Protein AF-A0ABD3PDN1-F1 (afdb_monomer)

Secondary structure (DSSP, 8-state):
----------------------------------------------------TTSHHHHHHHHTT--TTT-TT--------------------------HHHHHHHHHHHHHHHHHHHHHHHHHHHHHHHHHHHTTS-PPPP-HHHHHHHHHHHHHHHHHHHS-------TTTHHHHHHHHHHHHHHHHHH--EEEETTTT----SHHHHHHHHHTTTSEEEPPHHHH-TTSSS-TT--S-TTS--EEEETTSTTEEEE-SSSSTT-BHHHHTTTPPPTHHHH--S-TTTS-EEEEEESSPPPTT-----S--SSS--PPPPPPPP----------------------PPPPTHHHHHHHHHHHHHH--EEEETTTT----SHHHHHHHHHHHSTTEEEPPHHHH-TT-TT--TT----SSS--EEE-SSSTT-EEE-STTSTT-BHHHHHSS--GGGGT--S-TTT--EEEEEEPS----------PPP--------------PPPPP-----PPPPHHHHHHHHHH--EEE-TTTT-----HHHHHHHHTTSB-TTSSBEEEPPHHHH-TT-S-SS--BTTTBPPBSSS-EEEETTSTTEEEE-B-S-SS---TT-BHHHHHSS--GGGTS---GGG---EEEEE-------------------------------------------------------PPPHHHHHHHHHH--EEEEGGGT-----HHHHHHHHHTT-TTEEEPPHHHH-TT-TTSSS-BTTTBPPBSSS-EEEETTSTTEEEE-B-SSSSS--TT-BHHHHHSS--GGGTS---GGG--EEEEEE--S----------------------------------PPPSTHHHHHHHHHHHH--EEEETTTB------HHHHHHHHTTSB-TTSSBPEEPPHHHH-TT-TTSPPPS--SS-HHHH-S-EEE-TTSTT-EEE-S-BTTBGGGTT-BHHHHHSS--GGGGSSTTGGG--EEEEE---

Mean predicted aligned error: 24.69 Å

Organism: NCBI:txid2934178

Solvent-ac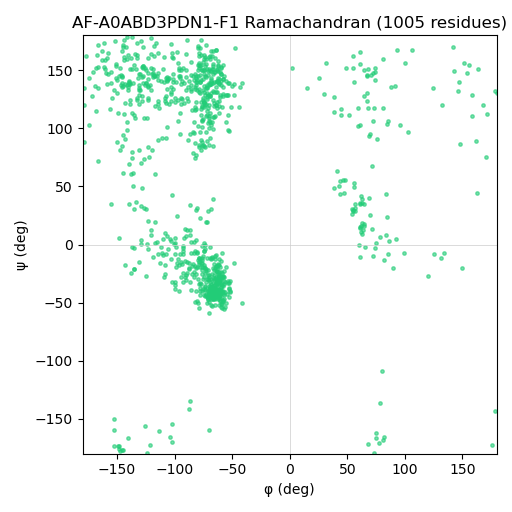cessible surface area (backbone atoms only — not comparable to full-atom values): 62068 Å² total; per-residue (Å²): 134,82,80,90,81,87,89,88,88,87,86,82,91,89,83,84,90,83,91,85,85,88,83,87,84,92,87,89,81,90,85,87,85,89,85,89,84,79,89,83,90,89,82,88,79,86,92,90,88,89,81,79,88,60,60,73,62,54,56,60,40,56,80,70,64,71,47,82,85,80,58,88,77,86,83,92,88,87,87,89,78,88,90,83,84,89,85,84,90,84,90,84,88,85,91,89,88,86,60,76,66,61,57,52,53,52,49,52,54,51,48,52,51,49,49,53,52,49,51,52,50,49,52,51,50,49,55,53,47,53,54,59,58,56,76,75,73,75,81,86,79,83,69,68,63,63,56,56,55,49,54,51,54,52,50,53,52,53,52,64,76,66,70,78,76,96,76,82,86,72,85,70,58,75,64,52,58,55,53,54,52,54,51,51,52,53,49,45,55,27,30,53,67,46,82,36,24,71,88,69,66,47,79,48,42,26,43,70,46,40,44,56,54,21,39,74,65,76,62,17,27,37,27,44,58,64,62,48,19,70,75,66,61,47,47,70,84,51,75,76,34,93,89,38,58,25,40,24,54,27,60,83,41,92,53,34,31,34,30,42,12,51,71,66,49,48,39,42,45,27,78,79,45,89,69,42,61,56,68,39,31,77,67,43,61,92,39,63,82,26,35,41,43,38,42,28,13,42,77,65,62,52,68,96,79,71,73,94,73,95,70,94,75,95,85,74,92,83,77,84,76,80,83,72,72,77,81,79,77,85,71,93,79,85,88,84,83,90,82,83,89,84,91,81,85,84,76,79,82,76,80,63,73,71,68,53,54,59,55,41,52,52,42,47,71,72,30,55,69,42,81,39,24,70,88,79,64,48,79,46,42,28,46,64,44,44,45,54,44,22,43,68,75,40,88,61,22,30,37,24,42,58,59,63,49,18,67,72,40,68,66,31,45,64,81,73,69,59,77,46,102,40,71,30,38,25,55,29,57,82,42,94,52,34,32,34,25,51,10,70,87,47,33,36,37,45,42,38,77,71,73,72,47,60,57,69,40,32,79,68,43,61,92,38,64,84,27,34,42,44,39,42,29,12,44,47,76,85,71,76,92,76,78,85,84,81,79,79,83,92,78,87,86,86,83,86,81,89,81,87,86,77,97,74,89,75,88,76,88,80,90,75,79,86,74,82,76,49,75,49,46,50,50,34,47,79,69,28,57,68,43,83,40,30,61,88,75,67,46,74,19,51,24,43,69,53,50,38,51,49,24,61,69,39,72,40,95,88,68,43,54,16,30,49,25,44,63,58,59,47,17,44,86,38,72,44,100,66,41,34,30,56,88,66,28,67,60,42,94,41,67,29,34,24,58,31,54,85,37,91,56,31,37,31,26,50,8,24,79,45,98,90,52,60,58,28,61,41,32,42,41,78,78,67,75,44,63,58,66,44,34,72,74,28,47,67,32,89,33,21,51,47,40,47,28,14,46,53,87,74,84,77,90,88,76,88,92,83,79,95,81,87,87,88,82,89,79,90,87,89,90,83,87,89,82,90,79,92,87,88,86,83,90,83,89,82,92,87,81,90,83,90,79,94,74,92,76,83,87,76,81,83,78,78,51,74,62,50,52,50,39,50,76,69,24,57,65,43,84,44,27,53,93,78,68,40,72,19,48,27,42,68,54,50,39,52,50,27,37,71,77,35,93,47,23,30,47,23,39,61,60,64,50,20,61,75,33,65,77,46,93,37,28,31,57,89,62,31,70,63,41,90,45,62,29,35,25,57,30,53,83,41,92,54,34,37,32,26,50,8,24,73,46,97,90,56,62,60,25,57,39,34,42,41,80,76,67,78,43,65,57,67,43,34,73,72,27,48,68,31,88,33,22,48,44,39,44,28,16,43,50,79,91,80,74,87,77,84,80,82,83,82,84,83,91,83,86,84,88,82,91,82,82,89,84,90,83,89,84,89,84,87,81,90,83,91,78,86,84,78,79,74,70,56,62,62,52,52,51,46,45,71,61,30,53,71,43,75,31,20,57,89,52,83,59,40,76,15,54,20,39,69,53,44,43,66,49,21,52,75,40,69,27,98,82,75,42,55,13,32,43,24,44,61,60,63,50,17,69,77,38,63,48,31,70,51,58,85,86,63,98,69,62,40,83,82,69,26,54,31,36,27,53,32,42,98,47,86,56,36,40,33,24,63,14,18,62,82,89,40,66,62,44,10,36,32,36,45,40,80,78,68,75,46,73,54,75,50,31,75,31,70,48,71,22,91,31,22,49,44,43,41,28,13,28,71,124

Foldseek 3Di:
DDDDDDDDDDDDDDDDDDDDDDDDDDDDDDDDDDDDDDDDDDDDDDDDDDDPPPVVVVVVCVVVPPDCVPDVDDDDDDDDDDDDDDDDDDDDDDDDPDDPVVVVVVVVVVVVVVVVVVVVVVVVCVVVVVVVVVVPDDDDDDDPVVVVVVVVVVVVVVCVVPVDDDDDDDPPPVVVVVVLVVLLVQLCQWWVKDKDFPVQPQQDFAQVSQQVVLVVQPQKGFAALCSQQVPLQAGSVGAPEAPDWAWEDHPPDHLKTATRHPDRHNDIPCNVPVNDRDPRNHVVPPCSVRPGMTMITRPGTDDPDDDDDPDDDDDDDDDDDGDGRPPDPDDDDDDDDDDDDDDDDDDDDDPDPVVLVVLLVVLCVPWVKDKDFVVNPQQDFALVSQQVVQCVVDPQKHFAALCSQAVVAWPRGNVPDQPDQDWAWEDHPPDRQKTATSHDPTHSDIPCNPVVDHDPRNHPSPPCSVHPGMTMITRHPPDQPQDDPDDDDDDDDDDDDDDDDDDDDDDDDDDDDDDDDDPLLVCLCVPWVKDKDFVVNVDQQFALVVLQVVQQVDADSNRFGWGAAALCSQAVPADDPFQRGRVSHAADAEQAWEAHPPDDLKIFTRHAPDPVDRSGSDIPCRVPVDRDPCNHHGPDSVRHRMYMITGDPPDDDDDDDDDDDDDDDDDDDDDDDDDDDDDDDDDDDDDDDDDDDDDDDDPDDQDADPLLVVCCVPWVKDKDFVVNPDQQFALVVLQVVLCVVPVQKGAAALCQQAVPAQPDCQRGRSSHHADAEQAWEHHPPDDLKIFTRHADDPVGRRGSDIPCRVPVDRDPCNHGGPDSVRYGMGMITGHPPQDDDDDDDDDDDDDDDDDDDDDDDDDDDDDDDDDDDDPPPVPLLVVLCVQWVKDKAFCVRQNDQQWALVVQQVSQQVDQDSVRHGWGFAALCQQCVPAAQDAGRPDDPDDQQVLEQAWEHHPDDHQKIFTNHHHPNRSRRHSDIPCRVPVDHDPRNHGRPPSSRHRMTMITHDD

Sequence (1007 aa):
MEDEGRGGVMAIRDEGRVDLEYGAAASASVSASVSVSDEMRILDRDDDDDLDDLDELRDTCYELGVTPVTHPGIRHFYHHHHPDLSSRLMRYRYPMFRDGKVRRSAAYCAGLLLLALVCVAVTSAVTNGFEAARRRRAPPLPDWKEEMDWYNEQKEKWEQNHGQANVAVDDGAAHHDRNKTQLYQKVSAAFRPFWYDRSTGWTGRTYDEALAFCDSHHYYVPCPYEVYCPDEKTLISGLMDEDGESWAPVENANNEWVQVGTGEECALYSLSHDGGHPAWGHDGTSNEAITRHILCCRAHPLSEGSTWDDDRKKDGEYVIRPDGPPAVKVEEGTERPSESTEDDEEALELPSESGLEELFVYVAQKYNPMWFDRETGWTGRTYQESLDFCANVWTGYIPCPYDAYCPGGRGKLLDGRIHEEGESWSAVIDDANDWVQVGVNGVCNLYSETEKEKPSWGKTGDNNEEITRHIMCCQGAPYIDGMTLTLPGASEPDVSPSFNETETSGPSLEILPNEPMTEMEVEVLDSHHPVWFGTDAGWTGTTYDDAKAFCESNDSVGGGTLHLCPLSAFCPDGPTNIKPLYLQMDAFEGVQWSPISNSFNGWVMVGTLDDEDPLTCVTHKQMFNYNPAWGLDGSKPELKEHLLCCEGYTAYEDVPPEAVISDSVADEDGNDSNGSSSTEAPYDGIVSTSDAGESNEESVSISMTALEAQILVTQHPVWLNSDLGWQGTTYDDAKAFCESISDTLHLCPLGAYCPNGPRDIKPLYLHLDSFEGVQWAPISDSFNAWVMVGKFEEEDPLTCVTHMQMFNHNPGWGLDGSKPELKKHILCCDGNSSSESVDEGGMPDAGSFVDSDSPNSNSEGGHDGSAMVDGGKYTLLASIMNTFNPAWFTADQGGWDGGSHDDAIHFCEKFTGSRGKSMELCPYRAYCPQGPSKPVIEGHGADFDKEGEQWAPVYGQANHWVLIGNRGTNVSTTCQSHVQLTGEEPLWGLDYSNKEMKKYVMCCSPT

Structure (mmCIF, N/CA/C/O backbone):
data_AF-A0ABD3PDN1-F1
#
_entry.id   AF-A0ABD3PDN1-F1
#
loop_
_atom_site.group_PDB
_atom_site.id
_atom_site.type_symbol
_atom_site.label_atom_id
_atom_site.label_alt_id
_atom_site.label_comp_id
_atom_site.label_asym_id
_atom_site.label_entity_id
_atom_site.label_seq_id
_atom_site.pdbx_PDB_ins_code
_atom_site.Cartn_x
_atom_site.Cartn_y
_atom_site.Cartn_z
_atom_site.occupancy
_atom_site.B_iso_or_equiv
_atom_site.auth_seq_id
_atom_site.auth_comp_id
_atom_site.auth_asym_id
_atom_site.auth_atom_id
_atom_site.pdbx_PDB_model_num
ATOM 1 N N . MET A 1 1 ? 51.440 -26.583 73.561 1.00 32.25 1 MET A N 1
ATOM 2 C CA . MET A 1 1 ? 50.871 -26.364 72.224 1.00 32.25 1 MET A CA 1
ATOM 3 C C . MET A 1 1 ? 49.931 -25.181 72.394 1.00 32.25 1 MET A C 1
ATOM 5 O O . MET A 1 1 ? 48.759 -25.394 72.664 1.00 32.25 1 MET A O 1
ATOM 9 N N . GLU A 1 2 ? 50.429 -23.953 72.592 1.00 33.97 2 GLU A N 1
ATOM 10 C CA . GLU A 1 2 ? 51.521 -23.226 71.882 1.00 33.97 2 GLU A CA 1
ATOM 11 C C . GLU A 1 2 ? 51.090 -22.912 70.427 1.00 33.97 2 GLU A C 1
ATOM 13 O O . GLU A 1 2 ? 50.596 -23.823 69.766 1.00 33.97 2 GLU A O 1
ATOM 18 N N . ASP A 1 3 ? 51.214 -21.685 69.896 1.00 39.25 3 ASP A N 1
ATOM 19 C CA . ASP A 1 3 ? 51.974 -20.525 70.419 1.00 39.25 3 ASP A CA 1
ATOM 20 C C . ASP A 1 3 ? 51.436 -19.118 70.009 1.00 39.25 3 ASP A C 1
ATOM 22 O O . ASP A 1 3 ? 50.356 -18.997 69.434 1.00 39.25 3 ASP A O 1
ATOM 26 N N . GLU A 1 4 ? 52.194 -18.068 70.368 1.00 44.09 4 GLU A N 1
ATOM 27 C CA . GLU A 1 4 ? 52.101 -16.628 70.013 1.00 44.09 4 GLU A CA 1
ATOM 28 C C . GLU A 1 4 ? 51.903 -16.312 68.498 1.00 44.09 4 GLU A C 1
ATOM 30 O O . GLU A 1 4 ? 52.096 -17.172 67.647 1.00 44.09 4 GLU A O 1
ATOM 35 N N . GLY A 1 5 ? 51.587 -15.088 68.031 1.00 36.72 5 GLY A N 1
ATOM 36 C CA . GLY A 1 5 ? 51.356 -13.779 68.677 1.00 36.72 5 GLY A CA 1
ATOM 37 C C . GLY A 1 5 ? 51.915 -12.584 67.853 1.00 36.72 5 GLY A C 1
ATOM 38 O O . GLY A 1 5 ? 52.698 -12.783 66.929 1.00 36.72 5 GLY A O 1
ATOM 39 N N . ARG A 1 6 ? 51.574 -11.335 68.246 1.00 38.09 6 ARG A N 1
ATOM 40 C CA . ARG A 1 6 ? 51.881 -10.019 67.590 1.00 38.09 6 ARG A CA 1
ATOM 41 C C . ARG A 1 6 ? 51.074 -9.697 66.309 1.00 38.09 6 ARG A C 1
ATOM 43 O O . ARG A 1 6 ? 50.697 -10.598 65.582 1.00 38.09 6 ARG A O 1
ATOM 50 N N . GLY A 1 7 ? 50.805 -8.433 65.946 1.00 33.22 7 GLY A N 1
ATOM 51 C CA . GLY A 1 7 ? 50.932 -7.165 66.694 1.00 33.22 7 GLY A CA 1
ATOM 52 C C . GLY A 1 7 ? 51.636 -6.025 65.935 1.00 33.22 7 GLY A C 1
ATOM 53 O O . GLY A 1 7 ? 52.820 -6.139 65.632 1.00 33.22 7 GLY A O 1
ATOM 54 N N . GLY A 1 8 ? 50.949 -4.894 65.719 1.00 29.09 8 GLY A N 1
ATOM 55 C CA . GLY A 1 8 ? 51.529 -3.667 65.150 1.00 29.09 8 GLY A CA 1
ATOM 56 C C . GLY A 1 8 ? 50.570 -2.467 65.199 1.00 29.09 8 GLY A C 1
ATOM 57 O O . GLY A 1 8 ? 49.434 -2.570 64.754 1.00 29.09 8 GLY A O 1
ATOM 58 N N . VAL A 1 9 ? 51.026 -1.336 65.748 1.00 39.28 9 VAL A N 1
ATOM 59 C CA . VAL A 1 9 ? 50.292 -0.055 65.834 1.00 39.28 9 VAL A CA 1
ATOM 60 C C . VAL A 1 9 ? 51.250 1.070 65.453 1.00 39.28 9 VAL A C 1
ATOM 62 O O . VAL A 1 9 ? 52.388 1.072 65.925 1.00 39.28 9 VAL A O 1
ATOM 65 N N . MET A 1 10 ? 50.798 2.060 64.678 1.00 31.20 10 MET A N 1
ATOM 66 C CA . MET A 1 10 ? 51.493 3.348 64.579 1.00 31.20 10 MET A CA 1
ATOM 67 C C . MET A 1 10 ? 50.532 4.489 64.222 1.00 31.20 10 MET A C 1
ATOM 69 O O . MET A 1 10 ? 49.735 4.358 63.300 1.00 31.20 10 MET A O 1
ATOM 73 N N . ALA A 1 11 ? 50.621 5.605 64.951 1.00 39.81 11 ALA A N 1
ATOM 74 C CA . ALA A 1 11 ? 49.909 6.853 64.671 1.00 39.81 11 ALA A CA 1
ATOM 75 C C . ALA A 1 11 ? 50.682 8.027 65.299 1.00 39.81 11 ALA A C 1
ATOM 77 O O . ALA A 1 11 ? 50.850 8.051 66.519 1.00 39.81 11 ALA A O 1
ATOM 78 N N . ILE A 1 12 ? 51.182 8.969 64.486 1.00 32.84 12 ILE A N 1
ATOM 79 C CA . ILE A 1 12 ? 51.979 10.129 64.928 1.00 32.84 12 ILE A CA 1
ATOM 80 C C . ILE A 1 12 ? 51.744 11.348 63.996 1.00 32.84 12 ILE A C 1
ATOM 82 O O . ILE A 1 12 ? 52.149 11.276 62.845 1.00 32.84 12 ILE A O 1
ATOM 86 N N . ARG A 1 13 ? 51.118 12.418 64.542 1.00 31.89 13 ARG A N 1
ATOM 87 C CA . ARG A 1 13 ? 51.564 13.850 64.649 1.00 31.89 13 ARG A CA 1
ATOM 88 C C . ARG A 1 13 ? 51.985 14.651 63.400 1.00 31.89 13 ARG A C 1
ATOM 90 O O . ARG A 1 13 ? 52.433 14.062 62.431 1.00 31.89 13 ARG A O 1
ATOM 97 N N . ASP A 1 14 ? 52.048 15.994 63.376 1.00 31.97 14 ASP A N 1
ATOM 98 C CA . ASP A 1 14 ? 51.415 17.181 64.047 1.00 31.97 14 ASP A CA 1
ATOM 99 C C . ASP A 1 14 ? 51.533 18.314 62.944 1.00 31.97 14 ASP A C 1
ATOM 101 O O . ASP A 1 14 ? 51.548 17.946 61.773 1.00 31.97 14 ASP A O 1
ATOM 105 N N . GLU A 1 15 ? 51.647 19.655 63.058 1.00 33.59 15 GLU A N 1
ATOM 106 C CA . GLU A 1 15 ? 51.633 20.708 64.100 1.00 33.59 15 GLU A CA 1
ATOM 107 C C . GLU A 1 15 ? 51.317 22.086 63.430 1.00 33.59 15 GLU A C 1
ATOM 109 O O . GLU A 1 15 ? 51.775 22.328 62.316 1.00 33.59 15 GLU A O 1
ATOM 114 N N . GLY A 1 16 ? 50.621 23.019 64.109 1.00 29.77 16 GLY A N 1
ATOM 115 C CA . GLY A 1 16 ? 50.498 24.451 63.712 1.00 29.77 16 GLY A CA 1
ATOM 116 C C . GLY A 1 16 ? 49.339 24.807 62.748 1.00 29.77 16 GLY A C 1
ATOM 117 O O . GLY A 1 16 ? 49.091 24.079 61.799 1.00 29.77 16 GLY A O 1
ATOM 118 N N . ARG A 1 17 ? 48.519 25.869 62.890 1.00 29.72 17 ARG A N 1
ATOM 119 C CA . ARG A 1 17 ? 48.399 27.042 63.803 1.00 29.72 17 ARG A CA 1
ATOM 120 C C . ARG A 1 17 ? 49.426 28.190 63.660 1.00 29.72 17 ARG A C 1
ATOM 122 O O . ARG A 1 17 ? 50.583 27.982 64.001 1.00 29.72 17 ARG A O 1
ATOM 129 N N . VAL A 1 18 ? 48.953 29.408 63.317 1.00 31.97 18 VAL A N 1
ATOM 130 C CA . VAL A 1 18 ? 49.027 30.686 64.102 1.00 31.97 18 VAL A CA 1
ATOM 131 C C . VAL A 1 18 ? 48.569 31.922 63.277 1.00 31.97 18 VAL A C 1
ATOM 133 O O . VAL A 1 18 ? 49.209 32.311 62.309 1.00 31.97 18 VAL A O 1
ATOM 136 N N . ASP A 1 19 ? 47.435 32.501 63.688 1.00 33.62 19 ASP A N 1
ATOM 137 C CA . ASP A 1 19 ? 47.078 33.922 63.936 1.00 33.62 19 ASP A CA 1
ATOM 138 C C . ASP A 1 19 ? 47.970 35.096 63.407 1.00 33.62 19 ASP A C 1
ATOM 140 O O . ASP A 1 19 ? 49.165 35.115 63.696 1.00 33.62 19 ASP A O 1
ATOM 144 N N . LEU A 1 20 ? 47.373 36.161 62.803 1.00 31.22 20 LEU A N 1
ATOM 145 C CA . LEU A 1 20 ? 47.304 37.557 63.356 1.00 31.22 20 LEU A CA 1
ATOM 146 C C . LEU A 1 20 ? 46.838 38.705 62.393 1.00 31.22 20 LEU A C 1
ATOM 148 O O . LEU A 1 20 ? 47.503 39.024 61.417 1.00 31.22 20 LEU A O 1
ATOM 152 N N . GLU A 1 21 ? 45.727 39.355 62.784 1.00 32.34 21 GLU A N 1
ATOM 153 C CA . GLU A 1 21 ? 45.326 40.798 62.820 1.00 32.34 21 GLU A CA 1
ATOM 154 C C . GLU A 1 21 ? 45.773 41.941 61.840 1.00 32.34 21 GLU A C 1
ATOM 156 O O . GLU A 1 21 ? 46.885 42.000 61.335 1.00 32.34 21 GLU A O 1
ATOM 161 N N . TYR A 1 22 ? 44.899 42.978 61.798 1.00 30.41 22 TYR A N 1
ATOM 162 C CA . TYR A 1 22 ? 45.013 44.369 61.269 1.00 30.41 22 TYR A CA 1
ATOM 163 C C . TYR A 1 22 ? 45.157 44.579 59.736 1.00 30.41 22 TYR A C 1
ATOM 165 O O . TYR A 1 22 ? 45.821 43.823 59.047 1.00 30.41 22 TYR A O 1
ATOM 173 N N . GLY A 1 23 ? 44.599 45.640 59.122 1.00 27.89 23 GLY A N 1
ATOM 174 C CA . GLY A 1 23 ? 43.639 46.642 59.622 1.00 27.89 23 GLY A CA 1
ATOM 175 C C . GLY A 1 23 ? 43.658 48.003 58.881 1.00 27.89 23 GLY A C 1
ATOM 176 O O . GLY A 1 23 ? 44.698 48.427 58.397 1.00 27.89 23 GLY A O 1
ATOM 177 N N . ALA A 1 24 ? 42.519 48.716 58.923 1.00 29.95 24 ALA A N 1
ATOM 178 C CA . ALA A 1 24 ? 42.316 50.162 58.672 1.00 29.95 24 ALA A CA 1
ATOM 179 C C . ALA A 1 24 ? 42.200 50.754 57.229 1.00 29.95 24 ALA A C 1
ATOM 181 O O . ALA A 1 24 ? 43.166 50.892 56.492 1.00 29.95 24 ALA A O 1
ATOM 182 N N . ALA A 1 25 ? 41.009 51.336 56.993 1.00 29.28 25 ALA A N 1
ATOM 183 C CA . ALA A 1 25 ? 40.762 52.733 56.569 1.00 29.28 25 ALA A CA 1
ATOM 184 C C . ALA A 1 25 ? 40.794 53.195 55.081 1.00 29.28 25 ALA A C 1
ATOM 186 O O . ALA A 1 25 ? 41.827 53.547 54.528 1.00 29.28 25 ALA A O 1
ATOM 187 N N . ALA A 1 26 ? 39.575 53.448 54.578 1.00 29.64 26 ALA A N 1
ATOM 188 C CA . ALA A 1 26 ? 39.072 54.732 54.044 1.00 29.64 26 ALA A CA 1
ATOM 189 C C . ALA A 1 26 ? 39.661 55.407 52.778 1.00 29.64 26 ALA A C 1
ATOM 191 O O . ALA A 1 26 ? 40.801 55.863 52.744 1.00 29.64 26 ALA A O 1
ATOM 192 N N . SER A 1 27 ? 38.756 55.740 51.846 1.00 28.17 27 SER A N 1
ATOM 193 C CA . SER A 1 27 ? 38.627 57.081 51.233 1.00 28.17 27 SER A CA 1
ATOM 194 C C . SER A 1 27 ? 37.239 57.251 50.594 1.00 28.17 27 SER A C 1
ATOM 196 O O . SER A 1 27 ? 36.567 56.258 50.329 1.00 28.17 27 SER A O 1
ATOM 198 N N . ALA A 1 28 ? 36.786 58.494 50.381 1.00 32.50 28 ALA A N 1
ATOM 199 C CA . ALA A 1 28 ? 35.458 58.798 49.833 1.00 32.50 28 ALA A CA 1
ATOM 200 C C . ALA A 1 28 ? 35.450 60.053 48.938 1.00 32.50 28 ALA A C 1
ATOM 202 O O . ALA A 1 28 ? 36.141 61.034 49.212 1.00 32.50 28 ALA A O 1
ATOM 203 N N . SER A 1 29 ? 34.633 60.026 47.884 1.00 26.89 29 SER A N 1
ATOM 204 C CA . SER A 1 29 ? 34.064 61.168 47.135 1.00 26.89 29 SER A CA 1
ATOM 205 C C . SER A 1 29 ? 32.986 60.576 46.206 1.00 26.89 29 SER A C 1
ATOM 207 O O . SER A 1 29 ? 33.184 59.480 45.701 1.00 26.89 29 SER A O 1
ATOM 209 N N . VAL A 1 30 ? 31.778 61.113 46.010 1.00 30.20 30 VAL A N 1
ATOM 210 C CA . VAL A 1 30 ? 31.266 62.498 45.988 1.00 30.20 30 VAL A CA 1
ATOM 211 C C . VAL A 1 30 ? 31.745 63.304 44.780 1.00 30.20 30 VAL A C 1
ATOM 213 O O . VAL A 1 30 ? 32.775 63.970 44.824 1.00 30.20 30 VAL A O 1
ATOM 216 N N . SER A 1 31 ? 30.911 63.322 43.741 1.00 27.55 31 SER A N 1
ATOM 217 C CA . SER A 1 31 ? 30.611 64.504 42.923 1.00 27.55 31 SER A CA 1
ATOM 218 C C . SER A 1 31 ? 29.275 64.284 42.214 1.00 27.55 31 SER A C 1
ATOM 220 O O . SER A 1 31 ? 29.001 63.184 41.748 1.00 27.55 31 SER A O 1
ATOM 222 N N . ALA A 1 32 ? 28.440 65.319 42.158 1.00 30.44 32 ALA A N 1
ATOM 223 C CA . ALA A 1 32 ? 27.162 65.308 41.454 1.00 30.44 32 ALA A CA 1
ATOM 224 C C . ALA A 1 32 ? 27.090 66.521 40.521 1.00 30.44 32 ALA A C 1
ATOM 226 O O . ALA A 1 32 ? 27.673 67.564 40.824 1.00 30.44 32 ALA A O 1
ATOM 227 N N . SER A 1 33 ? 26.322 66.419 39.438 1.00 27.27 33 SER A N 1
ATOM 228 C CA . SER A 1 33 ? 25.903 67.583 38.654 1.00 27.27 33 SER A CA 1
ATOM 229 C C . SER A 1 33 ? 24.596 67.300 37.923 1.00 27.27 33 SER A C 1
ATOM 231 O O . SER A 1 33 ? 24.494 66.329 37.180 1.00 27.27 33 SER A O 1
ATOM 233 N N . VAL A 1 34 ? 23.615 68.177 38.129 1.00 29.33 34 VAL A N 1
ATOM 234 C CA . VAL A 1 34 ? 22.364 68.242 37.365 1.00 29.33 34 VAL A CA 1
ATOM 235 C C . VAL A 1 34 ? 22.544 69.251 36.234 1.00 29.33 34 VAL A C 1
ATOM 237 O O . VAL A 1 34 ? 23.100 70.325 36.462 1.00 29.33 34 VAL A O 1
ATOM 240 N N . SER A 1 35 ? 22.007 68.956 35.051 1.00 27.72 35 SER A N 1
ATOM 241 C CA . SER A 1 35 ? 21.823 69.940 33.980 1.00 27.72 35 SER A CA 1
ATOM 242 C C . SER A 1 35 ? 20.492 69.706 33.262 1.00 27.72 35 SER A C 1
ATOM 244 O O . SER A 1 35 ? 20.358 68.768 32.483 1.00 27.72 35 SER A O 1
ATOM 246 N N . VAL A 1 36 ? 19.517 70.574 33.539 1.00 31.94 36 VAL A N 1
ATOM 247 C CA . VAL A 1 36 ? 18.240 70.691 32.815 1.00 31.94 36 VAL A CA 1
ATOM 248 C C . VAL A 1 36 ? 18.349 71.863 31.841 1.00 31.94 36 VAL A C 1
ATOM 250 O O . VAL A 1 36 ? 18.709 72.953 32.286 1.00 31.94 36 VAL A O 1
ATOM 253 N N . SER A 1 37 ? 18.080 71.645 30.548 1.00 27.50 37 SER A N 1
ATOM 254 C CA . SER A 1 37 ? 17.746 72.633 29.486 1.00 27.50 37 SER A CA 1
ATOM 255 C C . SER A 1 37 ? 17.913 71.985 28.098 1.00 27.50 37 SER A C 1
ATOM 257 O O . SER A 1 37 ? 18.778 71.127 27.949 1.00 27.50 37 SER A O 1
ATOM 259 N N . ASP A 1 38 ? 17.199 72.367 27.035 1.00 28.72 38 ASP A N 1
ATOM 260 C CA . ASP A 1 38 ? 15.862 72.987 26.890 1.00 28.72 38 ASP A CA 1
ATOM 261 C C . ASP A 1 38 ? 15.442 72.876 25.398 1.00 28.72 38 ASP A C 1
ATOM 263 O O . ASP A 1 38 ? 16.285 72.565 24.558 1.00 28.72 38 ASP A O 1
ATOM 267 N N . GLU A 1 39 ? 14.191 73.224 25.078 1.00 28.44 39 GLU A N 1
ATOM 268 C CA . GLU A 1 39 ? 13.635 73.476 23.729 1.00 28.44 39 GLU A CA 1
ATOM 269 C C . GLU A 1 39 ? 13.641 72.342 22.663 1.00 28.44 39 GLU A C 1
ATOM 271 O O . GLU A 1 39 ? 14.367 71.361 22.749 1.00 28.44 39 GLU A O 1
ATOM 276 N N . MET A 1 40 ? 12.903 72.445 21.542 1.00 27.86 40 MET A N 1
ATOM 277 C CA . MET A 1 40 ? 11.482 72.810 21.329 1.00 27.86 40 MET A CA 1
ATOM 278 C C . MET A 1 40 ? 11.102 72.536 19.848 1.00 27.86 40 MET A C 1
ATOM 280 O O . MET A 1 40 ? 11.890 72.840 18.957 1.00 27.86 40 MET A O 1
ATOM 284 N N . ARG A 1 41 ? 9.830 72.176 19.598 1.00 28.83 41 ARG A N 1
ATOM 285 C CA . ARG A 1 41 ? 9.064 72.268 18.323 1.00 28.83 41 ARG A CA 1
ATOM 286 C C . ARG A 1 41 ? 9.239 71.190 17.252 1.00 28.83 41 ARG A C 1
ATOM 288 O O . ARG A 1 41 ? 10.306 70.608 17.153 1.00 28.83 41 ARG A O 1
ATOM 295 N N . ILE A 1 42 ? 8.297 71.011 16.308 1.00 31.33 42 ILE A N 1
ATOM 296 C CA . ILE A 1 42 ? 6.797 71.070 16.205 1.00 31.33 42 ILE A CA 1
ATOM 297 C C . ILE A 1 42 ? 6.527 70.384 14.833 1.00 31.33 42 ILE A C 1
ATOM 299 O O . ILE A 1 42 ? 7.201 70.771 13.879 1.00 31.33 42 ILE A O 1
ATOM 303 N N . LEU A 1 43 ? 5.547 69.472 14.714 1.00 33.28 43 LEU A N 1
ATOM 304 C CA . LEU A 1 43 ? 4.465 69.431 13.687 1.00 33.28 43 LEU A CA 1
ATOM 305 C C . LEU A 1 43 ? 3.881 68.008 13.536 1.00 33.28 43 LEU A C 1
ATOM 307 O O . LEU A 1 43 ? 4.640 67.084 13.284 1.00 33.28 43 LEU A O 1
ATOM 311 N N . ASP A 1 44 ? 2.545 67.935 13.626 1.00 32.88 44 ASP A N 1
ATOM 312 C CA . ASP A 1 44 ? 1.587 67.163 12.803 1.00 32.88 44 ASP A CA 1
ATOM 313 C C . ASP A 1 44 ? 1.732 65.619 12.652 1.00 32.88 44 ASP A C 1
ATOM 315 O O . ASP A 1 44 ? 2.822 65.109 12.424 1.00 32.88 44 ASP A O 1
ATOM 319 N N . ARG A 1 45 ? 0.655 64.807 12.663 1.00 30.81 45 ARG A N 1
ATOM 320 C CA . ARG A 1 45 ? -0.798 65.060 12.855 1.00 30.81 45 ARG A CA 1
ATOM 321 C C . ARG A 1 45 ? -1.572 63.735 13.074 1.00 30.81 45 ARG A C 1
ATOM 323 O O . ARG A 1 45 ? -1.067 62.711 12.637 1.00 30.81 45 ARG A O 1
ATOM 330 N N . ASP A 1 46 ? -2.800 63.855 13.598 1.00 39.69 46 ASP A N 1
ATOM 331 C CA . ASP A 1 46 ? -3.942 62.903 13.622 1.00 39.69 46 ASP A CA 1
ATOM 332 C C . ASP A 1 46 ? -3.679 61.532 14.309 1.00 39.69 46 ASP A C 1
ATOM 334 O O . ASP A 1 46 ? -2.753 60.825 13.928 1.00 39.69 46 ASP A O 1
ATOM 338 N N . ASP A 1 47 ? -4.331 61.117 15.406 1.00 40.09 47 ASP A N 1
ATOM 339 C CA . ASP A 1 47 ? -5.762 61.072 15.822 1.00 40.09 47 ASP A CA 1
ATOM 340 C C . ASP A 1 47 ? -6.512 59.815 15.315 1.00 40.09 47 ASP A C 1
ATOM 342 O O . ASP A 1 47 ? -6.872 59.768 14.142 1.00 40.09 47 ASP A O 1
ATOM 346 N N . ASP A 1 48 ? -6.739 58.835 16.213 1.00 38.75 48 ASP A N 1
ATOM 347 C CA . ASP A 1 48 ? -7.960 57.998 16.392 1.00 38.75 48 ASP A CA 1
ATOM 348 C C . ASP A 1 48 ? -7.644 56.712 17.213 1.00 38.75 48 ASP A C 1
ATOM 350 O O . ASP A 1 48 ? -7.307 55.689 16.630 1.00 38.75 48 ASP A O 1
ATOM 354 N N . ASP A 1 49 ? -7.741 56.766 18.555 1.00 41.56 49 ASP A N 1
ATOM 355 C CA . ASP A 1 49 ? -7.875 55.605 19.480 1.00 41.56 49 ASP A CA 1
ATOM 356 C C . ASP A 1 49 ? -8.098 56.110 20.933 1.00 41.56 49 ASP A C 1
ATOM 358 O O . ASP A 1 49 ? -7.156 56.587 21.559 1.00 41.56 49 ASP A O 1
ATOM 362 N N . ASP A 1 50 ? -9.340 56.071 21.451 1.00 42.41 50 ASP A N 1
ATOM 363 C CA . ASP A 1 50 ? -9.715 56.343 22.868 1.00 42.41 50 ASP A CA 1
ATOM 364 C C . ASP A 1 50 ? -11.253 56.170 23.056 1.00 42.41 50 ASP A C 1
ATOM 366 O O . ASP A 1 50 ? -12.009 57.133 22.880 1.00 42.41 50 ASP A O 1
ATOM 370 N N . LEU A 1 51 ? -11.776 54.963 23.361 1.00 48.81 51 LEU A N 1
ATOM 371 C CA . LEU A 1 51 ? -13.241 54.771 23.526 1.00 48.81 51 LEU A CA 1
ATOM 372 C C . LEU A 1 51 ? -13.769 53.709 24.527 1.00 48.81 51 LEU A C 1
ATOM 374 O O . LEU A 1 51 ? -14.989 53.555 24.613 1.00 48.81 51 LEU A O 1
ATOM 378 N N . ASP A 1 52 ? -12.934 53.043 25.333 1.00 50.44 52 ASP A N 1
ATOM 379 C CA . ASP A 1 52 ? -13.400 51.992 26.273 1.00 50.44 52 ASP A CA 1
ATOM 380 C C . ASP A 1 52 ? -13.893 52.505 27.653 1.00 50.44 52 ASP A C 1
ATOM 382 O O . ASP A 1 52 ? -14.510 51.767 28.422 1.00 50.44 52 ASP A O 1
ATOM 386 N N . ASP A 1 53 ? -13.727 53.798 27.950 1.00 53.97 53 ASP A N 1
ATOM 387 C CA . ASP A 1 53 ? -14.014 54.448 29.250 1.00 53.97 53 ASP A CA 1
ATOM 388 C C . ASP A 1 53 ? -15.524 54.638 29.593 1.00 53.97 53 ASP A C 1
ATOM 390 O O . ASP A 1 53 ? -15.894 55.487 30.413 1.00 53.97 53 ASP A O 1
ATOM 394 N N . LEU A 1 54 ? -16.446 53.900 28.954 1.00 54.28 54 LEU A N 1
ATOM 395 C CA . LEU A 1 54 ? -17.900 54.158 29.039 1.00 54.28 54 LEU A CA 1
ATOM 396 C C . LEU A 1 54 ? -18.758 53.100 29.749 1.00 54.28 54 LEU A C 1
ATOM 398 O O . LEU A 1 54 ? -19.878 53.435 30.154 1.00 54.28 54 LEU A O 1
ATOM 402 N N . ASP A 1 55 ? -18.260 51.883 29.975 1.00 53.16 55 ASP A N 1
ATOM 403 C CA . ASP A 1 55 ? -19.053 50.830 30.631 1.00 53.16 55 ASP A CA 1
ATOM 404 C C . ASP A 1 55 ? -18.912 50.815 32.169 1.00 53.16 55 ASP A C 1
ATOM 406 O O . ASP A 1 55 ? -19.911 50.595 32.856 1.00 53.16 55 ASP A O 1
ATOM 410 N N . GLU A 1 56 ? -17.766 51.211 32.741 1.00 54.66 56 GLU A N 1
ATOM 411 C CA . GLU A 1 56 ? -17.590 51.349 34.208 1.00 54.66 56 GLU A CA 1
ATOM 412 C C . GLU A 1 56 ? -18.556 52.398 34.822 1.00 54.66 56 GLU A C 1
ATOM 414 O O . GLU A 1 56 ? -19.046 52.273 35.953 1.00 54.66 56 GLU A O 1
ATOM 419 N N . LEU A 1 57 ? -18.927 53.416 34.034 1.00 58.16 57 LEU A N 1
ATOM 420 C CA . LEU A 1 57 ? -19.907 54.433 34.428 1.00 58.16 57 LEU A CA 1
ATOM 421 C C . LEU A 1 57 ? -21.347 53.881 34.489 1.00 58.16 57 LEU A C 1
ATOM 423 O O . LEU A 1 57 ? -22.185 54.419 35.222 1.00 58.16 57 LEU A O 1
ATOM 427 N N . ARG A 1 58 ? -21.660 52.822 33.728 1.00 59.75 58 ARG A N 1
ATOM 428 C CA . ARG A 1 58 ? -23.014 52.254 33.625 1.00 59.75 58 ARG A CA 1
ATOM 429 C C . ARG A 1 58 ? -23.402 51.488 34.885 1.00 59.75 58 ARG A C 1
ATOM 431 O O . ARG A 1 58 ? -24.502 51.696 35.405 1.00 59.75 58 ARG A O 1
ATOM 438 N N . ASP A 1 59 ? -22.491 50.681 35.409 1.00 62.09 59 ASP A N 1
ATOM 439 C CA . ASP A 1 59 ? -22.778 49.801 36.545 1.00 62.09 59 ASP A CA 1
ATOM 440 C C . ASP A 1 59 ? -22.747 50.582 37.871 1.00 62.09 59 ASP A C 1
ATOM 442 O O . ASP A 1 59 ? -23.638 50.424 38.712 1.00 62.09 59 ASP A O 1
ATOM 446 N N . THR A 1 60 ? -21.866 51.588 37.968 1.00 69.81 60 THR A N 1
ATOM 447 C CA . THR A 1 60 ? -21.884 52.613 39.030 1.00 69.81 60 THR A CA 1
ATOM 448 C C . THR A 1 60 ? -23.259 53.302 39.165 1.00 69.81 60 THR A C 1
ATOM 450 O O . THR A 1 60 ? -23.687 53.658 40.267 1.00 69.81 60 THR A O 1
ATOM 453 N N . CYS A 1 61 ? -24.006 53.478 38.066 1.00 70.94 61 CYS A N 1
ATOM 454 C CA . CYS A 1 61 ? -25.352 54.067 38.104 1.00 70.94 61 CYS A CA 1
ATOM 455 C C . CYS A 1 61 ? -26.439 53.101 38.618 1.00 70.94 61 CYS A C 1
ATOM 457 O O . CYS A 1 61 ? -27.455 53.564 39.156 1.00 70.94 61 CYS A O 1
ATOM 459 N N . TYR A 1 62 ? -26.240 51.785 38.482 1.00 64.44 62 TYR A N 1
ATOM 460 C CA . TYR A 1 62 ? -27.162 50.769 38.996 1.00 64.44 62 TYR A CA 1
ATOM 461 C C . TYR A 1 62 ? -27.018 50.567 40.508 1.00 64.44 62 TYR A C 1
ATOM 463 O O . TYR A 1 62 ? -28.040 50.571 41.200 1.00 64.44 62 TYR A O 1
ATOM 471 N N . GLU A 1 63 ? -25.793 50.502 41.046 1.00 71.88 63 GLU A N 1
ATOM 472 C CA . GLU A 1 63 ? -25.574 50.422 42.504 1.00 71.88 63 GLU A CA 1
ATOM 473 C C . GLU A 1 63 ? -26.155 51.633 43.258 1.00 71.88 63 GLU A C 1
ATOM 475 O O . GLU A 1 63 ? -26.688 51.503 44.361 1.00 71.88 63 GLU A O 1
ATOM 480 N N . LEU A 1 64 ? -26.129 52.820 42.638 1.00 72.44 64 LEU A N 1
ATOM 481 C CA . LEU A 1 64 ? -26.697 54.051 43.200 1.00 72.44 64 LEU A CA 1
ATOM 482 C C . LEU A 1 64 ? -28.226 54.188 43.014 1.00 72.44 64 LEU A C 1
ATOM 484 O O . LEU A 1 64 ? -28.808 55.203 43.408 1.00 72.44 64 LEU A O 1
ATOM 488 N N . GLY A 1 65 ? -28.905 53.183 42.445 1.00 55.31 65 GLY A N 1
ATOM 489 C CA . GLY A 1 65 ? -30.371 53.112 42.374 1.00 55.31 65 GLY A CA 1
ATOM 490 C C . GLY A 1 65 ? -31.034 54.130 41.431 1.00 55.31 65 GLY A C 1
ATOM 491 O O . GLY A 1 65 ? -32.198 54.507 41.628 1.00 55.31 65 GLY A O 1
ATOM 492 N N . VAL A 1 66 ? -30.316 54.607 40.409 1.00 74.19 66 VAL A N 1
ATOM 493 C CA . VAL A 1 66 ? -30.766 55.696 39.523 1.00 74.19 66 VAL A CA 1
ATOM 494 C C . VAL A 1 66 ? -31.722 55.183 38.436 1.00 74.19 66 VAL A C 1
ATOM 496 O O . VAL A 1 66 ? -31.372 55.028 37.271 1.00 74.19 66 VAL A O 1
ATOM 499 N N . THR A 1 67 ? -32.982 54.937 38.804 1.00 70.62 67 THR A N 1
ATOM 500 C CA . THR A 1 67 ? -34.025 54.555 37.830 1.00 70.62 67 THR A CA 1
ATOM 501 C C . THR A 1 67 ? -34.588 55.761 37.051 1.00 70.62 67 THR A C 1
ATOM 503 O O . THR A 1 67 ? -34.637 56.874 37.585 1.00 70.62 67 THR A O 1
ATOM 506 N N . PRO A 1 68 ? -35.155 55.569 35.838 1.00 48.41 68 PRO A N 1
ATOM 507 C CA . PRO A 1 68 ? -35.817 56.637 35.067 1.00 48.41 68 PRO A CA 1
ATOM 508 C C . PRO A 1 68 ? -37.005 57.333 35.762 1.00 48.41 68 PRO A C 1
ATOM 510 O O . PRO A 1 68 ? -37.530 58.320 35.248 1.00 48.41 68 PRO A O 1
ATOM 513 N N . VAL A 1 69 ? -37.447 56.830 36.920 1.00 58.69 69 VAL A N 1
ATOM 514 C CA . VAL A 1 69 ? -38.511 57.423 37.745 1.00 58.69 69 VAL A CA 1
ATOM 515 C C . VAL A 1 69 ? -37.967 58.517 38.677 1.00 58.69 69 VAL A C 1
ATOM 517 O O . VAL A 1 69 ? -38.714 59.422 39.045 1.00 58.69 69 VAL A O 1
ATOM 520 N N . THR A 1 70 ? -36.680 58.478 39.052 1.00 63.94 70 THR A N 1
ATOM 521 C CA . THR A 1 70 ? -36.099 59.422 40.028 1.00 63.94 70 THR A CA 1
ATOM 522 C C . THR A 1 70 ? -35.542 60.701 39.396 1.00 63.94 70 THR A C 1
ATOM 524 O O . THR A 1 70 ? -35.520 61.731 40.067 1.00 63.94 70 THR A O 1
ATOM 527 N N . HIS A 1 71 ? -35.161 60.681 38.109 1.00 62.91 71 HIS A N 1
ATOM 528 C CA . HIS A 1 71 ? -34.509 61.817 37.433 1.00 62.91 71 HIS A CA 1
ATOM 529 C C . HIS A 1 71 ? -35.149 62.182 36.071 1.00 62.91 71 HIS A C 1
ATOM 531 O O . HIS A 1 71 ? -34.605 61.851 35.018 1.00 62.91 71 HIS A O 1
ATOM 537 N N . PRO A 1 72 ? -36.267 62.940 36.041 1.00 46.62 72 PRO A N 1
ATOM 538 C CA . PRO A 1 72 ? -37.004 63.276 34.807 1.00 46.62 72 PRO A CA 1
ATOM 539 C C . PRO A 1 72 ? -36.330 64.295 33.855 1.00 46.62 72 PRO A C 1
ATOM 541 O O . PRO A 1 72 ? -37.018 64.946 33.071 1.00 46.62 72 PRO A O 1
ATOM 544 N N . GLY A 1 73 ? -35.015 64.515 33.961 1.00 46.91 73 GLY A N 1
ATOM 545 C CA . GLY A 1 73 ? -34.336 65.703 33.420 1.00 46.91 73 GLY A CA 1
ATOM 546 C C . GLY A 1 73 ? -33.782 65.609 31.992 1.00 46.91 73 GLY A C 1
ATOM 547 O O . GLY A 1 73 ? -33.437 66.641 31.423 1.00 46.91 73 GLY A O 1
ATOM 548 N N . ILE A 1 74 ? -33.672 64.411 31.408 1.00 43.88 74 ILE A N 1
ATOM 549 C CA . ILE A 1 74 ? -32.864 64.177 30.195 1.00 43.88 74 ILE A CA 1
ATOM 550 C C . ILE A 1 74 ? -33.755 63.775 29.010 1.00 43.88 74 ILE A C 1
ATOM 552 O O . ILE A 1 74 ? -34.012 62.594 28.789 1.00 43.88 74 ILE A O 1
ATOM 556 N N . ARG A 1 75 ? -34.237 64.761 28.234 1.00 34.69 75 ARG A N 1
ATOM 557 C CA . ARG A 1 75 ? -34.833 64.566 26.891 1.00 34.69 75 ARG A CA 1
ATOM 558 C C . ARG A 1 75 ? -35.034 65.894 26.146 1.00 34.69 75 ARG A C 1
ATOM 560 O O . ARG A 1 75 ? -35.907 66.660 26.541 1.00 34.69 75 ARG A O 1
ATOM 567 N N . HIS A 1 76 ? -34.328 66.112 25.027 1.00 36.47 76 HIS A N 1
ATOM 568 C CA . HIS A 1 76 ? -34.926 66.564 23.751 1.00 36.47 76 HIS A CA 1
ATOM 569 C C . HIS A 1 76 ? -33.907 66.746 22.610 1.00 36.47 76 HIS A C 1
ATOM 571 O O . HIS A 1 76 ? -32.935 67.465 22.789 1.00 36.47 76 HIS A O 1
ATOM 577 N N . PHE A 1 77 ? -34.228 66.161 21.444 1.00 32.72 77 PHE A N 1
ATOM 578 C CA . PHE A 1 77 ? -33.905 66.499 20.034 1.00 32.72 77 PHE A CA 1
ATOM 579 C C . PHE A 1 77 ? -33.770 65.173 19.249 1.00 32.72 77 PHE A C 1
ATOM 581 O O . PHE A 1 77 ? -33.129 64.257 19.740 1.00 32.72 77 PHE A O 1
ATOM 588 N N . TYR A 1 78 ? -34.364 64.947 18.071 1.00 30.47 78 TYR A N 1
ATOM 589 C CA . TYR A 1 78 ? -35.278 65.752 17.243 1.00 30.47 78 TYR A CA 1
ATOM 590 C C . TYR A 1 78 ? -36.643 65.062 17.056 1.00 30.47 78 TYR A C 1
ATOM 592 O O . TYR A 1 78 ? -36.789 63.860 17.254 1.00 30.47 78 TYR A O 1
ATOM 600 N N . HIS A 1 79 ? -37.659 65.825 16.646 1.00 32.97 79 HIS A N 1
ATOM 601 C CA . HIS A 1 79 ? -39.002 65.314 16.357 1.00 32.97 79 HIS A CA 1
ATOM 602 C C . HIS A 1 79 ? -39.695 66.255 15.358 1.00 32.97 79 HIS A C 1
ATOM 604 O O . HIS A 1 79 ? -39.554 67.459 15.543 1.00 32.97 79 HIS A O 1
ATOM 610 N N . HIS A 1 80 ? -40.425 65.720 14.358 1.00 34.03 80 HIS A N 1
ATOM 611 C CA . HIS A 1 80 ? -41.587 66.292 13.621 1.00 34.03 80 HIS A CA 1
ATOM 612 C C . HIS A 1 80 ? -41.717 65.695 12.195 1.00 34.03 80 HIS A C 1
ATOM 614 O O . HIS A 1 80 ? -40.709 65.363 11.588 1.00 34.03 80 HIS A O 1
ATOM 620 N N . HIS A 1 81 ? -42.908 65.516 11.598 1.00 32.50 81 HIS A N 1
ATOM 621 C CA . HIS A 1 81 ? -44.280 65.828 12.046 1.00 32.50 81 HIS A CA 1
ATOM 622 C C . HIS A 1 81 ? -45.305 64.780 11.541 1.00 32.50 81 HIS A C 1
ATOM 624 O O . HIS A 1 81 ? -45.305 64.431 10.367 1.00 32.50 81 HIS A O 1
ATOM 630 N N . HIS A 1 82 ? -46.209 64.345 12.432 1.00 36.31 82 HIS A N 1
ATOM 631 C CA . HIS A 1 82 ? -47.672 64.589 12.401 1.00 36.31 82 HIS A CA 1
ATOM 632 C C . HIS A 1 82 ? -48.381 64.884 11.053 1.00 36.31 82 HIS A C 1
ATOM 634 O O . HIS A 1 82 ? -47.886 65.677 10.254 1.00 36.31 82 HIS A O 1
ATOM 640 N N . PRO A 1 83 ? -49.629 64.388 10.859 1.00 42.25 83 PRO A N 1
ATOM 641 C CA . PRO A 1 83 ? -50.782 65.028 11.527 1.00 42.25 83 PRO A CA 1
ATOM 642 C C . PRO A 1 83 ? -51.922 64.101 11.998 1.00 42.25 83 PRO A C 1
ATOM 644 O O . PRO A 1 83 ? -52.003 62.939 11.619 1.00 42.25 83 PRO A O 1
ATOM 647 N N . ASP A 1 84 ? -52.845 64.670 12.782 1.00 33.03 84 ASP A N 1
ATOM 648 C CA . ASP A 1 84 ? -54.146 64.080 13.135 1.00 33.03 84 ASP A CA 1
ATOM 649 C C . ASP A 1 84 ? -55.241 65.177 13.264 1.00 33.03 84 ASP A C 1
ATOM 651 O O . ASP A 1 84 ? -54.936 66.367 13.345 1.00 33.03 84 ASP A O 1
ATOM 655 N N . LEU A 1 85 ? -56.509 64.752 13.302 1.00 36.09 85 LEU A N 1
ATOM 656 C CA . LEU A 1 85 ? -57.726 65.453 13.744 1.00 36.09 85 LEU A CA 1
ATOM 657 C C . LEU A 1 85 ? -58.290 66.642 12.921 1.00 36.09 85 LEU A C 1
ATOM 659 O O . LEU A 1 85 ? -58.137 67.816 13.236 1.00 36.09 85 LEU A O 1
ATOM 663 N N . SER A 1 86 ? -59.229 66.269 12.040 1.00 34.53 86 SER A N 1
ATOM 664 C CA . SER A 1 86 ? -60.628 66.756 12.063 1.00 34.53 86 SER A CA 1
ATOM 665 C C . SER A 1 86 ? -60.978 68.209 11.653 1.00 34.53 86 SER A C 1
ATOM 667 O O . SER A 1 86 ? -60.966 69.141 12.455 1.00 34.53 86 SER A O 1
ATOM 669 N N . SER A 1 87 ? -61.584 68.355 10.460 1.00 31.22 87 SER A N 1
ATOM 670 C CA . SER A 1 87 ? -63.030 68.677 10.296 1.00 31.22 87 SER A CA 1
ATOM 671 C C . SER A 1 87 ? -63.408 69.628 9.130 1.00 31.22 87 SER A C 1
ATOM 673 O O . SER A 1 87 ? -62.704 70.570 8.797 1.00 31.22 87 SER A O 1
ATOM 675 N N . ARG A 1 88 ? -64.625 69.403 8.596 1.00 33.97 88 ARG A N 1
ATOM 676 C CA . ARG A 1 88 ? -65.510 70.315 7.822 1.00 33.97 88 ARG A CA 1
ATOM 677 C C . ARG A 1 88 ? -65.123 70.797 6.402 1.00 33.97 88 ARG A C 1
ATOM 679 O O . ARG A 1 88 ? -64.274 71.645 6.202 1.00 33.97 88 ARG A O 1
ATOM 686 N N . LEU A 1 89 ? -65.993 70.396 5.462 1.00 33.09 89 LEU A N 1
ATOM 687 C CA . LEU A 1 89 ? -66.511 71.136 4.290 1.00 33.09 89 LEU A CA 1
ATOM 688 C C . LEU A 1 89 ? -65.548 71.950 3.395 1.00 33.09 89 LEU A C 1
ATOM 690 O O . LEU A 1 89 ? -65.217 73.088 3.703 1.00 33.09 89 LEU A O 1
ATOM 694 N N . MET A 1 90 ? -65.442 71.524 2.129 1.00 34.62 90 MET A N 1
ATOM 695 C CA . MET A 1 90 ? -66.181 72.142 1.003 1.00 34.62 90 MET A CA 1
ATOM 696 C C . MET A 1 90 ? -66.125 71.237 -0.242 1.00 34.62 90 MET A C 1
ATOM 698 O O . MET A 1 90 ? -65.184 70.472 -0.426 1.00 34.62 90 MET A O 1
ATOM 702 N N . ARG A 1 91 ? -67.130 71.324 -1.126 1.00 40.09 91 ARG A N 1
ATOM 703 C CA . ARG A 1 91 ? -67.081 70.704 -2.464 1.00 40.09 91 ARG A CA 1
ATOM 704 C C . ARG A 1 91 ? -66.596 71.737 -3.479 1.00 40.09 91 ARG A C 1
ATOM 706 O O . ARG A 1 91 ? -67.268 72.748 -3.649 1.00 40.09 91 ARG A O 1
ATOM 713 N N . TYR A 1 92 ? -65.549 71.426 -4.239 1.00 33.28 92 TYR A N 1
ATOM 714 C CA . TYR A 1 92 ? -65.294 72.055 -5.539 1.00 33.28 92 TYR A CA 1
ATOM 715 C C . TYR A 1 92 ? -65.156 70.978 -6.618 1.00 33.28 92 TYR A C 1
ATOM 717 O O . TYR A 1 92 ? -64.602 69.908 -6.377 1.00 33.28 92 TYR A O 1
ATOM 725 N N . ARG A 1 93 ? -65.744 71.227 -7.794 1.00 40.19 93 ARG A N 1
ATOM 726 C CA . ARG A 1 93 ? -65.920 70.231 -8.862 1.00 40.19 93 ARG A CA 1
ATOM 727 C C . ARG A 1 93 ? -65.696 70.897 -10.218 1.00 40.19 93 ARG A C 1
ATOM 729 O O . ARG A 1 93 ? -66.617 71.519 -10.737 1.00 40.19 93 ARG A O 1
ATOM 736 N N . TYR A 1 94 ? -64.501 70.745 -10.787 1.00 38.81 94 TYR A N 1
ATOM 737 C CA . TYR A 1 94 ? -64.167 71.231 -12.133 1.00 38.81 94 TYR A CA 1
ATOM 738 C C . TYR A 1 94 ? -63.567 70.116 -13.017 1.00 38.81 94 TYR A C 1
ATOM 740 O O . TYR A 1 94 ? -63.052 69.138 -12.471 1.00 38.81 94 TYR A O 1
ATOM 748 N N . PRO A 1 95 ? -63.698 70.181 -14.362 1.00 51.00 95 PRO A N 1
ATOM 749 C CA . PRO A 1 95 ? -63.693 68.977 -15.197 1.00 51.00 95 PRO A CA 1
ATOM 750 C C . PRO A 1 95 ? -62.625 68.996 -16.310 1.00 51.00 95 PRO A C 1
ATOM 752 O O . PRO A 1 95 ? -62.786 69.691 -17.310 1.00 51.00 95 PRO A O 1
ATOM 755 N N . MET A 1 96 ? -61.573 68.178 -16.186 1.00 47.91 96 MET A N 1
ATOM 756 C CA . MET A 1 96 ? -60.415 68.179 -17.109 1.00 47.91 96 MET A CA 1
ATOM 757 C C . MET A 1 96 ? -60.117 66.827 -17.800 1.00 47.91 96 MET A C 1
ATOM 759 O O . MET A 1 96 ? -59.028 66.627 -18.321 1.00 47.91 96 MET A O 1
ATOM 763 N N . PHE A 1 97 ? -61.083 65.901 -17.878 1.00 51.09 97 PHE A N 1
ATOM 764 C CA . PHE A 1 97 ? -60.911 64.611 -18.579 1.00 51.09 97 PHE A CA 1
ATOM 765 C C . PHE A 1 97 ? -61.944 64.383 -19.692 1.00 51.09 97 PHE A C 1
ATOM 767 O O . PHE A 1 97 ? -62.874 63.582 -19.555 1.00 51.09 97 PHE A O 1
ATOM 774 N N . ARG A 1 98 ? -61.761 65.083 -20.822 1.00 54.16 98 ARG A N 1
ATOM 775 C CA . ARG A 1 98 ? -62.572 64.909 -22.045 1.00 54.16 98 ARG A CA 1
ATOM 776 C C . ARG A 1 98 ? -61.757 64.847 -23.352 1.00 54.16 98 ARG A C 1
ATOM 778 O O . ARG A 1 98 ? -62.275 65.203 -24.403 1.00 54.16 98 ARG A O 1
ATOM 785 N N . ASP A 1 99 ? -60.526 64.335 -23.300 1.00 59.84 99 ASP A N 1
ATOM 786 C CA . ASP A 1 99 ? -59.800 63.859 -24.490 1.00 59.84 99 ASP A CA 1
ATOM 787 C C . ASP A 1 99 ? -59.746 62.317 -24.487 1.00 59.84 99 ASP A C 1
ATOM 789 O O . ASP A 1 99 ? -59.469 61.680 -23.466 1.00 59.84 99 ASP A O 1
ATOM 793 N N . GLY A 1 100 ? -60.050 61.707 -25.636 1.00 61.66 100 GLY A N 1
ATOM 794 C CA . GLY A 1 100 ? -60.055 60.258 -25.823 1.00 61.66 100 GLY A CA 1
ATOM 795 C C . GLY A 1 100 ? -58.662 59.621 -25.873 1.00 61.66 100 GLY A C 1
ATOM 796 O O . GLY A 1 100 ? -58.547 58.427 -25.593 1.00 61.66 100 GLY A O 1
ATOM 797 N N . LYS A 1 101 ? -57.602 60.383 -26.182 1.00 69.75 101 LYS A N 1
ATOM 798 C CA . LYS A 1 101 ? -56.223 59.859 -26.226 1.00 69.75 101 LYS A CA 1
ATOM 799 C C . LYS A 1 101 ? -55.693 59.535 -24.829 1.00 69.75 101 LYS A C 1
ATOM 801 O O . LYS A 1 101 ? -55.159 58.448 -24.617 1.00 69.75 101 LYS A O 1
ATOM 806 N N . VAL A 1 102 ? -55.939 60.420 -23.858 1.00 64.81 102 VAL A N 1
ATOM 807 C CA . VAL A 1 102 ? -55.523 60.237 -22.453 1.00 64.81 102 VAL A CA 1
ATOM 808 C C . VAL A 1 102 ? -56.132 58.965 -21.855 1.00 64.81 102 VAL A C 1
ATOM 810 O O . VAL A 1 102 ? -55.437 58.217 -21.174 1.00 64.81 102 VAL A O 1
ATOM 813 N N . ARG A 1 103 ? -57.397 58.651 -22.179 1.00 65.69 103 ARG A N 1
ATOM 814 C CA . ARG A 1 103 ? -58.052 57.409 -21.725 1.00 65.69 103 ARG A CA 1
ATOM 815 C C . ARG A 1 103 ? -57.387 56.134 -22.249 1.00 65.69 103 ARG A C 1
ATOM 817 O O . ARG A 1 103 ? -57.391 55.142 -21.533 1.00 65.69 103 ARG A O 1
ATOM 824 N N . ARG A 1 104 ? -56.820 56.146 -23.462 1.00 77.12 104 ARG A N 1
ATOM 825 C CA . ARG A 1 104 ? -56.083 54.985 -23.996 1.00 77.12 104 ARG A CA 1
ATOM 826 C C . ARG A 1 104 ? -54.737 54.818 -23.298 1.00 77.12 104 ARG A C 1
ATOM 828 O O . ARG A 1 104 ? -54.416 53.706 -22.907 1.00 77.12 104 ARG A O 1
ATOM 835 N N . SER A 1 105 ? -54.005 55.913 -23.077 1.00 75.75 105 SER A N 1
ATOM 836 C CA . SER A 1 105 ? -52.746 55.877 -22.317 1.00 75.75 105 SER A CA 1
ATOM 837 C C . SER A 1 105 ? -52.968 55.349 -20.893 1.00 75.75 105 SER A C 1
ATOM 839 O O . SER A 1 105 ? -52.345 54.375 -20.488 1.00 75.75 105 SER A O 1
ATOM 841 N N . ALA A 1 106 ? -53.961 55.896 -20.179 1.00 77.31 106 ALA A N 1
ATOM 842 C CA . ALA A 1 106 ? -54.324 55.439 -18.838 1.00 77.31 106 ALA A CA 1
ATOM 843 C C . ALA A 1 106 ? -54.744 53.956 -18.795 1.00 77.31 106 ALA A C 1
ATOM 845 O O . ALA A 1 106 ? -54.408 53.263 -17.839 1.00 77.31 106 ALA A O 1
ATOM 846 N N . ALA A 1 107 ? -55.434 53.453 -19.827 1.00 80.88 107 ALA A N 1
ATOM 847 C CA . ALA A 1 107 ? -55.786 52.036 -19.926 1.00 80.88 107 ALA A CA 1
ATOM 848 C C . ALA A 1 107 ? -54.557 51.131 -20.137 1.00 80.88 107 ALA A C 1
ATOM 850 O O . ALA A 1 107 ? -54.486 50.074 -19.518 1.00 80.88 107 ALA A O 1
ATOM 851 N N . TYR A 1 108 ? -53.573 51.547 -20.943 1.00 86.75 108 TYR A N 1
ATOM 852 C CA . TYR A 1 108 ? -52.320 50.797 -21.102 1.00 86.75 108 TYR A CA 1
ATOM 853 C C . TYR A 1 108 ? -51.462 50.819 -19.831 1.00 86.75 108 TYR A C 1
ATOM 855 O O . TYR A 1 108 ? -50.973 49.769 -19.425 1.00 86.75 108 TYR A O 1
ATOM 863 N N . CYS A 1 109 ? -51.340 51.963 -19.149 1.00 83.12 109 CYS A N 1
ATOM 864 C CA . CYS A 1 109 ? -50.644 52.033 -17.860 1.00 83.12 109 CYS A CA 1
ATOM 865 C C . CYS A 1 109 ? -51.329 51.166 -16.790 1.00 83.12 109 CYS A C 1
ATOM 867 O O . CYS A 1 109 ? -50.648 50.452 -16.061 1.00 83.12 109 CYS A O 1
ATOM 869 N N . ALA A 1 110 ? -52.666 51.169 -16.725 1.00 86.56 110 ALA A N 1
ATOM 870 C CA . ALA A 1 110 ? -53.415 50.294 -15.822 1.00 86.56 110 ALA A CA 1
ATOM 871 C C . ALA A 1 110 ? -53.260 48.804 -16.183 1.00 86.56 110 ALA A C 1
ATOM 873 O O . ALA A 1 110 ? -53.148 47.974 -15.286 1.00 86.56 110 ALA A O 1
ATOM 874 N N . GLY A 1 111 ? -53.210 48.465 -17.476 1.00 92.25 111 GLY A N 1
ATOM 875 C CA . GLY A 1 111 ? -52.960 47.100 -17.948 1.00 92.25 111 GLY A CA 1
ATOM 876 C C . GLY A 1 111 ? -51.559 46.592 -17.600 1.00 92.25 111 GLY A C 1
ATOM 877 O O . GLY A 1 111 ? -51.427 45.473 -17.118 1.00 92.25 111 GLY A O 1
ATOM 878 N N . LEU A 1 112 ? -50.526 47.424 -17.769 1.00 89.88 112 LEU A N 1
ATOM 879 C CA . LEU A 1 112 ? -49.150 47.088 -17.384 1.00 89.88 112 LEU A CA 1
ATOM 880 C C . LEU A 1 112 ? -48.981 46.978 -15.863 1.00 89.88 112 LEU A C 1
ATOM 882 O O . LEU A 1 112 ? -48.305 46.065 -15.400 1.00 89.88 112 LEU A O 1
ATOM 886 N N . LEU A 1 113 ? -49.634 47.844 -15.079 1.00 90.81 113 LEU A N 1
ATOM 887 C CA . LEU A 1 113 ? -49.653 47.725 -13.616 1.00 90.81 113 LEU A CA 1
ATOM 888 C C . LEU A 1 113 ? -50.377 46.454 -13.152 1.00 90.81 113 LEU A C 1
ATOM 890 O O . LEU A 1 113 ? -49.893 45.786 -12.246 1.00 90.81 113 LEU A O 1
ATOM 894 N N . LEU A 1 114 ? -51.492 46.079 -13.788 1.00 91.69 114 LEU A N 1
ATOM 895 C CA . LEU A 1 114 ? -52.161 44.804 -13.513 1.00 91.69 114 LEU A CA 1
ATOM 896 C C . LEU A 1 114 ? -51.286 43.604 -13.891 1.00 91.69 114 LEU A C 1
ATOM 898 O O . LEU A 1 114 ? -51.226 42.654 -13.120 1.00 91.69 114 LEU A O 1
ATOM 902 N N . LEU A 1 115 ? -50.574 43.655 -15.022 1.00 91.75 115 LEU A N 1
ATOM 903 C CA . LEU A 1 115 ? -49.643 42.595 -15.416 1.00 91.75 115 LEU A CA 1
ATOM 904 C C . LEU A 1 115 ? -48.500 42.454 -14.398 1.00 91.75 115 LEU A C 1
ATOM 906 O O . LEU A 1 115 ? -48.232 41.350 -13.943 1.00 91.75 115 LEU A O 1
ATOM 910 N N . ALA A 1 116 ? -47.887 43.566 -13.979 1.00 90.00 116 ALA A N 1
ATOM 911 C CA . ALA A 1 116 ? -46.833 43.566 -12.966 1.00 90.00 116 ALA A CA 1
ATOM 912 C C . ALA A 1 116 ? -47.326 43.026 -11.610 1.00 90.00 116 ALA A C 1
ATOM 914 O O . ALA A 1 116 ? -46.644 42.213 -10.992 1.00 90.00 116 ALA A O 1
ATOM 915 N N . LEU A 1 117 ? -48.531 43.413 -11.174 1.00 92.00 117 LEU A N 1
ATOM 916 C CA . LEU A 1 117 ? -49.149 42.887 -9.952 1.00 92.00 117 LEU A CA 1
ATOM 917 C C . LEU A 1 117 ? -49.480 41.391 -10.058 1.00 92.00 117 LEU A C 1
ATOM 919 O O . LEU A 1 117 ? -49.331 40.679 -9.070 1.00 92.00 117 LEU A O 1
ATOM 923 N N . VAL A 1 118 ? -49.880 40.896 -11.235 1.00 93.00 118 VAL A N 1
ATOM 924 C CA . VAL A 1 118 ? -50.057 39.454 -11.477 1.00 93.00 118 VAL A CA 1
ATOM 925 C C . VAL A 1 118 ? -48.713 38.727 -11.433 1.00 93.00 118 VAL A C 1
ATOM 927 O O . VAL A 1 118 ? -48.632 37.695 -10.779 1.00 93.00 118 VAL A O 1
ATOM 930 N N . CYS A 1 119 ? -47.648 39.267 -12.034 1.00 88.38 119 CYS A N 1
ATOM 931 C CA . CYS A 1 119 ? -46.313 38.672 -11.936 1.00 88.38 119 CYS A CA 1
ATOM 932 C C . CYS A 1 119 ? -45.827 38.594 -10.480 1.00 88.38 119 CYS A C 1
ATOM 934 O O . CYS A 1 119 ? -45.384 37.531 -10.062 1.00 88.38 119 CYS A O 1
ATOM 936 N N . VAL A 1 120 ? -45.978 39.667 -9.692 1.00 90.62 120 VAL A N 1
ATOM 937 C CA . VAL A 1 120 ? -45.617 39.685 -8.258 1.00 90.62 120 VAL A CA 1
ATOM 938 C C . VAL A 1 120 ? -46.487 38.728 -7.433 1.00 90.62 120 VAL A C 1
ATOM 940 O O . VAL A 1 120 ? -45.987 38.071 -6.523 1.00 90.62 120 VAL A O 1
ATOM 943 N N . ALA A 1 121 ? -47.778 38.598 -7.754 1.00 86.56 121 ALA A N 1
ATOM 944 C CA . ALA A 1 121 ? -48.652 37.625 -7.101 1.00 86.56 121 ALA A CA 1
ATOM 945 C C . ALA A 1 121 ? -48.276 36.175 -7.454 1.00 86.56 121 ALA A C 1
ATOM 947 O O . ALA A 1 121 ? -48.348 35.308 -6.589 1.00 86.56 121 ALA A O 1
ATOM 948 N N . VAL A 1 122 ? -47.848 35.909 -8.694 1.00 87.75 122 VAL A N 1
ATOM 949 C CA . VAL A 1 122 ? -47.384 34.582 -9.127 1.00 87.75 122 VAL A CA 1
ATOM 950 C C . VAL A 1 122 ? -46.030 34.243 -8.508 1.00 87.75 122 VAL A C 1
ATOM 952 O O . VAL A 1 122 ? -45.898 33.150 -7.969 1.00 87.75 122 VAL A O 1
ATOM 955 N N . THR A 1 123 ? -45.048 35.153 -8.499 1.00 77.19 123 THR A N 1
ATOM 956 C CA . THR A 1 123 ? -43.759 34.881 -7.839 1.00 77.19 123 THR A CA 1
ATOM 957 C C . THR A 1 123 ? -43.938 34.681 -6.338 1.00 77.19 123 THR A C 1
ATOM 959 O O . THR A 1 123 ? -43.420 33.703 -5.812 1.00 77.19 123 THR A O 1
ATOM 962 N N . SER A 1 124 ? -44.752 35.505 -5.665 1.00 77.25 124 SER A N 1
ATOM 963 C CA . SER A 1 124 ? -45.071 35.306 -4.244 1.00 77.25 124 SER A CA 1
ATOM 964 C C . SER A 1 124 ? -45.849 34.009 -3.980 1.00 77.25 124 SER A C 1
ATOM 966 O O . SER A 1 124 ? -45.623 33.363 -2.962 1.00 77.25 124 SER A O 1
ATOM 968 N N . ALA A 1 125 ? -46.740 33.582 -4.882 1.00 77.00 125 ALA A N 1
ATOM 969 C CA . ALA A 1 125 ? -47.415 32.290 -4.756 1.00 77.00 125 ALA A CA 1
ATOM 970 C C . ALA A 1 125 ? -46.452 31.106 -4.957 1.00 77.00 125 ALA A C 1
ATOM 972 O O . ALA A 1 125 ? -46.606 30.087 -4.287 1.00 77.00 125 ALA A O 1
ATOM 973 N N . VAL A 1 126 ? -45.450 31.244 -5.833 1.00 76.56 126 VAL A N 1
ATOM 974 C CA . VAL A 1 126 ? -44.402 30.233 -6.034 1.00 76.56 126 VAL A CA 1
ATOM 975 C C . VAL A 1 126 ? -43.468 30.165 -4.823 1.00 76.56 126 VAL A C 1
ATOM 977 O O . VAL A 1 126 ? -43.297 29.073 -4.292 1.00 76.56 126 VAL A O 1
ATOM 980 N N . THR A 1 127 ? -42.935 31.287 -4.320 1.00 69.69 127 THR A N 1
ATOM 981 C CA . THR A 1 127 ? -42.054 31.283 -3.131 1.00 69.69 127 THR A CA 1
ATOM 982 C C . THR A 1 127 ? -42.776 30.736 -1.903 1.00 69.69 127 THR A C 1
ATOM 984 O O . THR A 1 127 ? -42.288 29.813 -1.254 1.00 69.69 127 THR A O 1
ATOM 987 N N . ASN A 1 128 ? -43.987 31.229 -1.631 1.00 68.00 128 ASN A N 1
ATOM 988 C CA . ASN A 1 128 ? -44.757 30.809 -0.461 1.00 68.00 128 ASN A CA 1
ATOM 989 C C . ASN A 1 128 ? -45.265 29.362 -0.612 1.00 68.00 128 ASN A C 1
ATOM 991 O O . ASN A 1 128 ? -45.432 28.665 0.385 1.00 68.00 128 ASN A O 1
ATOM 995 N N . GLY A 1 129 ? -45.490 28.893 -1.846 1.00 63.09 129 GLY A N 1
ATOM 996 C CA . GLY A 1 129 ? -45.798 27.494 -2.145 1.00 63.09 129 GLY A CA 1
ATOM 997 C C . GLY A 1 129 ? -44.606 26.564 -1.906 1.00 63.09 129 GLY A C 1
ATOM 998 O O . GLY A 1 129 ? -44.778 25.496 -1.323 1.00 63.09 129 GLY A O 1
ATOM 999 N N . PHE A 1 130 ? -43.398 26.996 -2.279 1.00 49.66 130 PHE A N 1
ATOM 1000 C CA . PHE A 1 130 ? -42.150 26.267 -2.031 1.00 49.66 130 PHE A CA 1
ATOM 1001 C C . PHE A 1 130 ? -41.862 26.156 -0.524 1.00 49.66 130 PHE A C 1
ATOM 1003 O O . PHE A 1 130 ? -41.591 25.068 -0.018 1.00 49.66 130 PHE A O 1
ATOM 1010 N N . GLU A 1 131 ? -42.031 27.250 0.228 1.00 47.72 131 GLU A N 1
ATOM 1011 C CA . GLU A 1 131 ? -41.949 27.222 1.695 1.00 47.72 131 GLU A CA 1
ATOM 1012 C C . GLU A 1 131 ? -43.029 26.340 2.340 1.00 47.72 131 GLU A C 1
ATOM 1014 O O . GLU A 1 131 ? -42.740 25.606 3.285 1.00 47.72 131 GLU A O 1
ATOM 1019 N N . ALA A 1 132 ? -44.272 26.386 1.849 1.00 41.44 132 ALA A N 1
ATOM 1020 C CA . ALA A 1 132 ? -45.365 25.577 2.387 1.00 41.44 132 ALA A CA 1
ATOM 1021 C C . ALA A 1 132 ? -45.186 24.072 2.116 1.00 41.44 132 ALA A C 1
ATOM 1023 O O . ALA A 1 132 ? -45.623 23.257 2.929 1.00 41.44 132 ALA A O 1
ATOM 1024 N N . ALA A 1 133 ? -44.526 23.700 1.013 1.00 42.84 133 ALA A N 1
ATOM 1025 C CA . ALA A 1 133 ? -44.121 22.322 0.745 1.00 42.84 133 ALA A CA 1
ATOM 1026 C C . ALA A 1 133 ? -43.016 21.859 1.712 1.00 42.84 133 ALA A C 1
ATOM 1028 O O . ALA A 1 133 ? -43.098 20.757 2.254 1.00 42.84 133 ALA A O 1
ATOM 1029 N N . ARG A 1 134 ? -42.030 22.725 1.995 1.00 46.75 134 ARG A N 1
ATOM 1030 C CA . ARG A 1 134 ? -40.898 22.423 2.892 1.00 46.75 134 ARG A CA 1
ATOM 1031 C C . ARG A 1 134 ? -41.338 22.131 4.336 1.00 46.75 134 ARG A C 1
ATOM 1033 O O . ARG A 1 134 ? -40.766 21.267 4.986 1.00 46.75 134 ARG A O 1
ATOM 1040 N N . ARG A 1 135 ? -42.414 22.767 4.822 1.00 40.00 135 ARG A N 1
ATOM 1041 C CA . ARG A 1 135 ? -42.955 22.597 6.194 1.00 40.00 135 ARG A CA 1
ATOM 1042 C C . ARG A 1 135 ? -43.793 21.320 6.422 1.00 40.00 135 ARG A C 1
ATOM 1044 O O . ARG A 1 135 ? -44.636 21.302 7.317 1.00 40.00 135 ARG A O 1
ATOM 1051 N N . ARG A 1 136 ? -43.624 20.266 5.611 1.00 37.72 136 ARG A N 1
ATOM 1052 C CA . ARG A 1 136 ? -44.318 18.968 5.789 1.00 37.72 136 ARG A CA 1
ATOM 1053 C C . ARG A 1 136 ? -43.402 17.744 5.912 1.00 37.72 136 ARG A C 1
ATOM 1055 O O . ARG A 1 136 ? -43.925 16.644 6.063 1.00 37.72 136 ARG A O 1
ATOM 1062 N N . ARG A 1 137 ? -42.077 17.918 5.864 1.00 39.03 137 ARG A N 1
ATOM 1063 C CA . ARG A 1 137 ? -41.074 16.865 6.107 1.00 39.03 137 ARG A CA 1
ATOM 1064 C C . ARG A 1 137 ? -39.811 17.463 6.746 1.00 39.03 137 ARG A C 1
ATOM 1066 O O . ARG A 1 137 ? -38.869 17.771 6.028 1.00 39.03 137 ARG A O 1
ATOM 1073 N N . ALA A 1 138 ? -39.856 17.679 8.061 1.00 30.59 138 ALA A N 1
ATOM 1074 C CA . ALA A 1 138 ? -38.709 17.853 8.967 1.00 30.59 138 ALA A CA 1
ATOM 1075 C C . ALA A 1 138 ? -39.222 18.055 10.414 1.00 30.59 138 ALA A C 1
ATOM 1077 O O . ALA A 1 138 ? -40.141 18.863 10.599 1.00 30.59 138 ALA A O 1
ATOM 1078 N N . PRO A 1 139 ? -38.645 17.388 11.430 1.00 36.72 139 PRO A N 1
ATOM 1079 C CA . PRO A 1 139 ? -38.664 17.854 12.821 1.00 36.72 139 PRO A CA 1
ATOM 1080 C C . PRO A 1 139 ? -37.888 19.185 12.983 1.00 36.72 139 PRO A C 1
ATOM 1082 O O . PRO A 1 139 ? -37.186 19.602 12.058 1.00 36.72 139 PRO A O 1
ATOM 1085 N N . PRO A 1 140 ? -38.015 19.896 14.120 1.00 34.12 140 PRO A N 1
ATOM 1086 C CA . PRO A 1 140 ? -37.203 21.081 14.401 1.00 34.12 140 PRO A CA 1
ATOM 1087 C C . PRO A 1 140 ? -35.750 20.709 14.747 1.00 34.12 140 PRO A C 1
ATOM 1089 O O . PRO A 1 140 ? -35.507 19.700 15.400 1.00 34.12 140 PRO A O 1
ATOM 1092 N N . LEU A 1 141 ? -34.800 21.555 14.340 1.00 35.22 141 LEU A N 1
ATOM 1093 C CA . LEU A 1 141 ? -33.382 21.445 14.712 1.00 35.22 141 LEU A CA 1
ATOM 1094 C C . LEU A 1 141 ? -33.130 21.989 16.139 1.00 35.22 141 LEU A C 1
ATOM 1096 O O . LEU A 1 141 ? -33.889 22.866 16.569 1.00 35.22 141 LEU A O 1
ATOM 1100 N N . PRO A 1 142 ? -32.072 21.535 16.844 1.00 39.00 142 PRO A N 1
ATOM 1101 C CA . PRO A 1 142 ? -31.670 22.074 18.149 1.00 39.00 142 PRO A CA 1
ATOM 1102 C C . PRO A 1 142 ? -31.251 23.553 18.112 1.00 39.00 142 PRO A C 1
ATOM 1104 O O . PRO A 1 142 ? -30.839 24.077 17.071 1.00 39.00 142 PRO A O 1
ATOM 1107 N N . ASP A 1 143 ? -31.318 24.223 19.267 1.00 50.44 143 ASP A N 1
ATOM 1108 C CA . ASP A 1 143 ? -30.829 25.595 19.431 1.00 50.44 143 ASP A CA 1
ATOM 1109 C C . ASP A 1 143 ? -29.341 25.600 19.818 1.00 50.44 143 ASP A C 1
ATOM 1111 O O . ASP A 1 143 ? -28.970 25.589 20.992 1.00 50.44 143 ASP A O 1
ATOM 1115 N N . TRP A 1 144 ? -28.493 25.639 18.787 1.00 40.12 144 TRP A N 1
ATOM 1116 C CA . TRP A 1 144 ? -27.027 25.770 18.836 1.00 40.12 144 TRP A CA 1
ATOM 1117 C C . TRP A 1 144 ? -26.510 26.890 19.753 1.00 40.12 144 TRP A C 1
ATOM 1119 O O . TRP A 1 144 ? -25.322 26.917 20.085 1.00 40.12 144 TRP A O 1
ATOM 1129 N N . LYS A 1 145 ? -27.365 27.836 20.165 1.00 43.00 145 LYS A N 1
ATOM 1130 C CA . LYS A 1 145 ? -26.970 28.880 21.102 1.00 43.00 145 LYS A CA 1
ATOM 1131 C C . LYS A 1 145 ? -26.802 28.371 22.540 1.00 43.00 145 LYS A C 1
ATOM 1133 O O . LYS A 1 145 ? -25.864 28.809 23.201 1.00 43.00 145 LYS A O 1
ATOM 1138 N N . GLU A 1 146 ? -27.653 27.460 23.020 1.00 45.75 146 GLU A N 1
ATOM 1139 C CA . GLU A 1 146 ? -27.549 26.946 24.400 1.00 45.75 146 GLU A CA 1
ATOM 1140 C C . GLU A 1 146 ? -26.264 26.115 24.598 1.00 45.75 146 GLU A C 1
ATOM 1142 O O . GLU A 1 146 ? -25.639 26.166 25.655 1.00 45.75 146 GLU A O 1
ATOM 1147 N N . GLU A 1 147 ? -25.827 25.413 23.551 1.00 41.47 147 GLU A N 1
ATOM 1148 C CA . GLU A 1 147 ? -24.620 24.577 23.529 1.00 41.47 147 GLU A CA 1
ATOM 1149 C C . GLU A 1 147 ? -23.320 25.403 23.525 1.00 41.47 147 GLU A C 1
ATOM 1151 O O . GLU A 1 147 ? -22.413 25.153 24.321 1.00 41.47 147 GLU A O 1
ATOM 1156 N N . MET A 1 148 ? -23.249 26.450 22.693 1.00 42.72 148 MET A N 1
ATOM 1157 C CA . MET A 1 148 ? -22.114 27.383 22.685 1.00 42.72 148 MET A CA 1
ATOM 1158 C C . MET A 1 148 ? -22.013 28.167 24.004 1.00 42.72 148 MET A C 1
ATOM 1160 O O . MET A 1 148 ? -20.910 28.386 24.510 1.00 42.72 148 MET A O 1
ATOM 1164 N N . ASP A 1 149 ? -23.143 28.574 24.591 1.00 52.94 149 ASP A N 1
ATOM 1165 C CA . ASP A 1 149 ? -23.141 29.266 25.884 1.00 52.94 149 ASP A CA 1
ATOM 1166 C C . ASP A 1 149 ? -22.665 28.317 27.020 1.00 52.94 149 ASP A C 1
ATOM 1168 O O . ASP A 1 149 ? -21.868 28.736 27.861 1.00 52.94 149 ASP A O 1
ATOM 1172 N N . TRP A 1 150 ? -23.028 27.022 26.993 1.00 56.94 150 TRP A N 1
ATOM 1173 C CA . TRP A 1 150 ? -22.508 25.995 27.921 1.00 56.94 150 TRP A CA 1
ATOM 1174 C C . TRP A 1 150 ? -21.000 25.747 27.767 1.00 56.94 150 TRP A C 1
ATOM 1176 O O . TRP A 1 150 ? -20.285 25.669 28.768 1.00 56.94 150 TRP A O 1
ATOM 1186 N N . TYR A 1 151 ? -20.489 25.660 26.533 1.00 40.19 151 TYR A N 1
ATOM 1187 C CA . TYR A 1 151 ? -19.063 25.412 26.274 1.00 40.19 151 TYR A CA 1
ATOM 1188 C C . TYR A 1 151 ? -18.172 26.523 26.857 1.00 40.19 151 TYR A C 1
ATOM 1190 O O . TYR A 1 151 ? -17.136 26.253 27.470 1.00 40.19 151 TYR A O 1
ATOM 1198 N N . ASN A 1 152 ? -18.609 27.781 26.737 1.00 52.28 152 ASN A N 1
ATOM 1199 C CA . ASN A 1 152 ? -17.925 28.916 27.360 1.00 52.28 152 ASN A CA 1
ATOM 1200 C C . ASN A 1 152 ? -18.012 28.871 28.899 1.00 52.28 152 ASN A C 1
ATOM 1202 O O . ASN A 1 152 ? -17.019 29.158 29.565 1.00 52.28 152 ASN A O 1
ATOM 1206 N N . GLU A 1 153 ? -19.137 28.428 29.474 1.00 56.12 153 GLU A N 1
ATOM 1207 C CA . GLU A 1 153 ? -19.281 28.260 30.929 1.00 56.12 153 GLU A CA 1
ATOM 1208 C C . GLU A 1 153 ? -18.320 27.195 31.500 1.00 56.12 153 GLU A C 1
ATOM 1210 O O . GLU A 1 153 ? -17.782 27.370 32.595 1.00 56.12 153 GLU A O 1
ATOM 1215 N N . GLN A 1 154 ? -18.064 26.099 30.771 1.00 45.69 154 GLN A N 1
ATOM 1216 C CA . GLN A 1 154 ? -17.064 25.100 31.182 1.00 45.69 154 GLN A CA 1
ATOM 1217 C C . GLN A 1 154 ? -15.635 25.637 31.061 1.00 45.69 154 GLN A C 1
ATOM 1219 O O . GLN A 1 154 ? -14.814 25.417 31.955 1.00 45.69 154 GLN A O 1
ATOM 1224 N N . LYS A 1 155 ? -15.347 26.393 29.995 1.00 52.47 155 LYS A N 1
ATOM 1225 C CA . LYS A 1 155 ? -14.045 27.035 29.799 1.00 52.47 155 LYS A CA 1
ATOM 1226 C C . LYS A 1 155 ? -13.719 28.024 30.926 1.00 52.47 155 LYS A C 1
ATOM 1228 O O . LYS A 1 155 ? -12.640 27.932 31.504 1.00 52.47 155 LYS A O 1
ATOM 1233 N N . GLU A 1 156 ? -14.647 28.912 31.296 1.00 50.28 156 GLU A N 1
ATOM 1234 C CA . GLU A 1 156 ? -14.426 29.855 32.405 1.00 50.28 156 GLU A CA 1
ATOM 1235 C C . GLU A 1 156 ? -14.208 29.139 33.749 1.00 50.28 156 GLU A C 1
ATOM 1237 O O . GLU A 1 156 ? -13.352 29.554 34.530 1.00 50.28 156 GLU A O 1
ATOM 1242 N N . LYS A 1 157 ? -14.924 28.036 34.020 1.00 53.41 157 LYS A N 1
ATOM 1243 C CA . LYS A 1 157 ? -14.699 27.213 35.226 1.00 53.41 157 LYS A CA 1
ATOM 1244 C C . LYS A 1 157 ? -13.307 26.585 35.238 1.00 53.41 157 LYS A C 1
ATOM 1246 O O . LYS A 1 157 ? -12.653 26.576 36.281 1.00 53.41 157 LYS A O 1
ATOM 1251 N N . TRP A 1 158 ? -12.838 26.085 34.095 1.00 43.50 158 TRP A N 1
ATOM 1252 C CA . TRP A 1 158 ? -11.494 25.522 33.968 1.00 43.50 158 TRP A CA 1
ATOM 1253 C C . TRP A 1 158 ? -10.411 26.591 34.177 1.00 43.50 158 TRP A C 1
ATOM 1255 O O . TRP A 1 158 ? -9.497 26.378 34.975 1.00 43.50 158 TRP A O 1
ATOM 1265 N N . GLU A 1 159 ? -10.546 27.765 33.551 1.00 50.19 159 GLU A N 1
ATOM 1266 C CA . GLU A 1 159 ? -9.600 28.881 33.708 1.00 50.19 159 GLU A CA 1
ATOM 1267 C C . GLU A 1 159 ? -9.587 29.437 35.148 1.00 50.19 159 GLU A C 1
ATOM 1269 O O . GLU A 1 159 ? -8.516 29.729 35.687 1.00 50.19 159 GLU A O 1
ATOM 1274 N N . GLN A 1 160 ? -10.741 29.512 35.826 1.00 50.66 160 GLN A N 1
ATOM 1275 C CA . GLN A 1 160 ? -10.819 29.933 37.233 1.00 50.66 160 GLN A CA 1
ATOM 1276 C C . GLN A 1 160 ? -10.190 28.922 38.203 1.00 50.66 160 GLN A C 1
ATOM 1278 O O . GLN A 1 160 ? -9.514 29.337 39.146 1.00 50.66 160 GLN A O 1
ATOM 1283 N N . ASN A 1 161 ? -10.368 27.616 37.976 1.00 46.44 161 ASN A N 1
ATOM 1284 C CA . ASN A 1 161 ? -9.830 26.579 38.864 1.00 46.44 161 ASN A CA 1
ATOM 1285 C C . ASN A 1 161 ? -8.298 26.445 38.778 1.00 46.44 161 ASN A C 1
ATOM 1287 O O . ASN A 1 161 ? -7.664 26.122 39.781 1.00 46.44 161 ASN A O 1
ATOM 1291 N N . HIS A 1 162 ? -7.694 26.734 37.620 1.00 47.09 162 HIS A N 1
ATOM 1292 C CA . HIS A 1 162 ? -6.245 26.582 37.403 1.00 47.09 162 HIS A CA 1
ATOM 1293 C C . HIS A 1 162 ? -5.464 27.913 37.442 1.00 47.09 162 HIS A C 1
ATOM 1295 O O . HIS A 1 162 ? -4.239 27.913 37.556 1.00 47.09 162 HIS A O 1
ATOM 1301 N N . GLY A 1 163 ? -6.145 29.063 37.406 1.00 41.00 163 GLY A N 1
ATOM 1302 C CA . GLY A 1 163 ? -5.529 30.387 37.249 1.00 41.00 163 GLY A CA 1
ATOM 1303 C C . GLY A 1 163 ? -4.785 30.988 38.456 1.00 41.00 163 GLY A C 1
ATOM 1304 O O . GLY A 1 163 ? -4.317 32.123 38.348 1.00 41.00 163 GLY A O 1
ATOM 1305 N N . GLN A 1 164 ? -4.670 30.310 39.611 1.00 38.41 164 GLN A N 1
ATOM 1306 C CA . GLN A 1 164 ? -3.995 30.865 40.805 1.00 38.41 164 GLN A CA 1
ATOM 1307 C C . GLN A 1 164 ? -3.065 29.895 41.560 1.00 38.41 164 GLN A C 1
ATOM 1309 O O . GLN A 1 164 ? -3.319 29.523 42.706 1.00 38.41 164 GLN A O 1
ATOM 1314 N N . ALA A 1 165 ? -1.888 29.630 40.987 1.00 32.53 165 ALA A N 1
ATOM 1315 C CA . ALA A 1 165 ? -0.722 29.119 41.717 1.00 32.53 165 ALA A CA 1
ATOM 1316 C C . ALA A 1 165 ? 0.397 30.183 41.787 1.00 32.53 165 ALA A C 1
ATOM 1318 O O . ALA A 1 165 ? 1.249 30.280 40.909 1.00 32.53 165 ALA A O 1
ATOM 1319 N N . ASN A 1 166 ? 0.411 31.006 42.845 1.00 38.94 166 ASN A N 1
ATOM 1320 C CA . ASN A 1 166 ? 1.479 31.995 43.068 1.00 38.94 166 ASN A CA 1
ATOM 1321 C C . ASN A 1 166 ? 2.758 31.327 43.617 1.00 38.94 166 ASN A C 1
ATOM 1323 O O . ASN A 1 166 ? 2.953 31.257 44.832 1.00 38.94 166 ASN A O 1
ATOM 1327 N N . VAL A 1 167 ? 3.652 30.884 42.728 1.00 32.19 167 VAL A N 1
ATOM 1328 C CA . VAL A 1 167 ? 5.027 30.453 43.053 1.00 32.19 167 VAL A CA 1
ATOM 1329 C C . VAL A 1 167 ? 6.011 31.183 42.132 1.00 32.19 167 VAL A C 1
ATOM 1331 O O . VAL A 1 167 ? 5.689 31.483 40.986 1.00 32.19 167 VAL A O 1
ATOM 1334 N N . ALA A 1 168 ? 7.191 31.540 42.643 1.00 35.06 168 ALA A N 1
ATOM 1335 C CA . ALA A 1 168 ? 8.116 32.446 41.966 1.00 35.06 168 ALA A CA 1
ATOM 1336 C C . ALA A 1 168 ? 9.366 31.740 41.409 1.00 35.06 168 ALA A C 1
ATOM 1338 O O . ALA A 1 168 ? 10.125 31.163 42.181 1.00 35.06 168 ALA A O 1
ATOM 1339 N N . VAL A 1 169 ? 9.605 31.943 40.107 1.00 42.59 169 VAL A N 1
ATOM 1340 C CA . VAL A 1 169 ? 10.876 31.775 39.367 1.00 42.59 169 VAL A CA 1
ATOM 1341 C C . VAL A 1 169 ? 11.499 30.370 39.355 1.00 42.59 169 VAL A C 1
ATOM 1343 O O . VAL A 1 169 ? 12.248 30.010 40.259 1.00 42.59 169 VAL A O 1
ATOM 1346 N N . ASP A 1 170 ? 11.341 29.678 38.224 1.00 29.97 170 ASP A N 1
ATOM 1347 C CA . ASP A 1 170 ? 12.483 29.133 37.470 1.00 29.97 170 ASP A CA 1
ATOM 1348 C C . ASP A 1 170 ? 12.135 29.078 35.966 1.00 29.97 170 ASP A C 1
ATOM 1350 O O . ASP A 1 170 ? 10.998 28.770 35.605 1.00 29.97 170 ASP A O 1
ATOM 1354 N N . ASP A 1 171 ? 13.089 29.385 35.084 1.00 35.88 171 ASP A N 1
ATOM 1355 C CA . ASP A 1 171 ? 12.852 29.520 33.632 1.00 35.88 171 ASP A CA 1
ATOM 1356 C C . ASP A 1 171 ? 12.810 28.160 32.895 1.00 35.88 171 ASP A C 1
ATOM 1358 O O . ASP A 1 171 ? 12.480 28.095 31.710 1.00 35.88 171 ASP A O 1
ATOM 1362 N N . GLY A 1 172 ? 13.112 27.052 33.586 1.00 35.72 172 GLY A N 1
ATOM 1363 C CA . GLY A 1 172 ? 13.144 25.706 32.997 1.00 35.72 172 GLY A CA 1
ATOM 1364 C C . GLY A 1 172 ? 11.774 25.100 32.656 1.00 35.72 172 GLY A C 1
ATOM 1365 O O . GLY A 1 172 ? 11.673 24.318 31.710 1.00 35.72 172 GLY A O 1
ATOM 1366 N N . ALA A 1 173 ? 10.708 25.459 33.381 1.00 36.53 173 ALA A N 1
ATOM 1367 C CA . ALA A 1 173 ? 9.405 24.788 33.262 1.00 36.53 173 ALA A CA 1
ATOM 1368 C C . ALA A 1 173 ? 8.731 24.995 31.890 1.00 36.53 173 ALA A C 1
ATOM 1370 O O . ALA A 1 173 ? 8.207 24.052 31.297 1.00 36.53 173 ALA A O 1
ATOM 1371 N N . ALA A 1 174 ? 8.818 26.209 31.334 1.00 37.00 174 ALA A N 1
ATOM 1372 C CA . ALA A 1 174 ? 8.132 26.594 30.095 1.00 37.00 174 ALA A CA 1
ATOM 1373 C C . ALA A 1 174 ? 8.604 25.836 28.835 1.00 37.00 174 ALA A C 1
ATOM 1375 O O . ALA A 1 174 ? 7.957 25.911 27.786 1.00 37.00 174 ALA A O 1
ATOM 1376 N N . HIS A 1 175 ? 9.728 25.115 28.918 1.00 38.94 175 HIS A N 1
ATOM 1377 C CA . HIS A 1 175 ? 10.229 24.275 27.831 1.00 38.94 175 HIS A CA 1
ATOM 1378 C C . HIS A 1 175 ? 9.654 22.848 27.847 1.00 38.94 175 HIS A C 1
ATOM 1380 O O . HIS A 1 175 ? 9.649 22.196 26.804 1.00 38.94 175 HIS A O 1
ATOM 1386 N N . HIS A 1 176 ? 9.143 22.378 28.993 1.00 41.38 176 HIS A N 1
ATOM 1387 C CA . HIS A 1 176 ? 8.570 21.036 29.148 1.00 41.38 176 HIS A CA 1
ATOM 1388 C C . HIS A 1 176 ? 7.124 20.978 28.629 1.00 41.38 176 HIS A C 1
ATOM 1390 O O . HIS A 1 176 ? 6.794 20.129 27.799 1.00 41.38 176 HIS A O 1
ATOM 1396 N N . ASP A 1 177 ? 6.280 21.938 29.033 1.00 50.22 177 ASP A N 1
ATOM 1397 C CA . ASP A 1 177 ? 4.863 21.993 28.631 1.00 50.22 177 ASP A CA 1
ATOM 1398 C C . ASP A 1 177 ? 4.674 22.086 27.112 1.00 50.22 177 ASP A C 1
ATOM 1400 O O . ASP A 1 177 ? 3.758 21.484 26.550 1.00 50.22 177 ASP A O 1
ATOM 1404 N N . ARG A 1 178 ? 5.561 22.808 26.413 1.00 54.19 178 ARG A N 1
ATOM 1405 C CA . ARG A 1 178 ? 5.498 22.937 24.948 1.00 54.19 178 ARG A CA 1
ATOM 1406 C C . ARG A 1 178 ? 5.720 21.606 24.235 1.00 54.19 178 ARG A C 1
ATOM 1408 O O . ARG A 1 178 ? 4.991 21.316 23.288 1.00 54.19 178 ARG A O 1
ATOM 1415 N N . ASN A 1 179 ? 6.656 20.788 24.715 1.00 58.19 179 ASN A N 1
ATOM 1416 C CA . ASN A 1 179 ? 6.893 19.461 24.154 1.00 58.19 179 ASN A CA 1
ATOM 1417 C C . ASN A 1 179 ? 5.711 18.525 24.451 1.00 58.19 179 ASN A C 1
ATOM 1419 O O . ASN A 1 179 ? 5.213 17.885 23.526 1.00 58.19 179 ASN A O 1
ATOM 1423 N N . LYS A 1 180 ? 5.190 18.514 25.692 1.00 59.38 180 LYS A N 1
ATOM 1424 C CA . LYS A 1 180 ? 3.998 17.716 26.040 1.00 59.38 180 LYS A CA 1
ATOM 1425 C C . LYS A 1 180 ? 2.775 18.119 25.202 1.00 59.38 180 LYS A C 1
ATOM 1427 O O . LYS A 1 180 ? 2.061 17.247 24.717 1.00 59.38 180 LYS A O 1
ATOM 1432 N N . THR A 1 181 ? 2.580 19.416 24.946 1.00 64.62 181 THR A N 1
ATOM 1433 C CA . THR A 1 181 ? 1.493 19.926 24.085 1.00 64.62 181 THR A CA 1
ATOM 1434 C C . THR A 1 181 ? 1.618 19.431 22.638 1.00 64.62 181 THR A C 1
ATOM 1436 O O . THR A 1 181 ? 0.632 18.989 22.055 1.00 64.62 181 THR A O 1
ATOM 1439 N N . GLN A 1 182 ? 2.820 19.471 22.050 1.00 69.44 182 GLN A N 1
ATOM 1440 C CA . GLN A 1 182 ? 3.040 19.004 20.672 1.00 69.44 182 GLN A CA 1
ATOM 1441 C C . GLN A 1 182 ? 2.901 17.482 20.536 1.00 69.44 182 GLN A C 1
ATOM 1443 O O . GLN A 1 182 ? 2.350 16.998 19.547 1.00 69.44 182 GLN A O 1
ATOM 1448 N N . LEU A 1 183 ? 3.359 16.729 21.538 1.00 70.50 183 LEU A N 1
ATOM 1449 C CA . LEU A 1 183 ? 3.227 15.276 21.572 1.00 70.50 183 LEU A CA 1
ATOM 1450 C C . LEU A 1 183 ? 1.754 14.856 21.707 1.00 70.50 183 LEU A C 1
ATOM 1452 O O . LEU A 1 183 ? 1.273 14.062 20.903 1.00 70.50 183 LEU A O 1
ATOM 1456 N N . TYR A 1 184 ? 1.010 15.490 22.623 1.00 70.94 184 TYR A N 1
ATOM 1457 C CA . TYR A 1 184 ? -0.447 15.351 22.740 1.00 70.94 184 TYR A CA 1
ATOM 1458 C C . TYR A 1 184 ? -1.154 15.620 21.402 1.00 70.94 184 TYR A C 1
ATOM 1460 O O . TYR A 1 184 ? -2.024 14.852 20.996 1.00 70.94 184 TYR A O 1
ATOM 1468 N N . GLN A 1 185 ? -0.774 16.683 20.683 1.00 73.25 185 GLN A N 1
ATOM 1469 C CA . GLN A 1 185 ? -1.367 17.030 19.384 1.00 73.25 185 GLN A CA 1
ATOM 1470 C C . GLN A 1 185 ? -1.106 15.972 18.301 1.00 73.25 185 GLN A C 1
ATOM 1472 O O . GLN A 1 185 ? -2.026 15.651 17.553 1.00 73.25 185 GLN A O 1
ATOM 1477 N N . LYS A 1 186 ? 0.100 15.389 18.232 1.00 77.75 186 LYS A N 1
ATOM 1478 C CA . LYS A 1 186 ? 0.399 14.280 17.305 1.00 77.75 186 LYS A CA 1
ATOM 1479 C C . LYS A 1 186 ? -0.409 13.023 17.641 1.00 77.75 186 LYS A C 1
ATOM 1481 O O . LYS A 1 186 ? -1.098 12.488 16.777 1.00 77.75 186 LYS A O 1
ATOM 1486 N N . VAL A 1 187 ? -0.363 12.591 18.901 1.00 78.31 187 VAL A N 1
ATOM 1487 C CA . VAL A 1 187 ? -1.027 11.366 19.378 1.00 78.31 187 VAL A CA 1
ATOM 1488 C C . VAL A 1 187 ? -2.550 11.455 19.210 1.00 78.31 187 VAL A C 1
ATOM 1490 O O . VAL A 1 187 ? -3.173 10.529 18.688 1.00 78.31 187 VAL A O 1
ATOM 1493 N N . SER A 1 188 ? -3.152 12.593 19.571 1.00 75.31 188 SER A N 1
ATOM 1494 C CA . SER A 1 188 ? -4.600 12.801 19.433 1.00 75.31 188 SER A CA 1
ATOM 1495 C C . SER A 1 188 ? -5.074 12.938 17.982 1.00 75.31 188 SER A C 1
ATOM 1497 O O . SER A 1 188 ? -6.186 12.507 17.678 1.00 75.31 188 SER A O 1
ATOM 1499 N N . ALA A 1 189 ? -4.251 13.472 17.071 1.00 75.94 189 ALA A N 1
ATOM 1500 C CA . ALA A 1 189 ? -4.570 13.509 15.642 1.00 75.94 189 ALA A CA 1
ATOM 1501 C C . ALA A 1 189 ? -4.535 12.109 15.001 1.00 75.94 189 ALA A C 1
ATOM 1503 O O . ALA A 1 189 ? -5.436 11.773 14.230 1.00 75.94 189 ALA A O 1
ATOM 1504 N N . ALA A 1 190 ? -3.529 11.300 15.351 1.00 81.19 190 ALA A N 1
ATOM 1505 C CA . ALA A 1 190 ? -3.321 9.963 14.803 1.00 81.19 190 ALA A CA 1
ATOM 1506 C C . ALA A 1 190 ? -4.378 8.953 15.286 1.00 81.19 190 ALA A C 1
ATOM 1508 O O . ALA A 1 190 ? -5.106 8.391 14.469 1.00 81.19 190 ALA A O 1
ATOM 1509 N N . PHE A 1 191 ? -4.492 8.745 16.602 1.00 85.00 191 PHE A N 1
ATOM 1510 C CA . PHE A 1 191 ? -5.305 7.663 17.183 1.00 85.00 191 PHE A CA 1
ATOM 1511 C C . PHE A 1 191 ? -6.741 8.072 17.549 1.00 85.00 191 PHE A C 1
ATOM 1513 O O . PHE A 1 191 ? -7.596 7.208 17.746 1.00 85.00 191 PHE A O 1
ATOM 1520 N N . ARG A 1 192 ? -7.012 9.384 17.638 1.00 86.38 192 ARG A N 1
ATOM 1521 C CA . ARG A 1 192 ? -8.303 9.978 18.049 1.00 86.38 192 ARG A CA 1
ATOM 1522 C C . ARG A 1 192 ? -8.910 9.337 19.317 1.00 86.38 192 ARG A C 1
ATOM 1524 O O . ARG A 1 192 ? -10.058 8.887 19.266 1.00 86.38 192 ARG A O 1
ATOM 1531 N N . PRO A 1 193 ? -8.156 9.300 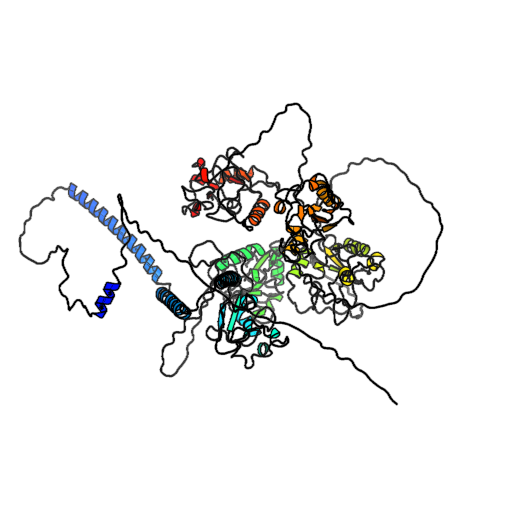20.435 1.00 92.56 193 PRO A N 1
ATOM 1532 C CA . PRO A 1 193 ? -8.577 8.662 21.678 1.00 92.56 193 PRO A CA 1
ATOM 1533 C C . PRO A 1 193 ? -9.836 9.308 22.269 1.00 92.56 193 PRO A C 1
ATOM 1535 O O . PRO A 1 193 ? -9.942 10.537 22.321 1.00 92.56 193 PRO A O 1
ATOM 1538 N N . PHE A 1 194 ? -10.755 8.484 22.774 1.00 92.50 194 PHE A N 1
ATOM 1539 C CA . PHE A 1 194 ? -11.947 8.924 23.500 1.00 92.50 194 PHE A CA 1
ATOM 1540 C C . PHE A 1 194 ? -12.097 8.163 24.824 1.00 92.50 194 PHE A C 1
ATOM 1542 O O . PHE A 1 194 ? -11.974 6.938 24.861 1.00 92.50 194 PHE A O 1
ATOM 1549 N N . TRP A 1 195 ? -12.357 8.895 25.913 1.00 93.94 195 TRP A N 1
ATOM 1550 C CA . TRP A 1 195 ? -12.576 8.328 27.246 1.00 93.94 195 TRP A CA 1
ATOM 1551 C C . TRP A 1 195 ? -14.031 7.928 27.452 1.00 93.94 195 TRP A C 1
ATOM 1553 O O . TRP A 1 195 ? -14.931 8.748 27.272 1.00 93.94 195 TRP A O 1
ATOM 1563 N N . TYR A 1 196 ? -14.232 6.712 27.949 1.00 94.75 196 TYR A N 1
ATOM 1564 C CA . TYR A 1 196 ? -15.506 6.248 28.477 1.00 94.75 196 TYR A CA 1
ATOM 1565 C C . TYR A 1 196 ? -15.370 5.828 29.945 1.00 94.75 196 TYR A C 1
ATOM 1567 O O . TYR A 1 196 ? -14.316 5.402 30.422 1.00 94.75 196 TYR A O 1
ATOM 1575 N N . ASP A 1 197 ? -16.476 5.951 30.665 1.00 93.81 197 ASP A N 1
ATOM 1576 C CA . ASP A 1 197 ? -16.620 5.714 32.096 1.00 93.81 197 ASP A CA 1
ATOM 1577 C C . ASP A 1 197 ? -18.014 5.134 32.411 1.00 93.81 197 ASP A C 1
ATOM 1579 O O . ASP A 1 197 ? -18.853 4.921 31.527 1.00 93.81 197 ASP A O 1
ATOM 1583 N N . ARG A 1 198 ? -18.308 4.936 33.701 1.00 92.06 198 ARG A N 1
ATOM 1584 C CA . ARG A 1 198 ? -19.617 4.434 34.150 1.00 92.06 198 ARG A CA 1
ATOM 1585 C C . ARG A 1 198 ? -20.797 5.379 33.849 1.00 92.06 198 ARG A C 1
ATOM 1587 O O . ARG A 1 198 ? -21.934 4.913 33.893 1.00 92.06 198 ARG A O 1
ATOM 1594 N N . SER A 1 199 ? -20.570 6.670 33.581 1.00 89.38 199 SER A N 1
ATOM 1595 C CA . SER A 1 199 ? -21.627 7.637 33.229 1.00 89.38 199 SER A CA 1
ATOM 1596 C C . SER A 1 199 ? -21.885 7.759 31.721 1.00 89.38 199 SER A C 1
ATOM 1598 O O . SER A 1 199 ? -23.014 8.040 31.322 1.00 89.38 199 SER A O 1
ATOM 1600 N N . THR A 1 200 ? -20.873 7.491 30.894 1.00 89.50 200 THR A N 1
ATOM 1601 C CA . THR A 1 200 ? -20.922 7.556 29.422 1.00 89.50 200 THR A CA 1
ATOM 1602 C C . THR A 1 200 ? -21.203 6.208 28.746 1.00 89.50 200 THR A C 1
ATOM 1604 O O . THR A 1 200 ? -21.482 6.186 27.552 1.00 89.50 200 THR A O 1
ATOM 1607 N N . GLY A 1 201 ? -21.208 5.098 29.497 1.00 90.31 201 GLY A N 1
ATOM 1608 C CA . GLY A 1 201 ? -21.751 3.801 29.055 1.00 90.31 201 GLY A CA 1
ATOM 1609 C C . GLY A 1 201 ? -20.841 2.589 29.279 1.00 90.31 201 GLY A C 1
ATOM 1610 O O . GLY A 1 201 ? -21.308 1.450 29.200 1.00 90.31 201 GLY A O 1
ATOM 1611 N N . TRP A 1 202 ? -19.567 2.801 29.616 1.00 95.62 202 TRP A N 1
ATOM 1612 C CA . TRP A 1 202 ? -18.615 1.722 29.880 1.00 95.62 202 TRP A CA 1
ATOM 1613 C C . TRP A 1 202 ? -18.961 0.994 31.186 1.00 95.62 202 TRP A C 1
ATOM 1615 O O . TRP A 1 202 ? -18.716 1.493 32.284 1.00 95.62 202 TRP A O 1
ATOM 1625 N N . THR A 1 203 ? -19.510 -0.219 31.092 1.00 92.56 203 THR A N 1
ATOM 1626 C CA . THR A 1 203 ? -19.890 -1.048 32.260 1.00 92.56 203 THR A CA 1
ATOM 1627 C C . THR A 1 203 ? -19.047 -2.314 32.440 1.00 92.56 203 THR A C 1
ATOM 1629 O O . THR A 1 203 ? -19.238 -3.030 33.428 1.00 92.56 203 THR A O 1
ATOM 1632 N N . GLY A 1 204 ? -18.098 -2.568 31.533 1.00 90.75 204 GLY A N 1
ATOM 1633 C CA . GLY A 1 204 ? -17.265 -3.768 31.541 1.00 90.75 204 GLY A CA 1
ATOM 1634 C C . GLY A 1 204 ? -16.250 -3.828 32.685 1.00 90.75 204 GLY A C 1
ATOM 1635 O O . GLY A 1 204 ? -15.952 -2.839 33.370 1.00 90.75 204 GLY A O 1
ATOM 1636 N N . ARG A 1 205 ? -15.777 -5.050 32.921 1.00 93.88 205 ARG A N 1
ATOM 1637 C CA . ARG A 1 205 ? -14.942 -5.477 34.054 1.00 93.88 205 ARG A CA 1
ATOM 1638 C C . ARG A 1 205 ? -13.820 -6.413 33.609 1.00 93.88 205 ARG A C 1
ATOM 1640 O O . ARG A 1 205 ? -12.824 -6.531 34.313 1.00 93.88 205 ARG A O 1
ATOM 1647 N N . THR A 1 206 ? -14.001 -7.095 32.486 1.00 97.19 206 THR A N 1
ATOM 1648 C CA . THR A 1 206 ? -13.020 -7.976 31.850 1.00 97.19 206 THR A CA 1
ATOM 1649 C C . THR A 1 206 ? -12.361 -7.297 30.652 1.00 97.19 206 THR A C 1
ATOM 1651 O O . THR A 1 206 ? -12.843 -6.280 30.148 1.00 97.19 206 THR A O 1
ATOM 1654 N N . TYR A 1 207 ? -11.252 -7.871 30.195 1.00 97.19 207 TYR A N 1
ATOM 1655 C CA . TYR A 1 207 ? -10.550 -7.449 28.988 1.00 97.19 207 TYR A CA 1
ATOM 1656 C C . TYR A 1 207 ? -11.363 -7.777 27.721 1.00 97.19 207 TYR A C 1
ATOM 1658 O O . TYR A 1 207 ? -11.464 -6.952 26.817 1.00 97.19 207 TYR A O 1
ATOM 1666 N N . ASP A 1 208 ? -12.058 -8.917 27.703 1.00 96.19 208 ASP A N 1
ATOM 1667 C CA . ASP A 1 208 ? -12.945 -9.307 26.597 1.00 96.19 208 ASP A CA 1
ATOM 1668 C C . ASP A 1 208 ? -14.134 -8.332 26.448 1.00 96.19 208 ASP A C 1
ATOM 1670 O O . ASP A 1 208 ? -14.497 -7.940 25.337 1.00 96.19 208 ASP A O 1
ATOM 1674 N N . GLU A 1 209 ? -14.709 -7.866 27.566 1.00 96.81 209 GLU A N 1
ATOM 1675 C CA . GLU A 1 209 ? -15.721 -6.798 27.559 1.00 96.81 209 GLU A CA 1
ATOM 1676 C C . GLU A 1 209 ? -15.151 -5.452 27.080 1.00 96.81 209 GLU A C 1
ATOM 1678 O O . GLU A 1 209 ? -15.894 -4.667 26.497 1.00 96.81 209 GLU A O 1
ATOM 1683 N N . ALA A 1 210 ? -13.863 -5.170 27.309 1.00 97.00 210 ALA A N 1
ATOM 1684 C CA . ALA A 1 210 ? -13.208 -3.945 26.847 1.00 97.00 210 ALA A CA 1
ATOM 1685 C C . ALA A 1 210 ? -13.019 -3.929 25.325 1.00 97.00 210 ALA A C 1
ATOM 1687 O O . ALA A 1 210 ? -13.359 -2.936 24.680 1.00 97.00 210 ALA A O 1
ATOM 1688 N N . LEU A 1 211 ? -12.547 -5.046 24.760 1.00 95.44 211 LEU A N 1
ATOM 1689 C CA . LEU A 1 211 ? -12.448 -5.253 23.314 1.00 95.44 211 LEU A CA 1
ATOM 1690 C C . LEU A 1 211 ? -13.822 -5.070 22.651 1.00 95.44 211 LEU A C 1
ATOM 1692 O O . LEU A 1 211 ? -13.977 -4.217 21.780 1.00 95.44 211 LEU A O 1
ATOM 1696 N N . ALA A 1 212 ? -14.842 -5.790 23.133 1.00 95.56 212 ALA A N 1
ATOM 1697 C CA . ALA A 1 212 ? -16.201 -5.711 22.595 1.00 95.56 212 ALA A CA 1
ATOM 1698 C C . ALA A 1 212 ? -16.848 -4.320 22.760 1.00 95.56 212 ALA A C 1
ATOM 1700 O O . ALA A 1 212 ? -17.635 -3.893 21.913 1.00 95.56 212 ALA A O 1
ATOM 1701 N N . PHE A 1 213 ? -16.531 -3.595 23.840 1.00 96.56 213 PHE A N 1
ATOM 1702 C CA . PHE A 1 213 ? -17.043 -2.242 24.048 1.00 96.56 213 PHE A CA 1
ATOM 1703 C C . PHE A 1 213 ? -16.417 -1.236 23.079 1.00 96.56 213 PHE A C 1
ATOM 1705 O O . PHE A 1 213 ? -17.159 -0.470 22.462 1.00 96.56 213 PHE A O 1
ATOM 1712 N N . CYS A 1 214 ? -15.092 -1.233 22.900 1.00 96.50 214 CYS A N 1
ATOM 1713 C CA . CYS A 1 214 ? -14.469 -0.325 21.937 1.00 96.50 214 CYS A CA 1
ATOM 1714 C C . CYS A 1 214 ? -14.871 -0.666 20.489 1.00 96.50 214 CYS A C 1
ATOM 1716 O O . CYS A 1 214 ? -15.218 0.253 19.748 1.00 96.50 214 CYS A O 1
ATOM 1718 N N . ASP A 1 215 ? -14.942 -1.950 20.111 1.00 93.06 215 ASP A N 1
ATOM 1719 C CA . ASP A 1 215 ? -15.324 -2.373 18.749 1.00 93.06 215 ASP A CA 1
ATOM 1720 C C . ASP A 1 215 ? -16.715 -1.847 18.352 1.00 93.06 215 ASP A C 1
ATOM 1722 O O . ASP A 1 215 ? -16.913 -1.306 17.258 1.00 93.06 215 ASP A O 1
ATOM 1726 N N . SER A 1 216 ? -17.658 -1.863 19.305 1.00 92.94 216 SER A N 1
ATOM 1727 C CA . SER A 1 216 ? -19.009 -1.320 19.111 1.00 92.94 216 SER A CA 1
ATOM 1728 C C . SER A 1 216 ? -19.066 0.188 18.792 1.00 92.94 216 SER A C 1
ATOM 1730 O O . SER A 1 216 ? -20.099 0.666 18.326 1.00 92.94 216 SER A O 1
ATOM 1732 N N . HIS A 1 217 ? -17.962 0.928 18.962 1.00 87.12 217 HIS A N 1
ATOM 1733 C CA . HIS A 1 217 ? -17.836 2.363 18.676 1.00 87.12 217 HIS A CA 1
ATOM 1734 C C . HIS A 1 217 ? -17.093 2.665 17.352 1.00 87.12 217 HIS A C 1
ATOM 1736 O O . HIS A 1 217 ? -16.318 3.614 17.271 1.00 87.12 217 HIS A O 1
ATOM 1742 N N . HIS A 1 218 ? -17.393 1.906 16.288 1.00 77.25 218 HIS A N 1
ATOM 1743 C CA . HIS A 1 218 ? -16.916 2.092 14.900 1.00 77.25 218 HIS A CA 1
ATOM 1744 C C . HIS A 1 218 ? -15.425 1.771 14.646 1.00 77.25 218 HIS A C 1
ATOM 1746 O O . HIS A 1 218 ? -14.657 2.658 14.272 1.00 77.25 218 HIS A O 1
ATOM 1752 N N . TYR A 1 219 ? -15.024 0.496 14.753 1.00 81.44 219 TYR A N 1
ATOM 1753 C CA . TYR A 1 219 ? -13.632 0.045 14.524 1.00 81.44 219 TYR A CA 1
ATOM 1754 C C . TYR A 1 219 ? -12.623 0.696 15.489 1.00 81.44 219 TYR A C 1
ATOM 1756 O O . TYR A 1 219 ? -11.487 1.039 15.134 1.00 81.44 219 TYR A O 1
ATOM 1764 N N . TYR A 1 220 ? -13.078 0.895 16.722 1.00 93.38 220 TYR A N 1
ATOM 1765 C CA . TYR A 1 220 ? -12.266 1.350 17.834 1.00 93.38 220 TYR A CA 1
ATOM 1766 C C . TYR A 1 220 ? -11.796 0.143 18.666 1.00 93.38 220 TYR A C 1
ATOM 1768 O O . TYR A 1 220 ? -12.471 -0.875 18.753 1.00 93.38 220 TYR A O 1
ATOM 1776 N N . VAL A 1 221 ? -10.637 0.256 19.302 1.00 96.00 221 VAL A N 1
ATOM 1777 C CA . VAL A 1 221 ? -10.000 -0.762 20.157 1.00 96.00 221 VAL A CA 1
ATOM 1778 C C . VAL A 1 221 ? -9.523 -0.106 21.459 1.00 96.00 221 VAL A C 1
ATOM 1780 O O . VAL A 1 221 ? -9.407 1.124 21.493 1.00 96.00 221 VAL A O 1
ATOM 1783 N N . PRO A 1 222 ? -9.267 -0.853 22.550 1.00 97.50 222 PRO A N 1
ATOM 1784 C CA . PRO A 1 222 ? -8.604 -0.301 23.731 1.00 97.50 222 PRO A CA 1
ATOM 1785 C C . PRO A 1 222 ? -7.272 0.335 23.321 1.00 97.50 222 PRO A C 1
ATOM 1787 O O . PRO A 1 222 ? -6.491 -0.288 22.614 1.00 97.50 222 PRO A O 1
ATOM 1790 N N . CYS A 1 223 ? -7.017 1.581 23.718 1.00 97.06 223 CYS A N 1
ATOM 1791 C CA . CYS A 1 223 ? -5.849 2.311 23.227 1.00 97.06 223 CYS A CA 1
ATOM 1792 C C . CYS A 1 223 ? -4.513 1.619 23.556 1.00 97.06 223 CYS A C 1
ATOM 1794 O O . CYS A 1 223 ? -4.386 0.987 24.611 1.00 97.06 223 CYS A O 1
ATOM 1796 N N . PRO A 1 224 ? -3.474 1.823 22.730 1.00 96.25 224 PRO A N 1
ATOM 1797 C CA . PRO A 1 224 ? -2.132 1.401 23.083 1.00 96.25 224 PRO A CA 1
ATOM 1798 C C . PRO A 1 224 ? -1.582 2.279 24.217 1.00 96.25 224 PRO A C 1
ATOM 1800 O O . PRO A 1 224 ? -1.954 3.447 24.385 1.00 96.25 224 PRO A O 1
ATOM 1803 N N . TYR A 1 225 ? -0.693 1.706 25.021 1.00 95.44 225 TYR A N 1
ATOM 1804 C CA . TYR A 1 225 ? -0.054 2.313 26.187 1.00 95.44 225 TYR A CA 1
ATOM 1805 C C . TYR A 1 225 ? 0.596 3.665 25.860 1.00 95.44 225 TYR A C 1
ATOM 1807 O O . TYR A 1 225 ? 0.471 4.625 26.618 1.00 95.44 225 TYR A O 1
ATOM 1815 N N . GLU A 1 226 ? 1.197 3.772 24.679 1.00 93.06 226 GLU A N 1
ATOM 1816 C CA . GLU A 1 226 ? 1.830 4.960 24.113 1.00 93.06 226 GLU A CA 1
ATOM 1817 C C . GLU A 1 226 ? 0.844 6.129 23.925 1.00 93.06 226 GLU A C 1
ATOM 1819 O O . GLU A 1 226 ? 1.254 7.291 23.907 1.00 93.06 226 GLU A O 1
ATOM 1824 N N . VAL A 1 227 ? -0.463 5.849 23.819 1.00 94.06 227 VAL A N 1
ATOM 1825 C CA . VAL A 1 227 ? -1.518 6.872 23.780 1.00 94.06 227 VAL A CA 1
ATOM 1826 C C . VAL A 1 227 ? -1.954 7.281 25.186 1.00 94.06 227 VAL A C 1
ATOM 1828 O O . VAL A 1 227 ? -2.159 8.469 25.425 1.00 94.06 227 VAL A O 1
ATOM 1831 N N . TYR A 1 228 ? -2.059 6.342 26.133 1.00 94.50 228 TYR A N 1
ATOM 1832 C CA . TYR A 1 228 ? -2.334 6.670 27.540 1.00 94.50 228 TYR A CA 1
ATOM 1833 C C . TYR A 1 228 ? -1.186 7.475 28.177 1.00 94.50 228 TYR A C 1
ATOM 1835 O O . TYR A 1 228 ? -1.440 8.419 28.928 1.00 94.50 228 TYR A O 1
ATOM 1843 N N . CYS A 1 229 ? 0.059 7.102 27.869 1.00 94.44 229 CYS A N 1
ATOM 1844 C CA . CYS A 1 229 ? 1.277 7.470 28.594 1.00 94.44 229 CYS A CA 1
ATOM 1845 C C . CYS A 1 229 ? 2.431 7.863 27.647 1.00 94.44 229 CYS A C 1
ATOM 1847 O O . CYS A 1 229 ? 3.491 7.233 27.656 1.00 94.44 229 CYS A O 1
ATOM 1849 N N . PRO A 1 230 ? 2.267 8.925 26.833 1.00 88.56 230 PRO A N 1
ATOM 1850 C CA . PRO A 1 230 ? 3.173 9.241 25.724 1.00 88.56 230 PRO A CA 1
ATOM 1851 C C . PRO A 1 230 ? 4.594 9.680 26.130 1.00 88.56 230 PRO A C 1
ATOM 1853 O O . PRO A 1 230 ? 5.464 9.773 25.269 1.00 88.56 230 PRO A O 1
ATOM 1856 N N . ASP A 1 231 ? 4.856 9.962 27.412 1.00 85.56 231 ASP A N 1
ATOM 1857 C CA . ASP A 1 231 ? 6.201 10.223 27.959 1.00 85.56 231 ASP A CA 1
ATOM 1858 C C . ASP A 1 231 ? 6.648 9.192 29.021 1.00 85.56 231 ASP A C 1
ATOM 1860 O O . ASP A 1 231 ? 7.564 9.454 29.814 1.00 85.56 231 ASP A O 1
ATOM 1864 N N . GLU A 1 232 ? 5.996 8.018 29.029 1.00 83.62 232 GLU A N 1
ATOM 1865 C CA . GLU A 1 232 ? 6.144 6.897 29.980 1.00 83.62 232 GLU A CA 1
ATOM 1866 C C . GLU A 1 232 ? 5.824 7.239 31.448 1.00 83.62 232 GLU A C 1
ATOM 1868 O O . GLU A 1 232 ? 5.998 6.395 32.324 1.00 83.62 232 GLU A O 1
ATOM 1873 N N . LYS A 1 233 ? 5.458 8.491 31.755 1.00 81.31 233 LYS A N 1
ATOM 1874 C CA . LYS A 1 233 ? 5.503 9.032 33.127 1.00 81.31 233 LYS A CA 1
ATOM 1875 C C . LYS A 1 233 ? 4.270 9.823 33.519 1.00 81.31 233 LYS A C 1
ATOM 1877 O O . LYS A 1 233 ? 4.056 10.040 34.707 1.00 81.31 233 LYS A O 1
ATOM 1882 N N . THR A 1 234 ? 3.503 10.313 32.550 1.00 85.44 234 THR A N 1
ATOM 1883 C CA . THR A 1 234 ? 2.337 11.147 32.809 1.00 85.44 234 THR A CA 1
ATOM 1884 C C . THR A 1 234 ? 1.189 10.802 31.872 1.00 85.44 234 THR A C 1
ATOM 1886 O O . THR A 1 234 ? 1.351 10.689 30.655 1.00 85.44 234 THR A O 1
ATOM 1889 N N . LEU A 1 235 ? -0.005 10.702 32.448 1.00 89.69 235 LEU A N 1
ATOM 1890 C CA . LEU A 1 235 ? -1.222 10.412 31.701 1.00 89.69 235 LEU A CA 1
ATOM 1891 C C . LEU A 1 235 ? -1.529 11.539 30.699 1.00 89.69 235 LEU A C 1
ATOM 1893 O O . LEU A 1 235 ? -1.387 12.735 31.002 1.00 89.69 235 LEU A O 1
ATOM 1897 N N . ILE A 1 236 ? -1.993 11.160 29.505 1.00 85.19 236 ILE A N 1
ATOM 1898 C CA . ILE A 1 236 ? -2.353 12.084 28.417 1.00 85.19 236 ILE A CA 1
ATOM 1899 C C . ILE A 1 236 ? -3.497 13.038 28.805 1.00 85.19 236 ILE A C 1
ATOM 1901 O O . ILE A 1 236 ? -3.573 14.153 28.292 1.00 85.19 236 ILE A O 1
ATOM 1905 N N . SER A 1 237 ? -4.355 12.628 29.745 1.00 81.38 237 SER A N 1
ATOM 1906 C CA . SER A 1 237 ? -5.480 13.418 30.275 1.00 81.38 237 SER A CA 1
ATOM 1907 C C . SER A 1 237 ? -5.352 13.777 31.761 1.00 81.38 237 SER A C 1
ATOM 1909 O O . SER A 1 237 ? -6.241 14.431 32.297 1.00 81.38 237 SER A O 1
ATOM 1911 N N . GLY A 1 238 ? -4.249 13.397 32.416 1.00 84.25 238 GLY A N 1
ATOM 1912 C CA . GLY A 1 238 ? -4.120 13.443 33.877 1.00 84.25 238 GLY A CA 1
ATOM 1913 C C . GLY A 1 238 ? -4.835 12.282 34.583 1.00 84.25 238 GLY A C 1
ATOM 1914 O O . GLY A 1 238 ? -5.265 11.325 33.940 1.00 84.25 238 GLY A O 1
ATOM 1915 N N . LEU A 1 239 ? -4.925 12.373 35.911 1.00 86.38 239 LEU A N 1
ATOM 1916 C CA . LEU A 1 239 ? -5.582 11.392 36.782 1.00 86.38 239 LEU A CA 1
ATOM 1917 C C . LEU A 1 239 ? -7.100 11.346 36.547 1.00 86.38 239 LEU A C 1
ATOM 1919 O O . LEU A 1 239 ? -7.760 12.384 36.562 1.00 86.38 239 LEU A O 1
ATOM 1923 N N . MET A 1 240 ? -7.652 10.138 36.397 1.00 83.62 240 MET A N 1
ATOM 1924 C CA . MET A 1 240 ? -9.084 9.918 36.137 1.00 83.62 240 MET A CA 1
ATOM 1925 C C . MET A 1 240 ? -9.925 9.697 37.408 1.00 83.62 240 MET A C 1
ATOM 1927 O O . MET A 1 240 ? -11.123 9.965 37.394 1.00 83.62 240 MET A O 1
ATOM 1931 N N . ASP A 1 241 ? -9.328 9.225 38.511 1.00 77.56 241 ASP A N 1
ATOM 1932 C CA . ASP A 1 241 ? -10.004 9.071 39.813 1.00 77.56 241 ASP A CA 1
ATOM 1933 C C . ASP A 1 241 ? -9.078 9.555 40.951 1.00 77.56 241 ASP A C 1
ATOM 1935 O O . ASP A 1 241 ? -8.020 8.972 41.205 1.00 77.56 241 ASP A O 1
ATOM 1939 N N . GLU A 1 242 ? -9.457 10.654 41.619 1.00 74.12 242 GLU A N 1
ATOM 1940 C CA . GLU A 1 242 ? -8.708 11.229 42.753 1.00 74.12 242 GLU A CA 1
ATOM 1941 C C . GLU A 1 242 ? -8.867 10.413 44.055 1.00 74.12 242 GLU A C 1
ATOM 1943 O O . GLU A 1 242 ? -8.061 10.576 44.972 1.00 74.12 242 GLU A O 1
ATOM 1948 N N . ASP A 1 243 ? -9.884 9.544 44.152 1.00 72.94 243 ASP A N 1
ATOM 1949 C CA . ASP A 1 243 ? -10.245 8.818 45.382 1.00 72.94 243 ASP A CA 1
ATOM 1950 C C . ASP A 1 243 ? -9.707 7.364 45.426 1.00 72.94 243 ASP A C 1
ATOM 1952 O O . ASP A 1 243 ? -9.882 6.674 46.440 1.00 72.94 243 ASP A O 1
ATOM 1956 N N . GLY A 1 244 ? -9.021 6.879 44.379 1.00 84.06 244 GLY A N 1
ATOM 1957 C CA . GLY A 1 244 ? -8.292 5.602 44.426 1.00 84.06 244 GLY A CA 1
ATOM 1958 C C . GLY A 1 244 ? -7.644 5.133 43.116 1.00 84.06 244 GLY A C 1
ATOM 1959 O O . GLY A 1 244 ? -7.623 5.846 42.114 1.00 84.06 244 GLY A O 1
ATOM 1960 N N . GLU A 1 245 ? -7.128 3.899 43.137 1.00 90.25 245 GLU A N 1
ATOM 1961 C CA . GLU A 1 245 ? -6.624 3.198 41.948 1.00 90.25 245 GLU A CA 1
ATOM 1962 C C . GLU A 1 245 ? -7.728 3.026 40.893 1.00 90.25 245 GLU A C 1
ATOM 1964 O O . GLU A 1 245 ? -8.841 2.595 41.205 1.00 90.25 245 GLU A O 1
ATOM 1969 N N . SER A 1 246 ? -7.390 3.257 39.626 1.00 94.12 246 SER A N 1
ATOM 1970 C CA . SER A 1 246 ? -8.247 2.943 38.484 1.00 94.12 246 SER A CA 1
ATOM 1971 C C . SER A 1 246 ? -7.389 2.355 37.373 1.00 94.12 246 SER A C 1
ATOM 1973 O O . SER A 1 246 ? -6.453 2.993 36.909 1.00 94.12 246 SER A O 1
ATOM 1975 N N . TRP A 1 247 ? -7.734 1.162 36.910 1.00 95.94 247 TRP A N 1
ATOM 1976 C CA . TRP A 1 247 ? -7.007 0.430 35.878 1.00 95.94 247 TRP A CA 1
ATOM 1977 C C . TRP A 1 247 ? -7.808 0.453 34.573 1.00 95.94 247 TRP A C 1
ATOM 1979 O O . TRP A 1 247 ? -8.991 0.104 34.573 1.00 95.94 247 TRP A O 1
ATOM 1989 N N . ALA A 1 248 ? -7.170 0.862 33.476 1.00 97.31 248 ALA A N 1
ATOM 1990 C CA . ALA A 1 248 ? -7.754 0.902 32.134 1.00 97.31 248 ALA A CA 1
ATOM 1991 C C . ALA A 1 248 ? -7.032 -0.102 31.208 1.00 97.31 248 ALA A C 1
ATOM 1993 O O . ALA A 1 248 ? -5.819 -0.261 31.338 1.00 97.31 248 ALA A O 1
ATOM 1994 N N . PRO A 1 249 ? -7.732 -0.808 30.306 1.00 97.69 249 PRO A N 1
ATOM 1995 C CA . PRO A 1 249 ? -7.137 -1.854 29.470 1.00 97.69 249 PRO A CA 1
ATOM 1996 C C . PRO A 1 249 ? -6.342 -1.265 28.292 1.00 97.69 249 PRO A C 1
ATOM 1998 O O . PRO A 1 249 ? -6.734 -0.233 27.736 1.00 97.69 249 PRO A O 1
ATOM 2001 N N . VAL A 1 250 ? -5.251 -1.935 27.902 1.00 97.31 250 VAL A N 1
ATOM 2002 C CA . VAL A 1 250 ? -4.388 -1.553 26.763 1.00 97.31 250 VAL A CA 1
ATOM 2003 C C . VAL A 1 250 ? -4.275 -2.685 25.739 1.00 97.31 250 VAL A C 1
ATOM 2005 O O . VAL A 1 250 ? -4.296 -3.855 26.117 1.00 97.31 250 VAL A O 1
ATOM 2008 N N . GLU A 1 251 ? -4.130 -2.374 24.448 1.00 96.00 251 GLU A N 1
ATOM 2009 C CA . GLU A 1 251 ? -3.999 -3.408 23.398 1.00 96.00 251 GLU A CA 1
ATOM 2010 C C . GLU A 1 251 ? -2.617 -4.090 23.331 1.00 96.00 251 GLU A C 1
ATOM 2012 O O . GLU A 1 251 ? -2.500 -5.165 22.750 1.00 96.00 251 GLU A O 1
ATOM 2017 N N . ASN A 1 252 ? -1.575 -3.522 23.955 1.00 92.94 252 ASN A N 1
ATOM 2018 C CA . ASN A 1 252 ? -0.182 -3.987 23.816 1.00 92.94 252 ASN A CA 1
ATOM 2019 C C . ASN A 1 252 ? 0.054 -5.444 24.263 1.00 92.94 252 ASN A C 1
ATOM 2021 O O . ASN A 1 252 ? 1.027 -6.061 23.831 1.00 92.94 252 ASN A O 1
ATOM 2025 N N . ALA A 1 253 ? -0.797 -5.986 25.140 1.00 93.88 253 ALA A N 1
ATOM 2026 C CA . ALA A 1 253 ? -0.812 -7.400 25.504 1.00 93.88 253 ALA A CA 1
ATOM 2027 C C . ALA A 1 253 ? -2.201 -7.822 26.016 1.00 93.88 253 ALA A C 1
ATOM 2029 O O . ALA A 1 253 ? -2.915 -7.041 26.648 1.00 93.88 253 ALA A O 1
ATOM 2030 N N . ASN A 1 254 ? -2.572 -9.083 25.776 1.00 94.81 254 ASN A N 1
ATOM 2031 C CA . ASN A 1 254 ? -3.853 -9.638 26.219 1.00 94.81 254 ASN A CA 1
ATOM 2032 C C . ASN A 1 254 ? -3.979 -9.583 27.752 1.00 94.81 254 ASN A C 1
ATOM 2034 O O . ASN A 1 254 ? -3.101 -10.064 28.468 1.00 94.81 254 ASN A O 1
ATOM 2038 N N . ASN A 1 255 ? -5.091 -9.034 28.249 1.00 96.12 255 ASN A N 1
ATOM 2039 C CA . ASN A 1 255 ? -5.335 -8.797 29.671 1.00 96.12 255 ASN A CA 1
ATOM 2040 C C . ASN A 1 255 ? -4.256 -7.919 30.346 1.00 96.12 255 ASN A C 1
ATOM 2042 O O . ASN A 1 255 ? -3.926 -8.106 31.519 1.00 96.12 255 ASN A O 1
ATOM 2046 N N . GLU A 1 256 ? -3.702 -6.945 29.622 1.00 97.56 256 GLU A N 1
ATOM 2047 C CA . GLU A 1 256 ? -2.843 -5.903 30.189 1.00 97.56 256 GLU A CA 1
ATOM 2048 C C . GLU A 1 256 ? -3.627 -4.622 30.509 1.00 97.56 256 GLU A C 1
ATOM 2050 O O . GLU A 1 256 ? -4.574 -4.247 29.810 1.00 97.56 256 GLU A O 1
ATOM 2055 N N . TRP A 1 257 ? -3.234 -3.954 31.598 1.00 97.12 257 TRP A N 1
ATOM 2056 C CA . TRP A 1 257 ? -3.930 -2.779 32.125 1.00 97.12 257 TRP A CA 1
ATOM 2057 C C . TRP A 1 257 ? -2.931 -1.724 32.602 1.00 97.12 257 TRP A C 1
ATOM 2059 O O . TRP A 1 257 ? -1.963 -2.046 33.283 1.00 97.12 257 TRP A O 1
ATOM 2069 N N . VAL A 1 258 ? -3.202 -0.454 32.311 1.00 97.12 258 VAL A N 1
ATOM 2070 C CA . VAL A 1 258 ? -2.426 0.700 32.785 1.00 97.12 258 VAL A CA 1
ATOM 2071 C C . VAL A 1 258 ? -3.131 1.397 33.953 1.00 97.12 258 VAL A C 1
ATOM 2073 O O . VAL A 1 258 ? -4.361 1.507 33.981 1.00 97.12 258 VAL A O 1
ATOM 2076 N N . GLN A 1 259 ? -2.360 1.867 34.935 1.00 96.38 259 GLN A N 1
ATOM 2077 C CA . GLN A 1 259 ? -2.860 2.661 36.059 1.00 96.38 259 GLN A CA 1
ATOM 2078 C C . GLN A 1 259 ? -3.155 4.104 35.621 1.00 96.38 259 GLN A C 1
ATOM 2080 O O . GLN A 1 259 ? -2.257 4.844 35.213 1.00 96.38 259 GLN A O 1
ATOM 2085 N N . VAL A 1 260 ? -4.423 4.503 35.756 1.00 95.56 260 VAL A N 1
ATOM 2086 C CA . VAL A 1 260 ? -4.968 5.820 35.377 1.00 95.56 260 VAL A CA 1
ATOM 2087 C C . VAL A 1 260 ? -5.639 6.563 36.546 1.00 95.56 260 VAL A C 1
ATOM 2089 O O . VAL A 1 260 ? -6.096 7.695 36.382 1.00 95.56 260 VAL A O 1
ATOM 2092 N N . GLY A 1 261 ? -5.724 5.933 37.723 1.00 92.44 261 GLY A N 1
ATOM 2093 C CA . GLY A 1 261 ? -6.143 6.549 38.987 1.00 92.44 261 GLY A CA 1
ATOM 2094 C C . GLY A 1 261 ? -4.956 6.863 39.901 1.00 92.44 261 GLY A C 1
ATOM 2095 O O . GLY A 1 261 ? -3.795 6.779 39.500 1.00 92.44 261 GLY A O 1
ATOM 2096 N N . THR A 1 262 ? -5.240 7.231 41.150 1.00 86.12 262 THR A N 1
ATOM 2097 C CA . THR A 1 262 ? -4.195 7.596 42.120 1.00 86.12 262 THR A CA 1
ATOM 2098 C C . THR A 1 262 ? -3.363 6.382 42.552 1.00 86.12 262 THR A C 1
ATOM 2100 O O . THR A 1 262 ? -3.823 5.502 43.278 1.00 86.12 262 THR A O 1
ATOM 2103 N N . GLY A 1 263 ? -2.100 6.355 42.123 1.00 83.56 263 GLY A N 1
ATOM 2104 C CA . GLY A 1 263 ? -1.161 5.262 42.372 1.00 83.56 263 GLY A CA 1
ATOM 2105 C C . GLY A 1 263 ? 0.187 5.521 41.698 1.00 83.56 263 GLY A C 1
ATOM 2106 O O . GLY A 1 263 ? 0.639 6.663 41.622 1.00 83.56 263 GLY A O 1
ATOM 2107 N N . GLU A 1 264 ? 0.823 4.467 41.190 1.00 87.25 264 GLU A N 1
ATOM 2108 C CA . GLU A 1 264 ? 1.925 4.595 40.230 1.00 87.25 264 GLU A CA 1
ATOM 2109 C C . GLU A 1 264 ? 1.327 4.884 38.842 1.00 87.25 264 GLU A C 1
ATOM 2111 O O . GLU A 1 264 ? 1.041 3.964 38.081 1.00 87.25 264 GLU A O 1
ATOM 2116 N N . GLU A 1 265 ? 1.059 6.163 38.543 1.00 90.88 265 GLU A N 1
ATOM 2117 C CA . GLU A 1 265 ? 0.577 6.610 37.223 1.00 90.88 265 GLU A CA 1
ATOM 2118 C C . GLU A 1 265 ? 1.426 6.012 36.094 1.00 90.88 265 GLU A C 1
ATOM 2120 O O . GLU A 1 265 ? 2.654 5.970 36.190 1.00 90.88 265 GLU A O 1
ATOM 2125 N N . CYS A 1 266 ? 0.775 5.573 35.014 1.00 94.56 266 CYS A N 1
ATOM 2126 C CA . CYS A 1 266 ? 1.430 4.939 33.867 1.00 94.56 266 CYS A CA 1
ATOM 2127 C C . CYS A 1 266 ? 2.163 3.614 34.151 1.00 94.56 266 CYS A C 1
ATOM 2129 O O . CYS A 1 266 ? 2.800 3.072 33.255 1.00 94.56 266 CYS A O 1
ATOM 2131 N N . ALA A 1 267 ? 2.028 3.010 35.335 1.00 94.94 267 ALA A N 1
ATOM 2132 C CA . ALA A 1 267 ? 2.471 1.632 35.523 1.00 94.94 267 ALA A CA 1
ATOM 2133 C C . ALA A 1 267 ? 1.542 0.641 34.794 1.00 94.94 267 ALA A C 1
ATOM 2135 O O . ALA A 1 267 ? 0.315 0.738 34.894 1.00 94.94 267 ALA A O 1
ATOM 2136 N N . LEU A 1 268 ? 2.130 -0.333 34.092 1.00 95.50 268 LEU A N 1
ATOM 2137 C CA . LEU A 1 268 ? 1.426 -1.518 33.589 1.00 95.50 268 LEU A CA 1
ATOM 2138 C C . LEU A 1 268 ? 1.244 -2.542 34.716 1.00 95.50 268 LEU A C 1
ATOM 2140 O O . LEU A 1 268 ? 2.123 -2.703 35.568 1.00 95.50 268 LEU A O 1
ATOM 2144 N N . TYR A 1 269 ? 0.120 -3.257 34.714 1.00 95.31 269 TYR A N 1
ATOM 2145 C CA . TYR A 1 269 ? -0.246 -4.164 35.797 1.00 95.31 269 TYR A CA 1
ATOM 2146 C C . TYR A 1 269 ? 0.778 -5.289 35.950 1.00 95.31 269 TYR A C 1
ATOM 2148 O O . TYR A 1 269 ? 1.210 -5.550 37.075 1.00 95.31 269 TYR A O 1
ATOM 2156 N N . SER A 1 270 ? 1.216 -5.898 34.842 1.00 94.56 270 SER A N 1
ATOM 2157 C CA . SER A 1 270 ? 2.261 -6.933 34.860 1.00 94.56 270 SER A CA 1
ATOM 2158 C C . SER A 1 270 ? 3.573 -6.437 35.482 1.00 94.56 270 SER A C 1
ATOM 2160 O O . SER A 1 270 ? 4.152 -7.134 36.317 1.00 94.56 270 SER A O 1
ATOM 2162 N N . LEU A 1 271 ? 4.012 -5.214 35.157 1.00 92.06 271 LEU A N 1
ATOM 2163 C CA . LEU A 1 271 ? 5.255 -4.629 35.676 1.00 92.06 271 LEU A CA 1
ATOM 2164 C C . LEU A 1 271 ? 5.200 -4.375 37.192 1.00 92.06 271 LEU A C 1
ATOM 2166 O O . LEU A 1 271 ? 6.183 -4.640 37.884 1.00 92.06 271 LEU A O 1
ATOM 2170 N N . SER A 1 272 ? 4.058 -3.926 37.726 1.00 91.88 272 SER A N 1
ATOM 2171 C CA . SER A 1 272 ? 3.873 -3.735 39.176 1.00 91.88 272 SER A CA 1
ATOM 2172 C C . SER A 1 272 ? 3.602 -5.037 39.955 1.00 91.88 272 SER A C 1
ATOM 2174 O O . SER A 1 272 ? 3.667 -5.021 41.185 1.00 91.88 272 SER A O 1
ATOM 2176 N N . HIS A 1 273 ? 3.304 -6.160 39.285 1.00 90.56 273 HIS A N 1
ATOM 2177 C CA . HIS A 1 273 ? 2.862 -7.415 39.920 1.00 90.56 273 HIS A CA 1
ATOM 2178 C C . HIS A 1 273 ? 3.668 -8.654 39.476 1.00 90.56 273 HIS A C 1
ATOM 2180 O O . HIS A 1 273 ? 3.098 -9.697 39.150 1.00 90.56 273 HIS A O 1
ATOM 2186 N N . ASP A 1 274 ? 5.003 -8.554 39.494 1.00 88.94 274 ASP A N 1
ATOM 2187 C CA . ASP A 1 274 ? 5.946 -9.664 39.236 1.00 88.94 274 ASP A CA 1
ATOM 2188 C C . ASP A 1 274 ? 5.712 -10.404 37.889 1.00 88.94 274 ASP A C 1
ATOM 2190 O O . ASP A 1 274 ? 5.975 -11.602 37.768 1.00 88.94 274 ASP A O 1
ATOM 2194 N N . GLY A 1 275 ? 5.213 -9.699 36.864 1.00 84.38 275 GLY A N 1
ATOM 2195 C CA . GLY A 1 275 ? 4.909 -10.242 35.533 1.00 84.38 275 GLY A CA 1
ATOM 2196 C C . GLY A 1 275 ? 3.542 -10.928 35.401 1.00 84.38 275 GLY A C 1
ATOM 2197 O O . GLY A 1 275 ? 3.277 -11.560 34.381 1.00 84.38 275 GLY A O 1
ATOM 2198 N N . GLY A 1 276 ? 2.672 -10.850 36.414 1.00 88.19 276 GLY A N 1
ATOM 2199 C CA . GLY A 1 276 ? 1.350 -11.483 36.398 1.00 88.19 276 GLY A CA 1
ATOM 2200 C C . GLY A 1 276 ? 0.222 -10.563 35.921 1.00 88.19 276 GLY A C 1
ATOM 2201 O O . GLY A 1 276 ? -0.025 -9.525 36.528 1.00 88.19 276 GLY A O 1
ATOM 2202 N N . HIS A 1 277 ? -0.533 -10.990 34.905 1.00 92.06 277 HIS A N 1
ATOM 2203 C CA . HIS A 1 277 ? -1.795 -10.351 34.502 1.00 92.06 277 HIS A CA 1
ATOM 2204 C C . HIS A 1 277 ? -2.897 -10.514 35.575 1.00 92.06 277 HIS A C 1
ATOM 2206 O O . HIS A 1 277 ? -2.910 -11.513 36.308 1.00 92.06 277 HIS A O 1
ATOM 2212 N N . PRO A 1 278 ? -3.859 -9.577 35.689 1.00 94.38 278 PRO A N 1
ATOM 2213 C CA . PRO A 1 278 ? -4.875 -9.623 36.728 1.00 94.38 278 PRO A CA 1
ATOM 2214 C C . PRO A 1 278 ? -5.926 -10.702 36.442 1.00 94.38 278 PRO A C 1
ATOM 2216 O O . PRO A 1 278 ? -6.652 -10.647 35.450 1.00 94.38 278 PRO A O 1
ATOM 2219 N N . ALA A 1 279 ? -6.105 -11.644 37.373 1.00 93.44 279 ALA A N 1
ATOM 2220 C CA . ALA A 1 279 ? -7.150 -12.671 37.270 1.00 93.44 279 ALA A CA 1
ATOM 2221 C C . ALA A 1 279 ? -8.571 -12.076 37.137 1.00 93.44 279 ALA A C 1
ATOM 2223 O O . ALA A 1 279 ? -9.403 -12.606 36.400 1.00 93.44 279 ALA A O 1
ATOM 2224 N N . TRP A 1 280 ? -8.824 -10.927 37.780 1.00 94.69 280 TRP A N 1
ATOM 2225 C CA . TRP A 1 280 ? -10.094 -10.205 37.666 1.00 94.69 280 TRP A CA 1
ATOM 2226 C C . TRP A 1 280 ? -10.365 -9.656 36.261 1.00 94.69 280 TRP A C 1
ATOM 2228 O O . TRP A 1 280 ? -11.518 -9.392 35.932 1.00 94.69 280 TRP A O 1
ATOM 2238 N N . GLY A 1 281 ? -9.337 -9.508 35.421 1.00 94.81 281 GLY A N 1
ATOM 2239 C CA . GLY A 1 281 ? -9.491 -9.082 34.032 1.00 94.81 281 GLY A CA 1
ATOM 2240 C C . GLY A 1 281 ? -10.016 -10.189 33.113 1.00 94.81 281 GLY A C 1
ATOM 2241 O O . GLY A 1 281 ? -10.513 -9.884 32.035 1.00 94.81 281 GLY A O 1
ATOM 2242 N N . HIS A 1 282 ? -10.014 -11.450 33.563 1.00 92.81 282 HIS A N 1
ATOM 2243 C CA . HIS A 1 282 ? -10.720 -12.551 32.896 1.00 92.81 282 HIS A CA 1
ATOM 2244 C C . HIS A 1 282 ? -12.072 -12.887 33.550 1.00 92.81 282 HIS A C 1
ATOM 2246 O O . HIS A 1 282 ? -12.986 -13.314 32.853 1.00 92.81 282 HIS A O 1
ATOM 2252 N N . ASP A 1 283 ? -12.223 -12.732 34.876 1.00 93.69 283 ASP A N 1
ATOM 2253 C CA . ASP A 1 283 ? -13.430 -13.192 35.596 1.00 93.69 283 ASP A CA 1
ATOM 2254 C C . ASP A 1 283 ? -14.396 -12.085 36.079 1.00 93.69 283 ASP A C 1
ATOM 2256 O O . ASP A 1 283 ? -15.494 -12.394 36.549 1.00 93.69 283 ASP A O 1
ATOM 2260 N N . GLY A 1 284 ? -14.017 -10.804 35.977 1.00 91.75 284 GLY A N 1
ATOM 2261 C CA . GLY A 1 284 ? -14.841 -9.648 36.359 1.00 91.75 284 GLY A CA 1
ATOM 2262 C C . GLY A 1 284 ? -15.173 -9.555 37.858 1.00 91.75 284 GLY A C 1
ATOM 2263 O O . GLY A 1 284 ? -16.114 -8.852 38.257 1.00 91.75 284 GLY A O 1
ATOM 2264 N N . THR A 1 285 ? -14.458 -10.293 38.715 1.00 91.38 285 THR A N 1
ATOM 2265 C CA . THR A 1 285 ? -14.824 -10.464 40.125 1.00 91.38 285 THR A CA 1
ATOM 2266 C C . THR A 1 285 ? -14.298 -9.331 41.001 1.00 91.38 285 THR A C 1
ATOM 2268 O O . THR A 1 285 ? -13.107 -9.201 41.265 1.00 91.38 285 THR A O 1
ATOM 2271 N N . SER A 1 286 ? -15.230 -8.574 41.590 1.00 86.75 286 SER A N 1
ATOM 2272 C CA . SER A 1 286 ? -14.979 -7.554 42.633 1.00 86.75 286 SER A CA 1
ATOM 2273 C C . SER A 1 286 ? -14.110 -6.350 42.224 1.00 86.75 286 SER A C 1
ATOM 2275 O O . SER A 1 286 ? -13.729 -5.560 43.083 1.00 86.75 286 SER A O 1
ATOM 2277 N N . ASN A 1 287 ? -13.854 -6.163 40.929 1.00 87.50 287 ASN A N 1
ATOM 2278 C CA . ASN A 1 287 ? -12.996 -5.118 40.356 1.00 87.50 287 ASN A CA 1
ATOM 2279 C C . ASN A 1 287 ? -13.761 -3.937 39.715 1.00 87.50 287 ASN A C 1
ATOM 2281 O O . ASN A 1 287 ? -13.151 -3.029 39.159 1.00 87.50 287 ASN A O 1
ATOM 2285 N N . GLU A 1 288 ? -15.093 -3.918 39.788 1.00 87.69 288 GLU A N 1
ATOM 2286 C CA . GLU A 1 288 ? -15.964 -2.875 39.206 1.00 87.69 288 GLU A CA 1
ATOM 2287 C C . GLU A 1 288 ? -15.598 -1.443 39.625 1.00 87.69 288 GLU A C 1
ATOM 2289 O O . GLU A 1 288 ? -15.795 -0.501 38.853 1.00 87.69 288 GLU A O 1
ATOM 2294 N N . ALA A 1 289 ? -15.066 -1.300 40.843 1.00 87.62 289 ALA A N 1
ATOM 2295 C CA . ALA A 1 289 ? -14.633 -0.035 41.426 1.00 87.62 289 ALA A CA 1
ATOM 2296 C C . ALA A 1 289 ? -13.289 0.474 40.880 1.00 87.62 289 ALA A C 1
ATOM 2298 O O . ALA A 1 289 ? -13.038 1.663 41.008 1.00 87.62 289 ALA A O 1
ATOM 2299 N N . ILE A 1 290 ? -12.464 -0.391 40.277 1.00 92.38 290 ILE A N 1
ATOM 2300 C CA . ILE A 1 290 ? -11.149 -0.026 39.722 1.00 92.38 290 ILE A CA 1
ATOM 2301 C C . ILE A 1 290 ? -11.129 -0.055 38.186 1.00 92.38 290 ILE A C 1
ATOM 2303 O O . ILE A 1 290 ? -10.430 0.734 37.574 1.00 92.38 290 ILE A O 1
ATOM 2307 N N . THR A 1 291 ? -11.956 -0.873 37.530 1.00 94.56 291 THR A N 1
ATOM 2308 C CA . THR A 1 291 ? -12.081 -0.934 36.052 1.00 94.56 291 THR A CA 1
ATOM 2309 C C . THR A 1 291 ? -12.978 0.171 35.474 1.00 94.56 291 THR A C 1
ATOM 2311 O O . THR A 1 291 ? -13.691 -0.021 34.492 1.00 94.56 291 THR A O 1
ATOM 2314 N N . ARG A 1 292 ? -13.027 1.333 36.135 1.00 93.00 292 ARG A N 1
ATOM 2315 C CA . ARG A 1 292 ? -14.051 2.370 35.921 1.00 93.00 292 ARG A CA 1
ATOM 2316 C C . ARG A 1 292 ? -13.949 3.132 34.610 1.00 93.00 292 ARG A C 1
ATOM 2318 O O . ARG A 1 292 ? -14.960 3.693 34.194 1.00 93.00 292 ARG A O 1
ATOM 2325 N N . HIS A 1 293 ? -12.769 3.146 34.005 1.00 95.44 293 HIS A N 1
ATOM 2326 C CA . HIS A 1 293 ? -12.415 3.991 32.872 1.00 95.44 293 HIS A CA 1
ATOM 2327 C C . HIS A 1 293 ? -11.788 3.146 31.760 1.00 95.44 293 HIS A C 1
ATOM 2329 O O . HIS A 1 293 ? -11.083 2.177 32.041 1.00 95.44 293 HIS A O 1
ATOM 2335 N N . ILE A 1 294 ? -12.034 3.529 30.511 1.00 96.62 294 ILE A N 1
ATOM 2336 C CA . ILE A 1 294 ? -11.412 2.953 29.316 1.00 96.62 294 ILE A CA 1
ATOM 2337 C C . ILE A 1 294 ? -11.160 4.069 28.305 1.00 96.62 294 ILE A C 1
ATOM 2339 O O . ILE A 1 294 ? -12.010 4.944 28.124 1.00 96.62 294 ILE A O 1
ATOM 2343 N N . LEU A 1 295 ? -10.003 4.048 27.650 1.00 96.50 295 LEU A N 1
ATOM 2344 C CA . LEU A 1 295 ? -9.725 4.895 26.499 1.00 96.50 295 LEU A CA 1
ATOM 2345 C C . LEU A 1 295 ? -9.788 4.017 25.248 1.00 96.50 295 LEU A C 1
ATOM 2347 O O . LEU A 1 295 ? -9.050 3.038 25.152 1.00 96.50 295 LEU A O 1
ATOM 2351 N N . CYS A 1 296 ? -10.670 4.353 24.309 1.00 97.31 296 CYS A N 1
ATOM 2352 C CA . CYS A 1 296 ? -10.744 3.676 23.016 1.00 97.31 296 CYS A CA 1
ATOM 2353 C C . CYS A 1 296 ? -10.068 4.534 21.931 1.00 97.31 296 CYS A C 1
ATOM 2355 O O . CYS A 1 296 ? -10.261 5.753 21.892 1.00 97.31 296 CYS A O 1
ATOM 2357 N N . CYS A 1 297 ? -9.325 3.897 21.028 1.00 96.19 297 CYS A N 1
ATOM 2358 C CA . CYS A 1 297 ? -8.601 4.488 19.897 1.00 96.19 297 CYS A CA 1
ATOM 2359 C C . CYS A 1 297 ? -9.042 3.845 18.578 1.00 96.19 297 CYS A C 1
ATOM 2361 O O . CYS A 1 297 ? -9.532 2.722 18.585 1.00 96.19 297 CYS A O 1
ATOM 2363 N N . ARG A 1 298 ? -8.812 4.498 17.431 1.00 90.31 298 ARG A N 1
ATOM 2364 C CA . ARG A 1 298 ? -8.910 3.809 16.129 1.00 90.31 298 ARG A CA 1
ATOM 2365 C C . ARG A 1 298 ? -7.846 2.711 16.035 1.00 90.31 298 ARG A C 1
ATOM 2367 O O . ARG A 1 298 ? -6.681 2.998 16.295 1.00 90.31 298 ARG A O 1
ATOM 2374 N N . ALA A 1 299 ? -8.225 1.523 15.553 1.00 83.75 299 ALA A N 1
ATOM 2375 C CA . ALA A 1 299 ? -7.312 0.385 15.355 1.00 83.75 299 ALA A CA 1
ATOM 2376 C C . ALA A 1 299 ? -6.150 0.659 14.376 1.00 83.75 299 ALA A C 1
ATOM 2378 O O . ALA A 1 299 ? -5.133 -0.032 14.387 1.00 83.75 299 ALA A O 1
ATOM 2379 N N . HIS A 1 300 ? -6.287 1.678 13.523 1.00 79.44 300 HIS A N 1
ATOM 2380 C CA . HIS A 1 300 ? -5.222 2.158 12.648 1.00 79.44 300 HIS A CA 1
ATOM 2381 C C . HIS A 1 300 ? -5.052 3.677 12.817 1.00 79.44 300 HIS A C 1
ATOM 2383 O O . HIS A 1 300 ? -6.034 4.413 12.623 1.00 79.44 300 HIS A O 1
ATOM 2389 N N . PRO A 1 301 ? -3.843 4.165 13.160 1.00 76.88 301 PRO A N 1
ATOM 2390 C CA . PRO A 1 301 ? -3.572 5.592 13.271 1.00 76.88 301 PRO A CA 1
ATOM 2391 C C . PRO A 1 301 ? -3.616 6.273 11.900 1.00 76.88 301 PRO A C 1
ATOM 2393 O O . PRO A 1 301 ? -3.163 5.729 10.894 1.00 76.88 301 PRO A O 1
ATOM 2396 N N . LEU A 1 302 ? -4.130 7.502 11.863 1.00 71.12 302 LEU A N 1
ATOM 2397 C CA . LEU A 1 302 ? -4.116 8.323 10.654 1.00 71.12 302 LEU A CA 1
ATOM 2398 C C . LEU A 1 302 ? -2.693 8.775 10.297 1.00 71.12 302 LEU A C 1
ATOM 2400 O O . LEU A 1 302 ? -1.929 9.213 11.159 1.00 71.12 302 LEU A O 1
ATOM 2404 N N . SER A 1 303 ? -2.368 8.728 9.003 1.00 54.72 303 SER A N 1
ATOM 2405 C CA . SER A 1 303 ? -1.109 9.238 8.449 1.00 54.72 303 SER A CA 1
ATOM 2406 C C . SER A 1 303 ? -0.909 10.726 8.762 1.00 54.72 303 SER A C 1
ATOM 2408 O O . SER A 1 303 ? -1.866 11.503 8.689 1.00 54.72 303 SER A O 1
ATOM 2410 N N . GLU A 1 304 ? 0.331 11.144 9.046 1.00 41.97 304 GLU A N 1
ATOM 2411 C CA . GLU A 1 304 ? 0.645 12.536 9.402 1.00 41.97 304 GLU A CA 1
ATOM 2412 C C . GLU A 1 304 ? 0.132 13.540 8.354 1.00 41.97 304 GLU A C 1
ATOM 2414 O O . GLU A 1 304 ? 0.646 13.623 7.239 1.00 41.97 304 GLU A O 1
ATOM 2419 N N . GLY A 1 305 ? -0.874 14.336 8.730 1.00 44.19 305 GLY A N 1
ATOM 2420 C CA . GLY A 1 305 ? -1.439 15.382 7.872 1.00 44.19 305 GLY A CA 1
ATOM 2421 C C . GLY A 1 305 ? -2.925 15.677 8.087 1.00 44.19 305 GLY A C 1
ATOM 2422 O O . GLY A 1 305 ? -3.366 16.771 7.742 1.00 44.19 305 GLY A O 1
ATOM 2423 N N . SER A 1 306 ? -3.702 14.763 8.682 1.00 42.84 306 SER A N 1
ATOM 2424 C CA . SER A 1 306 ? -5.135 14.994 8.925 1.00 42.84 306 SER A CA 1
ATOM 2425 C C . SER A 1 306 ? -5.374 16.018 10.047 1.00 42.84 306 SER A C 1
ATOM 2427 O O . SER A 1 306 ? -5.113 15.733 11.219 1.00 42.84 306 SER A O 1
ATOM 2429 N N . THR A 1 307 ? -5.896 17.197 9.707 1.00 41.16 307 THR A N 1
ATOM 2430 C CA . THR A 1 307 ? -6.222 18.275 10.658 1.00 41.16 307 THR A CA 1
ATOM 2431 C C . THR A 1 307 ? -7.697 18.289 11.062 1.00 41.16 307 THR A C 1
ATOM 2433 O O . THR A 1 307 ? -8.562 17.837 10.316 1.00 41.16 307 THR A O 1
ATOM 2436 N N . TRP A 1 308 ? -7.996 18.866 12.230 1.00 35.28 308 TRP A N 1
ATOM 2437 C CA . TRP A 1 308 ? -9.360 19.252 12.605 1.00 35.28 308 TRP A CA 1
ATOM 2438 C C . TRP A 1 308 ? -9.830 20.424 11.735 1.00 35.28 308 TRP A C 1
ATOM 2440 O O . TRP A 1 308 ? -9.141 21.441 11.672 1.00 35.28 308 TRP A O 1
ATOM 2450 N N . ASP A 1 309 ? -11.000 20.295 11.109 1.00 36.75 309 ASP A N 1
ATOM 2451 C CA . ASP A 1 309 ? -11.657 21.380 10.374 1.00 36.75 309 ASP A CA 1
ATOM 2452 C C . ASP A 1 309 ? -13.184 21.281 10.575 1.00 36.75 309 ASP A C 1
ATOM 2454 O O . ASP A 1 309 ? -13.887 20.553 9.875 1.00 36.75 309 ASP A O 1
ATOM 2458 N N . ASP A 1 310 ? -13.697 21.966 11.604 1.00 38.56 310 ASP A N 1
ATOM 2459 C CA . ASP A 1 310 ? -15.133 21.992 11.946 1.00 38.56 310 ASP A CA 1
ATOM 2460 C C . ASP A 1 310 ? -15.965 22.861 10.967 1.00 38.56 310 ASP A C 1
ATOM 2462 O O . ASP A 1 310 ? -17.198 22.905 11.045 1.00 38.56 310 ASP A O 1
ATOM 2466 N N . ASP A 1 311 ? -15.318 23.561 10.026 1.00 38.59 311 ASP A N 1
ATOM 2467 C CA . ASP A 1 311 ? -15.942 24.551 9.146 1.00 38.59 311 ASP A CA 1
ATOM 2468 C C . ASP A 1 311 ? -16.309 23.939 7.772 1.00 38.59 311 ASP A C 1
ATOM 2470 O O . ASP A 1 311 ? -15.468 23.689 6.910 1.00 38.59 311 ASP A O 1
ATOM 2474 N N . ARG A 1 312 ? -17.608 23.696 7.532 1.00 50.69 312 ARG A N 1
ATOM 2475 C CA . ARG A 1 312 ? -18.129 22.954 6.357 1.00 50.69 312 ARG A CA 1
ATOM 2476 C C . ARG A 1 312 ? -17.658 23.485 4.984 1.00 50.69 312 ARG A C 1
ATOM 2478 O O . ARG A 1 312 ? -18.318 24.351 4.395 1.00 50.69 312 ARG A O 1
ATOM 2485 N N . LYS A 1 313 ? -16.631 22.859 4.393 1.00 38.94 313 LYS A N 1
ATOM 2486 C CA . LYS A 1 313 ? -16.260 22.952 2.958 1.00 38.94 313 LYS A CA 1
ATOM 2487 C C . LYS A 1 313 ? -15.997 21.563 2.345 1.00 38.94 313 LYS A C 1
ATOM 2489 O O . LYS A 1 313 ? -16.152 20.555 3.025 1.00 38.94 313 LYS A O 1
ATOM 2494 N N . LYS A 1 314 ? -15.781 21.497 1.024 1.00 49.94 314 LYS A N 1
ATOM 2495 C CA . LYS A 1 314 ? -15.952 20.287 0.188 1.00 49.94 314 LYS A CA 1
ATOM 2496 C C . LYS A 1 314 ? -14.645 19.800 -0.468 1.00 49.94 314 LYS A C 1
ATOM 2498 O O . LYS A 1 314 ? -14.584 19.712 -1.694 1.00 49.94 314 LYS A O 1
ATOM 2503 N N . ASP A 1 315 ? -13.633 19.450 0.318 1.00 46.31 315 ASP A N 1
ATOM 2504 C CA . ASP A 1 315 ? -12.400 18.837 -0.202 1.00 46.31 315 ASP A CA 1
ATOM 2505 C C . ASP A 1 315 ? -11.522 18.227 0.915 1.00 46.31 315 ASP A C 1
ATOM 2507 O O . ASP A 1 315 ? -10.454 18.737 1.236 1.00 46.31 315 ASP A O 1
ATOM 2511 N N . GLY A 1 316 ? -11.962 17.104 1.502 1.00 37.75 316 GLY A N 1
ATOM 2512 C CA . GLY A 1 316 ? -11.183 16.335 2.485 1.00 37.75 316 GLY A CA 1
ATOM 2513 C C . GLY A 1 316 ? -11.879 15.052 2.960 1.00 37.75 316 GLY A C 1
ATOM 2514 O O . GLY A 1 316 ? -13.089 14.904 2.786 1.00 37.75 316 GLY A O 1
ATOM 2515 N N . GLU A 1 317 ? -11.113 14.131 3.555 1.00 39.59 317 GLU A N 1
ATOM 2516 C CA . GLU A 1 317 ? -11.619 12.912 4.209 1.00 39.59 317 GLU A CA 1
ATOM 2517 C C . GLU A 1 317 ? -12.462 13.296 5.438 1.00 39.59 317 GLU A C 1
ATOM 2519 O O . GLU A 1 317 ? -11.939 13.800 6.434 1.00 39.59 317 GLU A O 1
ATOM 2524 N N . TYR A 1 318 ? -13.780 13.098 5.364 1.00 37.69 318 TYR A N 1
ATOM 2525 C CA . TYR A 1 318 ? -14.698 13.506 6.427 1.00 37.69 318 TYR A CA 1
ATOM 2526 C C . TYR A 1 318 ? -14.992 12.351 7.387 1.00 37.69 318 TYR A C 1
ATOM 2528 O O . TYR A 1 318 ? -15.665 11.387 7.029 1.00 37.69 318 TYR A O 1
ATOM 2536 N N . VAL A 1 319 ? -14.528 12.482 8.629 1.00 35.38 319 VAL A N 1
ATOM 2537 C CA . VAL A 1 319 ? -14.759 11.503 9.698 1.00 35.38 319 VAL A CA 1
ATOM 2538 C C . VAL A 1 319 ? -15.898 11.989 10.590 1.00 35.38 319 VAL A C 1
ATOM 2540 O O . VAL A 1 319 ? -15.816 13.071 11.172 1.00 35.38 319 VAL A O 1
ATOM 2543 N N . ILE A 1 320 ? -16.948 11.178 10.722 1.00 37.34 320 ILE A N 1
ATOM 2544 C CA . ILE A 1 320 ? -18.058 11.441 11.643 1.00 37.34 320 ILE A CA 1
ATOM 2545 C C . ILE A 1 320 ? -17.541 11.310 13.084 1.00 37.34 320 ILE A C 1
ATOM 2547 O O . ILE A 1 320 ? -16.872 10.339 13.434 1.00 37.34 320 ILE A O 1
ATOM 2551 N N . ARG A 1 321 ? -17.832 12.310 13.919 1.00 34.81 321 ARG A N 1
ATOM 2552 C CA . ARG A 1 321 ? -17.559 12.282 15.362 1.00 34.81 321 ARG A CA 1
ATOM 2553 C C . ARG A 1 321 ? -18.556 11.318 16.025 1.00 34.81 321 ARG A C 1
ATOM 2555 O O . ARG A 1 321 ? -19.735 11.441 15.702 1.00 34.81 321 ARG A O 1
ATOM 2562 N N . PRO A 1 322 ? -18.142 10.417 16.938 1.00 37.72 322 PRO A N 1
ATOM 2563 C CA . PRO A 1 322 ? -19.090 9.616 17.710 1.00 37.72 322 PRO A CA 1
ATOM 2564 C C . PRO A 1 322 ? -20.111 10.517 18.412 1.00 37.72 322 PRO A C 1
ATOM 2566 O O . PRO A 1 322 ? -19.736 11.576 18.932 1.00 37.72 322 PRO A O 1
ATOM 2569 N N . ASP A 1 323 ? -21.380 10.110 18.427 1.00 39.78 323 ASP A N 1
ATOM 2570 C CA . ASP A 1 323 ? -22.424 10.857 19.126 1.00 39.78 323 ASP A CA 1
ATOM 2571 C C . ASP A 1 323 ? -22.103 10.917 20.624 1.00 39.78 323 ASP A C 1
ATOM 2573 O O . ASP A 1 323 ? -21.991 9.899 21.310 1.00 39.78 323 ASP A O 1
ATOM 2577 N N . GLY A 1 324 ? -21.937 12.138 21.137 1.00 40.12 324 GLY A N 1
ATOM 2578 C CA . GLY A 1 324 ? -21.729 12.359 22.563 1.00 40.12 324 GLY A CA 1
ATOM 2579 C C . GLY A 1 324 ? -22.959 11.900 23.356 1.00 40.12 324 GLY A C 1
ATOM 2580 O O . GLY A 1 324 ? -24.086 12.140 22.913 1.00 40.12 324 GLY A O 1
ATOM 2581 N N . PRO A 1 325 ? -22.784 11.265 24.530 1.00 35.06 325 PRO A N 1
ATOM 2582 C CA . PRO A 1 325 ? -23.900 10.695 25.275 1.00 35.06 325 PRO A CA 1
ATOM 2583 C C . PRO A 1 325 ? -24.950 11.769 25.608 1.00 35.06 325 PRO A C 1
ATOM 2585 O O . PRO A 1 325 ? -24.592 12.877 26.027 1.00 35.06 325 PRO A O 1
ATOM 2588 N N . PRO A 1 326 ? -26.252 11.473 25.433 1.00 31.48 326 PRO A N 1
ATOM 2589 C CA . PRO A 1 326 ? -27.307 12.474 25.519 1.00 31.48 326 PRO A CA 1
ATOM 2590 C C . PRO A 1 326 ? -27.349 13.105 26.912 1.00 31.48 326 PRO A C 1
ATOM 2592 O O . PRO A 1 326 ? -27.505 12.414 27.919 1.00 31.48 326 PRO A O 1
ATOM 2595 N N . ALA A 1 327 ? -27.228 14.435 26.963 1.00 30.61 327 ALA A N 1
ATOM 2596 C CA . ALA A 1 327 ? -27.075 15.190 28.203 1.00 30.61 327 ALA A CA 1
ATOM 2597 C C . ALA A 1 327 ? -28.213 14.910 29.204 1.00 30.61 327 ALA A C 1
ATOM 2599 O O . ALA A 1 327 ? -29.338 15.403 29.061 1.00 30.61 327 ALA A O 1
ATOM 2600 N N . VAL A 1 328 ? -27.903 14.131 30.246 1.00 32.09 328 VAL A N 1
ATOM 2601 C CA . VAL A 1 328 ? -28.859 13.708 31.276 1.00 32.09 328 VAL A CA 1
ATOM 2602 C C . VAL A 1 328 ? -29.318 14.922 32.085 1.00 32.09 328 VAL A C 1
ATOM 2604 O O . VAL A 1 328 ? -28.641 15.384 33.004 1.00 32.09 328 VAL A O 1
ATOM 2607 N N . LYS A 1 329 ? -30.502 15.447 31.753 1.00 30.70 329 LYS A N 1
ATOM 2608 C CA . LYS A 1 329 ? -31.130 16.544 32.498 1.00 30.70 329 LYS A CA 1
ATOM 2609 C C . LYS A 1 329 ? -31.552 16.061 33.885 1.00 30.70 329 LYS A C 1
ATOM 2611 O O . LYS A 1 329 ? -32.573 15.396 34.045 1.00 30.70 329 LYS A O 1
ATOM 2616 N N . VAL A 1 330 ? -30.762 16.429 34.890 1.00 32.62 330 VAL A N 1
ATOM 2617 C CA . VAL A 1 330 ? -31.058 16.194 36.308 1.00 32.62 330 VAL A CA 1
ATOM 2618 C C . VAL A 1 330 ? -32.200 17.118 36.752 1.00 32.62 330 VAL A C 1
ATOM 2620 O O . VAL A 1 330 ? -31.962 18.230 37.218 1.00 32.62 330 VAL A O 1
ATOM 2623 N N . GLU A 1 331 ? -33.451 16.670 36.611 1.00 32.81 331 GLU A N 1
ATOM 2624 C CA . GLU A 1 331 ? -34.606 17.336 37.232 1.00 32.81 331 GLU A CA 1
ATOM 2625 C C . GLU A 1 331 ? -34.904 16.792 38.641 1.00 32.81 331 GLU A C 1
ATOM 2627 O O . GLU A 1 331 ? -34.965 15.585 38.891 1.00 32.81 331 GLU A O 1
ATOM 2632 N N . GLU A 1 332 ? -35.114 17.711 39.586 1.00 33.66 332 GLU A N 1
ATOM 2633 C CA . GLU A 1 332 ? -35.250 17.418 41.015 1.00 33.66 332 GLU A CA 1
ATOM 2634 C C . GLU A 1 332 ? -36.686 17.005 41.423 1.00 33.66 332 GLU A C 1
ATOM 2636 O O . GLU A 1 332 ? -37.430 17.756 42.051 1.00 33.66 332 GLU A O 1
ATOM 2641 N N . GLY A 1 333 ? -37.035 15.744 41.147 1.00 33.94 333 GLY A N 1
ATOM 2642 C CA . GLY A 1 333 ? -37.729 14.882 42.118 1.00 33.94 333 GLY A CA 1
ATOM 2643 C C . GLY A 1 333 ? -39.269 14.765 42.154 1.00 33.94 333 GLY A C 1
ATOM 2644 O O . GLY A 1 333 ? -40.033 15.602 41.686 1.00 33.94 333 GLY A O 1
ATOM 2645 N N . THR A 1 334 ? -39.691 13.736 42.912 1.00 30.80 334 THR A N 1
ATOM 2646 C CA . THR A 1 334 ? -41.019 13.511 43.547 1.00 30.80 334 THR A CA 1
ATOM 2647 C C . THR A 1 334 ? -42.003 12.505 42.900 1.00 30.80 334 THR A C 1
ATOM 2649 O O . THR A 1 334 ? -42.868 12.853 42.109 1.00 30.80 334 THR A O 1
ATOM 2652 N N . GLU A 1 335 ? -41.963 11.285 43.457 1.00 32.22 335 GLU A N 1
ATOM 2653 C CA . GLU A 1 335 ? -43.054 10.297 43.647 1.00 32.22 335 GLU A CA 1
ATOM 2654 C C . GLU A 1 335 ? -43.646 9.448 42.484 1.00 32.22 335 GLU A C 1
ATOM 2656 O O . GLU A 1 335 ? -43.708 9.793 41.313 1.00 32.22 335 GLU A O 1
ATOM 2661 N N . ARG A 1 336 ? -44.061 8.240 42.903 1.00 30.39 336 ARG A N 1
ATOM 2662 C CA . ARG A 1 336 ? -44.623 7.067 42.186 1.00 30.39 336 ARG A CA 1
ATOM 2663 C C . ARG A 1 336 ? -46.176 7.167 42.105 1.00 30.39 336 ARG A C 1
ATOM 2665 O O . ARG A 1 336 ? -46.711 7.984 42.854 1.00 30.39 336 ARG A O 1
ATOM 2672 N N . PRO A 1 337 ? -46.940 6.264 41.423 1.00 49.78 337 PRO A N 1
ATOM 2673 C CA . PRO A 1 337 ? -46.538 5.090 40.618 1.00 49.78 337 PRO A CA 1
ATOM 2674 C C . PRO A 1 337 ? -47.334 4.803 39.299 1.00 49.78 337 PRO A C 1
ATOM 2676 O O . PRO A 1 337 ? -48.369 5.400 39.036 1.00 49.78 337 PRO A O 1
ATOM 2679 N N . SER A 1 338 ? -46.891 3.742 38.594 1.00 29.89 338 SER A N 1
ATOM 2680 C CA . SER A 1 338 ? -47.666 2.704 37.849 1.00 29.89 338 SER A CA 1
ATOM 2681 C C . SER A 1 338 ? -48.480 3.025 36.575 1.00 29.89 338 SER A C 1
ATOM 2683 O O . SER A 1 338 ? -49.497 3.701 36.663 1.00 29.89 338 SER A O 1
ATOM 2685 N N . GLU A 1 339 ? -48.172 2.322 35.467 1.00 31.31 339 GLU A N 1
ATOM 2686 C CA . GLU A 1 339 ? -48.930 1.169 34.887 1.00 31.31 339 GLU A CA 1
ATOM 2687 C C . GLU A 1 339 ? -48.863 1.090 33.331 1.00 31.31 339 GLU A C 1
ATOM 2689 O O . GLU A 1 339 ? -48.940 2.108 32.658 1.00 31.31 339 GLU A O 1
ATOM 2694 N N . SER A 1 340 ? -48.734 -0.140 32.797 1.00 30.25 340 SER A N 1
ATOM 2695 C CA . SER A 1 340 ? -49.003 -0.617 31.410 1.00 30.25 340 SER A CA 1
ATOM 2696 C C . SER A 1 340 ? -48.409 0.080 30.158 1.00 30.25 340 SER A C 1
ATOM 2698 O O . SER A 1 340 ? -48.883 1.130 29.745 1.00 30.25 340 SER A O 1
ATOM 2700 N N . THR A 1 341 ? -47.487 -0.639 29.495 1.00 36.03 341 THR A N 1
ATOM 2701 C CA . THR A 1 341 ? -47.465 -1.014 28.049 1.00 36.03 341 THR A CA 1
ATOM 2702 C C . THR A 1 341 ? -48.113 -0.118 26.980 1.00 36.03 341 THR A C 1
ATOM 2704 O O . THR A 1 341 ? -49.330 0.056 26.995 1.00 36.03 341 THR A O 1
ATOM 2707 N N . GLU A 1 342 ? -47.358 0.184 25.919 1.00 35.44 342 GLU A N 1
ATOM 2708 C CA . GLU A 1 342 ? -47.559 -0.367 24.556 1.00 35.44 342 GLU A CA 1
ATOM 2709 C C . GLU A 1 342 ? -46.257 -0.174 23.736 1.00 35.44 342 GLU A C 1
ATOM 2711 O O . GLU A 1 342 ? -45.285 0.356 24.278 1.00 35.44 342 GLU A O 1
ATOM 2716 N N . ASP A 1 343 ? -46.188 -0.722 22.520 1.00 41.91 343 ASP A N 1
ATOM 2717 C CA . ASP A 1 343 ? -44.953 -0.889 21.732 1.00 41.91 343 ASP A CA 1
ATOM 2718 C C . ASP A 1 343 ? -44.597 0.345 20.868 1.00 41.91 343 ASP A C 1
ATOM 2720 O O . ASP A 1 343 ? -45.479 0.921 20.231 1.00 41.91 343 ASP A O 1
ATOM 2724 N N . ASP A 1 344 ? -43.305 0.687 20.772 1.00 30.83 344 ASP A N 1
ATOM 2725 C CA . ASP A 1 344 ? -42.752 1.670 19.821 1.00 30.83 344 ASP A CA 1
ATOM 2726 C C . ASP A 1 344 ? -41.655 0.998 18.965 1.00 30.83 344 ASP A C 1
ATOM 2728 O O . ASP A 1 344 ? -40.716 0.404 19.498 1.00 30.83 344 ASP A O 1
ATOM 2732 N N . GLU A 1 345 ? -41.770 1.074 17.634 1.00 41.75 345 GLU A N 1
ATOM 2733 C CA . GLU A 1 345 ? -40.770 0.553 16.687 1.00 41.75 345 GLU A CA 1
ATOM 2734 C C . GLU A 1 345 ? -39.626 1.567 16.502 1.00 41.75 345 GLU A C 1
ATOM 2736 O O . GLU A 1 345 ? -39.836 2.665 15.980 1.00 41.75 345 GLU A O 1
ATOM 2741 N N . GLU A 1 346 ? -38.404 1.203 16.899 1.00 38.44 346 GLU A N 1
ATOM 2742 C CA . GLU A 1 346 ? -37.226 2.063 16.748 1.00 38.44 346 GLU A CA 1
ATOM 2743 C C . GLU A 1 346 ? -36.737 2.073 15.289 1.00 38.44 346 GLU A C 1
ATOM 2745 O O . GLU A 1 346 ? -36.188 1.100 14.768 1.00 38.44 346 GLU A O 1
ATOM 2750 N N . ALA A 1 347 ? -36.992 3.183 14.595 1.00 35.12 347 ALA A N 1
ATOM 2751 C CA . ALA A 1 347 ? -36.679 3.335 13.181 1.00 35.12 347 ALA A CA 1
ATOM 2752 C C . ALA A 1 347 ? -35.191 3.661 12.968 1.00 35.12 347 ALA A C 1
ATOM 2754 O O . ALA A 1 347 ? -34.784 4.813 13.106 1.00 35.12 347 ALA A O 1
ATOM 2755 N N . LEU A 1 348 ? -34.412 2.647 12.576 1.00 35.81 348 LEU A N 1
ATOM 2756 C CA . LEU A 1 348 ? -33.023 2.772 12.112 1.00 35.81 348 LEU A CA 1
ATOM 2757 C C . LEU A 1 348 ? -32.851 3.949 11.134 1.00 35.81 348 LEU A C 1
ATOM 2759 O O . LEU A 1 348 ? -33.426 3.942 10.040 1.00 35.81 348 LEU A O 1
ATOM 2763 N N . GLU A 1 349 ? -32.024 4.933 11.496 1.00 40.31 349 GLU A N 1
ATOM 2764 C CA . GLU A 1 349 ? -31.625 5.982 10.558 1.00 40.31 349 GLU A CA 1
ATOM 2765 C C . GLU A 1 349 ? -30.682 5.400 9.494 1.00 40.31 349 GLU A C 1
ATOM 2767 O O . GLU A 1 349 ? -29.709 4.703 9.788 1.00 40.31 349 GLU A O 1
ATOM 2772 N N . LEU A 1 350 ? -31.007 5.646 8.223 1.00 38.78 350 LEU A N 1
ATOM 2773 C CA . LEU A 1 350 ? -30.251 5.122 7.088 1.00 38.78 350 LEU A CA 1
ATOM 2774 C C . LEU A 1 350 ? -28.929 5.889 6.907 1.00 38.78 350 LEU A C 1
ATOM 2776 O O . LEU A 1 350 ? -28.926 7.116 7.037 1.00 38.78 350 LEU A O 1
ATOM 2780 N N . PRO A 1 351 ? -27.826 5.209 6.533 1.00 41.72 351 PRO A N 1
ATOM 2781 C CA . PRO A 1 351 ? -26.572 5.881 6.207 1.00 41.72 351 PRO A CA 1
ATOM 2782 C C . PRO A 1 351 ? -26.757 6.847 5.028 1.00 41.72 351 PRO A C 1
ATOM 2784 O O . PRO A 1 351 ? -27.574 6.617 4.132 1.00 41.72 351 PRO A O 1
ATOM 2787 N N . SER A 1 352 ? -25.984 7.933 5.021 1.00 50.69 352 SER A N 1
ATOM 2788 C CA . SER A 1 352 ? -26.044 8.952 3.972 1.00 50.69 352 SER A CA 1
ATOM 2789 C C . SER A 1 352 ? -25.682 8.378 2.596 1.00 50.69 352 SER A C 1
ATOM 2791 O O . SER A 1 352 ? -24.726 7.615 2.458 1.00 50.69 352 SER A O 1
ATOM 2793 N N . GLU A 1 353 ? -26.432 8.785 1.563 1.00 54.34 353 GLU A N 1
ATOM 2794 C CA . GLU A 1 353 ? -26.364 8.217 0.200 1.00 54.34 353 GLU A CA 1
ATOM 2795 C C . GLU A 1 353 ? -24.933 8.162 -0.378 1.00 54.34 353 GLU A C 1
ATOM 2797 O O . GLU A 1 353 ? -24.597 7.224 -1.096 1.00 54.34 353 GLU A O 1
ATOM 2802 N N . SER A 1 354 ? -24.062 9.108 -0.007 1.00 57.84 354 SER A N 1
ATOM 2803 C CA . SER A 1 354 ? -22.666 9.176 -0.460 1.00 57.84 354 SER A CA 1
ATOM 2804 C C . SER A 1 354 ? -21.805 7.967 -0.076 1.00 57.84 354 SER A C 1
ATOM 2806 O O . SER A 1 354 ? -20.907 7.615 -0.833 1.00 57.84 354 SER A O 1
ATOM 2808 N N . GLY A 1 355 ? -22.062 7.319 1.067 1.00 63.50 355 GLY A N 1
ATOM 2809 C CA . GLY A 1 355 ? -21.266 6.163 1.509 1.00 63.50 355 GLY A CA 1
ATOM 2810 C C . GLY A 1 355 ? -21.545 4.881 0.715 1.00 63.50 355 GLY A C 1
ATOM 2811 O O . GLY A 1 355 ? -20.719 3.975 0.691 1.00 63.50 355 GLY A O 1
ATOM 2812 N N . LEU A 1 356 ? -22.699 4.801 0.042 1.00 66.69 356 LEU A N 1
ATOM 2813 C CA . LEU A 1 356 ? -23.056 3.663 -0.811 1.00 66.69 356 LEU A CA 1
ATOM 2814 C C . LEU A 1 356 ? -22.449 3.780 -2.216 1.00 66.69 356 LEU A C 1
ATOM 2816 O O . LEU A 1 356 ? -22.191 2.759 -2.847 1.00 66.69 356 LEU A O 1
ATOM 2820 N N . GLU A 1 357 ? -22.201 4.997 -2.705 1.00 72.69 357 GLU A N 1
ATOM 2821 C CA . GLU A 1 357 ? -21.704 5.228 -4.069 1.00 72.69 357 GLU A CA 1
ATOM 2822 C C . GLU A 1 357 ? -20.220 4.838 -4.220 1.00 72.69 357 GLU A C 1
ATOM 2824 O O . GLU A 1 357 ? -19.842 4.228 -5.218 1.00 72.69 357 GLU A O 1
ATOM 2829 N N . GLU A 1 358 ? -19.391 5.075 -3.198 1.00 78.44 358 GLU A N 1
ATOM 2830 C CA . GLU A 1 358 ? -17.993 4.609 -3.157 1.00 78.44 358 GLU A CA 1
ATOM 2831 C C . GLU A 1 358 ? -17.901 3.074 -3.056 1.00 78.44 358 GLU A C 1
ATOM 2833 O O . GLU A 1 358 ? -17.150 2.431 -3.794 1.00 78.44 358 GLU A O 1
ATOM 2838 N N . LEU A 1 359 ? -18.759 2.471 -2.226 1.00 80.25 359 LEU A N 1
ATOM 2839 C CA . LEU A 1 359 ? -18.892 1.018 -2.081 1.00 80.25 359 LEU A CA 1
ATOM 2840 C C . LEU A 1 359 ? -19.350 0.342 -3.389 1.00 80.25 359 LEU A C 1
ATOM 2842 O O . LEU A 1 359 ? -18.854 -0.724 -3.760 1.00 80.25 359 LEU A O 1
ATOM 2846 N N . PHE A 1 360 ? -20.265 0.989 -4.118 1.00 81.00 360 PHE A N 1
ATOM 2847 C CA . PHE A 1 360 ? -20.718 0.555 -5.438 1.00 81.00 360 PHE A CA 1
ATOM 2848 C C . PHE A 1 360 ? -19.586 0.608 -6.474 1.00 81.00 360 PHE A C 1
ATOM 2850 O O . PHE A 1 360 ? -19.431 -0.334 -7.251 1.00 81.00 360 PHE A O 1
ATOM 2857 N N . VAL A 1 361 ? -18.763 1.665 -6.469 1.00 79.44 361 VAL A N 1
ATOM 2858 C CA . VAL A 1 361 ? -17.590 1.775 -7.355 1.00 79.44 361 VAL A CA 1
ATOM 2859 C C . VAL A 1 361 ? -16.577 0.659 -7.081 1.00 79.44 361 VAL A C 1
ATOM 2861 O O . VAL A 1 361 ? -16.108 0.041 -8.037 1.00 79.44 361 VAL A O 1
ATOM 2864 N N . TYR A 1 362 ? -16.293 0.340 -5.812 1.00 86.94 362 TYR A N 1
ATOM 2865 C CA . TYR A 1 362 ? -15.413 -0.778 -5.444 1.00 86.94 362 TYR A CA 1
ATOM 2866 C C . TYR A 1 362 ? -15.927 -2.123 -5.984 1.00 86.94 362 TYR A C 1
ATOM 2868 O O . TYR A 1 362 ? -15.198 -2.829 -6.683 1.00 86.94 362 TYR A O 1
ATOM 2876 N N . VAL A 1 363 ? -17.199 -2.461 -5.736 1.00 89.12 363 VAL A N 1
ATOM 2877 C CA . VAL A 1 363 ? -17.799 -3.718 -6.222 1.00 89.12 363 VAL A CA 1
ATOM 2878 C C . VAL A 1 363 ? -17.847 -3.779 -7.751 1.00 89.12 363 VAL A C 1
ATOM 2880 O O . VAL A 1 363 ? -17.540 -4.823 -8.332 1.00 89.12 363 VAL A O 1
ATOM 2883 N N . ALA A 1 364 ? -18.175 -2.666 -8.413 1.00 86.19 364 ALA A N 1
ATOM 2884 C CA . ALA A 1 364 ? -18.199 -2.585 -9.870 1.00 86.19 364 ALA A CA 1
ATOM 2885 C C . ALA A 1 364 ? -16.812 -2.822 -10.493 1.00 86.19 364 ALA A C 1
ATOM 2887 O O . ALA A 1 364 ? -16.716 -3.510 -11.508 1.00 86.19 364 ALA A O 1
ATOM 2888 N N . GLN A 1 365 ? -15.747 -2.298 -9.874 1.00 84.81 365 GLN A N 1
ATOM 2889 C CA . GLN A 1 365 ? -14.365 -2.503 -10.324 1.00 84.81 365 GLN A CA 1
ATOM 2890 C C . GLN A 1 365 ? -13.841 -3.913 -10.018 1.00 84.81 365 GLN A C 1
ATOM 2892 O O . GLN A 1 365 ? -13.208 -4.515 -10.881 1.00 84.81 365 GLN A O 1
ATOM 2897 N N . LYS A 1 366 ? -14.106 -4.446 -8.816 1.00 89.88 366 LYS A N 1
ATOM 2898 C CA . LYS A 1 366 ? -13.550 -5.731 -8.355 1.00 89.88 366 LYS A CA 1
ATOM 2899 C C . LYS A 1 366 ? -14.229 -6.951 -8.979 1.00 89.88 366 LYS A C 1
ATOM 2901 O O . LYS A 1 366 ? -13.549 -7.920 -9.295 1.00 89.88 366 LYS A O 1
ATOM 2906 N N . TYR A 1 367 ? -15.555 -6.917 -9.133 1.00 92.75 367 TYR A N 1
ATOM 2907 C CA . TYR A 1 367 ? -16.346 -8.108 -9.472 1.00 92.75 367 TYR A CA 1
ATOM 2908 C C . TYR A 1 367 ? -17.111 -8.008 -10.806 1.00 92.75 367 TYR A C 1
ATOM 2910 O O . TYR A 1 367 ? -17.651 -9.011 -11.273 1.00 92.75 367 TYR A O 1
ATOM 2918 N N . ASN A 1 368 ? -17.173 -6.819 -11.424 1.00 93.81 368 ASN A N 1
ATOM 2919 C CA . ASN A 1 368 ? -17.871 -6.556 -12.695 1.00 93.81 368 ASN A CA 1
ATOM 2920 C C . ASN A 1 368 ? -19.282 -7.219 -12.781 1.00 93.81 368 ASN A C 1
ATOM 2922 O O . ASN A 1 368 ? -19.542 -8.024 -13.686 1.00 93.81 368 ASN A O 1
ATOM 2926 N N . PRO A 1 369 ? -20.169 -6.957 -11.794 1.00 95.38 369 PRO A N 1
ATOM 2927 C CA . PRO A 1 369 ? -21.397 -7.717 -11.561 1.00 95.38 369 PRO A CA 1
ATOM 2928 C C . PRO A 1 369 ? -22.478 -7.461 -12.615 1.00 95.38 369 PRO A C 1
ATOM 2930 O O . PRO A 1 369 ? -22.781 -6.318 -12.960 1.00 95.38 369 PRO A O 1
ATOM 2933 N N . MET A 1 370 ? -23.138 -8.531 -13.064 1.00 94.88 370 MET A N 1
ATOM 2934 C CA . MET A 1 370 ? -24.214 -8.475 -14.055 1.00 94.88 370 MET A CA 1
ATOM 2935 C C . MET A 1 370 ? -25.427 -9.304 -13.614 1.00 94.88 370 MET A C 1
ATOM 2937 O O . MET A 1 370 ? -25.324 -10.501 -13.346 1.00 94.88 370 MET A O 1
ATOM 2941 N N . TRP A 1 371 ? -26.595 -8.659 -13.551 1.00 94.88 371 TRP A N 1
ATOM 2942 C CA . TRP A 1 371 ? -27.868 -9.286 -13.180 1.00 94.88 371 TRP A CA 1
ATOM 2943 C C . TRP A 1 371 ? -28.551 -9.996 -14.352 1.00 94.88 371 TRP A C 1
ATOM 2945 O O . TRP A 1 371 ? -28.623 -9.461 -15.460 1.00 94.88 371 TRP A O 1
ATOM 2955 N N . PHE A 1 372 ? -29.160 -11.144 -14.054 1.00 95.56 372 PHE A N 1
ATOM 2956 C CA . PHE A 1 372 ? -30.013 -11.910 -14.957 1.00 95.56 372 PHE A CA 1
ATOM 2957 C C . PHE A 1 372 ? -31.292 -12.389 -14.263 1.00 95.56 372 PHE A C 1
ATOM 2959 O O . PHE A 1 372 ? -31.356 -12.584 -13.049 1.00 95.56 372 PHE A O 1
ATOM 2966 N N . ASP A 1 373 ? -32.320 -12.596 -15.076 1.00 94.62 373 ASP A N 1
ATOM 2967 C CA . ASP A 1 373 ? -33.687 -12.930 -14.697 1.00 94.62 373 ASP A CA 1
ATOM 2968 C C . ASP A 1 373 ? -34.357 -13.824 -15.763 1.00 94.62 373 ASP A C 1
ATOM 2970 O O . ASP A 1 373 ? -33.749 -14.217 -16.768 1.00 94.62 373 ASP A O 1
ATOM 2974 N N . ARG A 1 374 ? -35.645 -14.134 -15.570 1.00 93.06 374 ARG A N 1
ATOM 2975 C CA . ARG A 1 374 ? -36.418 -14.970 -16.506 1.00 93.06 374 ARG A CA 1
ATOM 2976 C C . ARG A 1 374 ? -36.632 -14.337 -17.897 1.00 93.06 374 ARG A C 1
ATOM 2978 O O . ARG A 1 374 ? -36.984 -15.071 -18.819 1.00 93.06 374 ARG A O 1
ATOM 2985 N N . GLU A 1 375 ? -36.446 -13.024 -18.073 1.00 92.38 375 GLU A N 1
ATOM 2986 C CA . GLU A 1 375 ? -36.604 -12.336 -19.370 1.00 92.38 375 GLU A CA 1
ATOM 2987 C C . GLU A 1 375 ? -35.278 -12.231 -20.145 1.00 92.38 375 GLU A C 1
ATOM 2989 O O . GLU A 1 375 ? -35.264 -12.310 -21.375 1.00 92.38 375 GLU A O 1
ATOM 2994 N N . THR A 1 376 ? -34.161 -12.112 -19.426 1.00 92.56 376 THR A N 1
ATOM 2995 C CA . THR A 1 376 ? -32.787 -12.035 -19.952 1.00 92.56 376 THR A CA 1
ATOM 2996 C C . THR A 1 376 ? -32.134 -13.405 -20.168 1.00 92.56 376 THR A C 1
ATOM 2998 O O . THR A 1 376 ? -31.174 -13.498 -20.931 1.00 92.56 376 THR A O 1
ATOM 3001 N N . GLY A 1 377 ? -32.685 -14.481 -19.589 1.00 92.94 377 GLY A N 1
ATOM 3002 C CA . GLY A 1 377 ? -32.392 -15.869 -19.982 1.00 92.94 377 GLY A CA 1
ATOM 3003 C C . GLY A 1 377 ? -32.124 -16.853 -18.839 1.00 92.94 377 GLY A C 1
ATOM 3004 O O . GLY A 1 377 ? -32.035 -18.059 -19.085 1.00 92.94 377 GLY A O 1
ATOM 3005 N N . TRP A 1 378 ? -32.032 -16.380 -17.596 1.00 97.00 378 TRP A N 1
ATOM 3006 C CA . TRP A 1 378 ? -31.816 -17.222 -16.420 1.00 97.00 378 TRP A CA 1
ATOM 3007 C C . TRP A 1 378 ? -33.058 -18.070 -16.120 1.00 97.00 378 TRP A C 1
ATOM 3009 O O . TRP A 1 378 ? -34.080 -17.567 -15.661 1.00 97.00 378 TRP A O 1
ATOM 3019 N N . THR A 1 379 ? -32.986 -19.383 -16.345 1.00 95.06 379 THR A N 1
ATOM 3020 C CA . THR A 1 379 ? -34.114 -20.319 -16.126 1.00 95.06 379 THR A CA 1
ATOM 3021 C C . THR A 1 379 ? -33.858 -21.374 -15.047 1.00 95.06 379 THR A C 1
ATOM 3023 O O . THR A 1 379 ? -34.739 -22.194 -14.779 1.00 95.06 379 THR A O 1
ATOM 3026 N N . GLY A 1 380 ? -32.691 -21.337 -14.397 1.00 94.06 380 GLY A N 1
ATOM 3027 C CA . GLY A 1 380 ? -32.285 -22.339 -13.418 1.00 94.06 380 GLY A CA 1
ATOM 3028 C C . GLY A 1 380 ? -33.010 -22.263 -12.071 1.00 94.06 380 GLY A C 1
ATOM 3029 O O . GLY A 1 380 ? -33.650 -21.267 -11.693 1.00 94.06 380 GLY A O 1
ATOM 3030 N N . ARG A 1 381 ? -32.915 -23.387 -11.361 1.00 95.50 381 ARG A N 1
ATOM 3031 C CA . ARG A 1 381 ? -33.595 -23.698 -10.096 1.00 95.50 381 ARG A CA 1
ATOM 3032 C C . ARG A 1 381 ? -32.655 -24.330 -9.074 1.00 95.50 381 ARG A C 1
ATOM 3034 O O . ARG A 1 381 ? -32.942 -24.301 -7.883 1.00 95.50 381 ARG A O 1
ATOM 3041 N N . THR A 1 382 ? -31.553 -24.909 -9.528 1.00 97.75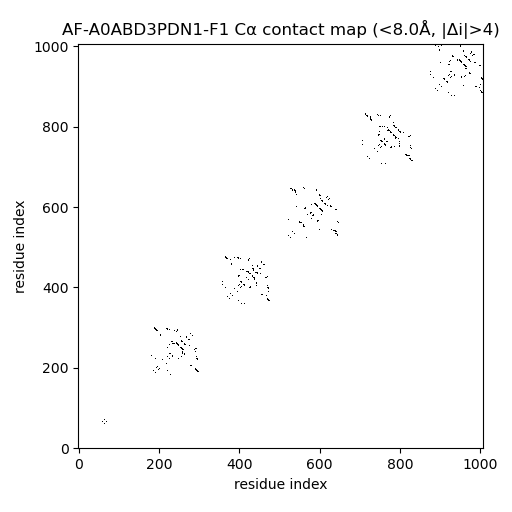 382 THR A N 1
ATOM 3042 C CA . THR A 1 382 ? -30.530 -25.545 -8.704 1.00 97.75 382 THR A CA 1
ATOM 3043 C C . THR A 1 382 ? -29.241 -24.738 -8.678 1.00 97.75 382 THR A C 1
ATOM 3045 O O . THR A 1 382 ? -28.975 -23.925 -9.562 1.00 97.75 382 THR A O 1
ATOM 3048 N N . TYR A 1 383 ? -28.413 -25.013 -7.672 1.00 97.62 383 TYR A N 1
ATOM 3049 C CA . TYR A 1 383 ? -27.100 -24.401 -7.513 1.00 97.62 383 TYR A CA 1
ATOM 3050 C C . TYR A 1 383 ? -26.143 -24.776 -8.658 1.00 97.62 383 TYR A C 1
ATOM 3052 O O . TYR A 1 383 ? -25.341 -23.955 -9.103 1.00 97.62 383 TYR A O 1
ATOM 3060 N N . GLN A 1 384 ? -26.274 -25.997 -9.192 1.00 97.38 384 GLN A N 1
ATOM 3061 C CA . GLN A 1 384 ? -25.520 -26.414 -10.373 1.00 97.38 384 GLN A CA 1
ATOM 3062 C C . GLN A 1 384 ? -25.938 -25.606 -11.605 1.00 97.38 384 GLN A C 1
ATOM 3064 O O . GLN A 1 384 ? -25.078 -25.076 -12.294 1.00 97.38 384 GLN A O 1
ATOM 3069 N N . GLU A 1 385 ? -27.243 -25.422 -11.840 1.00 97.62 385 GLU A N 1
ATOM 3070 C CA . GLU A 1 385 ? -27.709 -24.600 -12.963 1.00 97.62 385 GLU A CA 1
ATOM 3071 C C . GLU A 1 385 ? -27.231 -23.142 -12.863 1.00 97.62 385 GLU A C 1
ATOM 3073 O O . GLU A 1 385 ? -27.013 -22.530 -13.902 1.00 97.62 385 GLU A O 1
ATOM 3078 N N . SER A 1 386 ? -27.037 -22.575 -11.663 1.00 97.56 386 SER A N 1
ATOM 3079 C CA . SER A 1 386 ? -26.449 -21.231 -11.509 1.00 97.56 386 SER A CA 1
ATOM 3080 C C . SER A 1 386 ? -24.964 -21.168 -11.880 1.00 97.56 386 SER A C 1
ATOM 3082 O O . SER A 1 386 ? -24.560 -20.216 -12.548 1.00 97.56 386 SER A O 1
ATOM 3084 N N . LEU A 1 387 ? -24.172 -22.182 -11.509 1.00 96.56 387 LEU A N 1
ATOM 3085 C CA . LEU A 1 387 ? -22.777 -22.315 -11.952 1.00 96.56 387 LEU A CA 1
ATOM 3086 C C . LEU A 1 387 ? -22.722 -22.458 -13.480 1.00 96.56 387 LEU A C 1
ATOM 3088 O O . LEU A 1 387 ? -22.060 -21.673 -14.160 1.00 96.56 387 LEU A O 1
ATOM 3092 N N . ASP A 1 388 ? -23.493 -23.411 -14.014 1.00 96.56 388 ASP A N 1
ATOM 3093 C CA . ASP A 1 388 ? -23.586 -23.695 -15.444 1.00 96.56 388 ASP A CA 1
ATOM 3094 C C . ASP A 1 388 ? -24.039 -22.453 -16.229 1.00 96.56 388 ASP A C 1
ATOM 3096 O O . ASP A 1 388 ? -23.514 -22.176 -17.306 1.00 96.56 388 ASP A O 1
ATOM 3100 N N . PHE A 1 389 ? -25.003 -21.683 -15.712 1.00 97.38 389 PHE A N 1
ATOM 3101 C CA . PHE A 1 389 ? -25.516 -20.490 -16.383 1.00 97.38 389 PHE A CA 1
ATOM 3102 C C . PHE A 1 389 ? -24.472 -19.376 -16.459 1.00 97.38 389 PHE A C 1
ATOM 3104 O O . PHE A 1 389 ? -24.199 -18.909 -17.564 1.00 97.38 389 PHE A O 1
ATOM 3111 N N . CYS A 1 390 ? -23.861 -18.971 -15.339 1.00 97.44 390 CYS A N 1
ATOM 3112 C CA . CYS A 1 390 ? -22.886 -17.877 -15.364 1.00 97.44 390 CYS A CA 1
ATOM 3113 C C . CYS A 1 390 ? -21.687 -18.199 -16.273 1.00 97.44 390 CYS A C 1
ATOM 3115 O O . CYS A 1 390 ? -21.322 -17.365 -17.103 1.00 97.44 390 CYS A O 1
ATOM 3117 N N . ALA A 1 391 ? -21.176 -19.436 -16.222 1.00 94.88 391 ALA A N 1
ATOM 3118 C CA . ALA A 1 391 ? -20.071 -19.881 -17.072 1.00 94.88 391 ALA A CA 1
ATOM 3119 C C . ALA A 1 391 ? -20.432 -19.966 -18.572 1.00 94.88 391 ALA A C 1
ATOM 3121 O O . ALA A 1 391 ? -19.554 -19.857 -19.428 1.00 94.88 391 ALA A O 1
ATOM 3122 N N . ASN A 1 392 ? -21.716 -20.151 -18.917 1.00 94.94 392 ASN A N 1
ATOM 3123 C CA . ASN A 1 392 ? -22.194 -20.133 -20.309 1.00 94.94 392 ASN A CA 1
ATOM 3124 C C . ASN A 1 392 ? -22.559 -18.727 -20.820 1.00 94.94 392 ASN A C 1
ATOM 3126 O O . ASN A 1 392 ? -22.631 -18.532 -22.034 1.00 94.94 392 ASN A O 1
ATOM 3130 N N . VAL A 1 393 ? -22.816 -17.759 -19.933 1.00 91.69 393 VAL A N 1
ATOM 3131 C CA . VAL A 1 393 ? -23.107 -16.368 -20.315 1.00 91.69 393 VAL A CA 1
ATOM 3132 C C . VAL A 1 393 ? -21.839 -15.676 -20.823 1.00 91.69 393 VAL A C 1
ATOM 3134 O O . VAL A 1 393 ? -21.854 -15.124 -21.925 1.00 91.69 393 VAL A O 1
ATOM 3137 N N . TRP A 1 394 ? -20.741 -15.758 -20.063 1.00 90.31 394 TRP A N 1
ATOM 3138 C CA . TRP A 1 394 ? -19.417 -15.268 -20.458 1.00 90.31 394 TRP A CA 1
ATOM 3139 C C . TRP A 1 394 ? -18.306 -16.148 -19.878 1.00 90.31 394 TRP A C 1
ATOM 3141 O O . TRP A 1 394 ? -18.397 -16.637 -18.754 1.00 90.31 394 TRP A O 1
ATOM 3151 N N . THR A 1 395 ? -17.218 -16.309 -20.632 1.00 88.88 395 THR A N 1
ATOM 3152 C CA . THR A 1 395 ? -16.014 -17.009 -20.166 1.00 88.88 395 THR A CA 1
ATOM 3153 C C . THR A 1 395 ? -15.468 -16.342 -18.902 1.00 88.88 395 THR A C 1
ATOM 3155 O O . THR A 1 395 ? -15.284 -15.126 -18.883 1.00 88.88 395 THR A O 1
ATOM 3158 N N . GLY A 1 396 ? -15.202 -17.129 -17.857 1.00 87.62 396 GLY A N 1
ATOM 3159 C CA . GLY A 1 396 ? -14.696 -16.629 -16.574 1.00 87.62 396 GLY A CA 1
ATOM 3160 C C . GLY A 1 396 ? -15.750 -15.998 -15.655 1.00 87.62 396 GLY A C 1
ATOM 3161 O O . GLY A 1 396 ? -15.379 -15.455 -14.618 1.00 87.62 396 GLY A O 1
ATOM 3162 N N . TYR A 1 397 ? -17.045 -16.058 -15.993 1.00 95.38 397 TYR A N 1
ATOM 3163 C CA . TYR A 1 397 ? -18.113 -15.621 -15.089 1.00 95.38 397 TYR A CA 1
ATOM 3164 C C . TYR A 1 397 ? -18.643 -16.765 -14.218 1.00 95.38 397 TYR A C 1
ATOM 3166 O O . TYR A 1 397 ? -18.868 -17.884 -14.678 1.00 95.38 397 TYR A O 1
ATOM 3174 N N . ILE A 1 398 ? -18.894 -16.447 -12.952 1.00 97.25 398 ILE A N 1
ATOM 3175 C CA . ILE A 1 398 ? -19.392 -17.344 -11.899 1.00 97.25 398 ILE A CA 1
ATOM 3176 C C . ILE A 1 398 ? -20.528 -16.643 -11.131 1.00 97.25 398 ILE A C 1
ATOM 3178 O O . ILE A 1 398 ? -20.682 -15.426 -11.270 1.00 97.25 398 ILE A O 1
ATOM 3182 N N . PRO A 1 399 ? -21.355 -17.351 -10.337 1.00 97.81 399 PRO A N 1
ATOM 3183 C CA . PRO A 1 399 ? -22.253 -16.696 -9.388 1.00 97.81 399 PRO A CA 1
ATOM 3184 C C . PRO A 1 399 ? -21.464 -15.732 -8.498 1.00 97.81 399 PRO A C 1
ATOM 3186 O O . PRO A 1 399 ? -20.344 -16.035 -8.094 1.00 97.81 399 PRO A O 1
ATOM 3189 N N . CYS A 1 400 ? -22.018 -14.557 -8.223 1.00 97.62 400 CYS A N 1
ATOM 3190 C CA . CYS A 1 400 ? -21.320 -13.551 -7.429 1.00 97.62 400 CYS A CA 1
ATOM 3191 C C . CYS A 1 400 ? -21.042 -14.011 -5.983 1.00 97.62 400 CYS A C 1
ATOM 3193 O O . CYS A 1 400 ? -21.838 -14.773 -5.425 1.00 97.62 400 CYS A O 1
ATOM 3195 N N . PRO A 1 401 ? -19.954 -13.533 -5.349 1.00 97.25 401 PRO A N 1
ATOM 3196 C CA . PRO A 1 401 ? -19.766 -13.680 -3.910 1.00 97.25 401 PRO A CA 1
ATOM 3197 C C . PRO A 1 401 ? -20.761 -12.806 -3.138 1.00 97.25 401 PRO A C 1
ATOM 3199 O O . PRO A 1 401 ? -21.295 -11.828 -3.677 1.00 97.25 401 PRO A O 1
ATOM 3202 N N . TYR A 1 402 ? -20.992 -13.129 -1.868 1.00 96.56 402 TYR A N 1
ATOM 3203 C CA . TYR A 1 402 ? -21.911 -12.410 -0.989 1.00 96.56 402 TYR A CA 1
ATOM 3204 C C . TYR A 1 402 ? -21.580 -10.910 -0.930 1.00 96.56 402 TYR A C 1
ATOM 3206 O O . TYR A 1 402 ? -22.481 -10.088 -1.091 1.00 96.56 402 TYR A O 1
ATOM 3214 N N . ASP A 1 403 ? -20.297 -10.548 -0.843 1.00 94.75 403 ASP A N 1
ATOM 3215 C CA . ASP A 1 403 ? -19.810 -9.159 -0.880 1.00 94.75 403 ASP A CA 1
ATOM 3216 C C . ASP A 1 403 ? -20.243 -8.375 -2.127 1.00 94.75 403 ASP A C 1
ATOM 3218 O O . ASP A 1 403 ? -20.438 -7.165 -2.062 1.00 94.75 403 ASP A O 1
ATOM 3222 N N . ALA A 1 404 ? -20.397 -9.034 -3.279 1.00 95.00 404 ALA A N 1
ATOM 3223 C CA . ALA A 1 404 ? -20.820 -8.368 -4.510 1.00 95.00 404 ALA A CA 1
ATOM 3224 C C . ALA A 1 404 ? -22.341 -8.141 -4.550 1.00 95.00 404 ALA A C 1
ATOM 3226 O O . ALA A 1 404 ? -22.803 -7.149 -5.114 1.00 95.00 404 ALA A O 1
ATOM 3227 N N . TYR A 1 405 ? -23.132 -9.007 -3.906 1.00 95.44 405 TYR A N 1
ATOM 3228 C CA . TYR A 1 405 ? -24.552 -8.734 -3.669 1.00 95.44 405 TYR A CA 1
ATOM 3229 C C . TYR A 1 405 ? -24.752 -7.667 -2.585 1.00 95.44 405 TYR A C 1
ATOM 3231 O O . TYR A 1 405 ? -25.619 -6.802 -2.723 1.00 95.44 405 TYR A O 1
ATOM 3239 N N . CYS A 1 406 ? -23.977 -7.756 -1.504 1.00 95.81 406 CYS A N 1
ATOM 3240 C CA . CYS A 1 406 ? -24.295 -7.200 -0.191 1.00 95.81 406 CYS A CA 1
ATOM 3241 C C . CYS A 1 406 ? -23.097 -6.493 0.476 1.00 95.81 406 CYS A C 1
ATOM 3243 O O . CYS A 1 406 ? -22.812 -6.755 1.648 1.00 95.81 406 CYS A O 1
ATOM 3245 N N . PRO A 1 407 ? -22.395 -5.572 -0.217 1.00 92.75 407 PRO A N 1
ATOM 3246 C CA . PRO A 1 407 ? -21.125 -5.011 0.265 1.00 92.75 407 PRO A CA 1
ATOM 3247 C C . PRO A 1 407 ? -21.262 -4.199 1.555 1.00 92.75 407 PRO A C 1
ATOM 3249 O O . PRO A 1 407 ? -20.302 -4.022 2.295 1.00 92.75 407 PRO A O 1
ATOM 3252 N N . GLY A 1 408 ? -22.464 -3.694 1.844 1.00 87.94 408 GLY A N 1
ATOM 3253 C CA . GLY A 1 408 ? -22.761 -2.986 3.085 1.00 87.94 408 GLY A CA 1
ATOM 3254 C C . GLY A 1 408 ? -23.167 -3.898 4.252 1.00 87.94 408 GLY A C 1
ATOM 3255 O O . GLY A 1 408 ? -23.636 -3.380 5.270 1.00 87.94 408 GLY A O 1
ATOM 3256 N N . GLY A 1 409 ? -23.050 -5.221 4.105 1.00 89.50 409 GLY A N 1
ATOM 3257 C CA . GLY A 1 409 ? -23.527 -6.225 5.056 1.00 89.50 409 GLY A CA 1
ATOM 3258 C C . GLY A 1 409 ? -25.028 -6.526 4.936 1.00 89.50 409 GLY A C 1
ATOM 3259 O O . GLY A 1 409 ? -25.699 -6.120 3.980 1.00 89.50 409 GLY A O 1
ATOM 3260 N N . ARG A 1 410 ? -25.574 -7.246 5.931 1.00 89.62 410 ARG A N 1
ATOM 3261 C CA . ARG A 1 410 ? -27.003 -7.617 5.956 1.00 89.62 410 ARG A CA 1
ATOM 3262 C C . ARG A 1 410 ? -27.894 -6.369 5.837 1.00 89.62 410 ARG A C 1
ATOM 3264 O O . ARG A 1 410 ? -27.591 -5.315 6.394 1.00 89.62 410 ARG A O 1
ATOM 3271 N N . GLY A 1 411 ? -28.989 -6.481 5.089 1.00 88.50 411 GLY A N 1
ATOM 3272 C CA . GLY A 1 411 ? -29.888 -5.375 4.746 1.00 88.50 411 GLY A CA 1
ATOM 3273 C C . GLY A 1 411 ? -29.470 -4.481 3.564 1.00 88.50 411 GLY A C 1
ATOM 3274 O O . GLY A 1 411 ? -30.319 -3.724 3.095 1.00 88.50 411 GLY A O 1
ATOM 3275 N N . LYS A 1 412 ? -28.224 -4.531 3.055 1.00 89.31 412 LYS A N 1
ATOM 3276 C CA . LYS A 1 412 ? -27.701 -3.523 2.099 1.00 89.31 412 LYS A CA 1
ATOM 3277 C C . LYS A 1 412 ? -27.283 -4.110 0.738 1.00 89.31 412 LYS A C 1
ATOM 3279 O O . LYS A 1 412 ? -26.101 -4.330 0.483 1.00 89.31 412 LYS A O 1
ATOM 3284 N N . LEU A 1 413 ? -28.263 -4.321 -0.149 1.00 91.06 413 LEU A N 1
ATOM 3285 C CA . LEU A 1 413 ? -28.056 -4.813 -1.524 1.00 91.06 413 LEU A CA 1
ATOM 3286 C C . LEU A 1 413 ? -27.465 -3.732 -2.451 1.00 91.06 413 LEU A C 1
ATOM 3288 O O . LEU A 1 413 ? -27.963 -2.606 -2.469 1.00 91.06 413 LEU A O 1
ATOM 3292 N N . LEU A 1 414 ? -26.482 -4.110 -3.276 1.00 83.94 414 LEU A N 1
ATOM 3293 C CA . LEU A 1 414 ? -25.649 -3.248 -4.135 1.00 83.94 414 LEU A CA 1
ATOM 3294 C C . LEU A 1 414 ? -26.377 -2.101 -4.871 1.00 83.94 414 LEU A C 1
ATOM 3296 O O . LEU A 1 414 ? -25.919 -0.965 -4.840 1.00 83.94 414 LEU A O 1
ATOM 3300 N N . ASP A 1 415 ? -27.485 -2.391 -5.557 1.00 75.00 415 ASP A N 1
ATOM 3301 C CA . ASP A 1 415 ? -28.212 -1.438 -6.425 1.00 75.00 415 ASP A CA 1
ATOM 3302 C C . ASP A 1 415 ? -29.460 -0.844 -5.731 1.00 75.00 415 ASP A C 1
ATOM 3304 O O . ASP A 1 415 ? -30.244 -0.119 -6.341 1.00 75.00 415 ASP A O 1
ATOM 3308 N N . GLY A 1 416 ? -29.738 -1.224 -4.473 1.00 66.25 416 GLY A N 1
ATOM 3309 C CA . GLY A 1 416 ? -30.965 -0.875 -3.732 1.00 66.25 416 GLY A CA 1
ATOM 3310 C C . GLY A 1 416 ? -32.285 -1.377 -4.353 1.00 66.25 416 GLY A C 1
ATOM 3311 O O . GLY A 1 416 ? -33.341 -1.322 -3.720 1.00 66.25 416 GLY A O 1
ATOM 3312 N N . ARG A 1 417 ? -32.248 -1.886 -5.590 1.00 69.06 417 ARG A N 1
ATOM 3313 C CA . ARG A 1 417 ? -33.378 -2.437 -6.333 1.00 69.06 417 ARG A CA 1
ATOM 3314 C C . ARG A 1 417 ? -33.713 -3.823 -5.815 1.00 69.06 417 ARG A C 1
ATOM 3316 O O . ARG A 1 417 ? -33.092 -4.815 -6.171 1.00 69.06 417 ARG A O 1
ATOM 3323 N N . ILE A 1 418 ? -34.748 -3.882 -4.992 1.00 70.44 418 ILE A N 1
ATOM 3324 C CA . ILE A 1 418 ? -35.380 -5.140 -4.615 1.00 70.44 418 ILE A CA 1
ATOM 3325 C C . ILE A 1 418 ? -36.116 -5.678 -5.849 1.00 70.44 418 ILE A C 1
ATOM 3327 O O . ILE A 1 418 ? -36.987 -4.994 -6.389 1.00 70.44 418 ILE A O 1
ATOM 3331 N N . HIS A 1 419 ? -35.749 -6.873 -6.316 1.00 68.88 419 HIS A N 1
ATOM 3332 C CA . HIS A 1 419 ? -36.136 -7.318 -7.661 1.00 68.88 419 HIS A CA 1
ATOM 3333 C C . HIS A 1 419 ? -37.608 -7.757 -7.790 1.00 68.88 419 HIS A C 1
ATOM 3335 O O . HIS A 1 419 ? -38.194 -7.557 -8.852 1.00 68.88 419 HIS A O 1
ATOM 3341 N N . GLU A 1 420 ? -38.244 -8.282 -6.732 1.00 73.62 420 GLU A N 1
ATOM 3342 C CA . GLU A 1 420 ? -39.689 -8.590 -6.715 1.00 73.62 420 GLU A CA 1
ATOM 3343 C C . GLU A 1 420 ? -40.355 -8.336 -5.347 1.00 73.62 420 GLU A C 1
ATOM 3345 O O . GLU A 1 420 ? -39.703 -8.346 -4.303 1.00 73.62 420 GLU A O 1
ATOM 3350 N N . GLU A 1 421 ? -41.686 -8.160 -5.353 1.00 72.25 421 GLU A N 1
ATOM 3351 C CA . GLU A 1 421 ? -42.556 -7.939 -4.175 1.00 72.25 421 GLU A CA 1
ATOM 3352 C C . GLU A 1 421 ? -42.734 -9.194 -3.277 1.00 72.25 421 GLU A C 1
ATOM 3354 O O . GLU A 1 421 ? -43.768 -9.369 -2.631 1.00 72.25 421 GLU A O 1
ATOM 3359 N N . GLY A 1 422 ? -41.750 -10.098 -3.240 1.00 83.12 422 GLY A N 1
ATOM 3360 C CA . GLY A 1 422 ? -41.808 -11.353 -2.487 1.00 83.12 422 GLY A CA 1
ATOM 3361 C C . GLY A 1 422 ? -40.436 -11.878 -2.060 1.00 83.12 422 GLY A C 1
ATOM 3362 O O . GLY A 1 422 ? -39.455 -11.137 -1.992 1.00 83.12 422 GLY A O 1
ATOM 3363 N N . GLU A 1 423 ? -40.369 -13.171 -1.755 1.00 89.75 423 GLU A N 1
ATOM 3364 C CA . GLU A 1 423 ? -39.110 -13.876 -1.508 1.00 89.75 423 GLU A CA 1
ATOM 3365 C C . GLU A 1 423 ? -38.412 -14.178 -2.837 1.00 89.75 423 GLU A C 1
ATOM 3367 O O . GLU A 1 423 ? -38.966 -14.854 -3.699 1.00 89.75 423 GLU A O 1
ATOM 3372 N N . SER A 1 424 ? -37.179 -13.697 -2.988 1.00 93.81 424 SER A N 1
ATOM 3373 C CA . SER A 1 424 ? -36.291 -14.066 -4.088 1.00 93.81 424 SER A CA 1
ATOM 3374 C C . SER A 1 424 ? -34.935 -14.429 -3.504 1.00 93.81 424 SER A C 1
ATOM 3376 O O . SER A 1 424 ? -34.418 -13.695 -2.662 1.00 93.81 424 SER A O 1
ATOM 3378 N N . TRP A 1 425 ? -34.361 -15.529 -3.975 1.00 96.06 425 TRP A N 1
ATOM 3379 C CA . TRP A 1 425 ? -33.081 -16.078 -3.540 1.00 96.06 425 TRP A CA 1
ATOM 3380 C C . TRP A 1 425 ? -32.144 -16.210 -4.740 1.00 96.06 425 TRP A C 1
ATOM 3382 O O . TRP A 1 425 ? -32.553 -16.680 -5.803 1.00 96.06 425 TRP A O 1
ATOM 3392 N N . SER A 1 426 ? -30.894 -15.801 -4.556 1.00 97.31 426 SER A N 1
ATOM 3393 C CA . SER A 1 426 ? -29.852 -15.770 -5.580 1.00 97.31 426 SER A CA 1
ATOM 3394 C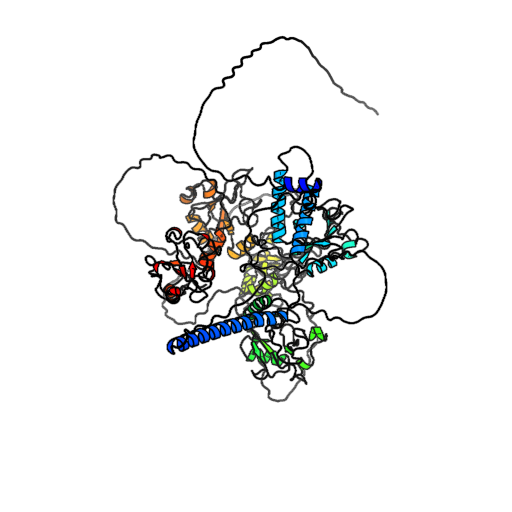 C . SER A 1 426 ? -28.658 -16.605 -5.120 1.00 97.31 426 SER A C 1
ATOM 3396 O O . SER A 1 426 ? -28.289 -16.538 -3.950 1.00 97.31 426 SER A O 1
ATOM 3398 N N . ALA A 1 427 ? -28.074 -17.419 -5.997 1.00 98.00 427 ALA A N 1
ATOM 3399 C CA . ALA A 1 427 ? -26.950 -18.281 -5.625 1.00 98.00 427 ALA A CA 1
ATOM 3400 C C . ALA A 1 427 ? -25.677 -17.457 -5.365 1.00 98.00 427 ALA A C 1
ATOM 3402 O O . ALA A 1 427 ? -25.379 -16.530 -6.125 1.00 98.00 427 ALA A O 1
ATOM 3403 N N . VAL A 1 428 ? -24.931 -17.824 -4.320 1.00 97.81 428 VAL A N 1
ATOM 3404 C CA . VAL A 1 428 ? -23.638 -17.218 -3.959 1.00 97.81 428 VAL A CA 1
ATOM 3405 C C . VAL A 1 428 ? -22.501 -18.234 -4.112 1.00 97.81 428 VAL A C 1
ATOM 3407 O O . VAL A 1 428 ? -22.729 -19.433 -3.946 1.00 97.81 428 VAL A O 1
ATOM 3410 N N . ILE A 1 429 ? -21.289 -17.803 -4.468 1.00 97.19 429 ILE A N 1
ATOM 3411 C CA . ILE A 1 429 ? -20.160 -18.736 -4.681 1.00 97.19 429 ILE A CA 1
ATOM 3412 C C . ILE A 1 429 ? -19.406 -19.105 -3.392 1.00 97.19 429 ILE A C 1
ATOM 3414 O O . ILE A 1 429 ? -18.734 -20.130 -3.356 1.00 97.19 429 ILE A O 1
ATOM 3418 N N . ASP A 1 430 ? -19.563 -18.307 -2.334 1.00 95.25 430 ASP A N 1
ATOM 3419 C CA . ASP A 1 430 ? -18.802 -18.358 -1.077 1.00 95.25 430 ASP A CA 1
ATOM 3420 C C . ASP A 1 430 ? -18.931 -19.709 -0.356 1.00 95.25 430 ASP A C 1
ATOM 3422 O O . ASP A 1 430 ? -17.983 -20.177 0.270 1.00 95.25 430 ASP A O 1
ATOM 3426 N N . ASP A 1 431 ? -20.094 -20.362 -0.469 1.00 95.50 431 ASP A N 1
ATOM 3427 C CA . ASP A 1 431 ? -20.293 -21.723 0.018 1.00 95.50 431 ASP A CA 1
ATOM 3428 C C . ASP A 1 431 ? -21.272 -22.522 -0.869 1.00 95.50 431 ASP A C 1
ATOM 3430 O O . ASP A 1 431 ? -22.332 -22.055 -1.299 1.00 95.50 431 ASP A O 1
ATOM 3434 N N . ALA A 1 432 ? -20.922 -23.781 -1.139 1.00 94.94 432 ALA A N 1
ATOM 3435 C CA . ALA A 1 432 ? -21.594 -24.629 -2.112 1.00 94.94 432 ALA A CA 1
ATOM 3436 C C . ALA A 1 432 ? -23.051 -24.922 -1.715 1.00 94.94 432 ALA A C 1
ATOM 3438 O O . ALA A 1 432 ? -23.320 -25.567 -0.691 1.00 94.94 432 ALA A O 1
ATOM 3439 N N . ASN A 1 433 ? -23.994 -24.530 -2.578 1.00 96.81 433 ASN A N 1
ATOM 3440 C CA . ASN A 1 433 ? -25.438 -24.562 -2.332 1.00 96.81 433 ASN A CA 1
ATOM 3441 C C . ASN A 1 433 ? -25.888 -23.659 -1.168 1.00 96.81 433 ASN A C 1
ATOM 3443 O O . ASN A 1 433 ? -26.825 -24.026 -0.459 1.00 96.81 433 ASN A O 1
ATOM 3447 N N . ASP A 1 434 ? -25.269 -22.495 -0.977 1.00 97.81 434 ASP A N 1
ATOM 3448 C CA . ASP A 1 434 ? -25.893 -21.392 -0.238 1.00 97.81 434 ASP A CA 1
ATOM 3449 C C . ASP A 1 434 ? -26.457 -20.309 -1.178 1.00 97.81 434 ASP A C 1
ATOM 3451 O O . ASP A 1 434 ? -26.161 -20.262 -2.378 1.00 97.81 434 ASP A O 1
ATOM 3455 N N . TRP A 1 435 ? -27.373 -19.505 -0.640 1.00 97.75 435 TRP A N 1
ATOM 3456 C CA . TRP A 1 435 ? -28.191 -18.553 -1.386 1.00 97.75 435 TRP A CA 1
ATOM 3457 C C . TRP A 1 435 ? -28.430 -17.294 -0.548 1.00 97.75 435 TRP A C 1
ATOM 3459 O O . TRP A 1 435 ? -28.788 -17.393 0.625 1.00 97.75 435 TRP A O 1
ATOM 3469 N N . VAL A 1 436 ? -28.310 -16.116 -1.160 1.00 97.38 436 VAL A N 1
ATOM 3470 C CA . VAL A 1 436 ? -28.621 -14.823 -0.534 1.00 97.38 436 VAL A CA 1
ATOM 3471 C C . VAL A 1 436 ? -30.015 -14.336 -0.927 1.00 97.38 436 VAL A C 1
ATOM 3473 O O . VAL A 1 436 ? -30.446 -14.478 -2.075 1.00 97.38 436 VAL A O 1
ATOM 3476 N N . GLN A 1 437 ? -30.742 -13.765 0.027 1.00 96.19 437 GLN A N 1
ATOM 3477 C CA . GLN A 1 437 ? -32.078 -13.220 -0.182 1.00 96.19 437 GLN A CA 1
ATOM 3478 C C . GLN A 1 437 ? -32.003 -11.811 -0.796 1.00 96.19 437 GLN A C 1
ATOM 3480 O O . GLN A 1 437 ? -31.413 -10.891 -0.235 1.00 96.19 437 GLN A O 1
ATOM 3485 N N . VAL A 1 438 ? -32.639 -11.637 -1.956 1.00 95.19 438 VAL A N 1
ATOM 3486 C CA . VAL A 1 438 ? -32.620 -10.407 -2.781 1.00 95.19 438 VAL A CA 1
ATOM 3487 C C . VAL A 1 438 ? -34.028 -9.815 -2.992 1.00 95.19 438 VAL A C 1
ATOM 3489 O O . VAL A 1 438 ? -34.229 -8.896 -3.786 1.00 95.19 438 VAL A O 1
ATOM 3492 N N . GLY A 1 439 ? -35.017 -10.369 -2.282 1.00 91.19 439 GLY A N 1
ATOM 3493 C CA . GLY A 1 439 ? -36.412 -9.918 -2.228 1.00 91.19 439 GLY A CA 1
ATOM 3494 C C . GLY A 1 439 ? -36.759 -9.150 -0.942 1.00 91.19 439 GLY A C 1
ATOM 3495 O O . GLY A 1 439 ? -35.963 -9.091 -0.007 1.00 91.19 439 GLY A O 1
ATOM 3496 N N . VAL A 1 440 ? -37.967 -8.577 -0.881 1.00 84.69 440 VAL A N 1
ATOM 3497 C CA . VAL A 1 440 ? -38.373 -7.555 0.117 1.00 84.69 440 VAL A CA 1
ATOM 3498 C C . VAL A 1 440 ? -38.232 -7.957 1.590 1.00 84.69 440 VAL A C 1
ATOM 3500 O O . VAL A 1 440 ? -37.976 -7.094 2.424 1.00 84.69 440 VAL A O 1
ATOM 3503 N N . ASN A 1 441 ? -38.392 -9.238 1.927 1.00 80.06 441 ASN A N 1
ATOM 3504 C CA . ASN A 1 441 ? -38.616 -9.689 3.310 1.00 80.06 441 ASN A CA 1
ATOM 3505 C C . ASN A 1 441 ? -37.356 -10.198 4.040 1.00 80.06 441 ASN A C 1
ATOM 3507 O O . ASN A 1 441 ? -37.470 -11.008 4.956 1.00 80.06 441 ASN A O 1
ATOM 3511 N N . GLY A 1 442 ? -36.161 -9.763 3.635 1.00 80.00 442 GLY A N 1
ATOM 3512 C CA . GLY A 1 442 ? -34.909 -10.164 4.291 1.00 80.00 442 GLY A CA 1
ATOM 3513 C C . GLY A 1 442 ? -33.666 -9.912 3.447 1.00 80.00 442 GLY A C 1
ATOM 3514 O O . GLY A 1 442 ? -32.818 -10.785 3.317 1.00 80.00 442 GLY A O 1
ATOM 3515 N N . VAL A 1 443 ? -33.591 -8.738 2.818 1.00 90.81 443 VAL A N 1
ATOM 3516 C CA . VAL A 1 443 ? -32.496 -8.351 1.918 1.00 90.81 443 VAL A CA 1
ATOM 3517 C C . VAL A 1 443 ? -31.128 -8.632 2.556 1.00 90.81 443 VAL A C 1
ATOM 3519 O O . VAL A 1 443 ? -30.857 -8.183 3.668 1.00 90.81 443 VAL A O 1
ATOM 3522 N N . CYS A 1 444 ? -30.254 -9.336 1.837 1.00 95.06 444 CYS A N 1
ATOM 3523 C CA . CYS A 1 444 ? -28.910 -9.706 2.285 1.00 95.06 444 CYS A CA 1
ATOM 3524 C C . CYS A 1 444 ? -28.860 -10.593 3.544 1.00 95.06 444 CYS A C 1
ATOM 3526 O O . CYS A 1 444 ? -27.935 -10.488 4.341 1.00 95.06 444 CYS A O 1
ATOM 3528 N N . ASN A 1 445 ? -29.826 -11.499 3.711 1.00 95.69 445 ASN A N 1
ATOM 3529 C CA . ASN A 1 445 ? -29.675 -12.669 4.581 1.00 95.69 445 ASN A CA 1
ATOM 3530 C C . ASN A 1 445 ? -29.210 -13.882 3.758 1.00 95.69 445 ASN A C 1
ATOM 3532 O O . ASN A 1 445 ? -29.734 -14.117 2.666 1.00 95.69 445 ASN A O 1
ATOM 3536 N N . LEU A 1 446 ? -28.276 -14.678 4.283 1.00 96.69 446 LEU A N 1
ATOM 3537 C CA . LEU A 1 446 ? -27.942 -15.996 3.730 1.00 96.69 446 LEU A CA 1
ATOM 3538 C C . LEU A 1 446 ? -28.935 -17.061 4.221 1.00 96.69 446 LEU A C 1
ATOM 3540 O O . LEU A 1 446 ? -29.428 -17.004 5.355 1.00 96.69 446 LEU A O 1
ATOM 3544 N N . TYR A 1 447 ? -29.232 -18.053 3.380 1.00 96.00 447 TYR A N 1
ATOM 3545 C CA . TYR A 1 447 ? -30.176 -19.121 3.719 1.00 96.00 447 TYR A CA 1
ATOM 3546 C C . TYR A 1 447 ? -29.615 -20.005 4.838 1.00 96.00 447 TYR A C 1
ATOM 3548 O O . TYR A 1 447 ? -30.316 -20.276 5.815 1.00 96.00 447 TYR A O 1
ATOM 3556 N N . SER A 1 448 ? -28.335 -20.388 4.733 1.00 95.38 448 SER A N 1
ATOM 3557 C CA . SER A 1 448 ? -27.627 -21.161 5.765 1.00 95.38 448 SER A CA 1
ATOM 3558 C C . SER A 1 448 ? -27.651 -20.475 7.137 1.00 95.38 448 SER A C 1
ATOM 3560 O O . SER A 1 448 ? -27.896 -21.121 8.157 1.00 95.38 448 SER A O 1
ATOM 3562 N N . GLU A 1 449 ? -27.475 -19.152 7.173 1.00 93.81 449 GLU A N 1
ATOM 3563 C CA . GLU A 1 449 ? -27.529 -18.361 8.401 1.00 93.81 449 GLU A CA 1
ATOM 3564 C C . GLU A 1 449 ? -28.937 -18.283 8.990 1.00 93.81 449 GLU A C 1
ATOM 3566 O O . GLU A 1 449 ? -29.083 -18.264 10.214 1.00 93.81 449 GLU A O 1
ATOM 3571 N N . THR A 1 450 ? -29.960 -18.225 8.137 1.00 92.56 450 THR A N 1
ATOM 3572 C CA . THR A 1 450 ? -31.355 -18.023 8.545 1.00 92.56 450 THR A CA 1
ATOM 3573 C C . THR A 1 450 ? -31.967 -19.318 9.077 1.00 92.56 450 THR A C 1
ATOM 3575 O O . THR A 1 450 ? -32.425 -19.362 10.219 1.00 92.56 450 THR A O 1
ATOM 3578 N N . GLU A 1 451 ? -31.908 -20.396 8.291 1.00 93.44 451 GLU A N 1
ATOM 3579 C CA . GLU A 1 451 ? -32.558 -21.680 8.602 1.00 93.44 451 GLU A CA 1
ATOM 3580 C C . GLU A 1 451 ? -31.641 -22.664 9.355 1.00 93.44 451 GLU A C 1
ATOM 3582 O O . GLU A 1 451 ? -32.093 -23.707 9.826 1.00 93.44 451 GLU A O 1
ATOM 3587 N N . LYS A 1 452 ? -30.343 -22.345 9.491 1.00 94.75 452 LYS A N 1
ATOM 3588 C CA . LYS A 1 452 ? -29.286 -23.213 10.060 1.00 94.75 452 LYS A CA 1
ATOM 3589 C C . LYS A 1 452 ? -29.032 -24.516 9.286 1.00 94.75 452 LYS A C 1
ATOM 3591 O O . LYS A 1 452 ? -28.267 -25.364 9.743 1.00 94.75 452 LYS A O 1
ATOM 3596 N N . GLU A 1 453 ? -29.601 -24.648 8.090 1.00 94.38 453 GLU A N 1
ATOM 3597 C CA . GLU A 1 453 ? -29.278 -25.676 7.101 1.00 94.38 453 GLU A CA 1
ATOM 3598 C C . GLU A 1 453 ? -29.307 -25.096 5.678 1.00 94.38 453 GLU A C 1
ATOM 3600 O O . GLU A 1 453 ? -29.913 -24.058 5.426 1.00 94.38 453 GLU A O 1
ATOM 3605 N N . LYS A 1 454 ? -28.643 -25.763 4.728 1.00 94.94 454 LYS A N 1
ATOM 3606 C CA . LYS A 1 454 ? -28.641 -25.358 3.313 1.00 94.94 454 LYS A CA 1
ATOM 3607 C C . LYS A 1 454 ? -29.903 -25.844 2.590 1.00 94.94 454 LYS A C 1
ATOM 3609 O O . LYS A 1 454 ? -30.340 -26.971 2.836 1.00 94.94 454 LYS A O 1
ATOM 3614 N N . PRO A 1 455 ? -30.446 -25.081 1.624 1.00 96.06 455 PRO A N 1
ATOM 3615 C CA . PRO A 1 455 ? -31.729 -25.395 1.012 1.00 96.06 455 PRO A CA 1
ATOM 3616 C C . PRO A 1 455 ? -31.684 -26.695 0.203 1.00 96.06 455 PRO A C 1
ATOM 3618 O O . PRO A 1 455 ? -30.950 -26.823 -0.782 1.00 96.06 455 PRO A O 1
ATOM 3621 N N . SER A 1 456 ? -32.541 -27.649 0.570 1.00 95.31 456 SER A N 1
ATOM 3622 C CA . SER A 1 456 ? -32.722 -28.914 -0.160 1.00 95.31 456 SER A CA 1
ATOM 3623 C C . SER A 1 456 ? -33.294 -28.711 -1.572 1.00 95.31 456 SER A C 1
ATOM 3625 O O . SER A 1 456 ? -32.950 -29.461 -2.492 1.00 95.31 456 SER A O 1
ATOM 3627 N N . TRP A 1 457 ? -34.087 -27.652 -1.778 1.00 95.62 457 TRP A N 1
ATOM 3628 C CA . TRP A 1 457 ? -34.550 -27.231 -3.103 1.00 95.62 457 TRP A CA 1
ATOM 3629 C C . TRP A 1 457 ? -33.395 -26.801 -4.018 1.00 95.62 457 TRP A C 1
ATOM 3631 O O . TRP A 1 457 ? -33.434 -27.089 -5.211 1.00 95.62 457 TRP A O 1
ATOM 3641 N N . GLY A 1 458 ? -32.311 -26.234 -3.473 1.00 95.31 458 GLY A N 1
ATOM 3642 C CA . GLY A 1 458 ? -31.139 -25.819 -4.256 1.00 95.31 458 GLY A CA 1
ATOM 3643 C C . GLY A 1 458 ? -30.415 -26.985 -4.942 1.00 95.31 458 GLY A C 1
ATOM 3644 O O . GLY A 1 458 ? -29.755 -26.790 -5.958 1.00 95.31 458 GLY A O 1
ATOM 3645 N N . LYS A 1 459 ? -30.598 -28.219 -4.453 1.00 94.44 459 LYS A N 1
ATOM 3646 C CA . LYS A 1 459 ? -30.029 -29.442 -5.051 1.00 94.44 459 LYS A CA 1
ATOM 3647 C C . LYS A 1 459 ? -31.017 -30.230 -5.916 1.00 94.44 459 LYS A C 1
ATOM 3649 O O . LYS A 1 459 ? -30.615 -31.203 -6.545 1.00 94.44 459 LYS A O 1
ATOM 3654 N N . THR A 1 460 ? -32.300 -29.860 -5.920 1.00 95.56 460 THR A N 1
ATOM 3655 C CA . THR A 1 460 ? -33.384 -30.652 -6.541 1.00 95.56 460 THR A CA 1
ATOM 3656 C C . THR A 1 460 ? -34.218 -29.885 -7.569 1.00 95.56 460 THR A C 1
ATOM 3658 O O . THR A 1 460 ? -34.750 -30.508 -8.482 1.00 95.56 460 THR A O 1
ATOM 3661 N N . GLY A 1 461 ? -34.330 -28.557 -7.457 1.00 92.75 461 GLY A N 1
ATOM 3662 C CA . GLY A 1 461 ? -35.162 -27.719 -8.330 1.00 92.75 461 GLY A CA 1
ATOM 3663 C C . GLY A 1 461 ? -36.673 -27.878 -8.098 1.00 92.75 461 GLY A C 1
ATOM 3664 O O . GLY A 1 461 ? -37.485 -27.460 -8.931 1.00 92.75 461 GLY A O 1
ATOM 3665 N N . ASP A 1 462 ? -37.055 -28.514 -6.986 1.00 91.00 462 ASP A N 1
ATOM 3666 C CA . ASP A 1 462 ? -38.439 -28.828 -6.644 1.00 91.00 462 ASP A CA 1
ATOM 3667 C C . ASP A 1 462 ? -39.155 -27.622 -6.010 1.00 91.00 462 ASP A C 1
ATOM 3669 O O . ASP A 1 462 ? -38.831 -27.180 -4.911 1.00 91.00 462 ASP A O 1
ATOM 3673 N N . ASN A 1 463 ? -40.216 -27.152 -6.678 1.00 88.50 463 ASN A N 1
ATOM 3674 C CA . ASN A 1 463 ? -41.172 -26.132 -6.206 1.00 88.50 463 ASN A CA 1
ATOM 3675 C C . ASN A 1 463 ? -40.597 -24.732 -5.888 1.00 88.50 463 ASN A C 1
ATOM 3677 O O . ASN A 1 463 ? -41.293 -23.920 -5.287 1.00 88.50 463 ASN A O 1
ATOM 3681 N N . ASN A 1 464 ? -39.375 -24.420 -6.324 1.00 88.94 464 ASN A N 1
ATOM 3682 C CA . ASN A 1 464 ? -38.675 -23.162 -6.031 1.00 88.94 464 ASN A CA 1
ATOM 3683 C C . ASN A 1 464 ? -38.516 -22.211 -7.238 1.00 88.94 464 ASN A C 1
ATOM 3685 O O . ASN A 1 464 ? -37.887 -21.162 -7.118 1.00 88.94 464 ASN A O 1
ATOM 3689 N N . GLU A 1 465 ? -39.095 -22.540 -8.397 1.00 89.69 465 GLU A N 1
ATOM 3690 C CA . GLU A 1 465 ? -39.014 -21.725 -9.624 1.00 89.69 465 GLU A CA 1
ATOM 3691 C C . GLU A 1 465 ? -39.459 -20.268 -9.425 1.00 89.69 465 GLU A C 1
ATOM 3693 O O . GLU A 1 465 ? -38.907 -19.377 -10.077 1.00 89.69 465 GLU A O 1
ATOM 3698 N N . GLU A 1 466 ? -40.433 -20.045 -8.534 1.00 90.06 466 GLU A N 1
ATOM 3699 C CA . GLU A 1 466 ? -40.974 -18.726 -8.187 1.00 90.06 466 GLU A CA 1
ATOM 3700 C C . GLU A 1 466 ? -40.012 -17.886 -7.332 1.00 90.06 466 GLU A C 1
ATOM 3702 O O . GLU A 1 466 ? -40.109 -16.665 -7.382 1.00 90.06 466 GLU A O 1
ATOM 3707 N N . ILE A 1 467 ? -39.062 -18.507 -6.619 1.00 93.69 467 ILE A N 1
ATOM 3708 C CA . ILE A 1 467 ? -38.131 -17.814 -5.711 1.00 93.69 467 ILE A CA 1
ATOM 3709 C C . ILE A 1 467 ? -36.690 -17.740 -6.242 1.00 93.69 467 ILE A C 1
ATOM 3711 O O . ILE A 1 467 ? -35.985 -16.790 -5.924 1.00 93.69 467 ILE A O 1
ATOM 3715 N N . THR A 1 468 ? -36.233 -18.653 -7.110 1.00 95.62 468 THR A N 1
ATOM 3716 C CA . THR A 1 468 ? -34.876 -18.591 -7.711 1.00 95.62 468 THR A CA 1
ATOM 3717 C C . THR A 1 468 ? -34.821 -17.742 -8.988 1.00 95.62 468 THR A C 1
ATOM 3719 O O . THR A 1 468 ? -34.138 -18.081 -9.956 1.00 95.62 468 THR A O 1
ATOM 3722 N N . ARG A 1 469 ? -35.619 -16.671 -9.063 1.00 93.31 469 ARG A N 1
ATOM 3723 C CA . ARG A 1 469 ? -35.916 -15.969 -10.328 1.00 93.31 469 ARG A CA 1
ATOM 3724 C C . ARG A 1 469 ? -34.839 -15.018 -10.828 1.00 93.31 469 ARG A C 1
ATOM 3726 O O . ARG A 1 469 ? -34.911 -14.626 -11.992 1.00 93.31 469 ARG A O 1
ATOM 3733 N N . HIS A 1 470 ? -33.850 -14.725 -9.993 1.00 95.31 470 HIS A N 1
ATOM 3734 C CA . HIS A 1 470 ? -32.751 -13.807 -10.270 1.00 95.31 470 HIS A CA 1
ATOM 3735 C C . HIS A 1 470 ? -31.414 -14.499 -10.000 1.00 95.31 470 HIS A C 1
ATOM 3737 O O . HIS A 1 470 ? -31.347 -15.420 -9.183 1.00 95.31 470 HIS A O 1
ATOM 3743 N N . ILE A 1 471 ? -30.373 -14.064 -10.701 1.00 97.06 471 ILE A N 1
ATOM 3744 C CA . ILE A 1 471 ? -28.979 -14.426 -10.444 1.00 97.06 471 ILE A CA 1
ATOM 3745 C C . ILE A 1 471 ? -28.091 -13.227 -10.774 1.00 97.06 471 ILE A C 1
ATOM 3747 O O . ILE A 1 471 ? -28.324 -12.552 -11.777 1.00 97.06 471 ILE A O 1
ATOM 3751 N N . MET A 1 472 ? -27.079 -12.955 -9.953 1.00 96.69 472 MET A N 1
ATOM 3752 C CA . MET A 1 472 ? -25.994 -12.047 -10.318 1.00 96.69 472 MET A CA 1
ATOM 3753 C C . MET A 1 472 ? -24.776 -12.902 -10.675 1.00 96.69 472 MET A C 1
ATOM 3755 O O . MET A 1 472 ? -24.347 -13.742 -9.880 1.00 96.69 472 MET A O 1
ATOM 3759 N N . CYS A 1 473 ? -24.250 -12.716 -11.883 1.00 97.88 473 CYS A N 1
ATOM 3760 C CA . CYS A 1 473 ? -23.006 -13.330 -12.326 1.00 97.88 473 CYS A CA 1
ATOM 3761 C C . CYS A 1 473 ? -21.898 -12.277 -12.278 1.00 97.88 473 CYS A C 1
ATOM 3763 O O . CYS A 1 473 ? -22.056 -11.184 -12.827 1.00 97.88 473 CYS A O 1
ATOM 3765 N N . CYS A 1 474 ? -20.783 -12.618 -11.648 1.00 97.38 474 CYS A N 1
ATOM 3766 C CA . CYS A 1 474 ? -19.606 -11.771 -11.522 1.00 97.38 474 CYS A CA 1
ATOM 3767 C C . CYS A 1 474 ? -18.481 -12.345 -12.370 1.00 97.38 474 CYS A C 1
ATOM 3769 O O . CYS A 1 474 ? -18.396 -13.562 -12.562 1.00 97.38 474 CYS A O 1
ATOM 3771 N N . GLN A 1 475 ? -17.598 -11.473 -12.843 1.00 94.62 475 GLN A N 1
ATOM 3772 C CA . GLN A 1 475 ? -16.318 -11.908 -13.373 1.00 94.62 475 GLN A CA 1
ATOM 3773 C C . GLN A 1 475 ? -15.526 -12.492 -12.199 1.00 94.62 475 GLN A C 1
ATOM 3775 O O . GLN A 1 475 ? -15.281 -11.798 -11.211 1.00 94.62 475 GLN A O 1
ATOM 3780 N N . GLY A 1 476 ? -15.170 -13.774 -12.274 1.00 81.56 476 GLY A N 1
ATOM 3781 C CA . GLY A 1 476 ? -14.278 -14.366 -11.286 1.00 81.56 476 GLY A CA 1
ATOM 3782 C C . GLY A 1 476 ? -12.918 -13.672 -11.341 1.00 81.56 476 GLY A C 1
ATOM 3783 O O . GLY A 1 476 ? -12.439 -13.341 -12.431 1.00 81.56 476 GLY A O 1
ATOM 3784 N N . ALA A 1 477 ? -12.283 -13.485 -10.179 1.00 57.50 477 ALA A N 1
ATOM 3785 C CA . ALA A 1 477 ? -10.843 -13.232 -10.133 1.00 57.50 477 ALA A CA 1
ATOM 3786 C C . ALA A 1 477 ? -10.144 -14.310 -10.989 1.00 57.50 477 ALA A C 1
ATOM 3788 O O . ALA A 1 477 ? -10.597 -15.458 -10.955 1.00 57.50 477 ALA A O 1
ATOM 3789 N N . PRO A 1 478 ? -9.157 -13.942 -11.829 1.00 41.34 478 PRO A N 1
ATOM 3790 C CA . PRO A 1 478 ? -8.824 -14.654 -13.065 1.00 41.34 478 PRO A CA 1
ATOM 3791 C C . PRO A 1 478 ? -8.589 -16.155 -12.860 1.00 41.34 478 PRO A C 1
ATOM 3793 O O . PRO A 1 478 ? -7.509 -16.601 -12.487 1.00 41.34 478 PRO A O 1
ATOM 3796 N N . TYR A 1 479 ? -9.639 -16.933 -13.130 1.00 43.06 479 TYR A N 1
ATOM 3797 C CA . TYR A 1 479 ? -9.678 -18.370 -12.899 1.00 43.06 479 TYR A CA 1
ATOM 3798 C C . TYR A 1 479 ? -8.778 -19.075 -13.917 1.00 43.06 479 TYR A C 1
ATOM 3800 O O . TYR A 1 479 ? -9.132 -19.178 -15.095 1.00 43.06 479 TYR A O 1
ATOM 3808 N N . ILE A 1 480 ? -7.605 -19.525 -13.468 1.00 35.00 480 ILE A N 1
ATOM 3809 C CA . ILE A 1 480 ? -6.630 -20.226 -14.308 1.00 35.00 480 ILE A CA 1
ATOM 3810 C C . ILE A 1 480 ? -7.258 -21.549 -14.784 1.00 35.00 480 ILE A C 1
ATOM 3812 O O . ILE A 1 480 ? -7.685 -22.382 -13.982 1.00 35.00 480 ILE A O 1
ATOM 3816 N N . ASP A 1 481 ? -7.374 -21.718 -16.104 1.00 37.00 481 ASP A N 1
ATOM 3817 C CA . ASP A 1 481 ? -8.176 -22.776 -16.736 1.00 37.00 481 ASP A CA 1
ATOM 3818 C C . ASP A 1 481 ? -7.500 -24.158 -16.642 1.00 37.00 481 ASP A C 1
ATOM 3820 O O . ASP A 1 481 ? -6.768 -24.580 -17.537 1.00 37.00 481 ASP A O 1
ATOM 3824 N N . GLY A 1 482 ? -7.731 -24.852 -15.520 1.00 41.22 482 GLY A N 1
ATOM 3825 C CA . GLY A 1 482 ? -7.077 -26.124 -15.184 1.00 41.22 482 GLY A CA 1
ATOM 3826 C C . GLY A 1 482 ? -7.974 -27.370 -15.108 1.00 41.22 482 GLY A C 1
ATOM 3827 O O . GLY A 1 482 ? -7.450 -28.477 -14.984 1.00 41.22 482 GLY A O 1
ATOM 3828 N N . MET A 1 483 ? -9.313 -27.259 -15.176 1.00 31.48 483 MET A N 1
ATOM 3829 C CA . MET A 1 483 ? -10.210 -28.424 -15.012 1.00 31.48 483 MET A CA 1
ATOM 3830 C C . MET A 1 483 ? -11.375 -28.483 -16.012 1.00 31.48 483 MET A C 1
ATOM 3832 O O . MET A 1 483 ? -12.539 -28.236 -15.696 1.00 31.48 483 MET A O 1
ATOM 3836 N N . THR A 1 484 ? -11.081 -28.949 -17.229 1.00 27.17 484 THR A N 1
ATOM 3837 C CA . THR A 1 484 ? -12.114 -29.308 -18.214 1.00 27.17 484 THR A CA 1
ATOM 3838 C C . THR A 1 484 ? -12.880 -30.579 -17.799 1.00 27.17 484 THR A C 1
ATOM 3840 O O . THR A 1 484 ? -12.444 -31.705 -18.061 1.00 27.17 484 THR A O 1
ATOM 3843 N N . LEU A 1 485 ? -14.083 -30.420 -17.232 1.00 30.48 485 LEU A N 1
ATOM 3844 C CA . LEU A 1 485 ? -15.025 -31.524 -16.985 1.00 30.48 485 LEU A CA 1
ATOM 3845 C C . LEU A 1 485 ? -15.617 -32.082 -18.297 1.00 30.48 485 LEU A C 1
ATOM 3847 O O . LEU A 1 485 ? -16.712 -31.724 -18.734 1.00 30.48 485 LEU A O 1
ATOM 3851 N N . THR A 1 486 ? -14.906 -33.020 -18.925 1.00 28.17 486 THR A N 1
ATOM 3852 C CA . THR A 1 486 ? -15.388 -33.747 -20.111 1.00 28.17 486 THR A CA 1
ATOM 3853 C C . THR A 1 486 ? -16.424 -34.815 -19.741 1.00 28.17 486 THR A C 1
ATOM 3855 O O . THR A 1 486 ? -16.100 -35.984 -19.543 1.00 28.17 486 THR A O 1
ATOM 3858 N N . LEU A 1 487 ? -17.706 -34.435 -19.701 1.00 31.36 487 LEU A N 1
ATOM 3859 C CA . LEU A 1 487 ? -18.829 -35.375 -19.583 1.00 31.36 487 LEU A CA 1
ATOM 3860 C C . LEU A 1 487 ? -19.036 -36.174 -20.894 1.00 31.36 487 LEU A C 1
ATOM 3862 O O . LEU A 1 487 ? -19.407 -35.585 -21.915 1.00 31.36 487 LEU A O 1
ATOM 3866 N N . PRO A 1 488 ? -18.845 -37.511 -20.913 1.00 33.53 488 PRO A N 1
ATOM 3867 C CA . PRO A 1 488 ? -19.038 -38.313 -22.118 1.00 33.53 488 PRO A CA 1
ATOM 3868 C C . PRO A 1 488 ? -20.527 -38.592 -22.388 1.00 33.53 488 PRO A C 1
ATOM 3870 O O . PRO A 1 488 ? -21.283 -38.995 -21.504 1.00 33.53 488 PRO A O 1
ATOM 3873 N N . GLY A 1 489 ? -20.951 -38.412 -23.642 1.00 29.70 489 GLY A N 1
ATOM 3874 C CA . GLY A 1 489 ? -22.347 -38.573 -24.060 1.00 29.70 489 GLY A CA 1
ATOM 3875 C C . GLY A 1 489 ? -22.883 -40.011 -23.969 1.00 29.70 489 GLY A C 1
ATOM 3876 O O . GLY A 1 489 ? -22.174 -40.986 -24.219 1.00 29.70 489 GLY A O 1
ATOM 3877 N N . ALA A 1 490 ? -24.174 -40.142 -23.655 1.00 32.34 490 ALA A N 1
ATOM 3878 C CA . ALA A 1 490 ? -24.815 -41.427 -23.382 1.00 32.34 490 ALA A CA 1
ATOM 3879 C C . ALA A 1 490 ? -25.013 -42.322 -24.625 1.00 32.34 490 ALA A C 1
ATOM 3881 O O . ALA A 1 490 ? -25.645 -41.922 -25.606 1.00 32.34 490 ALA A O 1
ATOM 3882 N N . SER A 1 491 ? -24.598 -43.590 -24.524 1.00 29.70 491 SER A N 1
ATOM 3883 C CA . SER A 1 491 ? -25.199 -44.700 -25.280 1.00 29.70 491 SER A CA 1
ATOM 3884 C C . SER A 1 491 ? -25.094 -46.030 -24.515 1.00 29.70 491 SER A C 1
ATOM 3886 O O . SER A 1 491 ? -24.040 -46.392 -24.003 1.00 29.70 491 SER A O 1
ATOM 3888 N N . GLU A 1 492 ? -26.223 -46.729 -24.411 1.00 34.56 492 GLU A N 1
ATOM 3889 C CA . GLU A 1 492 ? -26.411 -48.048 -23.781 1.00 34.56 492 GLU A CA 1
ATOM 3890 C C . GLU A 1 492 ? -25.972 -49.221 -24.699 1.00 34.56 492 GLU A C 1
ATOM 3892 O O . GLU A 1 492 ? -25.945 -49.037 -25.921 1.00 34.56 492 GLU A O 1
ATOM 3897 N N . PRO A 1 493 ? -25.861 -50.481 -24.209 1.00 57.53 493 PRO A N 1
ATOM 3898 C CA . PRO A 1 493 ? -25.454 -50.949 -22.868 1.00 57.53 493 PRO A CA 1
ATOM 3899 C C . PRO A 1 493 ? -24.544 -52.222 -22.902 1.00 57.53 493 PRO A C 1
ATOM 3901 O O . PRO A 1 493 ? -24.148 -52.699 -23.964 1.00 57.53 493 PRO A O 1
ATOM 3904 N N . ASP A 1 494 ? -24.382 -52.846 -21.722 1.00 26.34 494 ASP A N 1
ATOM 3905 C CA . ASP A 1 494 ? -24.176 -54.296 -21.464 1.00 26.34 494 ASP A CA 1
ATOM 3906 C C . ASP A 1 494 ? -22.737 -54.812 -21.192 1.00 26.34 494 ASP A C 1
ATOM 3908 O O . ASP A 1 494 ? -21.734 -54.230 -21.591 1.00 26.34 494 ASP A O 1
ATOM 3912 N N . VAL A 1 495 ? -22.685 -55.964 -20.504 1.00 30.66 495 VAL A N 1
ATOM 3913 C CA . VAL A 1 495 ? -21.532 -56.782 -20.069 1.00 30.66 495 VAL A CA 1
ATOM 3914 C C . VAL A 1 495 ? -20.723 -56.254 -18.871 1.00 30.66 495 VAL A C 1
ATOM 3916 O O . VAL A 1 495 ? -19.686 -55.612 -19.003 1.00 30.66 495 VAL A O 1
ATOM 3919 N N . SER A 1 496 ? -21.122 -56.687 -17.669 1.00 35.28 496 SER A N 1
ATOM 3920 C CA . SER A 1 496 ? -20.225 -56.771 -16.501 1.00 35.28 496 SER A CA 1
ATOM 3921 C C . SER A 1 496 ? -19.128 -57.830 -16.715 1.00 35.28 496 SER A C 1
ATOM 3923 O O . SER A 1 496 ? -19.364 -58.837 -17.391 1.00 35.28 496 SER A O 1
ATOM 3925 N N . PRO A 1 497 ? -17.978 -57.703 -16.033 1.00 39.31 497 PRO A N 1
ATOM 3926 C CA . PRO A 1 497 ? -17.805 -58.593 -14.880 1.00 39.31 497 PRO A CA 1
ATOM 3927 C C . PRO A 1 497 ? -17.173 -57.926 -13.648 1.00 39.31 497 PRO A C 1
ATOM 3929 O O . PRO A 1 497 ? -16.341 -57.032 -13.741 1.00 39.31 497 PRO A O 1
ATOM 3932 N N . SER A 1 498 ? -17.526 -58.447 -12.475 1.00 36.62 498 SER A N 1
ATOM 3933 C CA . SER A 1 498 ? -16.836 -58.191 -11.207 1.00 36.62 498 SER A CA 1
ATOM 3934 C C . SER A 1 498 ? -15.444 -58.828 -11.165 1.00 36.62 498 SER A C 1
ATOM 3936 O O . SER A 1 498 ? -15.313 -59.972 -11.601 1.00 36.62 498 SER A O 1
ATOM 3938 N N . PHE A 1 499 ? -14.499 -58.216 -10.449 1.00 29.53 499 PHE A N 1
ATOM 3939 C CA . PHE A 1 499 ? -13.712 -58.936 -9.437 1.00 29.53 499 PHE A CA 1
ATOM 3940 C C . PHE A 1 499 ? -13.261 -57.987 -8.315 1.00 29.53 499 PHE A C 1
ATOM 3942 O O . PHE A 1 499 ? -13.230 -56.776 -8.506 1.00 29.53 499 PHE A O 1
ATOM 3949 N N . ASN A 1 500 ? -13.000 -58.541 -7.131 1.00 32.44 500 ASN A N 1
ATOM 3950 C CA . ASN A 1 500 ? -12.656 -57.780 -5.928 1.00 32.44 500 ASN A CA 1
ATOM 3951 C C . ASN A 1 500 ? -11.226 -57.233 -5.997 1.00 32.44 500 ASN A C 1
ATOM 3953 O O . ASN A 1 500 ? -10.328 -57.977 -6.389 1.00 32.44 500 ASN A O 1
ATOM 3957 N N . GLU A 1 501 ? -11.003 -56.058 -5.411 1.00 32.12 501 GLU A N 1
ATOM 3958 C CA . GLU A 1 501 ? -9.743 -55.755 -4.720 1.00 32.12 501 GLU A CA 1
ATOM 3959 C C . GLU A 1 501 ? -10.007 -55.475 -3.231 1.00 32.12 501 GLU A C 1
ATOM 3961 O O . GLU A 1 501 ? -11.154 -55.516 -2.779 1.00 32.12 501 GLU A O 1
ATOM 3966 N N . THR A 1 502 ? -8.937 -55.374 -2.442 1.00 28.97 502 THR A N 1
ATOM 3967 C CA . THR A 1 502 ? -8.960 -55.615 -0.988 1.00 28.97 502 THR A CA 1
ATOM 3968 C C . THR A 1 502 ? -8.560 -54.360 -0.223 1.00 28.97 502 THR A C 1
ATOM 3970 O O . THR A 1 502 ? -7.713 -53.607 -0.691 1.00 28.97 502 THR A O 1
ATOM 3973 N N . GLU A 1 503 ? -9.124 -54.161 0.969 1.00 34.44 503 GLU A N 1
ATOM 3974 C CA . GLU A 1 503 ? -8.740 -53.070 1.868 1.00 34.44 503 GLU A CA 1
ATOM 3975 C C . GLU A 1 503 ? -7.225 -53.062 2.136 1.00 34.44 503 GLU A C 1
ATOM 3977 O O . GLU A 1 503 ? -6.631 -54.064 2.541 1.00 34.44 503 GLU A O 1
ATOM 3982 N N . THR A 1 504 ? -6.599 -51.903 1.954 1.00 27.72 504 THR A N 1
ATOM 3983 C CA . THR A 1 504 ? -5.338 -51.521 2.598 1.00 27.72 504 THR A CA 1
ATOM 3984 C C . THR A 1 504 ? -5.445 -50.030 2.880 1.00 27.72 504 THR A C 1
ATOM 3986 O O . THR A 1 504 ? -5.576 -49.227 1.963 1.00 27.72 504 THR A O 1
ATOM 3989 N N . SER A 1 505 ? -5.507 -49.677 4.160 1.00 32.78 505 SER A N 1
ATOM 3990 C CA . SER A 1 505 ? -5.831 -48.330 4.628 1.00 32.78 505 SER A CA 1
ATOM 3991 C C . SER A 1 505 ? -4.618 -47.399 4.578 1.00 32.78 505 SER A C 1
ATOM 3993 O O . SER A 1 505 ? -3.668 -47.609 5.333 1.00 32.78 505 SER A O 1
ATOM 3995 N N . GLY A 1 506 ? -4.691 -46.347 3.763 1.00 29.59 506 GLY A N 1
ATOM 3996 C CA . GLY A 1 506 ? -3.988 -45.088 4.028 1.00 29.59 506 GLY A CA 1
ATOM 3997 C C . GLY A 1 506 ? -4.883 -44.154 4.859 1.00 29.59 506 GLY A C 1
ATOM 3998 O O . GLY A 1 506 ? -6.110 -44.264 4.751 1.00 29.59 506 GLY A O 1
ATOM 3999 N N . PRO A 1 507 ? -4.324 -43.273 5.706 1.00 32.09 507 PRO A N 1
ATOM 4000 C CA . PRO A 1 507 ? -5.110 -42.265 6.411 1.00 32.09 507 PRO A CA 1
ATOM 4001 C C . PRO A 1 507 ? -5.652 -41.225 5.421 1.00 32.09 507 PRO A C 1
ATOM 4003 O O . PRO A 1 507 ? -4.957 -40.818 4.494 1.00 32.09 507 PRO A O 1
ATOM 4006 N N . SER A 1 508 ? -6.897 -40.794 5.616 1.00 27.08 508 SER A N 1
ATOM 4007 C CA . SER A 1 508 ? -7.414 -39.580 4.974 1.00 27.08 508 SER A CA 1
ATOM 4008 C C . SER A 1 508 ? -7.041 -38.378 5.836 1.00 27.08 508 SER A C 1
ATOM 4010 O O . SER A 1 508 ? -7.177 -38.458 7.055 1.00 27.08 508 SER A O 1
ATOM 4012 N N . LEU A 1 509 ? -6.601 -37.280 5.221 1.00 32.16 509 LEU A N 1
ATOM 4013 C CA . LEU A 1 509 ? -6.486 -35.996 5.911 1.00 32.16 509 LEU A CA 1
ATOM 4014 C C . LEU A 1 509 ? -7.897 -35.454 6.179 1.00 32.16 509 LEU A C 1
ATOM 4016 O O . LEU A 1 509 ? -8.661 -35.206 5.245 1.00 32.16 509 LEU A O 1
ATOM 4020 N N . GLU A 1 510 ? -8.253 -35.302 7.454 1.00 29.41 510 GLU A N 1
ATOM 4021 C CA . GLU A 1 510 ? -9.481 -34.625 7.876 1.00 29.41 510 GLU A CA 1
ATOM 4022 C C . GLU A 1 510 ? -9.216 -33.112 7.918 1.00 29.41 510 GLU A C 1
ATOM 4024 O O . GLU A 1 510 ? -8.661 -32.603 8.886 1.00 29.41 510 GLU A O 1
ATOM 4029 N N . ILE A 1 511 ? -9.586 -32.389 6.855 1.00 39.22 511 ILE A N 1
ATOM 4030 C CA . ILE A 1 511 ? -9.423 -30.927 6.779 1.00 39.22 511 ILE A CA 1
ATOM 4031 C C . ILE A 1 511 ? -10.648 -30.237 7.397 1.00 39.22 511 ILE A C 1
ATOM 4033 O O . ILE A 1 511 ? -11.659 -30.051 6.722 1.00 39.22 511 ILE A O 1
ATOM 4037 N N . LEU A 1 512 ? -10.551 -29.874 8.680 1.00 29.88 512 LEU A N 1
ATOM 4038 C CA . LEU A 1 512 ? -11.370 -28.873 9.383 1.00 29.88 512 LEU A CA 1
ATOM 4039 C C . LEU A 1 512 ? -10.633 -28.414 10.663 1.00 29.88 512 LEU A C 1
ATOM 4041 O O . LEU A 1 512 ? -9.976 -29.249 11.285 1.00 29.88 512 LEU A O 1
ATOM 4045 N N . PRO A 1 513 ? -10.835 -27.173 11.153 1.00 43.03 513 PRO A N 1
ATOM 4046 C CA . PRO A 1 513 ? -11.576 -26.062 10.552 1.00 43.03 513 PRO A CA 1
ATOM 4047 C C . PRO A 1 513 ? -10.654 -25.063 9.830 1.00 43.03 513 PRO A C 1
ATOM 4049 O O . PRO A 1 513 ? -9.448 -25.040 10.057 1.00 43.03 513 PRO A O 1
ATOM 4052 N N . ASN A 1 514 ? -11.241 -24.192 9.008 1.00 47.28 514 ASN A N 1
ATOM 4053 C CA . ASN A 1 514 ? -10.518 -23.078 8.398 1.00 47.28 514 ASN A CA 1
ATOM 4054 C C . ASN A 1 514 ? -10.311 -21.964 9.438 1.00 47.28 514 ASN A C 1
ATOM 4056 O O . ASN A 1 514 ? -11.252 -21.237 9.761 1.00 47.28 514 ASN A O 1
ATOM 4060 N N . GLU A 1 515 ? -9.084 -21.804 9.921 1.00 58.19 515 GLU A N 1
ATOM 4061 C CA . GLU A 1 515 ? -8.577 -20.472 10.262 1.00 58.19 515 GLU A CA 1
ATOM 4062 C C . GLU A 1 515 ? -8.345 -19.712 8.934 1.00 58.19 515 GLU A C 1
ATOM 4064 O O . GLU A 1 515 ? -8.064 -20.348 7.912 1.00 58.19 515 GLU A O 1
ATOM 4069 N N . PRO A 1 516 ? -8.559 -18.385 8.872 1.00 69.56 516 PRO A N 1
ATOM 4070 C CA . PRO A 1 516 ? -8.285 -17.627 7.656 1.00 69.56 516 PRO A CA 1
ATOM 4071 C C . PRO A 1 516 ? -6.778 -17.631 7.377 1.00 69.56 516 PRO A C 1
ATOM 4073 O O . PRO A 1 516 ? -5.988 -17.483 8.309 1.00 69.56 516 PRO A O 1
ATOM 4076 N N . MET A 1 517 ? -6.393 -17.771 6.104 1.00 72.31 517 MET A N 1
ATOM 4077 C CA . MET A 1 517 ? -5.006 -17.545 5.682 1.00 72.31 517 MET A CA 1
ATOM 4078 C C . MET A 1 517 ? -4.586 -16.118 6.043 1.00 72.31 517 MET A C 1
ATOM 4080 O O . MET A 1 517 ? -5.399 -15.193 5.929 1.00 72.31 517 MET A O 1
ATOM 4084 N N . THR A 1 518 ? -3.339 -15.932 6.470 1.00 83.19 518 THR A N 1
ATOM 4085 C CA . THR A 1 518 ? -2.819 -14.586 6.752 1.00 83.19 518 THR A CA 1
ATOM 4086 C C . THR A 1 518 ? -2.654 -13.781 5.458 1.00 83.19 518 THR A C 1
ATOM 4088 O O . THR A 1 518 ? -2.615 -14.335 4.358 1.00 83.19 518 THR A O 1
ATOM 4091 N N . GLU A 1 519 ? -2.552 -12.454 5.563 1.00 83.88 519 GLU A N 1
ATOM 4092 C CA . GLU A 1 519 ? -2.305 -11.591 4.396 1.00 83.88 519 GLU A CA 1
ATOM 4093 C C . GLU A 1 519 ? -0.986 -11.972 3.689 1.00 83.88 519 GLU A C 1
ATOM 4095 O O . GLU A 1 519 ? -0.930 -12.006 2.460 1.00 83.88 519 GLU A O 1
ATOM 4100 N N . MET A 1 520 ? 0.021 -12.399 4.463 1.00 82.25 520 MET A N 1
ATOM 4101 C CA . MET A 1 520 ? 1.298 -12.924 3.968 1.00 82.25 520 MET A CA 1
ATOM 4102 C C . MET A 1 520 ? 1.149 -14.292 3.277 1.00 82.25 520 MET A C 1
ATOM 4104 O O . MET A 1 520 ? 1.777 -14.532 2.247 1.00 82.25 520 MET A O 1
ATOM 4108 N N . GLU A 1 521 ? 0.314 -15.200 3.801 1.00 87.50 521 GLU A N 1
ATOM 4109 C CA . GLU A 1 521 ? 0.015 -16.482 3.142 1.00 87.50 521 GLU A CA 1
ATOM 4110 C C . GLU A 1 521 ? -0.697 -16.293 1.795 1.00 87.50 521 GLU A C 1
ATOM 4112 O O . GLU A 1 521 ? -0.400 -17.011 0.837 1.00 87.50 521 GLU A O 1
ATOM 4117 N N . VAL A 1 522 ? -1.604 -15.313 1.705 1.00 86.12 522 VAL A N 1
ATOM 4118 C CA . VAL A 1 522 ? -2.284 -14.949 0.453 1.00 86.12 522 VAL A CA 1
ATOM 4119 C C . VAL A 1 522 ? -1.298 -14.331 -0.543 1.00 86.12 522 VAL A C 1
ATOM 4121 O O . VAL A 1 522 ? -1.280 -14.748 -1.700 1.00 86.12 522 VAL A O 1
ATOM 4124 N N . GLU A 1 523 ? -0.423 -13.413 -0.109 1.00 87.62 523 GLU A N 1
ATOM 4125 C CA . GLU A 1 523 ? 0.620 -12.847 -0.980 1.00 87.62 523 GLU A CA 1
ATOM 4126 C C . GLU A 1 523 ? 1.574 -13.933 -1.507 1.00 87.62 523 GLU A C 1
ATOM 4128 O O . GLU A 1 523 ? 1.911 -13.931 -2.693 1.00 87.62 523 GLU A O 1
ATOM 4133 N N . VAL A 1 524 ? 1.970 -14.901 -0.671 1.00 87.75 524 VAL A N 1
ATOM 4134 C CA . VAL A 1 524 ? 2.805 -16.043 -1.084 1.00 87.75 524 VAL A CA 1
ATOM 4135 C C . VAL A 1 524 ? 2.079 -16.964 -2.070 1.00 87.75 524 VAL A C 1
ATOM 4137 O O . VAL A 1 524 ? 2.697 -17.406 -3.042 1.00 87.75 524 VAL A O 1
ATOM 4140 N N . LEU A 1 525 ? 0.790 -17.247 -1.856 1.00 87.69 525 LEU A N 1
ATOM 4141 C CA . LEU A 1 525 ? -0.018 -18.042 -2.785 1.00 87.69 525 LEU A CA 1
ATOM 4142 C C . LEU A 1 525 ? -0.053 -17.382 -4.175 1.00 87.69 525 LEU A C 1
ATOM 4144 O O . LEU A 1 525 ? 0.360 -18.015 -5.148 1.00 87.69 525 LEU A O 1
ATOM 4148 N N . ASP A 1 526 ? -0.456 -16.110 -4.245 1.00 84.56 526 ASP A N 1
ATOM 4149 C CA . ASP A 1 526 ? -0.610 -15.358 -5.499 1.00 84.56 526 ASP A CA 1
ATOM 4150 C C . ASP A 1 526 ? 0.738 -15.052 -6.192 1.00 84.56 526 ASP A C 1
ATOM 4152 O O . ASP A 1 526 ? 0.812 -15.002 -7.424 1.00 84.56 526 ASP A O 1
ATOM 4156 N N . SER A 1 527 ? 1.821 -14.854 -5.430 1.00 87.06 527 SER A N 1
ATOM 4157 C CA . SER A 1 527 ? 3.130 -14.446 -5.978 1.00 87.06 527 SER A CA 1
ATOM 4158 C C . SER A 1 527 ? 4.047 -15.609 -6.354 1.00 87.06 527 SER A C 1
ATOM 4160 O O . SER A 1 527 ? 4.941 -15.436 -7.187 1.00 87.06 527 SER A O 1
ATOM 4162 N N . HIS A 1 528 ? 3.886 -16.776 -5.721 1.00 87.94 528 HIS A N 1
ATOM 4163 C CA . HIS A 1 528 ? 4.865 -17.866 -5.810 1.00 87.94 528 HIS A CA 1
ATOM 4164 C C . HIS A 1 528 ? 4.274 -19.243 -6.133 1.00 87.94 528 HIS A C 1
ATOM 4166 O O . HIS A 1 528 ? 5.044 -20.128 -6.510 1.00 87.94 528 HIS A O 1
ATOM 4172 N N . HIS A 1 529 ? 2.955 -19.440 -6.010 1.00 89.88 529 HIS A N 1
ATOM 4173 C CA . HIS A 1 529 ? 2.271 -20.714 -6.289 1.00 89.88 529 HIS A CA 1
ATOM 4174 C C . HIS A 1 529 ? 3.022 -21.962 -5.746 1.00 89.88 529 HIS A C 1
ATOM 4176 O O . HIS A 1 529 ? 3.299 -22.897 -6.504 1.00 89.88 529 HIS A O 1
ATOM 4182 N N . PRO A 1 530 ? 3.437 -21.975 -4.462 1.00 93.31 530 PRO A N 1
ATOM 4183 C CA . PRO A 1 530 ? 4.317 -23.008 -3.913 1.00 93.31 530 PRO A CA 1
ATOM 4184 C C . PRO A 1 530 ? 3.664 -24.401 -3.849 1.00 93.31 530 PRO A C 1
ATOM 4186 O O . PRO A 1 530 ? 2.520 -24.564 -3.425 1.00 93.31 530 PRO A O 1
ATOM 4189 N N . VAL A 1 531 ? 4.435 -25.433 -4.200 1.00 93.56 531 VAL A N 1
ATOM 4190 C CA . VAL A 1 531 ? 4.023 -26.845 -4.199 1.00 93.56 531 VAL A CA 1
ATOM 4191 C C . VAL A 1 531 ? 5.029 -27.695 -3.418 1.00 93.56 531 VAL A C 1
ATOM 4193 O O . VAL A 1 531 ? 6.230 -27.673 -3.697 1.00 93.56 531 VAL A O 1
ATOM 4196 N N . TRP A 1 532 ? 4.533 -28.478 -2.453 1.00 93.88 532 TRP A N 1
ATOM 4197 C CA . TRP A 1 532 ? 5.326 -29.454 -1.696 1.00 93.88 532 TRP A CA 1
ATOM 4198 C C . TRP A 1 532 ? 5.516 -30.765 -2.471 1.00 93.88 532 TRP A C 1
ATOM 4200 O O . TRP A 1 532 ? 4.559 -31.369 -2.953 1.00 93.88 532 TRP A O 1
ATOM 4210 N N . PHE A 1 533 ? 6.756 -31.251 -2.497 1.00 94.50 533 PHE A N 1
ATOM 4211 C CA . PHE A 1 533 ? 7.169 -32.541 -3.040 1.00 94.50 533 PHE A CA 1
ATOM 4212 C C . PHE A 1 533 ? 7.834 -33.385 -1.945 1.00 94.50 533 PHE A C 1
ATOM 4214 O O . PHE A 1 533 ? 8.705 -32.909 -1.212 1.00 94.50 533 PHE A O 1
ATOM 4221 N N . GLY A 1 534 ? 7.433 -34.654 -1.851 1.00 91.69 534 GLY A N 1
ATOM 4222 C CA . GLY A 1 534 ? 8.002 -35.642 -0.933 1.00 91.69 534 GLY A CA 1
ATOM 4223 C C . GLY A 1 534 ? 8.577 -36.871 -1.643 1.00 91.69 534 GLY A C 1
ATOM 4224 O O . GLY A 1 534 ? 8.636 -36.953 -2.874 1.00 91.69 534 GLY A O 1
ATOM 4225 N N . THR A 1 535 ? 8.972 -37.868 -0.849 1.00 88.50 535 THR A N 1
ATOM 4226 C CA . THR A 1 535 ? 9.518 -39.150 -1.338 1.00 88.50 535 THR A CA 1
ATOM 4227 C C . THR A 1 535 ? 8.526 -39.970 -2.174 1.00 88.50 535 THR A C 1
ATOM 4229 O O . THR A 1 535 ? 8.925 -40.777 -3.014 1.00 88.50 535 THR A O 1
ATOM 4232 N N . ASP A 1 536 ? 7.227 -39.746 -1.991 1.00 87.88 536 ASP A N 1
ATOM 4233 C CA . ASP A 1 536 ? 6.138 -40.286 -2.808 1.00 87.88 536 ASP A CA 1
ATOM 4234 C C . ASP A 1 536 ? 6.027 -39.605 -4.185 1.00 87.88 536 ASP A C 1
ATOM 4236 O O . ASP A 1 536 ? 5.793 -40.287 -5.185 1.00 87.88 536 ASP A O 1
ATOM 4240 N N . ALA A 1 537 ? 6.290 -38.296 -4.252 1.00 88.12 537 ALA A N 1
ATOM 4241 C CA . ALA A 1 537 ? 6.416 -37.523 -5.490 1.00 88.12 537 ALA A CA 1
ATOM 4242 C C . ALA A 1 537 ? 7.761 -37.745 -6.222 1.00 88.12 537 ALA A C 1
ATOM 4244 O O . ALA A 1 537 ? 7.987 -37.198 -7.300 1.00 88.12 537 ALA A O 1
ATOM 4245 N N . GLY A 1 538 ? 8.654 -38.574 -5.667 1.00 89.81 538 GLY A N 1
ATOM 4246 C CA . GLY A 1 538 ? 9.922 -38.970 -6.286 1.00 89.81 538 GLY A CA 1
ATOM 4247 C C . GLY A 1 538 ? 11.132 -38.104 -5.924 1.00 89.81 538 GLY A C 1
ATOM 4248 O O . GLY A 1 538 ? 12.216 -38.356 -6.451 1.00 89.81 538 GLY A O 1
ATOM 4249 N N . TRP A 1 539 ? 10.987 -37.132 -5.019 1.00 94.44 539 TRP A N 1
ATOM 4250 C CA . TRP A 1 539 ? 12.119 -36.398 -4.448 1.00 94.44 539 TRP A CA 1
ATOM 4251 C C . TRP A 1 539 ? 12.872 -37.280 -3.435 1.00 94.44 539 TRP A C 1
ATOM 4253 O O . TRP A 1 539 ? 12.252 -37.902 -2.583 1.00 94.44 539 TRP A O 1
ATOM 4263 N N . THR A 1 540 ? 14.206 -37.378 -3.504 1.00 88.19 540 THR A N 1
ATOM 4264 C CA . THR A 1 540 ? 14.972 -38.318 -2.648 1.00 88.19 540 THR A CA 1
ATOM 4265 C C . THR A 1 540 ? 16.111 -37.675 -1.853 1.00 88.19 540 THR A C 1
ATOM 4267 O O . THR A 1 540 ? 17.135 -38.322 -1.622 1.00 88.19 540 THR A O 1
ATOM 4270 N N . GLY A 1 541 ? 15.970 -36.407 -1.456 1.00 79.31 541 GLY A N 1
ATOM 4271 C CA . GLY A 1 541 ? 16.884 -35.758 -0.508 1.00 79.31 541 GLY A CA 1
ATOM 4272 C C . GLY A 1 541 ? 18.343 -35.662 -0.974 1.00 79.31 541 GLY A C 1
ATOM 4273 O O . GLY A 1 541 ? 19.261 -35.937 -0.200 1.00 79.31 541 GLY A O 1
ATOM 4274 N N . THR A 1 542 ? 18.586 -35.329 -2.243 1.00 90.69 542 THR A N 1
ATOM 4275 C CA . THR A 1 542 ? 19.919 -35.357 -2.883 1.00 90.69 542 THR A CA 1
ATOM 4276 C C . THR A 1 542 ? 20.696 -34.037 -2.694 1.00 90.69 542 THR A C 1
ATOM 4278 O O . THR A 1 542 ? 20.701 -33.504 -1.580 1.00 90.69 542 THR A O 1
ATOM 4281 N N . THR A 1 543 ? 21.454 -33.535 -3.680 1.00 96.50 543 THR A N 1
ATOM 4282 C CA . THR A 1 543 ? 22.167 -32.243 -3.550 1.00 96.50 543 THR A CA 1
ATOM 4283 C C . THR A 1 543 ? 21.235 -31.039 -3.746 1.00 96.50 543 THR A C 1
ATOM 4285 O O . THR A 1 543 ? 20.099 -31.180 -4.194 1.00 96.50 543 THR A O 1
ATOM 4288 N N . TYR A 1 544 ? 21.731 -29.840 -3.436 1.00 97.06 544 TYR A N 1
ATOM 4289 C CA . TYR A 1 544 ? 21.082 -28.563 -3.737 1.00 97.06 544 TYR A CA 1
ATOM 4290 C C . TYR A 1 544 ? 20.866 -28.372 -5.248 1.00 97.06 544 TYR A C 1
ATOM 4292 O O . TYR A 1 544 ? 19.789 -27.958 -5.671 1.00 97.06 544 TYR A O 1
ATOM 4300 N N . ASP A 1 545 ? 21.863 -28.732 -6.064 1.00 95.31 545 ASP A N 1
ATOM 4301 C CA . ASP A 1 545 ? 21.768 -28.644 -7.524 1.00 95.31 545 ASP A CA 1
ATOM 4302 C C . ASP A 1 545 ? 20.783 -29.684 -8.086 1.00 95.31 545 ASP A C 1
ATOM 4304 O O . ASP A 1 545 ? 20.024 -29.370 -9.001 1.00 95.31 545 ASP A O 1
ATOM 4308 N N . ASP A 1 546 ? 20.715 -30.885 -7.494 1.00 95.50 546 ASP A N 1
ATOM 4309 C CA . ASP A 1 546 ? 19.677 -31.874 -7.823 1.00 95.50 546 ASP A CA 1
ATOM 4310 C C . ASP A 1 546 ? 18.277 -31.392 -7.409 1.00 95.50 546 ASP A C 1
ATOM 4312 O O . ASP A 1 546 ? 17.319 -31.665 -8.119 1.00 95.50 546 ASP A O 1
ATOM 4316 N N . ALA A 1 547 ? 18.134 -30.689 -6.277 1.00 96.56 547 ALA A N 1
ATOM 4317 C CA . ALA A 1 547 ? 16.850 -30.137 -5.830 1.00 96.56 547 ALA A CA 1
ATOM 4318 C C . ALA A 1 547 ? 16.354 -29.035 -6.772 1.00 96.56 547 ALA A C 1
ATOM 4320 O O . ALA A 1 547 ? 15.188 -29.024 -7.167 1.00 96.56 547 ALA A O 1
ATOM 4321 N N . LYS A 1 548 ? 17.264 -28.147 -7.190 1.00 95.56 548 LYS A N 1
ATOM 4322 C CA . LYS A 1 548 ? 16.990 -27.145 -8.219 1.00 95.56 548 LYS A CA 1
ATOM 4323 C C . LYS A 1 548 ? 16.578 -27.810 -9.534 1.00 95.56 548 LYS A C 1
ATOM 4325 O O . LYS A 1 548 ? 15.521 -27.484 -10.064 1.00 95.56 548 LYS A O 1
ATOM 4330 N N . ALA A 1 549 ? 17.362 -28.777 -10.014 1.00 95.00 549 ALA A N 1
ATOM 4331 C CA . ALA A 1 549 ? 17.059 -29.519 -11.236 1.00 95.00 549 ALA A CA 1
ATOM 4332 C C . ALA A 1 549 ? 15.775 -30.362 -11.128 1.00 95.00 549 ALA A C 1
ATOM 4334 O O . ALA A 1 549 ? 15.125 -30.597 -12.140 1.00 95.00 549 ALA A O 1
ATOM 4335 N N . PHE A 1 550 ? 15.393 -30.806 -9.924 1.00 95.69 550 PHE A N 1
ATOM 4336 C CA . PHE A 1 550 ? 14.128 -31.493 -9.679 1.00 95.69 550 PHE A CA 1
ATOM 4337 C C . PHE A 1 550 ? 12.951 -30.532 -9.864 1.00 95.69 550 PHE A C 1
ATOM 4339 O O . PHE A 1 550 ? 12.070 -30.843 -10.666 1.00 95.69 550 PHE A O 1
ATOM 4346 N N . CYS A 1 551 ? 12.958 -29.358 -9.218 1.00 95.81 551 CYS A N 1
ATOM 4347 C CA . CYS A 1 551 ? 11.939 -28.331 -9.467 1.00 95.81 551 CYS A CA 1
ATOM 4348 C C . CYS A 1 551 ? 11.892 -27.969 -10.962 1.00 95.81 551 CYS A C 1
ATOM 4350 O O . CYS A 1 551 ? 10.847 -28.109 -11.585 1.00 95.81 551 CYS A O 1
ATOM 4352 N N . GLU A 1 552 ? 13.043 -27.670 -11.574 1.00 93.81 552 GLU A N 1
ATOM 4353 C CA . GLU A 1 552 ? 13.153 -27.278 -12.993 1.00 93.81 552 GLU A CA 1
ATOM 4354 C C . GLU A 1 552 ? 12.845 -28.417 -13.991 1.00 93.81 552 GLU A C 1
ATOM 4356 O O . GLU A 1 552 ? 12.865 -28.202 -15.202 1.00 93.81 552 GLU A O 1
ATOM 4361 N N . SER A 1 553 ? 12.554 -29.629 -13.500 1.00 92.62 553 SER A N 1
ATOM 4362 C CA . SER A 1 553 ? 12.085 -30.775 -14.294 1.00 92.62 553 SER A CA 1
ATOM 4363 C C . SER A 1 553 ? 10.597 -31.098 -14.118 1.00 92.62 553 SER A C 1
ATOM 4365 O O . SER A 1 553 ? 10.097 -32.000 -14.793 1.00 92.62 553 SER A O 1
ATOM 4367 N N . ASN A 1 554 ? 9.900 -30.386 -13.225 1.00 88.81 554 ASN A N 1
ATOM 4368 C CA . ASN A 1 554 ? 8.459 -30.490 -13.030 1.00 88.81 554 ASN A CA 1
ATOM 4369 C C . ASN A 1 554 ? 7.777 -29.234 -13.590 1.00 88.81 554 ASN A C 1
ATOM 4371 O O . ASN A 1 554 ? 8.057 -28.116 -13.157 1.00 88.81 554 ASN A O 1
ATOM 4375 N N . ASP A 1 555 ? 6.858 -29.433 -14.534 1.00 84.19 555 ASP A N 1
ATOM 4376 C CA . ASP A 1 555 ? 5.994 -28.366 -15.037 1.00 84.19 555 ASP A CA 1
ATOM 4377 C C . ASP A 1 555 ? 4.993 -27.953 -13.939 1.00 84.19 555 ASP A C 1
ATOM 4379 O O . ASP A 1 555 ? 4.411 -28.815 -13.268 1.00 84.19 555 ASP A O 1
ATOM 4383 N N . SER A 1 556 ? 4.743 -26.651 -13.771 1.00 76.19 556 SER A N 1
ATOM 4384 C CA . SER A 1 556 ? 3.608 -26.174 -12.974 1.00 76.19 556 SER A CA 1
ATOM 4385 C C . SER A 1 556 ? 2.278 -26.585 -13.618 1.00 76.19 556 SER A C 1
ATOM 4387 O O . SER A 1 556 ? 2.187 -26.816 -14.826 1.00 76.19 556 SER A O 1
ATOM 4389 N N . VAL A 1 557 ? 1.201 -26.586 -12.829 1.00 67.19 557 VAL A N 1
ATOM 4390 C CA . VAL A 1 557 ? -0.175 -26.733 -13.334 1.00 67.19 557 VAL A CA 1
ATOM 4391 C C . VAL A 1 557 ? -0.531 -25.606 -14.323 1.00 67.19 557 VAL A C 1
ATOM 4393 O O . VAL A 1 557 ? -1.324 -25.832 -15.236 1.00 67.19 557 VAL A O 1
ATOM 4396 N N . GLY A 1 558 ? 0.092 -24.425 -14.189 1.00 65.44 558 GLY A N 1
ATOM 4397 C CA . GLY A 1 558 ? -0.008 -23.308 -15.139 1.00 65.44 558 GLY A CA 1
ATOM 4398 C C . GLY A 1 558 ? 0.848 -23.449 -16.409 1.00 65.44 558 GLY A C 1
ATOM 4399 O O . GLY A 1 558 ? 0.652 -22.699 -17.364 1.00 65.44 558 GLY A O 1
ATOM 4400 N N . GLY A 1 559 ? 1.767 -24.419 -16.454 1.00 72.50 559 GLY A N 1
ATOM 4401 C CA . GLY A 1 559 ? 2.697 -24.636 -17.567 1.00 72.50 559 GLY A CA 1
ATOM 4402 C C . GLY A 1 559 ? 3.996 -23.820 -17.516 1.00 72.50 559 GLY A C 1
ATOM 4403 O O . GLY A 1 559 ? 4.793 -23.933 -18.448 1.00 72.50 559 GLY A O 1
ATOM 4404 N N . GLY A 1 560 ? 4.234 -23.022 -16.469 1.00 77.50 560 GLY A N 1
ATOM 4405 C CA . GLY A 1 560 ? 5.543 -22.431 -16.191 1.00 77.50 560 GLY A CA 1
ATOM 4406 C C . GLY A 1 560 ? 6.511 -23.419 -15.530 1.00 77.50 560 GLY A C 1
ATOM 4407 O O . GLY A 1 560 ? 6.122 -24.474 -15.023 1.00 77.50 560 GLY A O 1
ATOM 4408 N N . THR A 1 561 ? 7.797 -23.071 -15.532 1.00 88.19 561 THR A N 1
ATOM 4409 C CA . THR A 1 561 ? 8.853 -23.860 -14.881 1.00 88.19 561 THR A CA 1
ATOM 4410 C C . THR A 1 561 ? 8.855 -23.606 -13.373 1.00 88.19 561 THR A C 1
ATOM 4412 O O . THR A 1 561 ? 8.871 -22.455 -12.927 1.00 88.19 561 THR A O 1
ATOM 4415 N N . LEU A 1 562 ? 8.886 -24.675 -12.574 1.00 93.50 562 LEU A N 1
ATOM 4416 C CA . LEU A 1 562 ? 9.064 -24.566 -11.128 1.00 93.50 562 LEU A CA 1
ATOM 4417 C C . LEU A 1 562 ? 10.552 -24.388 -10.767 1.00 93.50 562 LEU A C 1
ATOM 4419 O O . LEU A 1 562 ? 11.437 -25.011 -11.348 1.00 93.50 562 LEU A O 1
ATOM 4423 N N . HIS A 1 563 ? 10.841 -23.576 -9.752 1.00 95.38 563 HIS A N 1
ATOM 4424 C CA . HIS A 1 563 ? 12.184 -23.342 -9.206 1.00 95.38 563 HIS A CA 1
ATOM 4425 C C . HIS A 1 563 ? 12.186 -23.522 -7.676 1.00 95.38 563 HIS A C 1
ATOM 4427 O O . HIS A 1 563 ? 11.140 -23.731 -7.067 1.00 95.38 563 HIS A O 1
ATOM 4433 N N . LEU A 1 564 ? 13.353 -23.442 -7.024 1.00 96.62 564 LEU A N 1
ATOM 4434 C CA . LEU A 1 564 ? 13.428 -23.467 -5.554 1.00 96.62 564 LEU A CA 1
ATOM 4435 C C . LEU A 1 564 ? 12.714 -22.254 -4.939 1.00 96.62 564 LEU A C 1
ATOM 4437 O O . LEU A 1 564 ? 12.995 -21.109 -5.304 1.00 96.62 564 LEU A O 1
ATOM 4441 N N . CYS A 1 565 ? 11.851 -22.495 -3.955 1.00 96.75 565 CYS A N 1
ATOM 4442 C CA . CYS A 1 565 ? 11.149 -21.427 -3.251 1.00 96.75 565 CYS A CA 1
ATOM 4443 C C . CYS A 1 565 ? 12.085 -20.513 -2.431 1.00 96.75 565 CYS A C 1
ATOM 4445 O O . CYS A 1 565 ? 13.108 -20.975 -1.904 1.00 96.75 565 CYS A O 1
ATOM 4447 N N . PRO A 1 566 ? 11.747 -19.218 -2.285 1.00 96.00 566 PRO A N 1
ATOM 4448 C CA . PRO A 1 566 ? 12.384 -18.339 -1.313 1.00 96.00 566 PRO A CA 1
ATOM 4449 C C . PRO A 1 566 ? 11.879 -18.638 0.107 1.00 96.00 566 PRO A C 1
ATOM 4451 O O . PRO A 1 566 ? 10.778 -19.146 0.290 1.00 96.00 566 PRO A O 1
ATOM 4454 N N . LEU A 1 567 ? 12.661 -18.274 1.126 1.00 94.56 567 LEU A N 1
ATOM 4455 C CA . LEU A 1 567 ? 12.351 -18.449 2.552 1.00 94.56 567 LEU A CA 1
ATOM 4456 C C . LEU A 1 567 ? 10.977 -17.880 2.953 1.00 94.56 567 LEU A C 1
ATOM 4458 O O . LEU A 1 567 ? 10.272 -18.509 3.737 1.00 94.56 567 LEU A O 1
ATOM 4462 N N . SER A 1 568 ? 10.577 -16.745 2.373 1.00 91.94 568 SER A N 1
ATOM 4463 C CA . SER A 1 568 ? 9.246 -16.147 2.549 1.00 91.94 568 SER A CA 1
ATOM 4464 C C . SER A 1 568 ? 8.111 -17.092 2.146 1.00 91.94 568 SER A C 1
ATOM 4466 O O . SER A 1 568 ? 7.090 -17.127 2.817 1.00 91.94 568 SER A O 1
ATOM 4468 N N . ALA A 1 569 ? 8.303 -17.912 1.108 1.00 94.00 569 ALA A N 1
ATOM 4469 C CA . ALA A 1 569 ? 7.302 -18.874 0.652 1.00 94.00 569 ALA A CA 1
ATOM 4470 C C . ALA A 1 569 ? 7.226 -20.151 1.508 1.00 94.00 569 ALA A C 1
ATOM 4472 O O . ALA A 1 569 ? 6.242 -20.878 1.427 1.00 94.00 569 ALA A O 1
ATOM 4473 N N . PHE A 1 570 ? 8.245 -20.435 2.326 1.00 94.19 570 PHE A N 1
ATOM 4474 C CA . PHE A 1 570 ? 8.164 -21.489 3.343 1.00 94.19 570 PHE A CA 1
ATOM 4475 C C . PHE A 1 570 ? 7.442 -21.003 4.599 1.00 94.19 570 PHE A C 1
ATOM 4477 O O . PHE A 1 570 ? 6.687 -21.766 5.194 1.00 94.19 570 PHE A O 1
ATOM 4484 N N . CYS A 1 571 ? 7.721 -19.761 5.000 1.00 92.94 571 CYS A N 1
ATOM 4485 C CA . CYS A 1 571 ? 7.430 -19.224 6.326 1.00 92.94 571 CYS A CA 1
ATOM 4486 C C . CYS A 1 571 ? 6.917 -17.773 6.228 1.00 92.94 571 CYS A C 1
ATOM 4488 O O . CYS A 1 571 ? 7.650 -16.851 6.605 1.00 92.94 571 CYS A O 1
ATOM 4490 N N . PRO A 1 572 ? 5.703 -17.553 5.686 1.00 89.19 572 PRO A N 1
ATOM 4491 C CA . PRO A 1 572 ? 5.147 -16.218 5.438 1.00 89.19 572 PRO A CA 1
ATOM 4492 C C . PRO A 1 572 ? 5.080 -15.352 6.701 1.00 89.19 572 PRO A C 1
ATOM 4494 O O . PRO A 1 572 ? 5.496 -14.196 6.677 1.00 89.19 572 PRO A O 1
ATOM 4497 N N . ASP A 1 573 ? 4.650 -15.937 7.820 1.00 83.12 573 ASP A N 1
ATOM 4498 C CA . ASP A 1 573 ? 4.535 -15.265 9.123 1.00 83.12 573 ASP A CA 1
ATOM 4499 C C . ASP A 1 573 ? 5.817 -15.374 9.980 1.00 83.12 573 ASP A C 1
ATOM 4501 O O . ASP A 1 573 ? 5.848 -14.974 11.146 1.00 83.12 573 ASP A O 1
ATOM 4505 N N . GLY A 1 574 ? 6.903 -15.908 9.407 1.00 79.69 574 GLY A N 1
ATOM 4506 C CA . GLY A 1 574 ? 8.179 -16.128 10.087 1.00 79.69 574 GLY A CA 1
ATOM 4507 C C . GLY A 1 574 ? 8.182 -17.324 11.059 1.00 79.69 574 GLY A C 1
ATOM 4508 O O . GLY A 1 574 ? 7.352 -18.225 10.954 1.00 79.69 574 GLY A O 1
ATOM 4509 N N . PRO A 1 575 ? 9.154 -17.389 11.992 1.00 76.88 575 PRO A N 1
ATOM 4510 C CA . PRO A 1 575 ? 9.260 -18.472 12.971 1.00 76.88 575 PRO A CA 1
ATOM 4511 C C . PRO A 1 575 ? 8.235 -18.295 14.105 1.00 76.88 575 PRO A C 1
ATOM 4513 O O . PRO A 1 575 ? 8.548 -17.782 15.182 1.00 76.88 575 PRO A O 1
ATOM 4516 N N . THR A 1 576 ? 6.992 -18.706 13.858 1.00 66.50 576 THR A N 1
ATOM 4517 C CA . THR A 1 576 ? 5.917 -18.732 14.860 1.00 66.50 576 THR A CA 1
ATOM 4518 C C . THR A 1 576 ? 5.937 -20.033 15.678 1.00 66.50 576 THR A C 1
ATOM 4520 O O . THR A 1 576 ? 6.425 -21.071 15.238 1.00 66.50 576 THR A O 1
ATOM 4523 N N . ASN A 1 577 ? 5.368 -20.007 16.888 1.00 54.47 577 ASN A N 1
ATOM 4524 C CA . ASN A 1 577 ? 5.271 -21.194 17.760 1.00 54.47 577 ASN A CA 1
ATOM 4525 C C . ASN A 1 577 ? 4.077 -22.120 17.435 1.00 54.47 577 ASN A C 1
ATOM 4527 O O . ASN A 1 577 ? 3.827 -23.085 18.157 1.00 54.47 577 ASN A O 1
ATOM 4531 N N . ILE A 1 578 ? 3.293 -21.807 16.400 1.00 65.50 578 ILE A N 1
ATOM 4532 C CA . ILE A 1 578 ? 2.096 -22.551 15.989 1.00 65.50 578 ILE A CA 1
ATOM 4533 C C . ILE A 1 578 ? 2.062 -22.533 14.462 1.00 65.50 578 ILE A C 1
ATOM 4535 O O . ILE A 1 578 ? 2.004 -21.449 13.888 1.00 65.50 578 ILE A O 1
ATOM 4539 N N . LYS A 1 579 ? 2.063 -23.716 13.827 1.00 78.50 579 LYS A N 1
ATOM 4540 C CA . LYS A 1 579 ? 1.885 -23.888 12.371 1.00 78.50 579 LYS A CA 1
ATOM 4541 C C . LYS A 1 579 ? 2.766 -22.951 11.502 1.00 78.50 579 LYS A C 1
ATOM 4543 O O . LYS A 1 579 ? 2.233 -22.208 10.683 1.00 78.50 579 LYS A O 1
ATOM 4548 N N . PRO A 1 580 ? 4.104 -22.947 11.675 1.00 79.19 580 PRO A N 1
ATOM 4549 C CA . PRO A 1 580 ? 4.990 -21.948 11.062 1.00 79.19 580 PRO A CA 1
ATOM 4550 C C . PRO A 1 580 ? 5.223 -22.123 9.553 1.00 79.19 580 PRO A C 1
ATOM 4552 O O . PRO A 1 580 ? 5.902 -21.298 8.944 1.00 79.19 580 PRO A O 1
ATOM 4555 N N . LEU A 1 581 ? 4.723 -23.203 8.944 1.00 87.69 581 LEU A N 1
ATOM 4556 C CA . LEU A 1 581 ? 4.858 -23.445 7.511 1.00 87.69 581 LEU A CA 1
ATOM 4557 C C . LEU A 1 581 ? 3.616 -22.977 6.746 1.00 87.69 581 LEU A C 1
ATOM 4559 O O . LEU A 1 581 ? 2.490 -23.143 7.208 1.00 87.69 581 LEU A O 1
ATOM 4563 N N . TYR A 1 582 ? 3.844 -22.473 5.534 1.00 85.19 582 TYR A N 1
ATOM 4564 C CA . TYR A 1 582 ? 2.827 -22.069 4.559 1.00 85.19 582 TYR A CA 1
ATOM 4565 C C . TYR A 1 582 ? 1.621 -23.034 4.447 1.00 85.19 582 TYR A C 1
ATOM 4567 O O . TYR A 1 582 ? 1.799 -24.256 4.407 1.00 85.19 582 TYR A O 1
ATOM 4575 N N . LEU A 1 583 ? 0.410 -22.461 4.335 1.00 83.38 583 LEU A N 1
ATOM 4576 C CA . LEU A 1 583 ? -0.909 -23.104 4.502 1.00 83.38 583 LEU A CA 1
ATOM 4577 C C . LEU A 1 583 ? -1.152 -23.614 5.927 1.00 83.38 583 LEU A C 1
ATOM 4579 O O . LEU A 1 583 ? -1.808 -24.639 6.132 1.00 83.38 583 LEU A O 1
ATOM 4583 N N . GLN A 1 584 ? -0.623 -22.878 6.907 1.00 79.06 584 GLN A N 1
ATOM 4584 C CA . GLN A 1 584 ? -0.731 -23.150 8.341 1.00 79.06 584 GLN A CA 1
ATOM 4585 C C . GLN A 1 584 ? -0.434 -24.617 8.671 1.00 79.06 584 GLN A C 1
ATOM 4587 O O . GLN A 1 584 ? -1.159 -25.277 9.425 1.00 79.06 584 GLN A O 1
ATOM 4592 N N . MET A 1 585 ? 0.629 -25.134 8.059 1.00 83.94 585 MET A N 1
ATOM 4593 C CA . MET A 1 585 ? 1.103 -26.493 8.244 1.00 83.94 585 MET A CA 1
ATOM 4594 C C . MET A 1 585 ? 1.956 -26.593 9.512 1.00 83.94 585 MET A C 1
ATOM 4596 O O . MET A 1 585 ? 2.839 -25.771 9.778 1.00 83.94 585 MET A O 1
ATOM 4600 N N . ASP A 1 586 ? 1.714 -27.648 10.288 1.00 86.94 586 ASP A N 1
ATOM 4601 C CA . ASP A 1 586 ? 2.611 -28.054 11.365 1.00 86.94 586 ASP A CA 1
ATOM 4602 C C . ASP A 1 586 ? 3.987 -28.449 10.801 1.00 86.94 586 ASP A C 1
ATOM 4604 O O . ASP A 1 586 ? 4.103 -28.963 9.684 1.00 86.94 586 ASP A O 1
ATOM 4608 N N . ALA A 1 587 ? 5.039 -28.233 11.591 1.00 89.88 587 ALA A N 1
ATOM 4609 C CA . ALA A 1 587 ? 6.392 -28.645 11.238 1.00 89.88 587 ALA A CA 1
ATOM 4610 C C . ALA A 1 587 ? 6.490 -30.177 11.072 1.00 89.88 587 ALA A C 1
ATOM 4612 O O . ALA A 1 587 ? 5.888 -30.941 11.831 1.00 89.88 587 ALA A O 1
ATOM 4613 N N . PHE A 1 588 ? 7.283 -30.638 10.102 1.00 91.75 588 PHE A N 1
ATOM 4614 C CA . PHE A 1 588 ? 7.494 -32.069 9.855 1.00 91.75 588 PHE A CA 1
ATOM 4615 C C . PHE A 1 588 ? 8.180 -32.779 11.046 1.00 91.75 588 PHE A C 1
ATOM 4617 O O . PHE A 1 588 ? 8.949 -32.173 11.794 1.00 91.75 588 PHE A O 1
ATOM 4624 N N . GLU A 1 589 ? 7.919 -34.081 11.230 1.00 89.69 589 GLU A N 1
ATOM 4625 C CA . GLU A 1 589 ? 8.396 -34.840 12.400 1.00 89.69 589 GLU A CA 1
ATOM 4626 C C . GLU A 1 589 ? 9.936 -34.948 12.431 1.00 89.69 589 GLU A C 1
ATOM 4628 O O . GLU A 1 589 ? 10.551 -35.670 11.640 1.00 89.69 589 GLU A O 1
ATOM 4633 N N . GLY A 1 590 ? 10.565 -34.259 13.388 1.00 90.31 590 GLY A N 1
ATOM 4634 C CA . GLY A 1 590 ? 12.012 -34.274 13.594 1.00 90.31 590 GLY A CA 1
ATOM 4635 C C . GLY A 1 590 ? 12.806 -33.464 12.561 1.00 90.31 590 GLY A C 1
ATOM 4636 O O . GLY A 1 590 ? 12.275 -32.640 11.824 1.00 90.31 590 GLY A O 1
ATOM 4637 N N . VAL A 1 591 ? 14.125 -33.672 12.526 1.00 93.06 591 VAL A N 1
ATOM 4638 C CA . VAL A 1 591 ? 15.074 -32.755 11.867 1.00 93.06 591 VAL A CA 1
ATOM 4639 C C . VAL A 1 591 ? 15.026 -32.852 10.334 1.00 93.06 591 VAL A C 1
ATOM 4641 O O . VAL A 1 591 ? 15.851 -33.528 9.720 1.00 93.06 591 VAL A O 1
ATOM 4644 N N . GLN A 1 592 ? 14.094 -32.127 9.714 1.00 95.19 592 GLN A N 1
ATOM 4645 C CA . GLN A 1 592 ? 13.967 -31.993 8.259 1.00 95.19 592 GLN A CA 1
ATOM 4646 C C . GLN A 1 592 ? 14.410 -30.614 7.751 1.00 95.19 592 GLN A C 1
ATOM 4648 O O . GLN A 1 592 ? 14.129 -29.583 8.368 1.00 95.19 592 GLN A O 1
ATOM 4653 N N . TRP A 1 593 ? 15.078 -30.603 6.595 1.00 96.25 593 TRP A N 1
ATOM 4654 C CA . TRP A 1 593 ? 15.610 -29.416 5.925 1.00 96.25 593 TRP A CA 1
ATOM 4655 C C . TRP A 1 593 ? 15.210 -29.378 4.447 1.00 96.25 593 TRP A C 1
ATOM 4657 O O . TRP A 1 593 ? 15.496 -30.317 3.705 1.00 96.25 593 TRP A O 1
ATOM 4667 N N . SER A 1 594 ? 14.655 -28.253 3.994 1.00 97.00 594 SER A N 1
ATOM 4668 C CA . SER A 1 594 ? 14.381 -27.994 2.573 1.00 97.00 594 SER A CA 1
ATOM 4669 C C . SER A 1 594 ? 15.375 -26.966 2.008 1.00 97.00 594 SER A C 1
ATOM 4671 O O . SER A 1 594 ? 15.760 -26.042 2.732 1.00 97.00 594 SER A O 1
ATOM 4673 N N . PRO A 1 595 ? 15.820 -27.082 0.744 1.00 97.44 595 PRO A N 1
ATOM 4674 C CA . PRO A 1 595 ? 16.681 -26.084 0.117 1.00 97.44 595 PRO A CA 1
ATOM 4675 C C . PRO A 1 595 ? 15.886 -24.831 -0.288 1.00 97.44 595 PRO A C 1
ATOM 4677 O O . PRO A 1 595 ? 14.702 -24.921 -0.607 1.00 97.44 595 PRO A O 1
ATOM 4680 N N . ILE A 1 596 ? 16.548 -23.668 -0.282 1.00 97.19 596 ILE A N 1
ATOM 4681 C CA . ILE A 1 596 ? 15.946 -22.351 -0.585 1.00 97.19 596 ILE A CA 1
ATOM 4682 C C . ILE A 1 596 ? 16.704 -21.609 -1.695 1.00 97.19 596 ILE A C 1
ATOM 4684 O O . ILE A 1 596 ? 17.920 -21.766 -1.838 1.00 97.19 596 ILE A O 1
ATOM 4688 N N . SER A 1 597 ? 16.026 -20.748 -2.456 1.00 95.62 597 SER A N 1
ATOM 4689 C CA . SER A 1 597 ? 16.661 -19.953 -3.524 1.00 95.62 597 SER A CA 1
ATOM 4690 C C . SER A 1 597 ? 17.449 -18.729 -3.040 1.00 95.62 597 SER A C 1
ATOM 4692 O O . SER A 1 597 ? 18.345 -18.281 -3.750 1.00 95.62 597 SER A O 1
ATOM 4694 N N . ASN A 1 598 ? 17.214 -18.221 -1.820 1.00 92.38 598 ASN A N 1
ATOM 4695 C CA . ASN A 1 598 ? 17.852 -16.986 -1.315 1.00 92.38 598 ASN A CA 1
ATOM 4696 C C . ASN A 1 598 ? 19.388 -17.057 -1.204 1.00 92.38 598 ASN A C 1
ATOM 4698 O O . ASN A 1 598 ? 20.042 -16.029 -1.042 1.00 92.38 598 ASN A O 1
ATOM 4702 N N . SER A 1 599 ? 19.982 -18.254 -1.219 1.00 90.94 599 SER A N 1
ATOM 4703 C CA . SER A 1 599 ? 21.435 -18.415 -1.323 1.00 90.94 599 SER A CA 1
ATOM 4704 C C . SER A 1 599 ? 21.810 -19.796 -1.851 1.00 90.94 599 SER A C 1
ATOM 4706 O O . SER A 1 599 ? 21.155 -20.788 -1.532 1.00 90.94 599 SER A O 1
ATOM 4708 N N . PHE A 1 600 ? 22.908 -19.874 -2.607 1.00 93.12 600 PHE A N 1
ATOM 4709 C CA . PHE A 1 600 ? 23.455 -21.143 -3.085 1.00 93.12 600 PHE A CA 1
ATOM 4710 C C . PHE A 1 600 ? 23.788 -22.085 -1.915 1.00 93.12 600 PHE A C 1
ATOM 4712 O O . PHE A 1 600 ? 24.498 -21.708 -0.975 1.00 93.12 600 PHE A O 1
ATOM 4719 N N . ASN A 1 601 ? 23.286 -23.323 -1.978 1.00 95.38 601 ASN A N 1
ATOM 4720 C CA . ASN A 1 601 ? 23.344 -24.290 -0.879 1.00 95.38 601 ASN A CA 1
ATOM 4721 C C . ASN A 1 601 ? 22.734 -23.765 0.442 1.00 95.38 601 ASN A C 1
ATOM 4723 O O . ASN A 1 601 ? 23.181 -24.134 1.528 1.00 95.38 601 ASN A O 1
ATOM 4727 N N . GLY A 1 602 ? 21.744 -22.871 0.367 1.00 96.44 602 GLY A N 1
ATOM 4728 C CA . GLY A 1 602 ? 20.919 -22.466 1.502 1.00 96.44 602 GLY A CA 1
ATOM 4729 C C . GLY A 1 602 ? 19.859 -23.522 1.819 1.00 96.44 602 GLY A C 1
ATOM 4730 O O . GLY A 1 602 ? 19.259 -24.085 0.905 1.00 96.44 602 GLY A O 1
ATOM 4731 N N . TRP A 1 603 ? 19.618 -23.767 3.109 1.00 97.06 603 TRP A N 1
ATOM 4732 C CA . TRP A 1 603 ? 18.611 -24.715 3.601 1.00 97.06 603 TRP A CA 1
ATOM 4733 C C . TRP A 1 603 ? 17.871 -24.120 4.803 1.00 97.06 603 TRP A C 1
ATOM 4735 O O . TRP A 1 603 ? 18.517 -23.534 5.678 1.00 97.06 603 TRP A O 1
ATOM 4745 N N . VAL A 1 604 ? 16.550 -24.294 4.854 1.00 96.38 604 VAL A N 1
ATOM 4746 C CA . VAL A 1 604 ? 15.662 -23.912 5.966 1.00 96.38 604 VAL A CA 1
ATOM 4747 C C . VAL A 1 604 ? 15.197 -25.154 6.723 1.00 96.38 604 VAL A C 1
ATOM 4749 O O . VAL A 1 604 ? 14.953 -26.193 6.107 1.00 96.38 604 VAL A O 1
ATOM 4752 N N . MET A 1 605 ? 15.114 -25.073 8.053 1.00 94.94 605 MET A N 1
ATOM 4753 C CA . MET A 1 605 ? 14.521 -26.132 8.867 1.00 94.94 605 MET A CA 1
ATOM 4754 C C . MET A 1 605 ? 13.002 -26.124 8.670 1.00 94.94 605 MET A C 1
ATOM 4756 O O . MET A 1 605 ? 12.347 -25.119 8.935 1.00 94.94 605 MET A O 1
ATOM 4760 N N . VAL A 1 606 ? 12.454 -27.245 8.205 1.00 94.94 606 VAL A N 1
ATOM 4761 C CA . VAL A 1 606 ? 11.008 -27.438 7.973 1.00 94.94 606 VAL A CA 1
ATOM 4762 C C . VAL A 1 606 ? 10.389 -28.435 8.957 1.00 94.94 606 VAL A C 1
ATOM 4764 O O . VAL A 1 606 ? 9.177 -28.602 8.994 1.00 94.94 606 VAL A O 1
ATOM 4767 N N . GLY A 1 607 ? 11.211 -29.096 9.772 1.00 91.50 607 GLY A N 1
ATOM 4768 C CA . GLY A 1 607 ? 10.751 -29.924 10.884 1.00 91.50 607 GLY A CA 1
ATOM 4769 C C . GLY A 1 607 ? 11.138 -29.368 12.253 1.00 91.50 607 GLY A C 1
ATOM 4770 O O . GLY A 1 607 ? 11.453 -28.182 12.377 1.00 91.50 607 GLY A O 1
ATOM 4771 N N . THR A 1 608 ? 11.120 -30.219 13.277 1.00 88.81 608 THR A N 1
ATOM 4772 C CA . THR A 1 608 ? 11.455 -29.862 14.668 1.00 88.81 608 THR A CA 1
ATOM 4773 C C . THR A 1 608 ? 12.867 -30.307 15.070 1.00 88.81 608 THR A C 1
ATOM 4775 O O . THR A 1 608 ? 13.371 -31.336 14.610 1.00 88.81 608 THR A O 1
ATOM 4778 N N . LEU A 1 609 ? 13.531 -29.535 15.942 1.00 82.69 609 LEU A N 1
ATOM 4779 C CA . LEU A 1 609 ? 14.831 -29.911 16.522 1.00 82.69 609 LEU A CA 1
ATOM 4780 C C . LEU A 1 609 ? 14.689 -30.574 17.901 1.00 82.69 609 LEU A C 1
ATOM 4782 O O . LEU A 1 609 ? 15.394 -31.545 18.179 1.00 82.69 609 LEU A O 1
ATOM 4786 N N . ASP A 1 610 ? 13.778 -30.059 18.726 1.00 77.69 610 ASP A N 1
ATOM 4787 C CA . ASP A 1 610 ? 13.349 -30.613 20.013 1.00 77.69 610 ASP A CA 1
ATOM 4788 C C . ASP A 1 610 ? 11.836 -30.353 20.186 1.00 77.69 610 ASP A C 1
ATOM 4790 O O . ASP A 1 610 ? 11.279 -29.483 19.512 1.00 77.69 610 ASP A O 1
ATOM 4794 N N . ASP A 1 611 ? 11.175 -31.087 21.083 1.00 68.06 611 ASP A N 1
ATOM 4795 C CA . ASP A 1 611 ? 9.740 -30.922 21.382 1.00 68.06 611 ASP A CA 1
ATOM 4796 C C . ASP A 1 611 ? 9.462 -29.648 22.217 1.00 68.06 611 ASP A C 1
ATOM 4798 O O . ASP A 1 611 ? 8.326 -29.180 22.276 1.00 68.06 611 ASP A O 1
ATOM 4802 N N . GLU A 1 612 ? 10.488 -29.097 22.884 1.00 70.12 612 GLU A N 1
ATOM 4803 C CA . GLU A 1 612 ? 10.395 -27.881 23.715 1.00 70.12 612 GLU A CA 1
ATOM 4804 C C . GLU A 1 612 ? 10.823 -26.587 22.980 1.00 70.12 612 GLU A C 1
ATOM 4806 O O . GLU A 1 612 ? 10.555 -25.501 23.492 1.00 70.12 612 GLU A O 1
ATOM 4811 N N . ASP A 1 613 ? 11.462 -26.681 21.803 1.00 68.56 613 ASP A N 1
ATOM 4812 C CA . ASP A 1 613 ? 11.951 -25.532 21.012 1.00 68.56 613 ASP A CA 1
ATOM 4813 C C . ASP A 1 613 ? 11.934 -25.842 19.491 1.00 68.56 613 ASP A C 1
ATOM 4815 O O . ASP A 1 613 ? 12.912 -26.363 18.929 1.00 68.56 613 ASP A O 1
ATOM 4819 N N . PRO A 1 614 ? 10.806 -25.588 18.795 1.00 72.56 614 PRO A N 1
ATOM 4820 C CA . PRO A 1 614 ? 10.666 -25.862 17.370 1.00 72.56 614 PRO A CA 1
ATOM 4821 C C . PRO A 1 614 ? 11.353 -24.773 16.530 1.00 72.56 614 PRO A C 1
ATOM 4823 O O . PRO A 1 614 ? 10.707 -23.871 16.003 1.00 72.56 614 PRO A O 1
ATOM 4826 N N . LEU A 1 615 ? 12.671 -24.899 16.329 1.00 85.31 615 LEU A N 1
ATOM 4827 C CA . LEU A 1 615 ? 13.490 -24.015 15.471 1.00 85.31 615 LEU A CA 1
ATOM 4828 C C . LEU A 1 615 ? 13.203 -24.131 13.951 1.00 85.31 615 LEU A C 1
ATOM 4830 O O . LEU A 1 615 ? 14.088 -23.935 13.111 1.00 85.31 615 LEU A O 1
ATOM 4834 N N . THR A 1 616 ? 11.963 -24.451 13.587 1.00 90.62 616 THR A N 1
ATOM 4835 C CA . THR A 1 616 ? 11.427 -24.378 12.228 1.00 90.62 616 THR A CA 1
ATOM 4836 C C . THR A 1 616 ? 11.558 -22.944 11.690 1.00 90.62 616 THR A C 1
ATOM 4838 O O . THR A 1 616 ? 11.667 -21.982 12.448 1.00 90.62 616 THR A O 1
ATOM 4841 N N . CYS A 1 617 ? 11.622 -22.785 10.367 1.00 92.44 617 CYS A N 1
ATOM 4842 C CA . CYS A 1 617 ? 11.842 -21.506 9.677 1.00 92.44 617 CYS A CA 1
ATOM 4843 C C . CYS A 1 617 ? 13.216 -20.841 9.894 1.00 92.44 617 CYS A C 1
ATOM 4845 O O . CYS A 1 617 ? 13.528 -19.841 9.244 1.00 92.44 617 CYS A O 1
ATOM 4847 N N . VAL A 1 618 ? 14.101 -21.427 10.707 1.00 92.56 618 VAL A N 1
ATOM 4848 C CA . VAL A 1 618 ? 15.499 -20.991 10.840 1.00 92.56 618 VAL A CA 1
ATOM 4849 C C . VAL A 1 618 ? 16.367 -21.647 9.758 1.00 92.56 618 VAL A C 1
ATOM 4851 O O . VAL A 1 618 ? 16.310 -22.858 9.531 1.00 92.56 618 VAL A O 1
ATOM 4854 N N . THR A 1 619 ? 17.220 -20.873 9.078 1.00 94.81 619 THR A N 1
ATOM 4855 C CA . THR A 1 619 ? 18.168 -21.438 8.099 1.00 94.81 619 THR A CA 1
ATOM 4856 C C . THR A 1 619 ? 19.385 -22.077 8.763 1.00 94.81 619 THR A C 1
ATOM 4858 O O . THR A 1 619 ? 19.861 -21.632 9.808 1.00 94.81 619 THR A O 1
ATOM 4861 N N . HIS A 1 620 ? 19.982 -23.077 8.109 1.00 94.50 620 HIS A N 1
ATOM 4862 C CA . HIS A 1 620 ? 21.196 -23.747 8.599 1.00 94.50 620 HIS A CA 1
ATOM 4863 C C . HIS A 1 620 ? 22.361 -22.753 8.778 1.00 94.50 620 HIS A C 1
ATOM 4865 O O . HIS A 1 620 ? 23.219 -22.924 9.646 1.00 94.50 620 HIS A O 1
ATOM 4871 N N . LYS A 1 621 ? 22.365 -21.672 7.985 1.00 91.56 621 LYS A N 1
ATOM 4872 C CA . LYS A 1 621 ? 23.325 -20.572 8.097 1.00 91.56 621 LYS A CA 1
ATOM 4873 C C . LYS A 1 621 ? 23.107 -19.737 9.360 1.00 91.56 621 LYS A C 1
ATOM 4875 O O . LYS A 1 621 ? 24.093 -19.415 10.006 1.00 91.56 621 LYS A O 1
ATOM 4880 N N . GLN A 1 622 ? 21.863 -19.419 9.725 1.00 90.19 622 GLN A N 1
ATOM 4881 C CA . GLN A 1 622 ? 21.548 -18.729 10.986 1.00 90.19 622 GLN A CA 1
ATOM 4882 C C . GLN A 1 622 ? 21.832 -19.628 12.200 1.00 90.19 622 GLN A C 1
ATOM 4884 O O . GLN A 1 622 ? 22.425 -19.176 13.171 1.00 90.19 622 GLN A O 1
ATOM 4889 N N . MET A 1 623 ? 21.469 -20.913 12.124 1.00 90.56 623 MET A N 1
ATOM 4890 C CA . MET A 1 623 ? 21.596 -21.854 13.244 1.00 90.56 623 MET A CA 1
ATOM 4891 C C . MET A 1 623 ? 23.048 -22.274 13.540 1.00 90.56 623 MET A C 1
ATOM 4893 O O . MET A 1 623 ? 23.390 -22.533 14.691 1.00 90.56 623 MET A O 1
ATOM 4897 N N . PHE A 1 624 ? 23.912 -22.356 12.518 1.00 89.25 624 PHE A N 1
ATOM 4898 C CA . PHE A 1 624 ? 25.273 -22.899 12.667 1.00 89.25 624 PHE A CA 1
ATOM 4899 C C . PHE A 1 624 ? 26.399 -22.015 12.105 1.00 89.25 624 PHE A C 1
ATOM 4901 O O . PHE A 1 624 ? 27.561 -22.412 12.176 1.00 89.25 624 PHE A O 1
ATOM 4908 N N . ASN A 1 625 ? 26.101 -20.837 11.546 1.00 90.94 625 ASN A N 1
ATOM 4909 C CA . ASN A 1 625 ? 27.049 -19.943 10.859 1.00 90.94 625 ASN A CA 1
ATOM 4910 C C . ASN A 1 625 ? 27.734 -20.530 9.599 1.00 90.94 625 ASN A C 1
ATOM 4912 O O . ASN A 1 625 ? 28.713 -19.966 9.107 1.00 90.94 625 ASN A O 1
ATOM 4916 N N . TYR A 1 626 ? 27.220 -21.626 9.021 1.00 91.12 626 TYR A N 1
ATOM 4917 C CA . TYR A 1 626 ? 27.677 -22.163 7.727 1.00 91.12 626 TYR A CA 1
ATOM 4918 C C . TYR A 1 626 ? 26.575 -22.916 6.962 1.00 91.12 626 TYR A C 1
ATOM 4920 O O . TYR A 1 626 ? 25.666 -23.491 7.560 1.00 91.12 626 TYR A O 1
ATOM 4928 N N . ASN A 1 627 ? 26.689 -22.959 5.630 1.00 91.94 627 ASN A N 1
ATOM 4929 C CA . ASN A 1 627 ? 25.842 -23.790 4.764 1.00 91.94 627 ASN A CA 1
ATOM 4930 C C . ASN A 1 627 ? 26.322 -25.260 4.802 1.00 91.94 627 ASN A C 1
ATOM 4932 O O . ASN A 1 627 ? 27.533 -25.505 4.808 1.00 91.94 627 ASN A O 1
ATOM 4936 N N . PRO A 1 628 ? 25.420 -26.256 4.827 1.00 94.69 628 PRO A N 1
ATOM 4937 C CA . PRO A 1 628 ? 25.777 -27.644 5.106 1.00 94.69 628 PRO A CA 1
ATOM 4938 C C . PRO A 1 628 ? 26.545 -28.319 3.964 1.00 94.69 628 PRO A C 1
ATOM 4940 O O . PRO A 1 628 ? 26.122 -28.301 2.810 1.00 94.69 628 PRO A O 1
ATOM 4943 N N . ALA A 1 629 ? 27.625 -29.035 4.292 1.00 93.19 629 ALA A N 1
ATOM 4944 C CA . ALA A 1 629 ? 28.359 -29.850 3.314 1.00 93.19 629 ALA A CA 1
ATOM 4945 C C . ALA A 1 629 ? 27.496 -30.973 2.697 1.00 93.19 629 ALA A C 1
ATOM 4947 O O . ALA A 1 629 ? 27.644 -31.285 1.517 1.00 93.19 629 ALA A O 1
ATOM 4948 N N . TRP A 1 630 ? 26.543 -31.517 3.467 1.00 95.25 630 TRP A N 1
ATOM 4949 C CA . TRP A 1 630 ? 25.618 -32.568 3.021 1.00 95.25 630 TRP A CA 1
ATOM 4950 C C . TRP A 1 630 ? 24.597 -32.105 1.965 1.00 95.25 630 TRP A C 1
ATOM 4952 O O . TRP A 1 630 ? 23.956 -32.932 1.311 1.00 95.25 630 TRP A O 1
ATOM 4962 N N . GLY A 1 631 ? 24.472 -30.790 1.756 1.00 93.06 631 GLY A N 1
ATOM 4963 C CA . GLY A 1 631 ? 23.733 -30.217 0.632 1.00 93.06 631 GLY A CA 1
ATOM 4964 C C . GLY A 1 631 ? 24.525 -30.207 -0.684 1.00 93.06 631 GLY A C 1
ATOM 4965 O O . GLY A 1 631 ? 23.917 -30.162 -1.745 1.00 93.06 631 GLY A O 1
ATOM 4966 N N . LEU A 1 632 ? 25.860 -30.329 -0.647 1.00 93.12 632 LEU A N 1
ATOM 4967 C CA . LEU A 1 632 ? 26.716 -30.388 -1.845 1.00 93.12 632 LEU A CA 1
ATOM 4968 C C . LEU A 1 632 ? 27.185 -31.807 -2.192 1.00 93.12 632 LEU A C 1
ATOM 4970 O O . LEU A 1 632 ? 27.369 -32.114 -3.365 1.00 93.12 632 LEU A O 1
ATOM 4974 N N . ASP A 1 633 ? 27.391 -32.678 -1.198 1.00 92.06 633 ASP A N 1
ATOM 4975 C CA . ASP A 1 633 ? 27.796 -34.077 -1.432 1.00 92.06 633 ASP A CA 1
ATOM 4976 C C . ASP A 1 633 ? 26.621 -35.071 -1.517 1.00 92.06 633 ASP 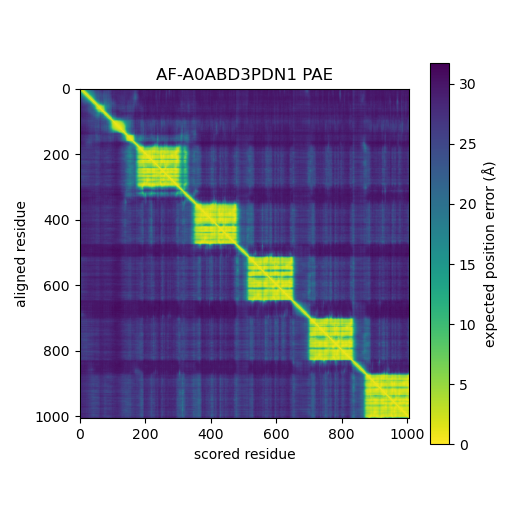A C 1
ATOM 4978 O O . ASP A 1 633 ? 26.819 -36.247 -1.829 1.00 92.06 633 ASP A O 1
ATOM 4982 N N . GLY A 1 634 ? 25.398 -34.598 -1.254 1.00 90.19 634 GLY A N 1
ATOM 4983 C CA . GLY A 1 634 ? 24.161 -35.373 -1.347 1.00 90.19 634 GLY A CA 1
ATOM 4984 C C . GLY A 1 634 ? 23.945 -36.363 -0.200 1.00 90.19 634 GLY A C 1
ATOM 4985 O O . GLY A 1 634 ? 22.934 -37.064 -0.194 1.00 90.19 634 GLY A O 1
ATOM 4986 N N . SER A 1 635 ? 24.847 -36.429 0.784 1.00 91.12 635 SER A N 1
ATOM 4987 C CA . SER A 1 635 ? 24.678 -37.283 1.963 1.00 91.12 635 SER A CA 1
ATOM 4988 C C . SER A 1 635 ? 23.511 -36.834 2.850 1.00 91.12 635 SER A C 1
ATOM 4990 O O . SER A 1 635 ? 22.968 -35.742 2.696 1.00 91.12 635 SER A O 1
ATOM 4992 N N . LYS A 1 636 ? 23.114 -37.699 3.789 1.00 93.75 636 LYS A N 1
ATOM 4993 C CA . LYS A 1 636 ? 21.967 -37.510 4.689 1.00 93.75 636 LYS A CA 1
ATOM 4994 C C . LYS A 1 636 ? 20.610 -37.238 3.998 1.00 93.75 636 LYS A C 1
ATOM 4996 O O . LYS A 1 636 ? 19.966 -36.238 4.327 1.00 93.75 636 LYS A O 1
ATOM 5001 N N . PRO A 1 637 ? 20.152 -38.069 3.042 1.00 94.06 637 PRO A N 1
ATOM 5002 C CA . PRO A 1 637 ? 18.810 -37.920 2.467 1.00 94.06 637 PRO A CA 1
ATOM 5003 C C . PRO A 1 637 ? 17.694 -37.973 3.523 1.00 94.06 637 PRO A C 1
ATOM 5005 O O . PRO A 1 637 ? 16.685 -37.303 3.353 1.00 94.06 637 PRO A O 1
ATOM 5008 N N . GLU A 1 638 ? 17.912 -38.671 4.644 1.00 92.62 638 GLU A N 1
ATOM 5009 C CA . GLU A 1 638 ? 16.979 -38.769 5.777 1.00 92.62 638 GLU A CA 1
ATOM 5010 C C . GLU A 1 638 ? 16.689 -37.442 6.511 1.00 92.62 638 GLU A C 1
ATOM 5012 O O . GLU A 1 638 ? 15.815 -37.400 7.371 1.00 92.62 638 GLU A O 1
ATOM 5017 N N . LEU A 1 639 ? 17.426 -36.366 6.200 1.00 94.19 639 LEU A N 1
ATOM 5018 C CA . LEU A 1 639 ? 17.192 -35.013 6.729 1.00 94.19 639 LEU A CA 1
ATOM 5019 C C . LEU A 1 639 ? 16.633 -34.046 5.668 1.00 94.19 639 LEU A C 1
ATOM 5021 O O . LEU A 1 639 ? 16.661 -32.834 5.878 1.00 94.19 639 LEU A O 1
ATOM 5025 N N . LYS A 1 640 ? 16.241 -34.555 4.494 1.00 95.12 640 LYS A N 1
ATOM 5026 C CA . LYS A 1 640 ? 15.878 -33.773 3.301 1.00 95.12 640 LYS A CA 1
ATOM 5027 C C . LYS A 1 640 ? 14.654 -34.362 2.586 1.00 95.12 640 LYS A C 1
ATOM 5029 O O . LYS A 1 640 ? 14.595 -34.356 1.358 1.00 95.12 640 LYS A O 1
ATOM 5034 N N . GLU A 1 641 ? 13.703 -34.925 3.329 1.00 95.06 641 GLU A N 1
ATOM 5035 C CA . GLU A 1 641 ? 12.590 -35.701 2.753 1.00 95.06 641 GLU A CA 1
ATOM 5036 C C . GLU A 1 641 ? 11.492 -34.828 2.110 1.00 95.06 641 GLU A C 1
ATOM 5038 O O . GLU A 1 641 ? 10.668 -35.341 1.351 1.00 95.06 641 GLU A O 1
ATOM 5043 N N . HIS A 1 642 ? 11.527 -33.511 2.347 1.00 94.62 642 HIS A N 1
ATOM 5044 C CA . HIS A 1 642 ? 10.568 -32.527 1.835 1.00 94.62 642 HIS A CA 1
ATOM 5045 C C . HIS A 1 642 ? 11.268 -31.421 1.035 1.00 94.62 642 HIS A C 1
ATOM 5047 O O . HIS A 1 642 ? 12.360 -30.975 1.392 1.00 94.62 642 HIS A O 1
ATOM 5053 N N . LEU A 1 643 ? 10.616 -30.975 -0.038 1.00 95.75 643 LEU A N 1
ATOM 5054 C CA . LEU A 1 643 ? 11.073 -29.929 -0.950 1.00 95.75 643 LEU A CA 1
ATOM 5055 C C . LEU A 1 643 ? 9.878 -29.051 -1.343 1.00 95.75 643 LEU A C 1
ATOM 5057 O O . LEU A 1 643 ? 8.840 -29.588 -1.716 1.00 95.75 643 LEU A O 1
ATOM 5061 N N . LEU A 1 644 ? 10.019 -27.726 -1.293 1.00 95.81 644 LEU A N 1
ATOM 5062 C CA . LEU A 1 644 ? 9.016 -26.791 -1.818 1.00 95.81 644 LEU A CA 1
ATOM 5063 C C . LEU A 1 644 ? 9.545 -26.137 -3.103 1.00 95.81 644 LEU A C 1
ATOM 5065 O O . LEU A 1 644 ? 10.622 -25.528 -3.097 1.00 95.81 644 LEU A O 1
ATOM 5069 N N . CYS A 1 645 ? 8.789 -26.269 -4.192 1.00 97.00 645 CYS A N 1
ATOM 5070 C CA . CYS A 1 645 ? 9.076 -25.624 -5.471 1.00 97.00 645 CYS A CA 1
ATOM 5071 C C . CYS A 1 645 ? 8.013 -24.557 -5.776 1.00 97.00 645 CYS A C 1
ATOM 5073 O O . CYS A 1 645 ? 6.835 -24.777 -5.515 1.00 97.00 645 CYS A O 1
ATOM 5075 N N . CYS A 1 646 ? 8.425 -23.424 -6.337 1.00 95.94 646 CYS A N 1
ATOM 5076 C CA . CYS A 1 646 ? 7.592 -22.251 -6.614 1.00 95.94 646 CYS A CA 1
ATOM 5077 C C . CYS A 1 646 ? 7.591 -21.952 -8.117 1.00 95.94 646 CYS A C 1
ATOM 5079 O O . CYS A 1 646 ? 8.613 -22.149 -8.778 1.00 95.94 646 CYS A O 1
ATOM 5081 N N . GLU A 1 647 ? 6.486 -21.445 -8.662 1.00 92.69 647 GLU A N 1
ATOM 5082 C CA . GLU A 1 647 ? 6.423 -21.023 -10.066 1.00 92.69 647 GLU A CA 1
ATOM 5083 C C . GLU A 1 647 ? 7.178 -19.700 -10.252 1.00 92.69 647 GLU A C 1
ATOM 5085 O O . GLU A 1 647 ? 6.914 -18.701 -9.580 1.00 92.69 647 GLU A O 1
ATOM 5090 N N . GLY A 1 648 ? 8.176 -19.705 -11.140 1.00 75.50 648 GLY A N 1
ATOM 5091 C CA . GLY A 1 648 ? 8.952 -18.509 -11.450 1.00 75.50 648 GLY A CA 1
ATOM 5092 C C . GLY A 1 648 ? 8.229 -17.636 -12.470 1.00 75.50 648 GLY A C 1
ATOM 5093 O O . GLY A 1 648 ? 7.797 -18.130 -13.508 1.00 75.50 648 GLY A O 1
ATOM 5094 N N . TYR A 1 649 ? 8.167 -16.324 -12.227 1.00 50.00 649 TYR A N 1
ATOM 5095 C CA . TYR A 1 649 ? 7.666 -15.353 -13.207 1.00 50.00 649 TYR A CA 1
ATOM 5096 C C . TYR A 1 649 ? 8.606 -15.258 -14.427 1.00 50.00 649 TYR A C 1
ATOM 5098 O O . TYR A 1 649 ? 9.475 -14.389 -14.519 1.00 50.00 649 TYR A O 1
ATOM 5106 N N . THR A 1 650 ? 8.431 -16.156 -15.399 1.00 40.78 650 THR A N 1
ATOM 5107 C CA . THR A 1 650 ? 9.125 -16.098 -16.691 1.00 40.78 650 THR A CA 1
ATOM 5108 C C . THR A 1 650 ? 8.553 -14.958 -17.532 1.00 40.78 650 THR A C 1
ATOM 5110 O O . THR A 1 650 ? 7.527 -15.105 -18.201 1.00 40.78 650 THR A O 1
ATOM 5113 N N . ALA A 1 651 ? 9.212 -13.801 -17.501 1.00 34.00 651 ALA A N 1
ATOM 5114 C CA . ALA A 1 651 ? 8.805 -12.629 -18.267 1.00 34.00 651 ALA A CA 1
ATOM 5115 C C . ALA A 1 651 ? 9.017 -12.824 -19.786 1.00 34.00 651 ALA A C 1
ATOM 5117 O O . ALA A 1 651 ? 10.064 -12.478 -20.322 1.00 34.00 651 ALA A O 1
ATOM 5118 N N . TYR A 1 652 ? 7.973 -13.315 -20.466 1.00 35.09 652 TYR A N 1
ATOM 5119 C CA . TYR A 1 652 ? 7.783 -13.344 -21.928 1.00 35.09 652 TYR A CA 1
ATOM 5120 C C . TYR A 1 652 ? 8.826 -14.095 -22.790 1.00 35.09 652 TYR A C 1
ATOM 5122 O O . TYR A 1 652 ? 9.792 -13.510 -23.273 1.00 35.09 652 TYR A O 1
ATOM 5130 N N . GLU A 1 653 ? 8.471 -15.310 -23.224 1.00 33.53 653 GLU A N 1
ATOM 5131 C CA . GLU A 1 653 ? 8.695 -15.730 -24.619 1.00 33.53 653 GLU A CA 1
ATOM 5132 C C . GLU A 1 653 ? 7.377 -16.230 -25.235 1.00 33.53 653 GLU A C 1
ATOM 5134 O O . GLU A 1 653 ? 6.899 -17.308 -24.899 1.00 33.53 653 GLU A O 1
ATOM 5139 N N . ASP A 1 654 ? 6.797 -15.465 -26.168 1.00 31.25 654 ASP A N 1
ATOM 5140 C CA . ASP A 1 654 ? 5.715 -15.948 -27.043 1.00 31.25 654 ASP A CA 1
ATOM 5141 C C . ASP A 1 654 ? 5.819 -15.300 -28.440 1.00 31.25 654 ASP A C 1
ATOM 5143 O O . ASP A 1 654 ? 5.240 -14.250 -28.732 1.00 31.25 654 ASP A O 1
ATOM 5147 N N . VAL A 1 655 ? 6.648 -15.900 -29.305 1.00 29.50 655 VAL A N 1
ATOM 5148 C CA . VAL A 1 655 ? 6.866 -15.467 -30.699 1.00 29.50 655 VAL A CA 1
ATOM 5149 C C . VAL A 1 655 ? 6.860 -16.687 -31.639 1.00 29.50 655 VAL A C 1
ATOM 5151 O O . VAL A 1 655 ? 7.793 -17.492 -31.608 1.00 29.50 655 VAL A O 1
ATOM 5154 N N . PRO A 1 656 ? 5.850 -16.842 -32.520 1.00 32.66 656 PRO A N 1
ATOM 5155 C CA . PRO A 1 656 ? 5.773 -17.980 -33.442 1.00 32.66 656 PRO A CA 1
ATOM 5156 C C . PRO A 1 656 ? 6.886 -18.022 -34.522 1.00 32.66 656 PRO A C 1
ATOM 5158 O O . PRO A 1 656 ? 7.351 -16.972 -34.969 1.00 32.66 656 PRO A O 1
ATOM 5161 N N . PRO A 1 657 ? 7.294 -19.217 -35.008 1.00 44.38 657 PRO A N 1
ATOM 5162 C CA . PRO A 1 657 ? 8.575 -19.384 -35.709 1.00 44.38 657 PRO A CA 1
ATOM 5163 C C . PRO A 1 657 ? 8.544 -19.286 -37.253 1.00 44.38 657 PRO A C 1
ATOM 5165 O O . PRO A 1 657 ? 7.993 -20.148 -37.938 1.00 44.38 657 PRO A O 1
ATOM 5168 N N . GLU A 1 658 ? 9.306 -18.338 -37.810 1.00 29.34 658 GLU A N 1
ATOM 5169 C CA . GLU A 1 658 ? 9.848 -18.335 -39.185 1.00 29.34 658 GLU A CA 1
ATOM 5170 C C . GLU A 1 658 ? 11.246 -17.663 -39.184 1.00 29.34 658 GLU A C 1
ATOM 5172 O O . GLU A 1 658 ? 11.457 -16.707 -38.450 1.00 29.34 658 GLU A O 1
ATOM 5177 N N . ALA A 1 659 ? 12.257 -18.050 -39.975 1.00 27.77 659 ALA A N 1
ATOM 5178 C CA . ALA A 1 659 ? 12.445 -19.237 -40.817 1.00 27.77 659 ALA A CA 1
ATOM 5179 C C . ALA A 1 659 ? 13.956 -19.488 -41.079 1.00 27.77 659 ALA A C 1
ATOM 5181 O O . ALA A 1 659 ? 14.802 -18.620 -40.876 1.00 27.77 659 ALA A O 1
ATOM 5182 N N . VAL A 1 660 ? 14.303 -20.687 -41.562 1.00 31.58 660 VAL A N 1
ATOM 5183 C CA . VAL A 1 660 ? 15.693 -21.162 -41.736 1.00 31.58 660 VAL A CA 1
ATOM 5184 C C . VAL A 1 660 ? 16.464 -20.441 -42.855 1.00 31.58 660 VAL A C 1
ATOM 5186 O O . VAL A 1 660 ? 16.075 -20.529 -44.020 1.00 31.58 660 VAL A O 1
ATOM 5189 N N . ILE A 1 661 ? 17.657 -19.919 -42.539 1.00 28.73 661 ILE A N 1
ATOM 5190 C CA . ILE A 1 661 ? 18.815 -19.913 -43.456 1.00 28.73 661 ILE A CA 1
ATOM 5191 C C . ILE A 1 661 ? 20.060 -20.389 -42.696 1.00 28.73 661 ILE A C 1
ATOM 5193 O O . ILE A 1 661 ? 20.414 -19.845 -41.656 1.00 28.73 661 ILE A O 1
ATOM 5197 N N . SER A 1 662 ? 20.733 -21.400 -43.240 1.00 30.47 662 SER A N 1
ATOM 5198 C CA . SER A 1 662 ? 22.028 -21.906 -42.779 1.00 30.47 662 SER A CA 1
ATOM 5199 C C . SER A 1 662 ? 23.186 -21.300 -43.573 1.00 30.47 662 SER A C 1
ATOM 5201 O O . SER A 1 662 ? 23.038 -21.114 -44.779 1.00 30.47 662 SER A O 1
ATOM 5203 N N . ASP A 1 663 ? 24.368 -21.184 -42.965 1.00 27.27 663 ASP A N 1
ATOM 5204 C CA . ASP A 1 663 ? 25.577 -21.777 -43.561 1.00 27.27 663 ASP A CA 1
ATOM 5205 C C . ASP A 1 663 ? 26.690 -22.008 -42.517 1.00 27.27 663 ASP A C 1
ATOM 5207 O O . ASP A 1 663 ? 26.648 -21.482 -41.408 1.00 27.27 663 ASP A O 1
ATOM 5211 N N . SER A 1 664 ? 27.641 -22.882 -42.856 1.00 32.34 664 SER A N 1
ATOM 5212 C CA . SER A 1 664 ? 28.568 -23.562 -41.928 1.00 32.34 664 SER A CA 1
ATOM 5213 C C . SER A 1 664 ? 30.057 -23.288 -42.192 1.00 32.34 664 SER A C 1
ATOM 5215 O O . SER A 1 664 ? 30.385 -22.935 -43.322 1.00 32.34 664 SER A O 1
ATOM 5217 N N . VAL A 1 665 ? 30.929 -23.598 -41.208 1.00 32.19 665 VAL A N 1
ATOM 5218 C CA . VAL A 1 665 ? 32.329 -24.144 -41.266 1.00 32.19 665 VAL A CA 1
ATOM 5219 C C . VAL A 1 665 ? 33.012 -23.789 -39.921 1.00 32.19 665 VAL A C 1
ATOM 5221 O O . VAL A 1 665 ? 33.025 -22.616 -39.571 1.00 32.19 665 VAL A O 1
ATOM 5224 N N . ALA A 1 666 ? 33.327 -24.725 -39.008 1.00 32.34 666 ALA A N 1
ATOM 5225 C CA . ALA A 1 666 ? 34.459 -25.689 -38.961 1.00 32.34 666 ALA A CA 1
ATOM 5226 C C . ALA A 1 666 ? 35.841 -25.012 -38.692 1.00 32.34 666 ALA A C 1
ATOM 5228 O O . ALA A 1 666 ? 36.014 -23.855 -39.062 1.00 32.34 666 ALA A O 1
ATOM 5229 N N . ASP A 1 667 ? 36.831 -25.590 -37.987 1.00 30.56 667 ASP A N 1
ATOM 5230 C CA . ASP A 1 667 ? 37.158 -27.002 -37.677 1.00 30.56 667 ASP A CA 1
ATOM 5231 C C . ASP A 1 667 ? 37.723 -27.236 -36.233 1.00 30.56 667 ASP A C 1
ATOM 5233 O O . ASP A 1 667 ? 38.025 -26.286 -35.514 1.00 30.56 667 ASP A O 1
ATOM 5237 N N . GLU A 1 668 ? 37.830 -28.527 -35.864 1.00 36.34 668 GLU A N 1
ATOM 5238 C CA . GLU A 1 668 ? 38.841 -29.311 -35.077 1.00 36.34 668 GLU A CA 1
ATOM 5239 C C . GLU A 1 668 ? 40.069 -28.563 -34.460 1.00 36.34 668 GLU A C 1
ATOM 5241 O O . GLU A 1 668 ? 40.528 -27.563 -35.002 1.00 36.34 668 GLU A O 1
ATOM 5246 N N . ASP A 1 669 ? 40.742 -28.939 -33.352 1.00 33.47 669 ASP A N 1
ATOM 5247 C CA . ASP A 1 669 ? 40.962 -30.168 -32.532 1.00 33.47 669 ASP A CA 1
ATOM 5248 C C . ASP A 1 669 ? 41.256 -29.720 -31.054 1.00 33.47 669 ASP A C 1
ATOM 5250 O O . ASP A 1 669 ? 41.406 -28.526 -30.807 1.00 33.47 669 ASP A O 1
ATOM 5254 N N . GLY A 1 670 ? 41.421 -30.521 -29.985 1.00 34.84 670 GLY A N 1
ATOM 5255 C CA . GLY A 1 670 ? 41.602 -31.972 -29.815 1.00 34.84 670 GLY A CA 1
ATOM 5256 C C . GLY A 1 670 ? 42.891 -32.335 -29.021 1.00 34.84 670 GLY A C 1
ATOM 5257 O O . GLY A 1 670 ? 43.967 -31.839 -29.351 1.00 34.84 670 GLY A O 1
ATOM 5258 N N . ASN A 1 671 ? 42.793 -33.275 -28.054 1.00 32.44 671 ASN A N 1
ATOM 5259 C CA . ASN A 1 671 ? 43.865 -34.104 -27.419 1.00 32.44 671 ASN A CA 1
ATOM 5260 C C . ASN A 1 671 ? 44.353 -33.793 -25.962 1.00 32.44 671 ASN A C 1
ATOM 5262 O O . ASN A 1 671 ? 44.009 -32.782 -25.361 1.00 32.44 671 ASN A O 1
ATOM 5266 N N . ASP A 1 672 ? 45.120 -34.734 -25.375 1.00 34.09 672 ASP A N 1
ATOM 5267 C CA . ASP A 1 672 ? 44.902 -35.268 -24.015 1.00 34.09 672 ASP A CA 1
ATOM 5268 C C . ASP A 1 672 ? 46.169 -35.451 -23.116 1.00 34.09 672 ASP A C 1
ATOM 5270 O O . ASP A 1 672 ? 47.235 -35.836 -23.597 1.00 34.09 672 ASP A O 1
ATOM 5274 N N . SER A 1 673 ? 45.974 -35.334 -21.790 1.00 40.06 673 SER A N 1
ATOM 5275 C CA . SER A 1 673 ? 46.603 -36.102 -20.676 1.00 40.06 673 SER A CA 1
ATOM 5276 C C . SER A 1 673 ? 48.118 -36.092 -20.290 1.00 40.06 673 SER A C 1
ATOM 5278 O O . SER A 1 673 ? 49.031 -36.111 -21.109 1.00 40.06 673 SER A O 1
ATOM 5280 N N . ASN A 1 674 ? 48.336 -36.309 -18.970 1.00 32.41 674 ASN A N 1
ATOM 5281 C CA . ASN A 1 674 ? 49.566 -36.660 -18.198 1.00 32.4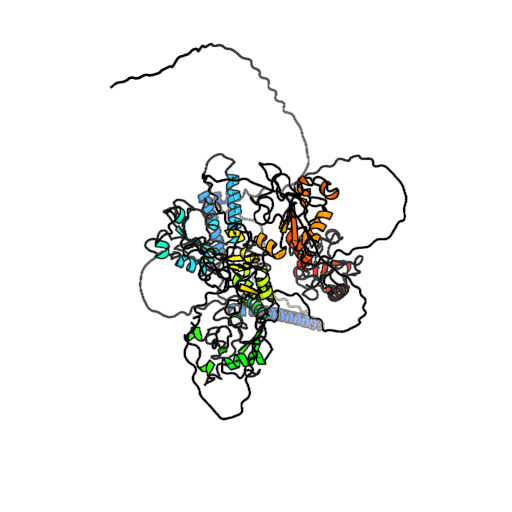1 674 ASN A CA 1
ATOM 5282 C C . ASN A 1 674 ? 50.654 -35.578 -17.938 1.00 32.41 674 ASN A C 1
ATOM 5284 O O . ASN A 1 674 ? 51.018 -34.823 -18.827 1.00 32.41 674 ASN A O 1
ATOM 5288 N N . GLY A 1 675 ? 51.316 -35.516 -16.762 1.00 28.98 675 GLY A N 1
ATOM 5289 C CA . GLY A 1 675 ? 51.104 -36.228 -15.479 1.00 28.98 675 GLY A CA 1
ATOM 5290 C C . GLY A 1 675 ? 52.384 -36.439 -14.624 1.00 28.98 675 GLY A C 1
ATOM 5291 O O . GLY A 1 675 ? 53.471 -36.558 -15.182 1.00 28.98 675 GLY A O 1
ATOM 5292 N N . SER A 1 676 ? 52.235 -36.607 -13.291 1.00 30.78 676 SER A N 1
ATOM 5293 C CA . SER A 1 676 ? 53.251 -37.044 -12.278 1.00 30.78 676 SER A CA 1
ATOM 5294 C C . SER A 1 676 ? 54.433 -36.084 -11.952 1.00 30.78 676 SER A C 1
ATOM 5296 O O . SER A 1 676 ? 54.875 -35.349 -12.823 1.00 30.78 676 SER A O 1
ATOM 5298 N N . SER A 1 677 ? 55.059 -36.049 -10.753 1.00 29.91 677 SER A N 1
ATOM 5299 C CA . SER A 1 677 ? 54.727 -36.537 -9.385 1.00 29.91 677 SER A CA 1
ATOM 5300 C C . SER A 1 677 ? 55.797 -36.083 -8.355 1.00 29.91 677 SER A C 1
ATOM 5302 O O . SER A 1 677 ? 56.969 -36.214 -8.683 1.00 29.91 677 SER A O 1
ATOM 5304 N N . SER A 1 678 ? 55.403 -35.735 -7.105 1.00 31.31 678 SER A N 1
ATOM 5305 C CA . SER A 1 678 ? 56.129 -35.911 -5.797 1.00 31.31 678 SER A CA 1
ATOM 5306 C C . SER A 1 678 ? 57.575 -35.350 -5.617 1.00 31.31 678 SER A C 1
ATOM 5308 O O . SER A 1 678 ? 58.332 -35.309 -6.572 1.00 31.31 678 SER A O 1
ATOM 5310 N N . THR A 1 679 ? 58.126 -34.946 -4.459 1.00 30.17 679 THR A N 1
ATOM 5311 C CA . THR A 1 679 ? 57.939 -35.143 -2.988 1.00 30.17 679 THR A CA 1
ATOM 5312 C C . THR A 1 679 ? 58.349 -33.826 -2.241 1.00 30.17 679 THR A C 1
ATOM 5314 O O . THR A 1 679 ? 58.692 -32.871 -2.926 1.00 30.17 679 THR A O 1
ATOM 5317 N N . GLU A 1 680 ? 58.367 -33.598 -0.910 1.00 29.25 680 GLU A N 1
ATOM 5318 C CA . GLU A 1 680 ? 58.439 -34.400 0.343 1.00 29.25 680 GLU A CA 1
ATOM 5319 C C . GLU A 1 680 ? 57.588 -33.780 1.497 1.00 29.25 680 GLU A C 1
ATOM 5321 O O . GLU A 1 680 ? 57.022 -32.701 1.354 1.00 29.25 680 GLU A O 1
ATOM 5326 N N . ALA A 1 681 ? 57.524 -34.465 2.650 1.00 29.77 681 ALA A N 1
ATOM 5327 C CA . ALA A 1 681 ? 56.933 -34.050 3.949 1.00 29.77 681 ALA A CA 1
ATOM 5328 C C . ALA A 1 681 ? 58.031 -34.225 5.064 1.00 29.77 681 ALA A C 1
ATOM 5330 O O . ALA A 1 681 ? 59.190 -34.283 4.640 1.00 29.77 681 ALA A O 1
ATOM 5331 N N . PRO A 1 682 ? 57.822 -34.394 6.410 1.00 44.41 682 PRO A N 1
ATOM 5332 C CA . PRO A 1 682 ? 56.590 -34.480 7.241 1.00 44.41 682 PRO A CA 1
ATOM 5333 C C . PRO A 1 682 ? 56.652 -33.932 8.720 1.00 44.41 682 PRO A C 1
ATOM 5335 O O . PRO A 1 682 ? 57.703 -33.481 9.158 1.00 44.41 682 PRO A O 1
ATOM 5338 N N . TYR A 1 683 ? 55.561 -34.143 9.501 1.00 26.94 683 TYR A N 1
ATOM 5339 C CA . TYR A 1 683 ? 55.433 -34.196 10.998 1.00 26.94 683 TYR A CA 1
ATOM 5340 C C . TYR A 1 683 ? 55.811 -32.935 11.835 1.00 26.94 683 TYR A C 1
ATOM 5342 O O . TYR A 1 683 ? 56.564 -32.091 11.370 1.00 26.94 683 TYR A O 1
ATOM 5350 N N . ASP A 1 684 ? 55.322 -32.668 13.064 1.00 25.61 684 ASP A N 1
ATOM 5351 C CA . ASP A 1 684 ? 54.405 -33.315 14.055 1.00 25.61 684 ASP A CA 1
ATOM 5352 C C . ASP A 1 684 ? 53.191 -32.367 14.362 1.00 25.61 684 ASP A C 1
ATOM 5354 O O . ASP A 1 684 ? 53.125 -31.298 13.765 1.00 25.61 684 ASP A O 1
ATOM 5358 N N . GLY A 1 685 ? 52.136 -32.608 15.172 1.00 27.08 685 GLY A N 1
ATOM 5359 C CA . GLY A 1 685 ? 51.915 -33.390 16.415 1.00 27.08 685 GLY A CA 1
ATOM 5360 C C . GLY A 1 685 ? 52.142 -32.510 17.676 1.00 27.08 685 GLY A C 1
ATOM 5361 O O . GLY A 1 685 ? 53.122 -31.781 17.705 1.00 27.08 685 GLY A O 1
ATOM 5362 N N . ILE A 1 686 ? 51.345 -32.496 18.766 1.00 28.09 686 ILE A N 1
ATOM 5363 C CA . ILE A 1 686 ? 50.300 -33.415 19.274 1.00 28.09 686 ILE A CA 1
ATOM 5364 C C . ILE A 1 686 ? 49.480 -32.751 20.436 1.00 28.09 686 ILE A C 1
ATOM 5366 O O . ILE A 1 686 ? 50.059 -31.998 21.209 1.00 28.09 686 ILE A O 1
ATOM 5370 N N . VAL A 1 687 ? 48.199 -33.140 20.620 1.00 26.53 687 VAL A N 1
ATOM 5371 C CA . VAL A 1 687 ? 47.329 -33.019 21.841 1.00 26.53 687 VAL A CA 1
ATOM 5372 C C . VAL A 1 687 ? 46.867 -31.632 22.358 1.00 26.53 687 VAL A C 1
ATOM 5374 O O . VAL A 1 687 ? 47.564 -30.629 22.294 1.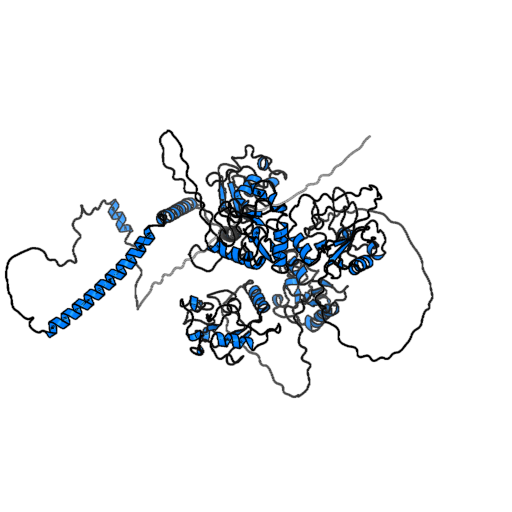00 26.53 687 VAL A O 1
ATOM 5377 N N . SER A 1 688 ? 45.645 -31.627 22.910 1.00 31.42 688 SER A N 1
ATOM 5378 C CA . SER A 1 688 ? 44.875 -30.504 23.461 1.00 31.42 688 SER A CA 1
ATOM 5379 C C . SER A 1 688 ? 44.871 -30.413 25.000 1.00 31.42 688 SER A C 1
ATOM 5381 O O . SER A 1 688 ? 45.071 -31.407 25.699 1.00 31.42 688 SER A O 1
ATOM 5383 N N . THR A 1 689 ? 44.522 -29.230 25.518 1.00 26.14 689 THR A N 1
ATOM 5384 C CA . THR A 1 689 ? 43.917 -29.022 26.849 1.00 26.14 689 THR A CA 1
ATOM 5385 C C . THR A 1 689 ? 42.822 -27.962 26.753 1.00 26.14 689 THR A C 1
ATOM 5387 O O . THR A 1 689 ? 43.001 -26.964 26.061 1.00 26.14 689 THR A O 1
ATOM 5390 N N . SER A 1 690 ? 41.713 -28.178 27.454 1.00 32.12 690 SER A N 1
ATOM 5391 C CA . SER A 1 690 ? 40.647 -27.196 27.673 1.00 32.12 690 SER A CA 1
ATOM 5392 C C . SER A 1 690 ? 41.041 -26.158 28.724 1.00 32.12 690 SER A C 1
ATOM 5394 O O . SER A 1 690 ? 41.686 -26.526 29.703 1.00 32.12 690 SER A O 1
ATOM 5396 N N . ASP A 1 691 ? 40.513 -24.944 28.605 1.00 23.44 691 ASP A N 1
ATOM 5397 C CA . ASP A 1 691 ? 39.983 -24.194 29.750 1.00 23.44 691 ASP A CA 1
ATOM 5398 C C . ASP A 1 691 ? 38.812 -23.325 29.267 1.00 23.44 691 ASP A C 1
ATOM 5400 O O . ASP A 1 691 ? 38.736 -22.992 28.082 1.00 23.44 691 ASP A O 1
ATOM 5404 N N . ALA A 1 692 ? 37.865 -23.034 30.159 1.00 31.38 692 ALA A N 1
ATOM 5405 C CA . ALA A 1 692 ? 36.639 -22.309 29.833 1.00 31.38 692 ALA A CA 1
ATOM 5406 C C . ALA A 1 692 ? 36.772 -20.803 30.107 1.00 31.38 692 ALA A C 1
ATOM 5408 O O . ALA A 1 692 ? 37.464 -20.390 31.039 1.00 31.38 692 ALA A O 1
ATOM 5409 N N . GLY A 1 693 ? 36.049 -20.000 29.329 1.00 25.94 693 GLY A N 1
ATOM 5410 C CA . GLY A 1 693 ? 35.771 -18.598 29.618 1.00 25.94 693 GLY A CA 1
ATOM 5411 C C . GLY A 1 693 ? 34.320 -18.311 29.255 1.00 25.94 693 GLY A C 1
ATOM 5412 O O . GLY A 1 693 ? 33.926 -18.544 28.117 1.00 25.94 693 GLY A O 1
ATOM 5413 N N . GLU A 1 694 ? 33.528 -17.871 30.228 1.00 31.50 694 GLU A N 1
ATOM 5414 C CA . GLU A 1 694 ? 32.146 -17.447 30.008 1.00 31.50 694 GLU A CA 1
ATOM 5415 C C . GLU A 1 694 ? 32.120 -16.086 29.301 1.00 31.50 694 GLU A C 1
ATOM 5417 O O . GLU A 1 694 ? 32.723 -15.120 29.773 1.00 31.50 694 GLU A O 1
ATOM 5422 N N . SER A 1 695 ? 31.371 -16.004 28.206 1.00 28.00 695 SER A N 1
ATOM 5423 C CA . SER A 1 695 ? 30.866 -14.756 27.642 1.00 28.00 695 SER A CA 1
ATOM 5424 C C . SER A 1 695 ? 29.399 -14.974 27.292 1.00 28.00 695 SER A C 1
ATOM 5426 O O . SER A 1 695 ? 29.091 -15.725 26.369 1.00 28.00 695 SER A O 1
ATOM 5428 N N . ASN A 1 696 ? 28.500 -14.347 28.052 1.00 29.17 696 ASN A N 1
ATOM 5429 C CA . ASN A 1 696 ? 27.110 -14.223 27.633 1.00 29.17 696 ASN A CA 1
ATOM 5430 C C . ASN A 1 696 ? 27.087 -13.312 26.403 1.00 29.17 696 ASN A C 1
ATOM 5432 O O . ASN A 1 696 ? 27.559 -12.178 26.489 1.00 29.17 696 ASN A O 1
ATOM 5436 N N . GLU A 1 697 ? 26.518 -13.786 25.303 1.00 29.89 697 GLU A N 1
ATOM 5437 C CA . GLU A 1 697 ? 26.109 -12.936 24.188 1.00 29.89 697 GLU A CA 1
ATOM 5438 C C . GLU A 1 697 ? 24.584 -13.007 24.116 1.00 29.89 697 GLU A C 1
ATOM 5440 O O . GLU A 1 697 ? 24.003 -14.084 23.973 1.00 29.89 697 GLU A O 1
ATOM 5445 N N . GLU A 1 698 ? 23.932 -11.864 24.322 1.00 29.84 698 GLU A N 1
ATOM 5446 C CA . GLU A 1 698 ? 22.477 -11.746 24.273 1.00 29.84 698 GLU A CA 1
ATOM 5447 C C . GLU A 1 698 ? 22.031 -11.790 22.807 1.00 29.84 698 GLU A C 1
ATOM 5449 O O . GLU A 1 698 ? 22.464 -10.979 21.986 1.00 29.84 698 GLU A O 1
ATOM 5454 N N . SER A 1 699 ? 21.177 -12.754 22.462 1.00 29.08 699 SER A N 1
ATOM 5455 C CA . SER A 1 699 ? 20.664 -12.942 21.105 1.00 29.08 699 SER A CA 1
ATOM 5456 C C . SER A 1 699 ? 19.629 -11.866 20.763 1.00 29.08 699 SER A C 1
ATOM 5458 O O . SER A 1 699 ? 18.425 -12.075 20.913 1.00 29.08 699 SER A O 1
ATOM 5460 N N . VAL A 1 700 ? 20.099 -10.701 20.314 1.00 29.75 700 VAL A N 1
ATOM 5461 C CA . VAL A 1 700 ? 19.233 -9.608 19.854 1.00 29.75 700 VAL A CA 1
ATOM 5462 C C . VAL A 1 700 ? 18.558 -10.002 18.540 1.00 29.75 700 VAL A C 1
ATOM 5464 O O . VAL A 1 700 ? 19.207 -10.114 17.500 1.00 29.75 700 VAL A O 1
ATOM 5467 N N . SER A 1 701 ? 17.238 -10.175 18.579 1.00 31.97 701 SER A N 1
ATOM 5468 C CA . SER A 1 701 ? 16.397 -10.313 17.391 1.00 31.97 701 SER A CA 1
ATOM 5469 C C . SER A 1 701 ? 16.383 -8.998 16.606 1.00 31.97 701 SER A C 1
ATOM 5471 O O . SER A 1 701 ? 15.800 -8.009 17.057 1.00 31.97 701 SER A O 1
ATOM 5473 N N . ILE A 1 702 ? 17.017 -8.975 15.433 1.00 42.47 702 ILE A N 1
ATOM 5474 C CA . ILE A 1 702 ? 16.990 -7.811 14.539 1.00 42.47 702 ILE A CA 1
ATOM 5475 C C . ILE A 1 702 ? 15.647 -7.800 13.802 1.00 42.47 702 ILE A C 1
ATOM 5477 O O . ILE A 1 702 ? 15.476 -8.487 12.798 1.00 42.47 702 ILE A O 1
ATOM 5481 N N . SER A 1 703 ? 14.698 -7.021 14.319 1.00 50.28 703 SER A N 1
ATOM 5482 C CA . SER A 1 703 ? 13.503 -6.630 13.568 1.00 50.28 703 SER A CA 1
ATOM 5483 C C . SER A 1 703 ? 13.915 -5.660 12.460 1.00 50.28 703 SER A C 1
ATOM 5485 O O . SER A 1 703 ? 14.624 -4.697 12.742 1.00 50.28 703 SER A O 1
ATOM 5487 N N . MET A 1 704 ? 13.507 -5.916 11.217 1.00 66.44 704 MET A N 1
ATOM 5488 C CA . MET A 1 704 ? 13.722 -4.990 10.097 1.00 66.44 704 MET A CA 1
ATOM 5489 C C . MET A 1 704 ? 12.679 -3.872 10.116 1.00 66.44 704 MET A C 1
ATOM 5491 O O . MET A 1 704 ? 11.529 -4.095 10.501 1.00 66.44 704 MET A O 1
ATOM 5495 N N . THR A 1 705 ? 13.029 -2.684 9.620 1.00 79.75 705 THR A N 1
ATOM 5496 C CA . THR A 1 705 ? 12.012 -1.645 9.385 1.00 79.75 705 THR A CA 1
ATOM 5497 C C . THR A 1 705 ? 11.209 -1.927 8.110 1.00 79.75 705 THR A C 1
ATOM 5499 O O . THR A 1 705 ? 11.699 -2.552 7.168 1.00 79.75 705 THR A O 1
ATOM 5502 N N . ALA A 1 706 ? 9.974 -1.420 8.026 1.00 77.06 706 ALA A N 1
ATOM 5503 C CA . ALA A 1 706 ? 9.149 -1.557 6.818 1.00 77.06 706 ALA A CA 1
ATOM 5504 C C . ALA A 1 706 ? 9.821 -0.957 5.561 1.00 77.06 706 ALA A C 1
ATOM 5506 O O . ALA A 1 706 ? 9.603 -1.428 4.445 1.00 77.06 706 ALA A O 1
ATOM 5507 N N . LEU A 1 707 ? 10.683 0.053 5.740 1.00 80.31 707 LEU A N 1
ATOM 5508 C CA . LEU A 1 707 ? 11.471 0.643 4.660 1.00 80.31 707 LEU A CA 1
ATOM 5509 C C . LEU A 1 707 ? 12.645 -0.259 4.246 1.00 80.31 707 LEU A C 1
ATOM 5511 O O . LEU A 1 707 ? 12.911 -0.393 3.054 1.00 80.31 707 LEU A O 1
ATOM 5515 N N . GLU A 1 708 ? 13.308 -0.932 5.192 1.00 84.44 708 GLU A N 1
ATOM 5516 C CA . GLU A 1 708 ? 14.305 -1.965 4.879 1.00 84.44 708 GLU A CA 1
ATOM 5517 C C . GLU A 1 708 ? 13.691 -3.153 4.134 1.00 84.44 708 GLU A C 1
ATOM 5519 O O . GLU A 1 708 ? 14.280 -3.620 3.161 1.00 84.44 708 GLU A O 1
ATOM 5524 N N . ALA A 1 709 ? 12.496 -3.601 4.531 1.00 80.56 709 ALA A N 1
ATOM 5525 C CA . ALA A 1 709 ? 11.755 -4.639 3.814 1.00 80.56 709 ALA A CA 1
ATOM 5526 C C . ALA A 1 709 ? 11.414 -4.201 2.376 1.00 80.56 709 ALA A C 1
ATOM 5528 O O . ALA A 1 709 ? 11.683 -4.935 1.425 1.00 80.56 709 ALA A O 1
ATOM 5529 N N . GLN A 1 710 ? 10.923 -2.969 2.192 1.00 84.50 710 GLN A N 1
ATOM 5530 C CA . GLN A 1 710 ? 10.670 -2.415 0.860 1.00 84.50 710 GLN A CA 1
ATOM 5531 C C . GLN A 1 710 ? 11.947 -2.339 0.007 1.00 84.50 710 GLN A C 1
ATOM 5533 O O . GLN A 1 710 ? 11.913 -2.670 -1.177 1.00 84.50 710 GLN A O 1
ATOM 5538 N N . ILE A 1 711 ? 13.080 -1.927 0.579 1.00 85.38 711 ILE A N 1
ATOM 5539 C CA . ILE A 1 711 ? 14.365 -1.848 -0.135 1.00 85.38 711 ILE A CA 1
ATOM 5540 C C . ILE A 1 711 ? 14.894 -3.247 -0.490 1.00 85.38 711 ILE A C 1
ATOM 5542 O O . ILE A 1 711 ? 15.383 -3.434 -1.605 1.00 85.38 711 ILE A O 1
ATOM 5546 N N . LEU A 1 712 ? 14.740 -4.235 0.401 1.00 84.19 712 LEU A N 1
ATOM 5547 C CA . LEU A 1 712 ? 15.109 -5.630 0.139 1.00 84.19 712 LEU A CA 1
ATOM 5548 C C . LEU A 1 712 ? 14.383 -6.179 -1.097 1.00 84.19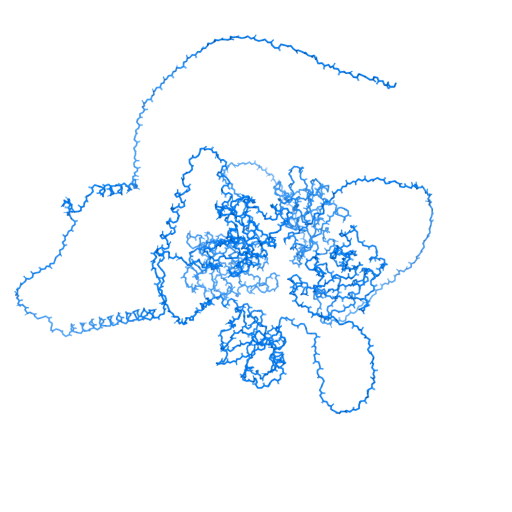 712 LEU A C 1
ATOM 5550 O O . LEU A 1 712 ? 15.030 -6.769 -1.959 1.00 84.19 712 LEU A O 1
ATOM 5554 N N . VAL A 1 713 ? 13.070 -5.943 -1.187 1.00 80.25 713 VAL A N 1
ATOM 5555 C CA . VAL A 1 713 ? 12.197 -6.441 -2.268 1.00 80.25 713 VAL A CA 1
ATOM 5556 C C . VAL A 1 713 ? 12.324 -5.628 -3.564 1.00 80.25 713 VAL A C 1
ATOM 5558 O O . VAL A 1 713 ? 12.189 -6.181 -4.649 1.00 80.25 713 VAL A O 1
ATOM 5561 N N . THR A 1 714 ? 12.573 -4.315 -3.488 1.00 82.38 714 THR A N 1
ATOM 5562 C CA . THR A 1 714 ? 12.567 -3.442 -4.685 1.00 82.38 714 THR A CA 1
ATOM 5563 C C . THR A 1 714 ? 13.936 -3.188 -5.312 1.00 82.38 714 THR A C 1
ATOM 5565 O O . THR A 1 714 ? 13.983 -2.718 -6.448 1.00 82.38 714 THR A O 1
ATOM 5568 N N . GLN A 1 715 ? 15.036 -3.432 -4.589 1.00 86.81 715 GLN A N 1
ATOM 5569 C CA . GLN A 1 715 ? 16.396 -3.082 -5.032 1.00 86.81 715 GLN A CA 1
ATOM 5570 C C . GLN A 1 715 ? 17.449 -4.170 -4.760 1.00 86.81 715 GLN A C 1
ATOM 5572 O O . GLN A 1 715 ? 18.610 -3.968 -5.114 1.00 86.81 715 GLN A O 1
ATOM 5577 N N . HIS A 1 716 ? 17.084 -5.291 -4.123 1.00 88.38 716 HIS A N 1
ATOM 5578 C CA . HIS A 1 716 ? 17.955 -6.448 -3.846 1.00 88.38 716 HIS A CA 1
ATOM 5579 C C . HIS A 1 716 ? 19.420 -6.100 -3.456 1.00 88.38 716 HIS A C 1
ATOM 5581 O O . HIS A 1 716 ? 20.359 -6.648 -4.038 1.00 88.38 716 HIS A O 1
ATOM 5587 N N . PRO A 1 717 ? 19.660 -5.170 -2.509 1.00 92.88 717 PRO A N 1
ATOM 5588 C CA . PRO A 1 717 ? 20.988 -4.603 -2.264 1.00 92.88 717 PRO A CA 1
ATOM 5589 C C . PRO A 1 717 ? 22.008 -5.620 -1.725 1.00 92.88 717 PRO A C 1
ATOM 5591 O O . PRO A 1 717 ? 21.778 -6.297 -0.719 1.00 92.88 717 PRO A O 1
ATOM 5594 N N . VAL A 1 718 ? 23.192 -5.658 -2.342 1.00 92.25 718 VAL A N 1
ATOM 5595 C CA . VAL A 1 718 ? 24.299 -6.555 -1.979 1.00 92.25 718 VAL A CA 1
ATOM 5596 C C . VAL A 1 718 ? 25.518 -5.757 -1.511 1.00 92.25 718 VAL A C 1
ATOM 5598 O O . VAL A 1 718 ? 26.103 -4.983 -2.271 1.00 92.25 718 VAL A O 1
ATOM 5601 N N . TRP A 1 719 ? 25.938 -5.980 -0.260 1.00 93.56 719 TRP A N 1
ATOM 5602 C CA . TRP A 1 719 ? 27.191 -5.443 0.287 1.00 93.56 719 TRP A CA 1
ATOM 5603 C C . TRP A 1 719 ? 28.400 -6.209 -0.254 1.00 93.56 719 TRP A C 1
ATOM 5605 O O . TRP A 1 719 ? 28.501 -7.426 -0.097 1.00 93.56 719 TRP A O 1
ATOM 5615 N N . LEU A 1 720 ? 29.358 -5.479 -0.823 1.00 92.88 720 LEU A N 1
ATOM 5616 C CA . LEU A 1 720 ? 30.598 -6.015 -1.377 1.00 92.88 720 LEU A CA 1
ATOM 5617 C C . LEU A 1 720 ? 31.817 -5.281 -0.801 1.00 92.88 720 LEU A C 1
ATOM 5619 O O . LEU A 1 720 ? 31.743 -4.128 -0.364 1.00 92.88 720 LEU A O 1
ATOM 5623 N N . ASN A 1 721 ? 32.955 -5.973 -0.778 1.00 90.56 721 ASN A N 1
ATOM 5624 C CA . ASN A 1 721 ? 34.190 -5.494 -0.164 1.00 90.56 721 ASN A CA 1
ATOM 5625 C C . ASN A 1 721 ? 35.440 -5.953 -0.944 1.00 90.56 721 ASN A C 1
ATOM 5627 O O . ASN A 1 721 ? 35.345 -6.611 -1.982 1.00 90.56 721 ASN A O 1
ATOM 5631 N N . SER A 1 722 ? 36.629 -5.633 -0.429 1.00 85.62 722 SER A N 1
ATOM 5632 C CA . SER A 1 722 ? 37.903 -6.011 -1.056 1.00 85.62 722 SER A CA 1
ATOM 5633 C C . SER A 1 722 ? 38.206 -7.512 -1.102 1.00 85.62 722 SER A C 1
ATOM 5635 O O . SER A 1 722 ? 38.963 -7.926 -1.980 1.00 85.62 722 SER A O 1
ATOM 5637 N N . ASP A 1 723 ? 37.605 -8.335 -0.240 1.00 84.62 723 ASP A N 1
ATOM 5638 C CA . ASP A 1 723 ? 37.720 -9.801 -0.317 1.00 84.62 723 ASP A CA 1
ATOM 5639 C C . ASP A 1 723 ? 36.871 -10.368 -1.471 1.00 84.62 723 ASP A C 1
ATOM 5641 O O . ASP A 1 723 ? 37.230 -11.375 -2.079 1.00 84.62 723 ASP A O 1
ATOM 5645 N N . LEU A 1 724 ? 35.786 -9.665 -1.819 1.00 85.50 724 LEU A N 1
ATOM 5646 C CA . LEU A 1 724 ? 34.922 -9.913 -2.980 1.00 85.50 724 LEU A CA 1
ATOM 5647 C C . LEU A 1 724 ? 35.362 -9.131 -4.238 1.00 85.50 724 LEU A C 1
ATOM 5649 O O . LEU A 1 724 ? 34.630 -9.062 -5.220 1.00 85.50 724 LEU A O 1
ATOM 5653 N N . GLY A 1 725 ? 36.575 -8.565 -4.233 1.00 85.69 725 GLY A N 1
ATOM 5654 C CA . GLY A 1 725 ? 37.218 -7.956 -5.404 1.00 85.69 725 GLY A CA 1
ATOM 5655 C C . GLY A 1 725 ? 37.129 -6.429 -5.514 1.00 85.69 725 GLY A C 1
ATOM 5656 O O . GLY A 1 725 ? 37.823 -5.860 -6.362 1.00 85.69 725 GLY A O 1
ATOM 5657 N N . TRP A 1 726 ? 36.365 -5.742 -4.656 1.00 94.25 726 TRP A N 1
ATOM 5658 C CA . TRP A 1 726 ? 36.234 -4.280 -4.704 1.00 94.25 726 TRP A CA 1
ATOM 5659 C C . TRP A 1 726 ? 37.474 -3.561 -4.140 1.00 94.25 726 TRP A C 1
ATOM 5661 O O . TRP A 1 726 ? 37.722 -3.532 -2.933 1.00 94.25 726 TRP A O 1
ATOM 5671 N N . GLN A 1 727 ? 38.274 -2.948 -5.016 1.00 88.06 727 GLN A N 1
ATOM 5672 C CA . GLN A 1 727 ? 39.578 -2.366 -4.655 1.00 88.06 727 GLN A CA 1
ATOM 5673 C C . GLN A 1 727 ? 39.539 -0.877 -4.258 1.00 88.06 727 GLN A C 1
ATOM 5675 O O . GLN A 1 727 ? 40.594 -0.286 -4.028 1.00 88.06 727 GLN A O 1
ATOM 5680 N N . GLY A 1 728 ? 38.356 -0.260 -4.157 1.00 81.25 728 GLY A N 1
ATOM 5681 C CA . GLY A 1 728 ? 38.226 1.130 -3.706 1.00 81.25 728 GLY A CA 1
ATOM 5682 C C . GLY A 1 728 ? 38.785 2.158 -4.697 1.00 81.25 728 GLY A C 1
ATOM 5683 O O . GLY A 1 728 ? 39.453 3.107 -4.287 1.00 81.25 728 GLY A O 1
ATOM 5684 N N . THR A 1 729 ? 38.573 1.959 -5.998 1.00 90.88 729 THR A N 1
ATOM 5685 C CA . THR A 1 729 ? 39.181 2.748 -7.087 1.00 90.88 729 THR A CA 1
ATOM 5686 C C . THR A 1 729 ? 38.357 4.008 -7.424 1.00 90.88 729 THR A C 1
ATOM 5688 O O . THR A 1 729 ? 38.043 4.763 -6.500 1.00 90.88 729 THR A O 1
ATOM 5691 N N . THR A 1 730 ? 38.085 4.347 -8.690 1.00 96.94 730 THR A N 1
ATOM 5692 C CA . THR A 1 730 ? 37.271 5.532 -9.047 1.00 96.94 730 THR A CA 1
ATOM 5693 C C . THR A 1 730 ? 35.766 5.273 -8.894 1.00 96.94 730 THR A C 1
ATOM 5695 O O . THR A 1 730 ? 35.332 4.143 -8.683 1.00 96.94 730 THR A O 1
ATOM 5698 N N . TYR A 1 731 ? 34.956 6.327 -9.006 1.00 97.19 731 TYR A N 1
ATOM 5699 C CA . TYR A 1 731 ? 33.495 6.242 -9.083 1.00 97.19 731 TYR A CA 1
ATOM 5700 C C . TYR A 1 731 ? 33.025 5.511 -10.352 1.00 97.19 731 TYR A C 1
ATOM 5702 O O . TYR A 1 731 ? 32.101 4.704 -10.291 1.00 97.19 731 TYR A O 1
ATOM 5710 N N . ASP A 1 732 ? 33.695 5.739 -11.484 1.00 95.75 732 ASP A N 1
ATOM 5711 C CA . ASP A 1 732 ? 33.377 5.062 -12.745 1.00 95.75 732 ASP A CA 1
ATOM 5712 C C . ASP A 1 732 ? 33.753 3.571 -12.685 1.00 95.75 732 ASP A C 1
ATOM 5714 O O . ASP A 1 732 ? 32.973 2.723 -13.116 1.00 95.75 732 ASP A O 1
ATOM 5718 N N . ASP A 1 733 ? 34.883 3.231 -12.049 1.00 95.44 733 ASP A N 1
ATOM 5719 C CA . ASP A 1 733 ? 35.223 1.835 -11.737 1.00 95.44 733 ASP A CA 1
ATOM 5720 C C . ASP A 1 733 ? 34.212 1.202 -10.766 1.00 95.44 733 ASP A C 1
ATOM 5722 O O . ASP A 1 733 ? 33.962 0.007 -10.853 1.00 95.44 733 ASP A O 1
ATOM 5726 N N . ALA A 1 734 ? 33.646 1.971 -9.827 1.00 96.38 734 ALA A N 1
ATOM 5727 C CA . ALA A 1 734 ? 32.655 1.470 -8.873 1.00 96.38 734 ALA A CA 1
ATOM 5728 C C . ALA A 1 734 ? 31.335 1.105 -9.561 1.00 96.38 734 ALA A C 1
ATOM 5730 O O . ALA A 1 734 ? 30.772 0.044 -9.292 1.00 96.38 734 ALA A O 1
ATOM 5731 N N . LYS A 1 735 ? 30.879 1.957 -10.489 1.00 95.56 735 LYS A N 1
ATOM 5732 C CA . LYS A 1 735 ? 29.737 1.664 -11.359 1.00 95.56 735 LYS A CA 1
ATOM 5733 C C . LYS A 1 735 ? 30.010 0.407 -12.196 1.00 95.56 735 LYS A C 1
ATOM 5735 O O . LYS A 1 735 ? 29.253 -0.556 -12.105 1.00 95.56 735 LYS A O 1
ATOM 5740 N N . ALA A 1 736 ? 31.132 0.388 -12.918 1.00 94.88 736 ALA A N 1
ATOM 5741 C CA . ALA A 1 736 ? 31.526 -0.745 -13.753 1.00 94.88 736 ALA A CA 1
ATOM 5742 C C . ALA A 1 736 ? 31.765 -2.040 -12.950 1.00 94.88 736 ALA A C 1
ATOM 5744 O O . ALA A 1 736 ? 31.628 -3.130 -13.497 1.00 94.88 736 ALA A O 1
ATOM 5745 N N . PHE A 1 737 ? 32.111 -1.948 -11.661 1.00 95.81 737 PHE A N 1
ATOM 5746 C CA . PHE A 1 737 ? 32.261 -3.106 -10.782 1.00 95.81 737 PHE A CA 1
ATOM 5747 C C . PHE A 1 737 ? 30.910 -3.753 -10.454 1.00 95.81 737 PHE A C 1
ATOM 5749 O O . PHE A 1 737 ? 30.803 -4.968 -10.607 1.00 95.81 737 PHE A O 1
ATOM 5756 N N . CYS A 1 738 ? 29.879 -2.977 -10.089 1.00 95.94 738 CYS A N 1
ATOM 5757 C CA . CYS A 1 738 ? 28.522 -3.519 -9.923 1.00 95.94 738 CYS A CA 1
ATOM 5758 C C . CYS A 1 738 ? 28.029 -4.177 -11.223 1.00 95.94 738 CYS A C 1
ATOM 5760 O O . CYS A 1 738 ? 27.645 -5.347 -11.217 1.00 95.94 738 CYS A O 1
ATOM 5762 N N . GLU A 1 739 ? 28.177 -3.467 -12.345 1.00 94.19 739 GLU A N 1
ATOM 5763 C CA . GLU A 1 739 ? 27.736 -3.920 -13.674 1.00 94.19 739 GLU A CA 1
ATOM 5764 C C . GLU A 1 739 ? 28.532 -5.144 -14.174 1.00 94.19 739 GLU A C 1
ATOM 5766 O O . GLU A 1 739 ? 28.060 -5.899 -15.015 1.00 94.19 739 GLU A O 1
ATOM 5771 N N . SER A 1 740 ? 29.728 -5.402 -13.626 1.00 93.81 740 SER A N 1
ATOM 5772 C CA . SER A 1 740 ? 30.516 -6.607 -13.934 1.00 93.81 740 SER A CA 1
ATOM 5773 C C . SER A 1 740 ? 30.076 -7.876 -13.188 1.00 93.81 740 SER A C 1
ATOM 5775 O O . SER A 1 740 ? 30.605 -8.954 -13.469 1.00 93.81 740 SER A O 1
ATOM 5777 N N . ILE A 1 741 ? 29.147 -7.759 -12.232 1.00 91.81 741 ILE A N 1
ATOM 5778 C CA . ILE A 1 741 ? 28.631 -8.876 -11.419 1.00 91.81 741 ILE A CA 1
ATOM 5779 C C . ILE A 1 741 ? 27.280 -9.361 -11.961 1.00 91.81 741 ILE A C 1
ATOM 5781 O O . ILE A 1 741 ? 27.034 -10.566 -11.999 1.00 91.81 741 ILE A O 1
ATOM 5785 N N . SER A 1 742 ? 26.438 -8.432 -12.412 1.00 89.38 742 SER A N 1
ATOM 5786 C CA . SER A 1 742 ? 25.237 -8.677 -13.214 1.00 89.38 742 SER A CA 1
ATOM 5787 C C . SER A 1 742 ? 24.997 -7.453 -14.090 1.00 89.38 742 SER A C 1
ATOM 5789 O O . SER A 1 742 ? 25.145 -6.334 -13.599 1.00 89.38 742 SER A O 1
ATOM 5791 N N . ASP A 1 743 ? 24.530 -7.649 -15.325 1.00 84.69 743 ASP A N 1
ATOM 5792 C CA . ASP A 1 743 ? 24.093 -6.552 -16.204 1.00 84.69 743 ASP A CA 1
ATOM 5793 C C . ASP A 1 743 ? 22.927 -5.730 -15.596 1.00 84.69 743 ASP A C 1
ATOM 5795 O O . ASP A 1 743 ? 22.624 -4.639 -16.074 1.00 84.69 743 ASP A O 1
ATOM 5799 N N . THR A 1 744 ? 22.279 -6.248 -14.542 1.00 87.50 744 THR A N 1
ATOM 5800 C CA . THR A 1 744 ? 21.206 -5.589 -13.774 1.00 87.50 744 THR A CA 1
ATOM 5801 C C . THR A 1 744 ? 21.688 -4.834 -12.527 1.00 87.50 744 THR A C 1
ATOM 5803 O O . THR A 1 744 ? 20.930 -4.050 -11.961 1.00 87.50 744 THR A O 1
ATOM 5806 N N . LEU A 1 745 ? 22.923 -5.057 -12.056 1.00 92.00 745 LEU A N 1
ATOM 5807 C CA . LEU A 1 745 ? 23.419 -4.474 -10.804 1.00 92.00 745 LEU A CA 1
ATOM 5808 C C . LEU A 1 745 ? 24.128 -3.136 -11.050 1.00 92.00 745 LEU A C 1
ATOM 5810 O O . LEU A 1 745 ? 25.165 -3.073 -11.704 1.00 92.00 745 LEU A O 1
ATOM 5814 N N . HIS A 1 746 ? 23.639 -2.071 -10.418 1.00 95.56 746 HIS A N 1
ATOM 5815 C CA . HIS A 1 746 ? 24.236 -0.731 -10.468 1.00 95.56 746 HIS A CA 1
ATOM 5816 C C . HIS A 1 746 ? 24.541 -0.206 -9.053 1.00 95.56 746 HIS A C 1
ATOM 5818 O O . HIS A 1 746 ? 24.306 -0.880 -8.052 1.00 95.56 746 HIS A O 1
ATOM 5824 N N . LEU A 1 747 ? 25.075 1.015 -8.939 1.00 96.94 747 LEU A N 1
ATOM 5825 C CA . LEU A 1 747 ? 25.287 1.667 -7.639 1.00 96.94 747 LEU A CA 1
ATOM 5826 C C . LEU A 1 747 ? 23.955 1.933 -6.920 1.00 96.94 747 LEU A C 1
ATOM 5828 O O . LEU A 1 747 ? 23.049 2.543 -7.492 1.00 96.94 747 LEU A O 1
ATOM 5832 N N . CYS A 1 748 ? 23.863 1.563 -5.643 1.00 96.88 748 CYS A N 1
ATOM 5833 C CA . CYS A 1 748 ? 22.702 1.893 -4.816 1.00 96.88 748 CYS A CA 1
ATOM 5834 C C . CYS A 1 748 ? 22.542 3.410 -4.573 1.00 96.88 748 CYS A C 1
ATOM 5836 O O . CYS A 1 748 ? 23.546 4.127 -4.462 1.00 96.88 748 CYS A O 1
ATOM 5838 N N . PRO A 1 749 ? 21.300 3.911 -4.433 1.00 96.56 749 PRO A N 1
ATOM 5839 C CA . PRO A 1 749 ? 21.028 5.273 -3.979 1.00 96.56 749 PRO A CA 1
ATOM 5840 C C . PRO A 1 749 ? 21.210 5.404 -2.458 1.00 96.56 749 PRO A C 1
ATOM 5842 O O . PRO A 1 749 ? 21.174 4.414 -1.722 1.00 96.56 749 PRO A O 1
ATOM 5845 N N . LEU A 1 750 ? 21.332 6.637 -1.959 1.00 95.00 750 LEU A N 1
ATOM 5846 C CA . LEU A 1 750 ? 21.513 6.949 -0.535 1.00 95.00 750 LEU A CA 1
ATOM 5847 C C . LEU A 1 750 ? 20.466 6.277 0.366 1.00 95.00 750 LEU A C 1
ATOM 5849 O O . LEU A 1 750 ? 20.814 5.767 1.429 1.00 95.00 750 LEU A O 1
ATOM 5853 N N . GLY A 1 751 ? 19.203 6.239 -0.070 1.00 91.06 751 GLY A N 1
ATOM 5854 C CA . GLY A 1 751 ? 18.111 5.612 0.683 1.00 91.06 751 GLY A CA 1
ATOM 5855 C C . GLY A 1 751 ? 18.295 4.106 0.905 1.00 91.06 751 GLY A C 1
ATOM 5856 O O . GLY A 1 751 ? 17.893 3.606 1.947 1.00 91.06 751 GLY A O 1
ATOM 5857 N N . ALA A 1 752 ? 18.957 3.399 -0.018 1.00 93.62 752 ALA A N 1
ATOM 5858 C CA . ALA A 1 752 ? 19.241 1.968 0.115 1.00 93.62 752 ALA A CA 1
ATOM 5859 C C . ALA A 1 752 ? 20.472 1.675 0.988 1.00 93.62 752 ALA A C 1
ATOM 5861 O O . ALA A 1 752 ? 20.543 0.622 1.608 1.00 93.62 752 ALA A O 1
ATOM 5862 N N . TYR A 1 753 ? 21.421 2.612 1.092 1.00 94.38 753 TYR A N 1
ATOM 5863 C CA . TYR A 1 753 ? 22.492 2.535 2.093 1.00 94.38 753 TYR A CA 1
ATOM 5864 C C . TYR A 1 753 ? 21.988 2.841 3.510 1.00 94.38 753 TYR A C 1
ATOM 5866 O O . TYR A 1 753 ? 22.460 2.236 4.472 1.00 94.38 753 TYR A O 1
ATOM 5874 N N . CYS A 1 754 ? 21.082 3.816 3.625 1.00 94.56 754 CYS A N 1
ATOM 5875 C CA . CYS A 1 754 ? 20.784 4.541 4.859 1.00 94.56 754 CYS A CA 1
ATOM 5876 C C . CYS A 1 754 ? 19.271 4.760 5.069 1.00 94.56 754 CYS A C 1
ATOM 5878 O O . CYS A 1 754 ? 18.829 5.913 5.136 1.00 94.56 754 CYS A O 1
ATOM 5880 N N . PRO A 1 755 ? 18.468 3.683 5.170 1.00 90.06 755 PRO A N 1
ATOM 5881 C CA . PRO A 1 755 ? 17.002 3.749 5.185 1.00 90.06 755 PRO A CA 1
ATOM 5882 C C . PRO A 1 755 ? 16.461 4.619 6.323 1.00 90.06 755 PRO A C 1
ATOM 5884 O O . PRO A 1 755 ? 15.663 5.526 6.099 1.00 90.06 755 PRO A O 1
ATOM 5887 N N . ASN A 1 756 ? 16.968 4.406 7.538 1.00 83.94 756 ASN A N 1
ATOM 5888 C CA . ASN A 1 756 ? 16.505 5.090 8.748 1.00 83.94 756 ASN A CA 1
ATOM 5889 C C . ASN A 1 756 ? 17.205 6.457 8.962 1.00 83.94 756 ASN A C 1
ATOM 5891 O O . ASN A 1 756 ? 16.948 7.164 9.939 1.00 83.94 756 ASN A O 1
ATOM 5895 N N . GLY A 1 757 ? 18.086 6.858 8.036 1.00 83.00 757 GLY A N 1
ATOM 5896 C CA . GLY A 1 757 ? 18.820 8.123 8.068 1.00 83.00 757 GLY A CA 1
ATOM 5897 C C . GLY A 1 757 ? 19.958 8.203 9.107 1.00 83.00 757 GLY A C 1
ATOM 5898 O O . GLY A 1 757 ? 20.226 7.263 9.853 1.00 83.00 757 GLY A O 1
ATOM 5899 N N . PRO A 1 758 ? 20.659 9.352 9.185 1.00 80.25 758 PRO A N 1
ATOM 5900 C CA . PRO A 1 758 ? 21.914 9.515 9.935 1.00 80.25 758 PRO A CA 1
ATOM 5901 C C . PRO A 1 758 ? 21.729 9.738 11.450 1.00 80.25 758 PRO A C 1
ATOM 5903 O O . PRO A 1 758 ? 22.490 10.483 12.065 1.00 80.25 758 PRO A O 1
ATOM 5906 N N . ARG A 1 759 ? 20.675 9.175 12.055 1.00 73.38 759 ARG A N 1
ATOM 5907 C CA . ARG A 1 759 ? 20.381 9.300 13.500 1.00 73.38 759 ARG A CA 1
ATOM 5908 C C . ARG A 1 759 ? 19.976 7.995 14.185 1.00 73.38 759 ARG A C 1
ATOM 5910 O O . ARG A 1 759 ? 19.766 8.004 15.395 1.00 73.38 759 ARG A O 1
ATOM 5917 N N . ASP A 1 760 ? 19.869 6.904 13.438 1.00 69.62 760 ASP A N 1
ATOM 5918 C CA . ASP A 1 760 ? 19.728 5.567 14.009 1.00 69.62 760 ASP A CA 1
ATOM 5919 C C . ASP A 1 760 ? 21.067 5.133 14.648 1.00 69.62 760 ASP A C 1
ATOM 5921 O O . ASP A 1 760 ? 22.148 5.534 14.210 1.00 69.62 760 ASP A O 1
ATOM 5925 N N . ILE A 1 761 ? 20.985 4.312 15.695 1.00 68.12 761 ILE A N 1
ATOM 5926 C CA . ILE A 1 761 ? 22.115 3.651 16.362 1.00 68.12 761 ILE A CA 1
ATOM 5927 C C . ILE A 1 761 ? 22.819 2.695 15.382 1.00 68.12 761 ILE A C 1
ATOM 5929 O O . ILE A 1 761 ? 24.040 2.539 15.428 1.00 68.12 761 ILE A O 1
ATOM 5933 N N . LYS A 1 762 ? 22.045 2.098 14.467 1.00 79.00 762 LYS A N 1
ATOM 5934 C CA . LYS A 1 762 ? 22.482 1.184 13.406 1.00 79.00 762 LYS A CA 1
ATOM 5935 C C . LYS A 1 762 ? 21.970 1.692 12.048 1.00 79.00 762 LYS A C 1
ATOM 5937 O O . LYS A 1 762 ? 21.009 1.146 11.513 1.00 79.00 762 LYS A O 1
ATOM 5942 N N . PRO A 1 763 ? 22.567 2.774 11.506 1.00 73.50 763 PRO A N 1
ATOM 5943 C CA . PRO A 1 763 ? 21.978 3.554 10.415 1.00 73.50 763 PRO A CA 1
ATOM 5944 C C . PRO A 1 763 ? 22.213 2.971 9.019 1.00 73.50 763 PRO A C 1
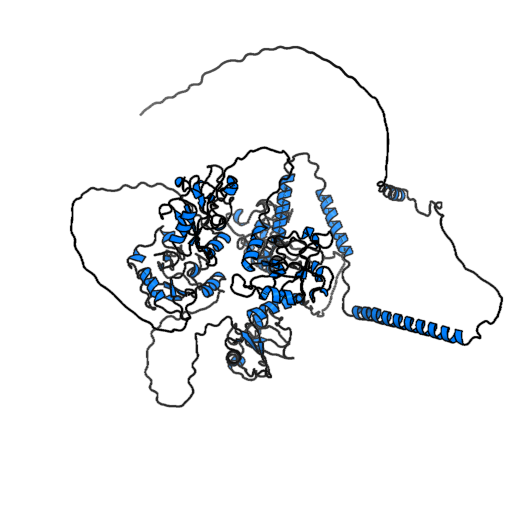ATOM 5946 O O . PRO A 1 763 ? 21.696 3.519 8.046 1.00 73.50 763 PRO A O 1
ATOM 5949 N N . LEU A 1 764 ? 23.000 1.897 8.901 1.00 85.56 764 LEU A N 1
ATOM 5950 C CA . LEU A 1 764 ? 23.188 1.177 7.647 1.00 85.56 764 LEU A CA 1
ATOM 5951 C C . LEU A 1 764 ? 22.149 0.067 7.496 1.00 85.56 764 LEU A C 1
ATOM 5953 O O . LEU A 1 764 ? 21.819 -0.618 8.460 1.00 85.56 764 LEU A O 1
ATOM 5957 N N . TYR A 1 765 ? 21.722 -0.145 6.256 1.00 83.56 765 TYR A N 1
ATOM 5958 C CA . TYR A 1 765 ? 20.787 -1.189 5.836 1.00 83.56 765 TYR A CA 1
ATOM 5959 C C . TYR A 1 765 ? 21.037 -2.587 6.451 1.00 83.56 765 TYR A C 1
ATOM 5961 O O . TYR A 1 765 ? 22.175 -3.073 6.469 1.00 83.56 765 TYR A O 1
ATOM 5969 N N . LEU A 1 766 ? 19.940 -3.226 6.886 1.00 81.00 766 LEU A N 1
ATOM 5970 C CA . LEU A 1 766 ? 19.850 -4.416 7.750 1.00 81.00 766 LEU A CA 1
ATOM 5971 C C . LEU A 1 766 ? 20.425 -4.181 9.152 1.00 81.00 766 LEU A C 1
ATOM 5973 O O . LEU A 1 766 ? 21.099 -5.047 9.716 1.00 81.00 766 LEU A O 1
ATOM 5977 N N . HIS A 1 767 ? 20.174 -2.986 9.698 1.00 78.25 767 HIS A N 1
ATOM 5978 C CA . HIS A 1 767 ? 20.687 -2.522 10.990 1.00 78.25 767 HIS A CA 1
ATOM 5979 C C . HIS A 1 767 ? 22.187 -2.840 11.215 1.00 78.25 767 HIS A C 1
ATOM 5981 O O . HIS A 1 767 ? 22.620 -3.266 12.300 1.00 78.25 767 HIS A O 1
ATOM 5987 N N . LEU A 1 768 ? 23.007 -2.613 10.183 1.00 84.25 768 LEU A N 1
ATOM 5988 C CA . LEU A 1 768 ? 24.456 -2.779 10.260 1.00 84.25 768 LEU A CA 1
ATOM 5989 C C . LEU A 1 768 ? 25.081 -1.690 11.143 1.00 84.25 768 LEU A C 1
ATOM 5991 O O . LEU A 1 768 ? 24.784 -0.498 11.022 1.00 84.25 768 LEU A O 1
ATOM 5995 N N . ASP A 1 769 ? 26.020 -2.099 11.994 1.00 85.56 769 ASP A N 1
ATOM 5996 C CA . ASP A 1 769 ? 26.919 -1.167 12.669 1.00 85.56 769 ASP A CA 1
ATOM 5997 C C . ASP A 1 769 ? 27.872 -0.525 11.652 1.00 85.56 769 ASP A C 1
ATOM 5999 O O . ASP A 1 769 ? 28.371 -1.188 10.739 1.00 85.56 769 ASP A O 1
ATOM 6003 N N . SER A 1 770 ? 28.165 0.766 11.816 1.00 88.69 770 SER A N 1
ATOM 6004 C CA . SER A 1 770 ? 29.058 1.468 10.893 1.00 88.69 770 SER A CA 1
ATOM 6005 C C . SER A 1 770 ? 30.510 0.988 10.988 1.00 88.69 770 SER A C 1
ATOM 6007 O O . SER A 1 770 ? 31.049 0.752 12.076 1.00 88.69 770 SER A O 1
ATOM 6009 N N . PHE A 1 771 ? 31.141 0.837 9.820 1.00 92.00 771 PHE A N 1
ATOM 6010 C CA . PHE A 1 771 ? 32.456 0.211 9.661 1.00 92.00 771 PHE A CA 1
ATOM 6011 C C . PHE A 1 771 ? 33.577 0.965 10.407 1.00 92.00 771 PHE A C 1
ATOM 6013 O O . PHE A 1 771 ? 33.506 2.174 10.638 1.00 92.00 771 PHE A O 1
ATOM 6020 N N . GLU A 1 772 ? 34.650 0.255 10.776 1.00 90.25 772 GLU A N 1
ATOM 6021 C CA . GLU A 1 772 ? 35.747 0.846 11.552 1.00 90.25 772 GLU A CA 1
ATOM 6022 C C . GLU A 1 772 ? 36.488 1.969 10.804 1.00 90.25 772 GLU A C 1
ATOM 6024 O O . GLU A 1 772 ? 37.089 1.771 9.739 1.00 90.25 772 GLU A O 1
ATOM 6029 N N . GLY A 1 773 ? 36.509 3.148 11.434 1.00 91.62 773 GLY A N 1
ATOM 6030 C CA . GLY A 1 773 ? 37.164 4.352 10.931 1.00 91.62 773 GLY A CA 1
ATOM 6031 C C . GLY A 1 773 ? 36.497 4.941 9.687 1.00 91.62 773 GLY A C 1
ATOM 6032 O O . GLY A 1 773 ? 35.422 4.526 9.261 1.00 91.62 773 GLY A O 1
ATOM 6033 N N . VAL A 1 774 ? 37.149 5.935 9.083 1.00 93.81 774 VAL A N 1
ATOM 6034 C CA . VAL A 1 774 ? 36.595 6.673 7.939 1.00 93.81 774 VAL A CA 1
ATOM 6035 C C . VAL A 1 774 ? 36.489 5.760 6.712 1.00 93.81 774 VAL A C 1
ATOM 6037 O O . VAL A 1 774 ? 37.493 5.472 6.060 1.00 93.81 774 VAL A O 1
ATOM 6040 N N . GLN A 1 775 ? 35.268 5.333 6.383 1.00 95.56 775 GLN A N 1
ATOM 6041 C CA . GLN A 1 775 ? 34.931 4.598 5.162 1.00 95.56 775 GLN A CA 1
ATOM 6042 C C . GLN A 1 775 ? 33.815 5.312 4.394 1.00 95.56 775 GLN A C 1
ATOM 6044 O O . GLN A 1 775 ? 32.847 5.794 4.986 1.00 95.56 775 GLN A O 1
ATOM 6049 N N . TRP A 1 776 ? 33.955 5.345 3.073 1.00 96.94 776 TRP A N 1
ATOM 6050 C CA . TRP A 1 776 ? 33.032 5.951 2.122 1.00 96.94 776 TRP A CA 1
ATOM 6051 C C . TRP A 1 776 ? 32.618 4.929 1.068 1.00 96.94 776 TRP A C 1
ATOM 6053 O O . TRP A 1 776 ? 33.473 4.224 0.531 1.00 96.94 776 TRP A O 1
ATOM 6063 N N . ALA A 1 777 ? 31.333 4.910 0.726 1.00 97.44 777 ALA A N 1
ATOM 6064 C CA . ALA A 1 777 ? 30.794 4.106 -0.365 1.00 97.44 777 ALA A CA 1
ATOM 6065 C C . ALA A 1 777 ? 30.199 5.014 -1.465 1.00 97.44 777 ALA A C 1
ATOM 6067 O O . ALA A 1 777 ? 29.679 6.088 -1.140 1.00 97.44 777 ALA A O 1
ATOM 6068 N N . PRO A 1 778 ? 30.306 4.645 -2.753 1.00 97.75 778 PRO A N 1
ATOM 6069 C CA . PRO A 1 778 ? 29.790 5.439 -3.867 1.00 97.75 778 PRO A CA 1
ATOM 6070 C C . PRO A 1 778 ? 28.280 5.230 -4.053 1.00 97.75 778 PRO A C 1
ATOM 6072 O O . PRO A 1 778 ? 27.787 4.111 -3.916 1.00 97.75 778 PRO A O 1
ATOM 6075 N N . ILE A 1 779 ? 27.555 6.303 -4.379 1.00 97.62 779 ILE A N 1
ATOM 6076 C CA . ILE A 1 779 ? 26.082 6.308 -4.484 1.00 97.62 779 ILE A CA 1
ATOM 6077 C C . ILE A 1 779 ? 25.614 6.801 -5.861 1.00 97.62 779 ILE A C 1
ATOM 6079 O O . ILE A 1 779 ? 26.297 7.612 -6.494 1.00 97.62 779 ILE A O 1
ATOM 6083 N N . SER A 1 780 ? 24.463 6.333 -6.347 1.00 96.69 780 SER A N 1
ATOM 6084 C CA . SER A 1 780 ? 23.938 6.702 -7.676 1.00 96.69 780 SER A CA 1
ATOM 6085 C C . SER A 1 780 ? 23.243 8.068 -7.750 1.00 96.69 780 SER A C 1
ATOM 6087 O O . SER A 1 780 ? 23.063 8.584 -8.851 1.00 96.69 780 SER A O 1
ATOM 6089 N N . ASP A 1 781 ? 22.918 8.703 -6.617 1.00 94.19 781 ASP A N 1
ATOM 6090 C CA . ASP A 1 781 ? 22.129 9.948 -6.547 1.00 94.19 781 ASP A CA 1
ATOM 6091 C C . ASP A 1 781 ? 22.743 11.124 -7.333 1.00 94.19 781 ASP A C 1
ATOM 6093 O O . ASP A 1 781 ? 22.033 12.036 -7.757 1.00 94.19 781 ASP A O 1
ATOM 6097 N N . SER A 1 782 ? 24.070 11.141 -7.516 1.00 94.56 782 SER A N 1
ATOM 6098 C CA . SER A 1 782 ? 24.749 12.022 -8.476 1.00 94.56 782 SER A CA 1
ATOM 6099 C C . SER A 1 782 ? 26.181 11.562 -8.779 1.00 94.56 782 SER A C 1
ATOM 6101 O O . SER A 1 782 ? 26.817 10.861 -7.993 1.00 94.56 782 SER A O 1
ATOM 6103 N N . PHE A 1 783 ? 26.716 11.998 -9.924 1.00 95.25 783 PHE A N 1
ATOM 6104 C CA . PHE A 1 783 ? 28.067 11.653 -10.372 1.00 95.25 783 PHE A CA 1
ATOM 6105 C C . PHE A 1 783 ? 29.147 12.002 -9.331 1.00 95.25 783 PHE A C 1
ATOM 6107 O O . PHE A 1 783 ? 29.252 13.144 -8.864 1.00 95.25 783 PHE A O 1
ATOM 6114 N N . ASN A 1 784 ? 29.992 11.017 -9.010 1.00 96.50 784 ASN A N 1
ATOM 6115 C CA . ASN A 1 784 ? 31.031 11.110 -7.984 1.00 96.50 784 ASN A CA 1
ATOM 6116 C C . ASN A 1 784 ? 30.499 11.493 -6.584 1.00 96.50 784 ASN A C 1
ATOM 6118 O O . ASN A 1 784 ? 31.193 12.160 -5.813 1.00 96.50 784 ASN A O 1
ATOM 6122 N N . ALA A 1 785 ? 29.271 11.094 -6.245 1.00 97.12 785 ALA A N 1
ATOM 6123 C CA . ALA A 1 785 ? 28.743 11.196 -4.889 1.00 97.12 785 ALA A CA 1
ATOM 6124 C C . ALA A 1 785 ? 29.161 9.994 -4.028 1.00 97.12 785 ALA A C 1
ATOM 6126 O O . ALA A 1 785 ? 29.264 8.863 -4.504 1.00 97.12 785 ALA A O 1
ATOM 6127 N N . TRP A 1 786 ? 29.399 10.257 -2.741 1.00 97.69 786 TRP A N 1
ATOM 6128 C CA . TRP A 1 786 ? 29.849 9.264 -1.765 1.00 97.69 786 TRP A CA 1
ATOM 6129 C C . TRP A 1 786 ? 29.166 9.503 -0.415 1.00 97.69 786 TRP A C 1
ATOM 6131 O O . TRP A 1 786 ? 29.087 10.651 0.034 1.00 97.69 786 TRP A O 1
ATOM 6141 N N . VAL A 1 787 ? 28.722 8.429 0.240 1.00 97.19 787 VAL A N 1
ATOM 6142 C CA . VAL A 1 787 ? 28.147 8.423 1.596 1.00 97.19 787 VAL A CA 1
ATOM 6143 C C . VAL A 1 787 ? 29.146 7.851 2.599 1.00 97.19 787 VAL A C 1
ATOM 6145 O O . VAL A 1 787 ? 29.892 6.926 2.274 1.00 97.19 787 VAL A O 1
ATOM 6148 N N . MET A 1 788 ? 29.200 8.408 3.811 1.00 95.88 788 MET A N 1
ATOM 6149 C CA . MET A 1 788 ? 29.996 7.830 4.890 1.00 95.88 788 MET A CA 1
ATOM 6150 C C . MET A 1 788 ? 29.311 6.575 5.431 1.00 95.88 788 MET A C 1
ATOM 6152 O O . MET A 1 788 ? 28.197 6.646 5.942 1.00 95.88 788 MET A O 1
ATOM 6156 N N . VAL A 1 789 ? 29.998 5.439 5.348 1.00 95.62 789 VAL A N 1
ATOM 6157 C CA . VAL A 1 789 ? 29.540 4.141 5.877 1.00 95.62 789 VAL A CA 1
ATOM 6158 C C . VAL A 1 789 ? 30.349 3.692 7.099 1.00 95.62 789 VAL A C 1
ATOM 6160 O O . VAL A 1 789 ? 30.005 2.719 7.761 1.00 95.62 789 VAL A O 1
ATOM 6163 N N . GLY A 1 790 ? 31.437 4.398 7.407 1.00 92.38 790 GLY A N 1
ATOM 6164 C CA . GLY A 1 790 ? 32.231 4.191 8.615 1.00 92.38 790 GLY A CA 1
ATOM 6165 C C . GLY A 1 790 ? 32.011 5.259 9.687 1.00 92.38 790 GLY A C 1
ATOM 6166 O O . GLY A 1 790 ? 31.084 6.061 9.605 1.00 92.38 790 GLY A O 1
ATOM 6167 N N . LYS A 1 791 ? 32.903 5.293 10.679 1.00 89.25 791 LYS A N 1
ATOM 6168 C CA . LYS A 1 791 ? 32.881 6.248 11.803 1.00 89.25 791 LYS A CA 1
ATOM 6169 C C . LYS A 1 791 ? 33.925 7.351 11.601 1.00 89.25 791 LYS A C 1
ATOM 6171 O O . LYS A 1 791 ? 35.082 7.054 11.301 1.00 89.25 791 LYS A O 1
ATOM 6176 N N . PHE A 1 792 ? 33.533 8.619 11.760 1.00 83.38 792 PHE A N 1
ATOM 6177 C CA . PHE A 1 792 ? 34.455 9.756 11.614 1.00 83.38 792 PHE A CA 1
ATOM 6178 C C . PHE A 1 792 ? 35.313 9.970 12.868 1.00 83.38 792 PHE A C 1
ATOM 6180 O O . PHE A 1 792 ? 36.539 10.021 12.771 1.00 83.38 792 PHE A O 1
ATOM 6187 N N . GLU A 1 793 ? 34.669 10.021 14.035 1.00 81.81 793 GLU A N 1
ATOM 6188 C CA . GLU A 1 793 ? 35.290 10.060 15.363 1.00 81.81 793 GLU A CA 1
ATOM 6189 C C . GLU A 1 793 ? 34.595 9.031 16.281 1.00 81.81 793 GLU A C 1
ATOM 6191 O O . GLU A 1 793 ? 33.521 8.525 15.950 1.00 81.81 793 GLU A O 1
ATOM 6196 N N . GLU A 1 794 ? 35.214 8.669 17.412 1.00 72.44 794 GLU A N 1
ATOM 6197 C CA . GLU A 1 794 ? 34.685 7.629 18.321 1.00 72.44 794 GLU A CA 1
ATOM 6198 C C . GLU A 1 794 ? 33.461 8.095 19.136 1.00 72.44 794 GLU A C 1
ATOM 6200 O O . GLU A 1 794 ? 32.660 7.261 19.550 1.00 72.44 794 GLU A O 1
ATOM 6205 N N . GLU A 1 795 ? 33.306 9.408 19.352 1.00 75.25 795 GLU A N 1
ATOM 6206 C CA . GLU A 1 795 ? 32.241 9.995 20.186 1.00 75.25 795 GLU A CA 1
ATOM 6207 C C . GLU A 1 795 ? 31.029 10.519 19.378 1.00 75.25 795 GLU A C 1
ATOM 6209 O O . GLU A 1 795 ? 29.966 10.720 19.962 1.00 75.25 795 GLU A O 1
ATOM 6214 N N . ASP A 1 796 ? 31.156 10.711 18.055 1.00 73.12 796 ASP A N 1
ATOM 6215 C CA . ASP A 1 796 ? 30.080 11.192 17.164 1.00 73.12 796 ASP A CA 1
ATOM 6216 C C . ASP A 1 796 ? 30.169 10.519 15.767 1.00 73.12 796 ASP A C 1
ATOM 6218 O O . ASP A 1 796 ? 30.953 10.935 14.899 1.00 73.12 796 ASP A O 1
ATOM 6222 N N . PRO A 1 797 ? 29.428 9.416 15.531 1.00 75.81 797 PRO A N 1
ATOM 6223 C CA . PRO A 1 797 ? 29.518 8.645 14.296 1.00 75.81 797 PRO A CA 1
ATOM 6224 C C . PRO A 1 797 ? 28.670 9.268 13.175 1.00 75.81 797 PRO A C 1
ATOM 6226 O O . PRO A 1 797 ? 27.546 8.835 12.930 1.00 75.81 797 PRO A O 1
ATOM 6229 N N . LEU A 1 798 ? 29.256 10.207 12.418 1.00 87.25 798 LEU A N 1
ATOM 6230 C CA . LEU A 1 798 ? 28.679 10.871 11.225 1.00 87.25 798 LEU A CA 1
ATOM 6231 C C . LEU A 1 798 ? 28.446 9.948 9.996 1.00 87.25 798 LEU A C 1
ATOM 6233 O O . LEU A 1 798 ? 28.659 10.336 8.843 1.00 87.25 798 LEU A O 1
ATOM 6237 N N . THR A 1 799 ? 28.000 8.719 10.242 1.00 91.69 799 THR A N 1
ATOM 6238 C CA . THR A 1 799 ? 27.539 7.746 9.244 1.00 91.69 799 THR A CA 1
ATOM 6239 C C . THR A 1 799 ? 26.306 8.297 8.516 1.00 91.69 799 THR A C 1
ATOM 6241 O O . THR A 1 799 ? 25.559 9.108 9.059 1.00 91.69 799 THR A O 1
ATOM 6244 N N . CYS A 1 800 ? 26.068 7.856 7.282 1.00 94.56 800 CYS A N 1
ATOM 6245 C CA . CYS A 1 800 ? 24.920 8.247 6.460 1.00 94.56 800 CYS A CA 1
ATOM 6246 C C . CYS A 1 800 ? 24.849 9.742 6.099 1.00 94.56 800 CYS A C 1
ATOM 6248 O O . CYS A 1 800 ? 23.823 10.239 5.636 1.00 94.56 800 CYS A O 1
ATOM 6250 N N . VAL A 1 801 ? 25.977 10.447 6.227 1.00 94.06 801 VAL A N 1
ATOM 6251 C CA . VAL A 1 801 ? 26.190 11.799 5.703 1.00 94.06 801 VAL A CA 1
ATOM 6252 C C . VAL A 1 801 ? 27.004 11.712 4.409 1.00 94.06 801 VAL A C 1
ATOM 6254 O O . VAL A 1 801 ? 28.013 11.008 4.334 1.00 94.06 801 VAL A O 1
ATOM 6257 N N . THR A 1 802 ? 26.589 12.431 3.365 1.00 96.31 802 THR A N 1
ATOM 6258 C CA . THR A 1 802 ? 27.331 12.487 2.094 1.00 96.31 802 THR A CA 1
ATOM 6259 C C . THR A 1 802 ? 28.547 13.410 2.175 1.00 96.31 802 THR A C 1
ATOM 6261 O O . THR A 1 802 ? 28.566 14.396 2.916 1.00 96.31 802 THR A O 1
ATOM 6264 N N . HIS A 1 803 ? 29.563 13.154 1.349 1.00 95.81 803 HIS A N 1
ATOM 6265 C CA . HIS A 1 803 ? 30.763 13.995 1.280 1.00 95.81 803 HIS A CA 1
ATOM 6266 C C . HIS A 1 803 ? 30.430 15.437 0.840 1.00 95.81 803 HIS A C 1
ATOM 6268 O O . HIS A 1 803 ? 31.099 16.389 1.253 1.00 95.81 803 HIS A O 1
ATOM 6274 N N . MET A 1 804 ? 29.355 15.611 0.059 1.00 93.56 804 MET A N 1
ATOM 6275 C CA . MET A 1 804 ? 28.802 16.920 -0.288 1.00 93.56 804 MET A CA 1
ATOM 6276 C C . MET A 1 804 ? 28.209 17.631 0.936 1.00 93.56 804 MET A C 1
ATOM 6278 O O . MET A 1 804 ? 28.535 18.791 1.161 1.00 93.56 804 MET A O 1
ATOM 6282 N N . GLN A 1 805 ? 27.402 16.957 1.763 1.00 92.75 805 GLN A N 1
ATOM 6283 C CA . GLN A 1 805 ? 26.866 17.549 2.999 1.00 92.75 805 GLN A CA 1
ATOM 6284 C C . GLN A 1 805 ? 27.973 17.872 4.017 1.00 92.75 805 GLN A C 1
ATOM 6286 O O . GLN A 1 805 ? 27.925 18.916 4.659 1.00 92.75 805 GLN A O 1
ATOM 6291 N N . MET A 1 806 ? 28.984 17.005 4.145 1.00 93.25 806 MET A N 1
ATOM 6292 C CA . MET A 1 806 ? 30.051 17.148 5.145 1.00 93.25 806 MET A CA 1
ATOM 6293 C C . MET A 1 806 ? 31.112 18.202 4.777 1.00 93.25 806 MET A C 1
ATOM 6295 O O . MET A 1 806 ? 31.643 18.868 5.663 1.00 93.25 806 MET A O 1
ATOM 6299 N N . PHE A 1 807 ? 31.430 18.373 3.485 1.00 93.31 807 PHE A N 1
ATOM 6300 C CA . PHE A 1 807 ? 32.528 19.247 3.034 1.00 93.31 807 PHE A CA 1
ATOM 6301 C C . PHE A 1 807 ? 32.152 20.259 1.938 1.00 93.31 807 PHE A C 1
ATOM 6303 O O . PHE A 1 807 ? 33.027 20.971 1.444 1.00 93.31 807 PHE A O 1
ATOM 6310 N N . ASN A 1 808 ? 30.879 20.337 1.538 1.00 94.56 808 ASN A N 1
ATOM 6311 C CA . ASN A 1 808 ? 30.373 21.222 0.477 1.00 94.56 808 ASN A CA 1
ATOM 6312 C C . ASN A 1 808 ? 31.081 21.034 -0.891 1.00 94.56 808 ASN A C 1
ATOM 6314 O O . ASN A 1 808 ? 31.192 21.969 -1.688 1.00 94.56 808 ASN A O 1
ATOM 6318 N N . HIS A 1 809 ? 31.580 19.821 -1.161 1.00 94.75 809 HIS A N 1
ATOM 6319 C CA . HIS A 1 809 ? 32.105 19.384 -2.462 1.00 94.75 809 HIS A CA 1
ATOM 6320 C C . HIS A 1 809 ? 32.162 17.848 -2.566 1.00 94.75 809 HIS A C 1
ATOM 6322 O O . HIS A 1 809 ? 32.362 17.167 -1.556 1.00 94.75 809 HIS A O 1
ATOM 6328 N N . ASN A 1 810 ? 32.079 17.299 -3.783 1.00 94.56 810 ASN A N 1
ATOM 6329 C CA . ASN A 1 810 ? 32.394 15.888 -4.047 1.00 94.56 810 ASN A CA 1
ATOM 6330 C C . ASN A 1 810 ? 33.923 15.644 -4.015 1.00 94.56 810 ASN A C 1
ATOM 6332 O O . ASN A 1 810 ? 34.701 16.555 -4.318 1.00 94.56 810 ASN A O 1
ATOM 6336 N N . PRO A 1 811 ? 34.387 14.441 -3.632 1.00 96.12 811 PRO A N 1
ATOM 6337 C CA . PRO A 1 811 ? 35.805 14.171 -3.418 1.00 96.12 811 PRO A CA 1
ATOM 6338 C C . PRO A 1 811 ? 36.595 14.021 -4.723 1.00 96.12 811 PRO A C 1
ATOM 6340 O O . PRO A 1 811 ? 36.250 13.216 -5.585 1.00 96.12 811 PRO A O 1
ATOM 6343 N N . GLY A 1 812 ? 37.747 14.691 -4.825 1.00 93.62 812 GLY A N 1
ATOM 6344 C CA . GLY A 1 812 ? 38.694 14.456 -5.928 1.00 93.62 812 GLY A CA 1
ATOM 6345 C C . GLY A 1 812 ? 39.236 13.017 -5.973 1.00 93.62 812 GLY A C 1
ATOM 6346 O O . GLY A 1 812 ? 39.450 12.476 -7.054 1.00 93.62 812 GLY A O 1
ATOM 6347 N N . TRP A 1 813 ? 39.355 12.363 -4.809 1.00 96.62 813 TRP A N 1
ATOM 6348 C CA . TRP A 1 813 ? 39.823 10.975 -4.684 1.00 96.62 813 TRP A CA 1
ATOM 6349 C C . TRP A 1 813 ? 38.840 9.922 -5.229 1.00 96.62 813 TRP A C 1
ATOM 6351 O O . TRP A 1 813 ? 39.203 8.755 -5.398 1.00 96.62 813 TRP A O 1
ATOM 6361 N N . GLY A 1 814 ? 37.600 10.321 -5.531 1.00 95.00 814 GLY A N 1
ATOM 6362 C CA . GLY A 1 814 ? 36.652 9.494 -6.274 1.00 95.00 814 GLY A CA 1
ATOM 6363 C C . GLY A 1 814 ? 36.851 9.553 -7.796 1.00 95.00 814 GLY A C 1
ATOM 6364 O O . GLY A 1 814 ? 36.432 8.633 -8.485 1.00 95.00 814 GLY A O 1
ATOM 6365 N N . LEU A 1 815 ? 37.555 10.564 -8.326 1.00 94.44 815 LEU A N 1
ATOM 6366 C CA . LEU A 1 815 ? 37.863 10.687 -9.762 1.00 94.44 815 LEU A CA 1
ATOM 6367 C C . LEU A 1 815 ? 39.279 10.217 -10.119 1.00 94.44 815 LEU A C 1
ATOM 6369 O O . LEU A 1 815 ? 39.488 9.670 -11.194 1.00 94.44 815 LEU A O 1
ATOM 6373 N N . ASP A 1 816 ? 40.264 10.430 -9.238 1.00 92.94 816 ASP A N 1
ATOM 6374 C CA . ASP A 1 816 ? 41.657 10.005 -9.473 1.00 92.94 816 ASP A CA 1
ATOM 6375 C C . ASP A 1 816 ? 41.997 8.613 -8.903 1.00 92.94 816 ASP A C 1
ATOM 6377 O O . ASP A 1 816 ? 43.116 8.122 -9.069 1.00 92.94 816 ASP A O 1
ATOM 6381 N N . GLY A 1 817 ? 41.036 7.980 -8.223 1.00 91.69 817 GLY A N 1
ATOM 6382 C CA . GLY A 1 817 ? 41.158 6.644 -7.642 1.00 91.69 817 GLY A CA 1
ATOM 6383 C C . GLY A 1 817 ? 42.027 6.571 -6.382 1.00 91.69 817 GLY A C 1
ATOM 6384 O O . GLY A 1 817 ? 42.108 5.507 -5.770 1.00 91.69 817 GLY A O 1
ATOM 6385 N N . SER A 1 818 ? 42.643 7.673 -5.942 1.00 91.69 818 SER A N 1
ATOM 6386 C CA . SER A 1 818 ? 43.489 7.699 -4.743 1.00 91.69 818 SER A CA 1
ATOM 6387 C C . SER A 1 818 ? 42.709 7.392 -3.457 1.00 91.69 818 SER A C 1
ATOM 6389 O O . SER A 1 818 ? 41.482 7.370 -3.437 1.00 91.69 818 SER A O 1
ATOM 6391 N N . LYS A 1 819 ? 43.427 7.131 -2.362 1.00 94.75 819 LYS A N 1
ATOM 6392 C CA . LYS A 1 819 ? 42.862 6.737 -1.060 1.00 94.75 819 LYS A CA 1
ATOM 6393 C C . LYS A 1 819 ? 41.949 5.486 -1.062 1.00 94.75 819 LYS A C 1
ATOM 6395 O O . LYS A 1 819 ? 40.850 5.545 -0.499 1.00 94.75 819 LYS A O 1
ATOM 6400 N N . PRO A 1 820 ? 42.348 4.347 -1.664 1.00 94.75 820 PRO A N 1
ATOM 6401 C CA . PRO A 1 820 ? 41.554 3.113 -1.606 1.00 94.75 820 PRO A CA 1
ATOM 6402 C C . PRO A 1 820 ? 41.309 2.625 -0.167 1.00 94.75 820 PRO A C 1
ATOM 6404 O O . PRO A 1 820 ? 40.293 1.995 0.108 1.00 94.75 820 PRO A O 1
ATOM 6407 N N . GLU A 1 821 ? 42.174 2.984 0.791 1.00 92.50 821 GLU A N 1
ATOM 6408 C CA . GLU A 1 821 ? 42.003 2.664 2.212 1.00 92.50 821 GLU A CA 1
ATOM 6409 C C . GLU A 1 821 ? 40.739 3.264 2.857 1.00 92.50 821 GLU A C 1
ATOM 6411 O O . GLU A 1 821 ? 40.329 2.791 3.919 1.00 92.50 821 GLU A O 1
ATOM 6416 N N . LEU A 1 822 ? 40.123 4.269 2.222 1.00 94.75 822 LEU A N 1
ATOM 6417 C CA . LEU A 1 822 ? 38.873 4.906 2.653 1.00 94.75 822 LEU A CA 1
ATOM 6418 C C . LEU A 1 822 ? 37.633 4.404 1.890 1.00 94.75 822 LEU A C 1
ATOM 6420 O O . LEU A 1 822 ? 36.548 4.930 2.118 1.00 94.75 822 LEU A O 1
ATOM 6424 N N . LYS A 1 823 ? 37.786 3.456 0.956 1.00 95.25 823 LYS A N 1
ATOM 6425 C CA . LYS A 1 823 ? 36.752 3.049 -0.014 1.00 95.25 823 LYS A CA 1
ATOM 6426 C C . LYS A 1 823 ? 36.529 1.531 -0.044 1.00 95.25 823 LYS A C 1
ATOM 6428 O O . LYS A 1 823 ? 36.262 0.968 -1.100 1.00 95.25 823 LYS A O 1
ATOM 6433 N N . LYS A 1 824 ? 36.677 0.833 1.087 1.00 95.06 824 LYS A N 1
ATOM 6434 C CA . LYS A 1 824 ? 36.695 -0.647 1.125 1.00 95.06 824 LYS A CA 1
ATOM 6435 C C . LYS A 1 824 ? 35.336 -1.317 0.887 1.00 95.06 824 LYS A C 1
ATOM 6437 O O . LYS A 1 824 ? 35.303 -2.533 0.720 1.00 95.06 824 LYS A O 1
ATOM 6442 N N . HIS A 1 825 ? 34.244 -0.554 0.912 1.00 95.12 825 HIS A N 1
ATOM 6443 C CA . HIS A 1 825 ? 32.869 -1.055 0.903 1.00 95.12 825 HIS A CA 1
ATOM 6444 C C . HIS A 1 825 ? 32.057 -0.391 -0.213 1.00 95.12 825 HIS A C 1
ATOM 6446 O O . HIS A 1 825 ? 32.255 0.789 -0.511 1.00 95.12 825 HIS A O 1
ATOM 6452 N N . ILE A 1 826 ? 31.145 -1.153 -0.809 1.00 96.44 826 ILE A N 1
ATOM 6453 C CA . ILE A 1 826 ? 30.213 -0.720 -1.855 1.00 96.44 826 ILE A CA 1
ATOM 6454 C C . ILE A 1 826 ? 28.915 -1.527 -1.717 1.00 96.44 826 ILE A C 1
ATOM 6456 O O . ILE A 1 826 ? 28.960 -2.696 -1.330 1.00 96.44 826 ILE A O 1
ATOM 6460 N N . LEU A 1 827 ? 27.774 -0.904 -2.002 1.00 96.38 827 LEU A N 1
ATOM 6461 C CA . LEU A 1 827 ? 26.469 -1.555 -2.091 1.00 96.38 827 LEU A CA 1
ATOM 6462 C C . LEU A 1 827 ? 26.003 -1.464 -3.550 1.00 96.38 827 LEU A C 1
ATOM 6464 O O . LEU A 1 827 ? 25.900 -0.363 -4.103 1.00 96.38 827 LEU A O 1
ATOM 6468 N N . CYS A 1 828 ? 25.763 -2.618 -4.169 1.00 97.44 828 CYS A N 1
ATOM 6469 C CA . CYS A 1 828 ? 25.197 -2.709 -5.513 1.00 97.44 828 CYS A CA 1
ATOM 6470 C C . CYS A 1 828 ? 23.719 -3.098 -5.412 1.00 97.44 828 CYS A C 1
ATOM 6472 O O . CYS A 1 828 ? 23.380 -3.992 -4.638 1.00 97.44 828 CYS A O 1
ATOM 6474 N N . CYS A 1 829 ? 22.863 -2.425 -6.175 1.00 96.81 829 CYS A N 1
ATOM 6475 C CA . CYS A 1 829 ? 21.413 -2.605 -6.189 1.00 96.81 829 CYS A CA 1
ATOM 6476 C C . CYS A 1 829 ? 20.966 -3.066 -7.573 1.00 96.81 829 CYS A C 1
ATOM 6478 O O . CYS A 1 829 ? 21.507 -2.624 -8.587 1.00 96.81 829 CYS A O 1
ATOM 6480 N N . ASP A 1 830 ? 19.954 -3.920 -7.596 1.00 93.88 830 ASP A N 1
ATOM 6481 C CA . ASP A 1 830 ? 19.303 -4.409 -8.802 1.00 93.88 830 ASP A CA 1
ATOM 6482 C C . ASP A 1 830 ? 18.448 -3.278 -9.393 1.00 93.88 830 ASP A C 1
ATOM 6484 O O . ASP A 1 830 ? 17.483 -2.800 -8.790 1.00 93.88 830 ASP A O 1
ATOM 6488 N N . GLY A 1 831 ? 18.875 -2.763 -10.544 1.00 75.31 831 GLY A N 1
ATOM 6489 C CA . GLY A 1 831 ? 18.207 -1.673 -11.235 1.00 75.31 831 GLY A CA 1
ATOM 6490 C C . GLY A 1 831 ? 17.056 -2.203 -12.067 1.00 75.31 831 GLY A C 1
ATOM 6491 O O . GLY A 1 831 ? 17.272 -2.747 -13.148 1.00 75.31 831 GLY A O 1
ATOM 6492 N N . ASN A 1 832 ? 15.828 -1.977 -11.597 1.00 53.03 832 ASN A N 1
ATOM 6493 C CA . ASN A 1 832 ? 14.626 -2.222 -12.391 1.00 53.03 832 ASN A CA 1
ATOM 6494 C C . ASN A 1 832 ? 14.762 -1.523 -13.763 1.00 53.03 832 ASN A C 1
ATOM 6496 O O . ASN A 1 832 ? 14.976 -0.309 -13.841 1.00 53.03 832 ASN A O 1
ATOM 6500 N N . SER A 1 833 ? 14.749 -2.311 -14.839 1.00 41.44 833 SER A N 1
ATOM 6501 C CA . SER A 1 833 ? 15.516 -2.027 -16.056 1.00 41.44 833 SER A CA 1
ATOM 6502 C C . SER A 1 833 ? 14.834 -1.038 -17.010 1.00 41.44 833 SER A C 1
ATOM 6504 O O . SER A 1 833 ? 14.337 -1.391 -18.078 1.00 41.44 833 SER A O 1
ATOM 6506 N N . SER A 1 834 ? 14.844 0.250 -16.650 1.00 36.81 834 SER A N 1
ATOM 6507 C CA . SER A 1 834 ? 14.271 1.324 -17.478 1.00 36.81 834 SER A CA 1
ATOM 6508 C C . SER A 1 834 ? 15.169 2.562 -17.634 1.00 36.81 834 SER A C 1
ATOM 6510 O O . SER A 1 834 ? 14.670 3.689 -17.679 1.00 36.81 834 SER A O 1
ATOM 6512 N N . SER A 1 835 ? 16.492 2.381 -17.726 1.00 37.19 835 SER A N 1
ATOM 6513 C CA . SER A 1 835 ? 17.440 3.479 -17.988 1.00 37.19 835 SER A CA 1
ATOM 6514 C C . SER A 1 835 ? 18.639 3.079 -18.863 1.00 37.19 835 SER A C 1
ATOM 6516 O O . SER A 1 835 ? 19.791 3.202 -18.445 1.00 37.19 835 SER A O 1
ATOM 6518 N N . GLU A 1 836 ? 18.387 2.655 -20.107 1.00 35.38 836 GLU A N 1
ATOM 6519 C CA . GLU A 1 836 ? 19.440 2.633 -21.135 1.00 35.38 836 GLU A CA 1
ATOM 6520 C C . GLU A 1 836 ? 19.965 4.060 -21.379 1.00 35.38 836 GLU A C 1
ATOM 6522 O O . GLU A 1 836 ? 19.264 4.929 -21.907 1.00 35.38 836 GLU A O 1
ATOM 6527 N N . SER A 1 837 ? 21.222 4.318 -21.015 1.00 34.12 837 SER A N 1
ATOM 6528 C CA . SER A 1 837 ? 21.906 5.563 -21.365 1.00 34.12 837 SER A CA 1
ATOM 6529 C C . SER A 1 837 ? 22.353 5.523 -22.828 1.00 34.12 837 SER A C 1
ATOM 6531 O O . SER A 1 837 ? 23.264 4.769 -23.169 1.00 34.12 837 SER A O 1
ATOM 6533 N N . VAL A 1 838 ? 21.741 6.345 -23.685 1.00 35.75 838 VAL A N 1
ATOM 6534 C CA . VAL A 1 838 ? 22.081 6.418 -25.117 1.00 35.75 838 VAL A CA 1
ATOM 6535 C C . VAL A 1 838 ? 23.528 6.888 -25.315 1.00 35.75 838 VAL A C 1
ATOM 6537 O O . VAL A 1 838 ? 23.881 8.016 -24.974 1.00 35.75 838 VAL A O 1
ATOM 6540 N N . ASP A 1 839 ? 24.350 6.020 -25.904 1.00 31.92 839 ASP A N 1
ATOM 6541 C CA . ASP A 1 839 ? 25.776 6.243 -26.160 1.00 31.92 839 ASP A CA 1
ATOM 6542 C C . ASP A 1 839 ? 26.003 7.053 -27.460 1.00 31.92 839 ASP A C 1
ATOM 6544 O O . ASP A 1 839 ? 26.002 6.513 -28.572 1.00 31.92 839 ASP A O 1
ATOM 6548 N N . GLU A 1 840 ? 26.168 8.379 -27.349 1.00 35.38 840 GLU A N 1
ATOM 6549 C CA . GLU A 1 840 ? 26.481 9.249 -28.497 1.00 35.38 840 GLU A CA 1
ATOM 6550 C C . GLU A 1 840 ? 27.960 9.143 -28.927 1.00 35.38 840 GLU A C 1
ATOM 6552 O O . GLU A 1 840 ? 28.813 9.970 -28.590 1.00 35.38 840 GLU A O 1
ATOM 6557 N N . GLY A 1 841 ? 28.262 8.139 -29.755 1.00 32.19 841 GLY A N 1
ATOM 6558 C CA . GLY A 1 841 ? 29.584 7.946 -30.360 1.00 32.19 841 GLY A CA 1
ATOM 6559 C C . GLY A 1 841 ? 30.067 9.139 -31.211 1.00 32.19 841 GLY A C 1
ATOM 6560 O O . GLY A 1 841 ? 29.473 9.484 -32.235 1.00 32.19 841 GLY A O 1
ATOM 6561 N N . GLY A 1 842 ? 31.188 9.755 -30.816 1.00 31.47 842 GLY A N 1
ATOM 6562 C CA . GLY A 1 842 ? 31.707 10.995 -31.416 1.00 31.47 842 GLY A CA 1
ATOM 6563 C C . GLY A 1 842 ? 32.677 10.851 -32.606 1.00 31.47 842 GLY A C 1
ATOM 6564 O O . GLY A 1 842 ? 33.281 9.805 -32.831 1.00 31.47 842 GLY A O 1
ATOM 6565 N N . MET A 1 843 ? 32.875 11.954 -33.350 1.00 29.39 843 MET A N 1
ATOM 6566 C CA . MET A 1 843 ? 33.930 12.175 -34.369 1.00 29.39 843 MET A CA 1
ATOM 6567 C C . MET A 1 843 ? 34.046 13.710 -34.669 1.00 29.39 843 MET A C 1
ATOM 6569 O O . MET A 1 843 ? 33.173 14.459 -34.237 1.00 29.39 843 MET A O 1
ATOM 6573 N N . PRO A 1 844 ? 35.086 14.258 -35.344 1.00 45.50 844 PRO A N 1
ATOM 6574 C CA . PRO A 1 844 ? 36.312 14.698 -34.664 1.00 45.50 844 PRO A CA 1
ATOM 6575 C C . PRO A 1 844 ? 36.774 16.157 -34.962 1.00 45.50 844 PRO A C 1
ATOM 6577 O O . PRO A 1 844 ? 36.332 16.791 -35.915 1.00 45.50 844 PRO A O 1
ATOM 6580 N N . ASP A 1 845 ? 37.761 16.621 -34.179 1.00 32.38 845 ASP A N 1
ATOM 6581 C CA . ASP A 1 845 ? 38.813 17.630 -34.469 1.00 32.38 845 ASP A CA 1
ATOM 6582 C C . ASP A 1 845 ? 38.526 18.901 -35.311 1.00 32.38 845 ASP A C 1
ATOM 6584 O O . ASP A 1 845 ? 38.472 18.854 -36.543 1.00 32.38 845 ASP A O 1
ATOM 6588 N N . ALA A 1 846 ? 38.602 20.088 -34.671 1.00 31.36 846 ALA A N 1
ATOM 6589 C CA . ALA A 1 846 ? 38.847 21.372 -35.367 1.00 31.36 846 ALA A CA 1
ATOM 6590 C C . ALA A 1 846 ? 39.491 22.539 -34.548 1.00 31.36 846 ALA A C 1
ATOM 6592 O O . ALA A 1 846 ? 39.182 23.691 -34.816 1.00 31.36 846 ALA A O 1
ATOM 6593 N N . GLY A 1 847 ? 40.405 22.269 -33.603 1.00 29.59 847 GLY A N 1
ATOM 6594 C CA . GLY A 1 847 ? 41.549 23.122 -33.169 1.00 29.59 847 GLY A CA 1
ATOM 6595 C C . GLY A 1 847 ? 41.480 24.642 -32.806 1.00 29.59 847 GLY A C 1
ATOM 6596 O O . GLY A 1 847 ? 40.846 25.464 -33.452 1.00 29.59 847 GLY A O 1
ATOM 6597 N N . SER A 1 848 ? 42.418 25.022 -31.911 1.00 29.17 848 SER A N 1
ATOM 6598 C CA . SER A 1 848 ? 43.281 26.239 -31.967 1.00 29.17 848 SER A CA 1
ATOM 6599 C C . SER A 1 848 ? 42.920 27.560 -31.225 1.00 29.17 848 SER A C 1
ATOM 6601 O O . SER A 1 848 ? 42.331 28.452 -31.828 1.00 29.17 848 SER A O 1
ATOM 6603 N N . PHE A 1 849 ? 43.611 27.792 -30.082 1.00 27.73 849 PHE A N 1
ATOM 6604 C CA . PHE A 1 849 ? 44.089 29.109 -29.547 1.00 27.73 849 PHE A CA 1
ATOM 6605 C C . PHE A 1 849 ? 43.008 30.075 -28.967 1.00 27.73 849 PHE A C 1
ATOM 6607 O O . PHE A 1 849 ? 41.881 30.078 -29.439 1.00 27.73 849 PHE A O 1
ATOM 6614 N N . VAL A 1 850 ? 43.233 30.928 -27.947 1.00 30.69 850 VAL A N 1
ATOM 6615 C CA . VAL A 1 850 ? 44.449 31.492 -27.292 1.00 30.69 850 VAL A CA 1
ATOM 6616 C C . VAL A 1 850 ? 44.223 31.682 -25.766 1.00 30.69 850 VAL A C 1
ATOM 6618 O O . VAL A 1 850 ? 43.092 31.585 -25.298 1.00 30.69 850 VAL A O 1
ATOM 6621 N N . ASP A 1 851 ? 45.274 32.016 -25.007 1.00 29.47 851 ASP A N 1
ATOM 6622 C CA . ASP A 1 851 ? 45.257 32.453 -23.595 1.00 29.47 851 ASP A CA 1
ATOM 6623 C C . ASP A 1 851 ? 44.431 33.738 -23.315 1.00 29.47 851 ASP A C 1
ATOM 6625 O O . ASP A 1 851 ? 44.377 34.624 -24.169 1.00 29.47 851 ASP A O 1
ATOM 6629 N N . SER A 1 852 ? 43.898 33.894 -22.085 1.00 31.48 852 SER A N 1
ATOM 6630 C CA . SER A 1 852 ? 44.365 34.931 -21.125 1.00 31.48 852 SER A CA 1
ATOM 6631 C C . SER A 1 852 ? 43.595 34.977 -19.783 1.00 31.48 852 SER A C 1
ATOM 6633 O O . SER A 1 852 ? 42.374 35.074 -19.754 1.00 31.48 852 SER A O 1
ATOM 6635 N N . ASP A 1 853 ? 44.366 35.018 -18.691 1.00 28.33 853 ASP A N 1
ATOM 6636 C CA . ASP A 1 853 ? 44.194 35.825 -17.462 1.00 28.33 853 ASP A CA 1
ATOM 6637 C C . ASP A 1 853 ? 42.825 35.966 -16.749 1.00 28.33 853 ASP A C 1
ATOM 6639 O O . ASP A 1 853 ? 41.973 36.778 -17.113 1.00 28.33 853 ASP A O 1
ATOM 6643 N N . SER A 1 854 ? 42.733 35.373 -15.552 1.00 32.31 854 SER A N 1
ATOM 6644 C CA . SER A 1 854 ? 41.908 35.913 -14.457 1.00 32.31 854 SER A CA 1
ATOM 6645 C C . SER A 1 854 ? 42.490 37.233 -13.926 1.00 32.31 854 SER A C 1
ATOM 6647 O O . SER A 1 854 ? 43.710 37.370 -13.805 1.00 32.31 854 SER A O 1
ATOM 6649 N N . PRO A 1 855 ? 41.639 38.149 -13.432 1.00 38.62 855 PRO A N 1
ATOM 6650 C CA . PRO A 1 855 ? 41.925 38.703 -12.106 1.00 38.62 855 PRO A CA 1
ATOM 6651 C C . PRO A 1 855 ? 40.707 38.716 -11.167 1.00 38.62 855 PRO A C 1
ATOM 6653 O O . PRO A 1 855 ? 39.577 38.991 -11.557 1.00 38.62 855 PRO A O 1
ATOM 6656 N N . ASN A 1 856 ? 40.976 38.457 -9.889 1.00 30.81 856 ASN A N 1
ATOM 6657 C CA . ASN A 1 856 ? 40.016 38.465 -8.783 1.00 30.81 856 ASN A CA 1
ATOM 6658 C C . ASN A 1 856 ? 39.898 39.872 -8.155 1.00 30.81 856 ASN A C 1
ATOM 6660 O O . ASN A 1 856 ? 40.937 40.482 -7.897 1.00 30.81 856 ASN A O 1
ATOM 6664 N N . SER A 1 857 ? 38.687 40.380 -7.868 1.00 30.73 857 SER A N 1
ATOM 6665 C CA . SER A 1 857 ? 38.396 41.164 -6.639 1.00 30.73 857 SER A CA 1
ATOM 6666 C C . SER A 1 857 ? 36.933 41.634 -6.492 1.00 30.73 857 SER A C 1
ATOM 6668 O O . SER A 1 857 ? 36.440 42.441 -7.270 1.00 30.73 857 SER A O 1
ATOM 6670 N N . ASN A 1 858 ? 36.313 41.179 -5.399 1.00 29.22 858 ASN A N 1
ATOM 6671 C CA . ASN A 1 858 ? 35.441 41.879 -4.438 1.00 29.22 858 ASN A CA 1
ATOM 6672 C C . ASN A 1 858 ? 34.405 42.942 -4.887 1.00 29.22 858 ASN A C 1
ATOM 6674 O O . ASN A 1 858 ? 34.756 44.051 -5.290 1.00 29.22 858 ASN A O 1
ATOM 6678 N N . SER A 1 859 ? 33.156 42.729 -4.455 1.00 29.25 859 SER A N 1
ATOM 6679 C CA . SER A 1 859 ? 32.360 43.769 -3.776 1.00 29.25 859 SER A CA 1
ATOM 6680 C C . SER A 1 859 ? 31.574 43.168 -2.603 1.00 29.25 859 SER A C 1
ATOM 6682 O O . SER A 1 859 ? 31.071 42.054 -2.714 1.00 29.25 859 SER A O 1
ATOM 6684 N N . GLU A 1 860 ? 31.479 43.889 -1.487 1.00 32.16 860 GLU A N 1
ATOM 6685 C CA . GLU A 1 860 ? 30.791 43.454 -0.260 1.00 32.16 860 GLU A CA 1
ATOM 6686 C C . GLU A 1 860 ? 29.262 43.633 -0.355 1.00 32.16 860 GLU A C 1
ATOM 6688 O O . GLU A 1 860 ? 28.783 44.520 -1.062 1.00 32.16 860 GLU A O 1
ATOM 6693 N N . GLY A 1 861 ? 28.491 42.840 0.400 1.00 28.67 861 GLY A N 1
ATOM 6694 C CA . GLY A 1 861 ? 27.029 42.970 0.465 1.00 28.67 861 GLY A CA 1
ATOM 6695 C C . GLY A 1 861 ? 26.346 41.823 1.211 1.00 28.67 861 GLY A C 1
ATOM 6696 O O . GLY A 1 861 ? 25.769 40.946 0.581 1.00 28.67 861 GLY A O 1
ATOM 6697 N N . GLY A 1 862 ? 26.428 41.808 2.544 1.00 33.62 862 GLY A N 1
ATOM 6698 C CA . GLY A 1 862 ? 25.739 40.808 3.371 1.00 33.62 862 GLY A CA 1
ATOM 6699 C C . GLY A 1 862 ? 24.296 41.201 3.707 1.00 33.62 862 GLY A C 1
ATOM 6700 O O . GLY A 1 862 ? 24.015 42.381 3.930 1.00 33.62 862 GLY A O 1
ATOM 6701 N N . HIS A 1 863 ? 23.409 40.210 3.802 1.00 28.75 863 HIS A N 1
ATOM 6702 C CA . HIS A 1 863 ? 22.084 40.308 4.423 1.00 28.75 863 HIS A CA 1
ATOM 6703 C C . HIS A 1 863 ? 21.765 39.030 5.214 1.00 28.75 863 HIS A C 1
ATOM 6705 O O . HIS A 1 863 ? 22.448 38.017 5.072 1.00 28.75 863 HIS A O 1
ATOM 6711 N N . ASP A 1 864 ? 20.776 39.149 6.095 1.00 32.25 864 ASP A N 1
ATOM 6712 C CA . ASP A 1 864 ? 20.326 38.132 7.050 1.00 32.25 864 ASP A CA 1
ATOM 6713 C C . ASP A 1 864 ? 19.436 37.060 6.384 1.00 32.25 864 ASP A C 1
ATOM 6715 O O . ASP A 1 864 ? 18.891 37.290 5.302 1.00 32.25 864 ASP A O 1
ATOM 6719 N N . GLY A 1 865 ? 19.268 35.906 7.038 1.00 31.00 865 GLY A N 1
ATOM 6720 C CA . GLY A 1 865 ? 18.382 34.832 6.581 1.00 31.00 865 GLY A CA 1
ATOM 6721 C C . GLY A 1 865 ? 18.860 33.424 6.939 1.00 31.00 865 GLY A C 1
ATOM 6722 O O . GLY A 1 865 ? 19.468 32.746 6.116 1.00 31.00 865 GLY A O 1
ATOM 6723 N N . SER A 1 866 ? 18.520 32.945 8.139 1.00 34.84 866 SER A N 1
ATOM 6724 C CA . SER A 1 866 ? 18.517 31.499 8.411 1.00 34.84 866 SER A CA 1
ATOM 6725 C C . SER A 1 866 ? 17.266 30.860 7.806 1.00 34.84 866 SER A C 1
ATOM 6727 O O . SER A 1 866 ? 16.158 31.322 8.072 1.00 34.84 866 SER A O 1
ATOM 6729 N N . ALA A 1 867 ? 17.431 29.776 7.049 1.00 28.08 867 ALA A N 1
ATOM 6730 C CA . ALA A 1 867 ? 16.335 28.946 6.558 1.00 28.08 867 ALA A CA 1
ATOM 6731 C C . ALA A 1 867 ? 16.642 27.473 6.857 1.00 28.08 867 ALA A C 1
ATOM 6733 O O . ALA A 1 867 ? 17.663 26.948 6.415 1.00 28.08 867 ALA A O 1
ATOM 6734 N N . MET A 1 868 ? 15.771 26.815 7.625 1.00 29.62 868 MET A N 1
ATOM 6735 C CA . MET A 1 868 ? 15.803 25.359 7.783 1.00 29.62 868 MET A CA 1
ATOM 6736 C C . MET A 1 868 ? 15.210 24.706 6.530 1.00 29.62 868 MET A C 1
ATOM 6738 O O . MET A 1 868 ? 14.249 25.224 5.962 1.00 29.62 868 MET A O 1
ATOM 6742 N N . VAL A 1 869 ? 15.783 23.583 6.096 1.00 34.31 869 VAL A N 1
ATOM 6743 C CA . VAL A 1 869 ? 15.304 22.845 4.920 1.00 34.31 869 VAL A CA 1
ATOM 6744 C C . VAL A 1 869 ? 14.234 21.843 5.347 1.00 34.31 869 VAL A C 1
ATOM 6746 O O . VAL A 1 869 ? 14.476 20.995 6.202 1.00 34.31 869 VAL A O 1
ATOM 6749 N N . ASP A 1 870 ? 13.061 21.955 4.731 1.00 37.25 870 ASP A N 1
ATOM 6750 C CA . ASP A 1 870 ? 11.948 21.013 4.850 1.00 37.25 870 ASP A CA 1
ATOM 6751 C C . ASP A 1 870 ? 12.236 19.737 4.035 1.00 37.25 870 ASP A C 1
ATOM 6753 O O . ASP A 1 870 ? 12.517 19.803 2.835 1.00 37.25 870 ASP A O 1
ATOM 6757 N N . GLY A 1 871 ? 12.185 18.578 4.698 1.00 38.88 871 GLY A N 1
ATOM 6758 C CA . GLY A 1 871 ? 12.461 17.275 4.091 1.00 38.88 871 GLY A CA 1
ATOM 6759 C C . GLY A 1 871 ? 11.289 16.672 3.308 1.00 38.88 871 GLY A C 1
ATOM 6760 O O . GLY A 1 871 ? 11.517 15.824 2.448 1.00 38.88 871 GLY A O 1
ATOM 6761 N N . GLY A 1 872 ? 10.047 17.108 3.553 1.00 41.72 872 GLY A N 1
ATOM 6762 C CA . GLY A 1 872 ? 8.853 16.451 3.004 1.00 41.72 872 GLY A CA 1
ATOM 6763 C C . GLY A 1 872 ? 8.577 16.737 1.523 1.00 41.72 872 GLY A C 1
ATOM 6764 O O . GLY A 1 872 ? 7.891 15.964 0.858 1.00 41.72 872 GLY A O 1
ATOM 6765 N N . LYS A 1 873 ? 9.109 17.837 0.967 1.00 46.19 873 LYS A N 1
ATOM 6766 C CA . LYS A 1 873 ? 8.707 18.329 -0.368 1.00 46.19 873 LYS A CA 1
ATOM 6767 C C . LYS A 1 873 ? 9.169 17.443 -1.543 1.00 46.19 873 LYS A C 1
ATOM 6769 O O . LYS A 1 873 ? 8.539 17.470 -2.600 1.00 46.19 873 LYS A O 1
ATOM 6774 N N . TYR A 1 874 ? 10.260 16.686 -1.399 1.00 51.56 874 TYR A N 1
ATOM 6775 C CA . TYR A 1 874 ? 10.950 16.069 -2.545 1.00 51.56 874 TYR A CA 1
ATOM 6776 C C . TYR A 1 874 ? 10.402 14.698 -2.979 1.00 51.56 874 TYR A C 1
ATOM 6778 O O . TYR A 1 874 ? 10.413 14.399 -4.173 1.00 51.56 874 TYR A O 1
ATOM 6786 N N . THR A 1 875 ? 9.882 13.881 -2.059 1.00 67.50 875 THR A N 1
ATOM 6787 C CA . THR A 1 875 ? 9.419 12.506 -2.351 1.00 67.50 875 THR A CA 1
ATOM 6788 C C . THR A 1 875 ? 8.190 12.482 -3.266 1.00 67.50 875 THR A C 1
ATOM 6790 O O . THR A 1 875 ? 8.169 11.777 -4.279 1.00 67.50 875 THR A O 1
ATOM 6793 N N . LEU A 1 876 ? 7.188 13.315 -2.966 1.00 76.50 876 LEU A N 1
ATOM 6794 C CA . LEU A 1 876 ? 5.979 13.468 -3.782 1.00 76.50 876 LEU A CA 1
ATOM 6795 C C . LEU A 1 876 ? 6.299 14.001 -5.189 1.00 76.50 876 LEU A C 1
ATOM 6797 O O . LEU A 1 876 ? 5.724 13.540 -6.175 1.00 76.50 876 LEU A O 1
ATOM 6801 N N . LEU A 1 877 ? 7.246 14.940 -5.292 1.00 77.75 877 LEU A N 1
ATOM 6802 C CA . LEU A 1 877 ? 7.681 15.506 -6.569 1.00 77.75 877 LEU A CA 1
ATOM 6803 C C . LEU A 1 877 ? 8.362 14.447 -7.450 1.00 77.75 877 LEU A C 1
ATOM 6805 O O . LEU A 1 877 ? 8.006 14.311 -8.620 1.00 77.75 877 LEU A O 1
ATOM 6809 N N . ALA A 1 878 ? 9.280 13.657 -6.882 1.00 79.88 878 ALA A N 1
ATOM 6810 C CA . ALA A 1 878 ? 9.934 12.554 -7.586 1.00 79.88 878 ALA A CA 1
ATOM 6811 C C . ALA A 1 878 ? 8.924 11.494 -8.063 1.00 79.88 878 ALA A C 1
ATOM 6813 O O . ALA A 1 878 ? 8.966 11.072 -9.219 1.00 79.88 878 ALA A O 1
ATOM 6814 N N . SER A 1 879 ? 7.961 11.133 -7.208 1.00 83.69 879 SER A N 1
ATOM 6815 C CA . SER A 1 879 ? 6.905 10.165 -7.538 1.00 83.69 879 SER A CA 1
ATOM 6816 C C . SER A 1 879 ? 6.046 10.622 -8.722 1.00 83.69 879 SER A C 1
ATOM 6818 O O . SER A 1 879 ? 5.741 9.830 -9.613 1.00 83.69 879 SER A O 1
ATOM 6820 N N . ILE A 1 880 ? 5.690 11.910 -8.778 1.00 84.88 880 ILE A N 1
ATOM 6821 C CA . ILE A 1 880 ? 4.882 12.489 -9.864 1.00 84.88 880 ILE A CA 1
ATOM 6822 C C . ILE A 1 880 ? 5.679 12.584 -11.172 1.00 84.88 880 ILE A C 1
ATOM 6824 O O . ILE A 1 880 ? 5.140 12.246 -12.229 1.00 84.88 880 ILE A O 1
ATOM 6828 N N . MET A 1 881 ? 6.964 12.953 -11.111 1.00 84.50 881 MET A N 1
ATOM 6829 C CA . MET A 1 881 ? 7.846 12.937 -12.285 1.00 84.50 881 MET A CA 1
ATOM 6830 C C . MET A 1 881 ? 7.994 11.521 -12.865 1.00 84.50 881 MET A C 1
ATOM 6832 O O . MET A 1 881 ? 7.835 11.344 -14.070 1.00 84.50 881 MET A O 1
ATOM 6836 N N . ASN A 1 882 ? 8.215 10.506 -12.021 1.00 84.44 882 ASN A N 1
ATOM 6837 C CA . ASN A 1 882 ? 8.382 9.115 -12.461 1.00 84.44 882 ASN A CA 1
ATOM 6838 C C . ASN A 1 882 ? 7.070 8.490 -12.993 1.00 84.44 882 ASN A C 1
ATOM 6840 O O . ASN A 1 882 ? 7.057 7.808 -14.018 1.00 84.44 882 ASN A O 1
ATOM 6844 N N . THR A 1 883 ? 5.940 8.764 -12.329 1.00 87.81 883 THR A N 1
ATOM 6845 C CA . THR A 1 883 ? 4.629 8.195 -12.702 1.00 87.81 883 THR A CA 1
ATOM 6846 C C . THR A 1 883 ? 4.128 8.734 -14.042 1.00 87.81 883 THR A C 1
ATOM 6848 O O . THR A 1 883 ? 3.682 7.955 -14.882 1.00 87.81 883 THR A O 1
ATOM 6851 N N . PHE A 1 884 ? 4.194 10.055 -14.250 1.00 90.25 884 PHE A N 1
ATOM 6852 C CA . PHE A 1 884 ? 3.516 10.720 -15.371 1.00 90.25 884 PHE A CA 1
ATOM 6853 C C . PHE A 1 884 ? 4.454 11.222 -16.480 1.00 90.25 884 PHE A C 1
ATOM 6855 O O . PHE A 1 884 ? 3.981 11.503 -17.582 1.00 90.25 884 PHE A O 1
ATOM 6862 N N . ASN A 1 885 ? 5.759 11.348 -16.203 1.00 91.94 885 ASN A N 1
ATOM 6863 C CA . ASN A 1 885 ? 6.765 11.974 -17.072 1.00 91.94 885 ASN A CA 1
ATOM 6864 C C . ASN A 1 885 ? 6.256 13.269 -17.761 1.00 91.94 885 ASN A C 1
ATOM 6866 O O . ASN A 1 885 ? 6.080 13.295 -18.985 1.00 91.94 885 ASN A O 1
ATOM 6870 N N . PRO A 1 886 ? 5.923 14.315 -16.977 1.00 94.62 886 PRO A N 1
ATOM 6871 C CA . PRO A 1 886 ? 5.267 15.516 -17.484 1.00 94.62 886 PRO A CA 1
ATOM 6872 C C . PRO A 1 886 ? 6.206 16.387 -18.332 1.00 94.62 886 PRO A C 1
ATOM 6874 O O . PRO A 1 886 ? 7.261 16.823 -17.875 1.00 94.62 886 PRO A O 1
ATOM 6877 N N . ALA A 1 887 ? 5.772 16.726 -19.547 1.00 94.75 887 ALA A N 1
ATOM 6878 C CA . ALA A 1 887 ? 6.470 17.637 -20.450 1.00 94.75 887 ALA A CA 1
ATOM 6879 C C . ALA A 1 887 ? 5.656 18.921 -20.679 1.00 94.75 887 ALA A C 1
ATOM 6881 O O . ALA A 1 887 ? 4.509 18.875 -21.127 1.00 94.75 887 ALA A O 1
ATOM 6882 N N . TRP A 1 888 ? 6.261 20.076 -20.390 1.00 95.06 888 TRP A N 1
ATOM 6883 C CA . TRP A 1 888 ? 5.701 21.398 -20.690 1.00 95.06 888 TRP A CA 1
ATOM 6884 C C . TRP A 1 888 ? 5.960 21.796 -22.149 1.00 95.06 888 TRP A C 1
ATOM 6886 O O . TRP A 1 888 ? 7.083 21.677 -22.636 1.00 95.06 888 TRP A O 1
ATOM 6896 N N . PHE A 1 889 ? 4.949 22.366 -22.809 1.00 95.75 889 PHE A N 1
ATOM 6897 C CA . PHE A 1 889 ? 5.054 22.910 -24.164 1.00 95.75 889 PHE A CA 1
ATOM 6898 C C . PHE A 1 889 ? 4.468 24.324 -24.268 1.00 95.75 889 PHE A C 1
ATOM 6900 O O . PHE A 1 889 ? 3.477 24.670 -23.617 1.00 95.75 889 PHE A O 1
ATOM 6907 N N . THR A 1 890 ? 5.077 25.132 -25.134 1.00 94.38 890 THR A N 1
ATOM 6908 C CA . THR A 1 890 ? 4.748 26.541 -25.397 1.00 94.38 890 THR A CA 1
ATOM 6909 C C . THR A 1 890 ? 4.762 26.845 -26.899 1.00 94.38 890 THR A C 1
ATOM 6911 O O . THR A 1 890 ? 5.090 25.991 -27.729 1.00 94.38 890 THR A O 1
ATOM 6914 N N . ALA A 1 891 ? 4.451 28.088 -27.273 1.00 91.44 891 ALA A N 1
ATOM 6915 C CA . ALA A 1 891 ? 4.510 28.549 -28.661 1.00 91.44 891 ALA A CA 1
ATOM 6916 C C . ALA A 1 891 ? 5.935 28.562 -29.251 1.00 91.44 891 ALA A C 1
ATOM 6918 O O . ALA A 1 891 ? 6.094 28.395 -30.461 1.00 91.44 891 ALA A O 1
ATOM 6919 N N . ASP A 1 892 ? 6.964 28.764 -28.421 1.00 88.81 892 ASP A N 1
ATOM 6920 C CA . ASP A 1 892 ? 8.380 28.736 -28.808 1.00 88.81 892 ASP A CA 1
ATOM 6921 C C . ASP A 1 892 ? 9.044 27.363 -28.593 1.00 88.81 892 ASP A C 1
ATOM 6923 O O . ASP A 1 892 ? 9.951 27.005 -29.345 1.00 88.81 892 ASP A O 1
ATOM 6927 N N . GLN A 1 893 ? 8.564 26.571 -27.629 1.00 82.56 893 GLN A N 1
ATOM 6928 C CA . GLN A 1 893 ? 9.090 25.255 -27.255 1.00 82.56 893 GLN A CA 1
ATOM 6929 C C . GLN A 1 893 ? 7.976 24.203 -27.375 1.00 82.56 893 GLN A C 1
ATOM 6931 O O . GLN A 1 893 ? 7.283 23.887 -26.415 1.00 82.56 893 GLN A O 1
ATOM 6936 N N . GLY A 1 894 ? 7.773 23.685 -28.591 1.00 86.00 894 GLY A N 1
ATOM 6937 C CA . GLY A 1 894 ? 6.753 22.670 -28.909 1.00 86.00 894 GLY A CA 1
ATOM 6938 C C . GLY A 1 894 ? 5.717 23.107 -29.946 1.00 86.00 894 GLY A C 1
ATOM 6939 O O . GLY A 1 894 ? 5.207 22.276 -30.692 1.00 86.00 894 GLY A O 1
ATOM 6940 N N . GLY A 1 895 ? 5.448 24.411 -30.052 1.00 93.81 895 GLY A N 1
ATOM 6941 C CA . GLY A 1 895 ? 4.508 24.977 -31.024 1.00 93.81 895 GLY A CA 1
ATOM 6942 C C . GLY A 1 895 ? 3.041 24.973 -30.578 1.00 93.81 895 GLY A C 1
ATOM 6943 O O . GLY A 1 895 ? 2.156 24.995 -31.431 1.00 93.81 895 GLY A O 1
ATOM 6944 N N . TRP A 1 896 ? 2.775 24.948 -29.269 1.00 96.88 896 TRP A N 1
ATOM 6945 C CA . TRP A 1 896 ? 1.429 25.122 -28.712 1.00 96.88 896 TRP A CA 1
ATOM 6946 C C . TRP A 1 896 ? 1.003 26.598 -28.788 1.00 96.88 896 TRP A C 1
ATOM 6948 O O . TRP A 1 896 ? 1.650 27.458 -28.195 1.00 96.88 896 TRP A O 1
ATOM 6958 N N . ASP A 1 897 ? -0.071 26.923 -29.518 1.00 94.31 897 ASP A N 1
ATOM 6959 C CA . ASP A 1 897 ? -0.446 28.318 -29.816 1.00 94.31 897 ASP A CA 1
ATOM 6960 C C . ASP A 1 897 ? -1.668 28.861 -29.044 1.00 94.31 897 ASP A C 1
ATOM 6962 O O . ASP A 1 897 ? -2.094 29.995 -29.301 1.00 94.31 897 ASP A O 1
ATOM 6966 N N . GLY A 1 898 ? -2.177 28.090 -28.073 1.00 94.25 898 GLY A N 1
ATOM 6967 C CA . GLY A 1 898 ? -3.282 28.459 -27.179 1.00 94.25 898 GLY A CA 1
ATOM 6968 C C . GLY A 1 898 ? -4.685 28.229 -27.759 1.00 94.25 898 GLY A C 1
ATOM 6969 O O . GLY A 1 898 ? -5.550 29.099 -27.622 1.00 94.25 898 GLY A O 1
ATOM 6970 N N . GLY A 1 899 ? -4.896 27.083 -28.417 1.00 95.50 899 GLY A N 1
ATOM 6971 C CA . GLY A 1 899 ? -6.175 26.645 -29.000 1.00 95.50 899 GLY A CA 1
ATOM 6972 C C . GLY A 1 899 ? -7.255 26.271 -27.968 1.00 95.50 899 GLY A C 1
ATOM 6973 O O . GLY A 1 899 ? -7.218 26.711 -26.815 1.00 95.50 899 GLY A O 1
ATOM 6974 N N . SER A 1 900 ? -8.250 25.485 -28.384 1.00 98.00 900 SER A N 1
ATOM 6975 C CA . SER A 1 900 ? -9.277 24.923 -27.492 1.00 98.00 900 SER A CA 1
ATOM 6976 C C . SER A 1 900 ? -8.760 23.724 -26.676 1.00 98.00 900 SER A C 1
ATOM 6978 O O . SER A 1 900 ? -7.631 23.269 -26.858 1.00 98.00 900 SER A O 1
ATOM 6980 N N . HIS A 1 901 ? -9.592 23.196 -25.776 1.00 98.06 901 HIS A N 1
ATOM 6981 C CA . HIS A 1 901 ? -9.299 21.989 -24.990 1.00 98.06 901 HIS A CA 1
ATOM 6982 C C . HIS A 1 901 ? -9.169 20.753 -25.898 1.00 98.06 901 HIS A C 1
ATOM 6984 O O . HIS A 1 901 ? -8.201 20.006 -25.771 1.00 98.06 901 HIS A O 1
ATOM 6990 N N . ASP A 1 902 ? -10.040 20.629 -26.907 1.00 97.75 902 ASP A N 1
ATOM 6991 C CA . ASP A 1 902 ? -9.945 19.594 -27.948 1.00 97.75 902 ASP A CA 1
ATOM 6992 C C . ASP A 1 902 ? -8.649 19.729 -28.776 1.00 97.75 902 ASP A C 1
ATOM 6994 O O . ASP A 1 902 ? -7.971 18.735 -29.047 1.00 97.75 902 ASP A O 1
ATOM 6998 N N . ASP A 1 903 ? -8.249 20.959 -29.142 1.00 97.81 903 ASP A N 1
ATOM 6999 C CA . ASP A 1 903 ? -6.962 21.196 -29.821 1.00 97.81 903 ASP A CA 1
ATOM 7000 C C . ASP A 1 903 ? -5.763 20.792 -28.944 1.00 97.81 903 ASP A C 1
ATOM 7002 O O . ASP A 1 903 ? -4.716 20.435 -29.486 1.00 97.81 903 ASP A O 1
ATOM 7006 N N . ALA A 1 904 ? -5.897 20.860 -27.613 1.00 98.00 904 ALA A N 1
ATOM 7007 C CA . ALA A 1 904 ? -4.847 20.514 -26.657 1.00 98.00 904 ALA A CA 1
ATOM 7008 C C . ALA A 1 904 ? -4.688 18.995 -26.483 1.00 98.00 904 ALA A C 1
ATOM 7010 O O . ALA A 1 904 ? -3.559 18.503 -26.470 1.00 98.00 904 ALA A O 1
ATOM 7011 N N . ILE A 1 905 ? -5.797 18.245 -26.453 1.00 97.50 905 ILE A N 1
ATOM 7012 C CA . ILE A 1 905 ? -5.787 16.772 -26.530 1.00 97.50 905 ILE A CA 1
ATOM 7013 C C . ILE A 1 905 ? -5.071 16.350 -27.819 1.00 97.50 905 ILE A C 1
ATOM 7015 O O . ILE A 1 905 ? -4.019 15.709 -27.777 1.00 97.50 905 ILE A O 1
ATOM 7019 N N . HIS A 1 906 ? -5.549 16.849 -28.963 1.00 97.56 906 HIS A N 1
ATOM 7020 C CA . HIS A 1 906 ? -4.927 16.608 -30.264 1.00 97.56 906 HIS A CA 1
ATOM 7021 C C . HIS A 1 906 ? -3.526 17.220 -30.413 1.00 97.56 906 HIS A C 1
ATOM 7023 O O . HIS A 1 906 ? -2.865 16.965 -31.420 1.00 97.56 906 HIS A O 1
ATOM 7029 N N . PHE A 1 907 ? -3.051 18.063 -29.489 1.00 97.69 907 PHE A N 1
ATOM 7030 C CA . PHE A 1 907 ? -1.664 18.528 -29.437 1.00 97.69 907 PHE A CA 1
ATOM 7031 C C . PHE A 1 907 ? -0.771 17.495 -28.752 1.00 97.69 907 PHE A C 1
ATOM 7033 O O . PHE A 1 907 ? 0.233 17.113 -29.349 1.00 97.69 907 PHE A O 1
ATOM 7040 N N . CYS A 1 908 ? -1.164 16.995 -27.578 1.00 97.75 908 CYS A N 1
ATOM 7041 C CA . CYS A 1 908 ? -0.410 15.972 -26.854 1.00 97.75 908 CYS A CA 1
ATOM 7042 C C . CYS A 1 908 ? -0.290 14.658 -27.638 1.00 97.75 908 CYS A C 1
ATOM 7044 O O . CYS A 1 908 ? 0.812 14.121 -27.737 1.00 97.75 908 CYS A O 1
ATOM 7046 N N . GLU A 1 909 ? -1.357 14.226 -28.323 1.00 96.62 909 GLU A N 1
ATOM 7047 C CA . GLU A 1 909 ? -1.366 13.012 -29.164 1.00 96.62 909 GLU A CA 1
ATOM 7048 C C . GLU A 1 909 ? -0.274 12.987 -30.257 1.00 96.62 909 GLU A C 1
ATOM 7050 O O . GLU A 1 909 ? 0.051 11.925 -30.791 1.00 96.62 909 GLU A O 1
ATOM 7055 N N . LYS A 1 910 ? 0.299 14.146 -30.621 1.00 96.50 910 LYS A N 1
ATOM 7056 C CA . LYS A 1 910 ? 1.373 14.264 -31.626 1.00 96.50 910 LYS A CA 1
ATOM 7057 C C . LYS A 1 910 ? 2.750 13.849 -31.096 1.00 96.50 910 LYS A C 1
ATOM 7059 O O . LYS A 1 910 ? 3.664 13.670 -31.901 1.00 96.50 910 LYS A O 1
ATOM 7064 N N . PHE A 1 911 ? 2.913 13.750 -29.778 1.00 95.19 911 PHE A N 1
ATOM 7065 C CA . PHE A 1 911 ? 4.172 13.416 -29.118 1.00 95.19 911 PHE A CA 1
ATOM 7066 C C . PHE A 1 911 ? 4.133 11.973 -28.616 1.00 95.19 911 PHE A C 1
ATOM 7068 O O . PHE A 1 911 ? 3.102 11.486 -28.157 1.00 95.19 911 PHE A O 1
ATOM 7075 N N . THR A 1 912 ? 5.268 11.283 -28.691 1.00 91.75 912 THR A N 1
ATOM 7076 C CA . THR A 1 912 ? 5.441 9.943 -28.124 1.00 91.75 912 THR A CA 1
ATOM 7077 C C . THR A 1 912 ? 6.104 10.080 -26.757 1.00 91.75 912 THR A C 1
ATOM 7079 O O . THR A 1 912 ? 7.168 10.688 -26.655 1.00 91.75 912 THR A O 1
ATOM 7082 N N . GLY A 1 913 ? 5.475 9.541 -25.712 1.00 86.06 913 GLY A N 1
ATOM 7083 C CA . GLY A 1 913 ? 6.041 9.511 -24.364 1.00 86.06 913 GLY A CA 1
ATOM 7084 C C . GLY A 1 913 ? 7.183 8.496 -24.247 1.00 86.06 913 GLY A C 1
ATOM 7085 O O . GLY A 1 913 ? 7.394 7.671 -25.137 1.00 86.06 913 GLY A O 1
ATOM 7086 N N . SER A 1 914 ? 7.890 8.498 -23.113 1.00 76.12 914 SER A N 1
ATOM 7087 C CA . SER A 1 914 ? 8.997 7.556 -22.851 1.00 76.12 914 SER A CA 1
ATOM 7088 C C . SER A 1 914 ? 8.595 6.078 -22.947 1.00 76.12 914 SER A C 1
ATOM 7090 O O . SER A 1 914 ? 9.441 5.237 -23.222 1.00 76.12 914 SER A O 1
ATOM 7092 N N . ARG A 1 915 ? 7.303 5.760 -22.777 1.00 78.81 915 ARG A N 1
ATOM 7093 C CA . ARG A 1 915 ? 6.737 4.401 -22.879 1.00 78.81 915 ARG A CA 1
ATOM 7094 C C . ARG A 1 915 ? 6.278 4.013 -24.297 1.00 78.81 915 ARG A C 1
ATOM 7096 O O . ARG A 1 915 ? 5.504 3.074 -24.449 1.00 78.81 915 ARG A O 1
ATOM 7103 N N . GLY A 1 916 ? 6.640 4.771 -25.337 1.00 84.62 916 GLY A N 1
ATOM 7104 C CA . GLY A 1 916 ? 6.254 4.497 -26.734 1.00 84.62 916 GLY A CA 1
ATOM 7105 C C . GLY A 1 916 ? 4.780 4.769 -27.091 1.00 84.62 916 GLY A C 1
ATOM 7106 O O . GLY A 1 916 ? 4.427 4.783 -28.270 1.00 84.62 916 GLY A O 1
ATOM 7107 N N . LYS A 1 917 ? 3.923 5.027 -26.096 1.00 88.94 917 LYS A N 1
ATOM 7108 C CA . LYS A 1 917 ? 2.531 5.481 -26.250 1.00 88.94 917 LYS A CA 1
ATOM 7109 C C . LYS A 1 917 ? 2.481 6.951 -26.703 1.00 88.94 917 LYS A C 1
ATOM 7111 O O . LYS A 1 917 ? 3.411 7.718 -26.443 1.00 88.94 917 LYS A O 1
ATOM 7116 N N . SER A 1 918 ? 1.392 7.368 -27.349 1.00 91.94 918 SER A N 1
ATOM 7117 C CA . SER A 1 918 ? 1.082 8.793 -27.552 1.00 91.94 918 SER A CA 1
ATOM 7118 C C . SER A 1 918 ? 0.876 9.489 -26.205 1.00 91.94 918 SER A C 1
ATOM 7120 O O . SER A 1 918 ? 0.277 8.898 -25.310 1.00 91.94 918 SER A O 1
ATOM 7122 N N . MET A 1 919 ? 1.355 10.723 -26.050 1.00 96.38 919 MET A N 1
ATOM 7123 C CA . MET A 1 919 ? 1.121 11.504 -24.833 1.00 96.38 919 MET A CA 1
ATOM 7124 C C . MET A 1 919 ? -0.320 12.022 -24.780 1.00 96.38 919 MET A C 1
ATOM 7126 O O . MET A 1 919 ? -0.932 12.324 -25.803 1.00 96.38 919 MET A O 1
ATOM 7130 N N . GLU A 1 920 ? -0.841 12.178 -23.570 1.00 97.31 920 GLU A N 1
ATOM 7131 C CA . GLU A 1 920 ? -2.175 12.718 -23.295 1.00 97.31 920 GLU A CA 1
ATOM 7132 C C . GLU A 1 920 ? -2.051 14.038 -22.519 1.00 97.31 920 GLU A C 1
ATOM 7134 O O . GLU A 1 920 ? -0.950 14.431 -22.125 1.00 97.31 920 GLU A O 1
ATOM 7139 N N . LEU A 1 921 ? -3.161 14.751 -22.291 1.00 98.00 921 LEU A N 1
ATOM 7140 C CA . LEU A 1 921 ? -3.154 15.873 -21.344 1.00 98.00 921 LEU A CA 1
ATOM 7141 C C . LEU A 1 921 ? -2.747 15.383 -19.949 1.00 98.00 921 LEU A C 1
ATOM 7143 O O . LEU A 1 921 ? -3.096 14.278 -19.537 1.00 98.00 921 LEU A O 1
ATOM 7147 N N . CYS A 1 922 ? -2.055 16.221 -19.184 1.00 97.81 922 CYS A N 1
ATOM 7148 C CA . CYS A 1 922 ? -1.740 15.874 -17.805 1.00 97.81 922 CYS A CA 1
ATOM 7149 C C . CYS A 1 922 ? -2.974 15.942 -16.877 1.00 97.81 922 CYS A C 1
ATOM 7151 O O . CYS A 1 922 ? -3.827 16.829 -17.021 1.00 97.81 922 CYS A O 1
ATOM 7153 N N . PRO A 1 923 ? -3.079 15.039 -15.881 1.00 96.94 923 PRO A N 1
ATOM 7154 C CA . PRO A 1 923 ? -4.090 15.127 -14.833 1.00 96.94 923 PRO A CA 1
ATOM 7155 C C . PRO A 1 923 ? -3.770 16.266 -13.854 1.00 96.94 923 PRO A C 1
ATOM 7157 O O . PRO A 1 923 ? -2.620 16.684 -13.711 1.00 96.94 923 PRO A O 1
ATOM 7160 N N . TYR A 1 924 ? -4.779 16.734 -13.112 1.00 96.38 924 TYR A N 1
ATOM 7161 C CA . TYR A 1 924 ? -4.640 17.858 -12.173 1.00 96.38 924 TYR A CA 1
ATOM 7162 C C . TYR A 1 924 ? -3.471 17.692 -11.181 1.00 96.38 924 TYR A C 1
ATOM 7164 O O . TYR A 1 924 ? -2.725 18.642 -10.955 1.00 96.38 924 TYR A O 1
ATOM 7172 N N . ARG A 1 925 ? -3.255 16.478 -10.647 1.00 94.56 925 ARG A N 1
ATOM 7173 C CA . ARG A 1 925 ? -2.154 16.180 -9.708 1.00 94.56 925 ARG A CA 1
ATOM 7174 C C . ARG A 1 925 ? -0.754 16.402 -10.303 1.00 94.56 925 ARG A C 1
ATOM 7176 O O . ARG A 1 925 ? 0.157 16.703 -9.544 1.00 94.56 925 ARG A O 1
ATOM 7183 N N . ALA A 1 926 ? -0.572 16.290 -11.621 1.00 95.25 926 ALA A N 1
ATOM 7184 C CA . ALA A 1 926 ? 0.720 16.551 -12.263 1.00 95.25 926 ALA A CA 1
ATOM 7185 C C . ALA A 1 926 ? 0.997 18.060 -12.408 1.00 95.25 926 ALA A C 1
ATOM 7187 O O . ALA A 1 926 ? 2.116 18.500 -12.172 1.00 95.25 926 ALA A O 1
ATOM 7188 N N . TYR A 1 927 ? -0.028 18.869 -12.702 1.00 95.62 927 TYR A N 1
ATOM 7189 C CA . TYR A 1 927 ? 0.072 20.335 -12.661 1.00 95.62 927 TYR A CA 1
ATOM 7190 C C . TYR A 1 927 ? 0.282 20.873 -11.242 1.00 95.62 927 TYR A C 1
ATOM 7192 O O . TYR A 1 927 ? 1.097 21.770 -11.024 1.00 95.62 927 TYR A O 1
ATOM 7200 N N . CYS A 1 928 ? -0.490 20.337 -10.297 1.00 96.62 928 CYS A N 1
ATOM 7201 C CA . CYS A 1 928 ? -0.712 20.889 -8.968 1.00 96.62 928 CYS A CA 1
ATOM 7202 C C . CYS A 1 928 ? -0.477 19.815 -7.896 1.00 96.62 928 CYS A C 1
ATOM 7204 O O . CYS A 1 928 ? -1.430 19.358 -7.257 1.00 96.62 928 CYS A O 1
ATOM 7206 N N . PRO A 1 929 ? 0.788 19.398 -7.686 1.00 93.94 929 PRO A N 1
ATOM 7207 C CA . PRO A 1 929 ? 1.136 18.271 -6.818 1.00 93.94 929 PRO A CA 1
ATOM 7208 C C . PRO A 1 929 ? 0.727 18.487 -5.356 1.00 93.94 929 PRO A C 1
ATOM 7210 O O . PRO A 1 929 ? 0.448 17.528 -4.648 1.00 93.94 929 PRO A O 1
ATOM 7213 N N . GLN A 1 930 ? 0.658 19.745 -4.911 1.00 91.94 930 GLN A N 1
ATOM 7214 C CA . GLN A 1 930 ? 0.277 20.125 -3.547 1.00 91.94 930 GLN A CA 1
ATOM 7215 C C . GLN A 1 930 ? -1.193 20.581 -3.421 1.00 91.94 930 GLN A C 1
ATOM 7217 O O . GLN A 1 930 ? -1.600 21.036 -2.353 1.00 91.94 930 GLN A O 1
ATOM 7222 N N . GLY A 1 931 ? -1.993 20.478 -4.490 1.00 92.50 931 GLY A N 1
ATOM 7223 C CA . GLY A 1 931 ? -3.390 20.924 -4.512 1.00 92.50 931 GLY A CA 1
ATOM 7224 C C . GLY A 1 931 ? -3.585 22.433 -4.760 1.00 92.50 931 GLY A C 1
ATOM 7225 O O . GLY A 1 931 ? -2.669 23.116 -5.229 1.00 92.50 931 GLY A O 1
ATOM 7226 N N . PRO A 1 932 ? -4.793 22.970 -4.502 1.00 93.50 932 PRO A N 1
ATOM 7227 C CA . PRO A 1 932 ? -5.158 24.344 -4.842 1.00 93.50 932 PRO A CA 1
ATOM 7228 C C . PRO A 1 932 ? -4.496 25.382 -3.927 1.00 93.50 932 PRO A C 1
ATOM 7230 O O . PRO A 1 932 ? -4.210 25.126 -2.760 1.00 93.50 932 PRO A O 1
ATOM 7233 N N . SER A 1 933 ? -4.314 26.605 -4.433 1.00 92.56 933 SER A N 1
ATOM 7234 C CA . SER A 1 933 ? -3.641 27.717 -3.733 1.00 92.56 933 SER A CA 1
ATOM 7235 C C . SER A 1 933 ? -2.152 27.479 -3.426 1.00 92.56 933 SER A C 1
ATOM 7237 O O . SER A 1 933 ? -1.575 28.166 -2.579 1.00 92.56 933 SER A O 1
ATOM 7239 N N . LYS A 1 934 ? -1.525 26.509 -4.100 1.00 94.06 934 LYS A N 1
ATOM 7240 C CA . LYS A 1 934 ? -0.098 26.171 -4.002 1.00 94.06 934 LYS A CA 1
ATOM 7241 C C . LYS A 1 934 ? 0.615 26.447 -5.335 1.00 94.06 934 LYS A C 1
ATOM 7243 O O . LYS A 1 934 ? -0.058 26.616 -6.353 1.00 94.06 934 LYS A O 1
ATOM 7248 N N . PRO A 1 935 ? 1.961 26.495 -5.355 1.00 90.62 935 PRO A N 1
ATOM 7249 C CA . PRO A 1 935 ? 2.717 26.546 -6.601 1.00 90.62 935 PRO A CA 1
ATOM 7250 C C . PRO A 1 935 ? 2.447 25.323 -7.488 1.00 90.62 935 PRO A C 1
ATOM 7252 O O . PRO A 1 935 ? 2.252 24.210 -6.994 1.00 90.62 935 PRO A O 1
ATOM 7255 N N . VAL A 1 936 ? 2.486 25.542 -8.801 1.00 94.50 936 VAL A N 1
ATOM 7256 C CA . VAL A 1 936 ? 2.530 24.471 -9.807 1.00 94.50 936 VAL A CA 1
ATOM 7257 C C . VAL A 1 936 ? 3.866 23.722 -9.776 1.00 94.50 936 VAL A C 1
ATOM 7259 O O . VAL A 1 936 ? 4.833 24.174 -9.161 1.00 94.50 936 VAL A O 1
ATOM 7262 N N . ILE A 1 937 ? 3.919 22.569 -10.446 1.00 91.94 937 ILE A N 1
ATOM 7263 C CA . ILE A 1 937 ? 5.135 21.759 -10.553 1.00 91.94 937 ILE A CA 1
ATOM 7264 C C . ILE A 1 937 ? 6.284 22.528 -11.233 1.00 91.94 937 ILE A C 1
ATOM 7266 O O . ILE A 1 937 ? 6.140 23.066 -12.333 1.00 91.94 937 ILE A O 1
ATOM 7270 N N . GLU A 1 938 ? 7.440 22.561 -10.571 1.00 82.81 938 GLU A N 1
ATOM 7271 C CA . GLU A 1 938 ? 8.661 23.190 -11.084 1.00 82.81 938 GLU A CA 1
ATOM 7272 C C . GLU A 1 938 ? 9.205 22.422 -12.311 1.00 82.81 938 GLU A C 1
ATOM 7274 O O . GLU A 1 938 ? 8.959 21.227 -12.471 1.00 82.81 938 GLU A O 1
ATOM 7279 N N . GLY A 1 939 ? 9.943 23.107 -13.194 1.00 74.19 939 GLY A N 1
ATOM 7280 C CA . GLY A 1 939 ? 10.506 22.525 -14.429 1.00 74.19 939 GLY A CA 1
ATOM 7281 C C . GLY A 1 939 ? 10.146 23.271 -15.721 1.00 74.19 939 GLY A C 1
ATOM 7282 O O . GLY A 1 939 ? 10.721 23.003 -16.772 1.00 74.19 939 GLY A O 1
ATOM 7283 N N . HIS A 1 940 ? 9.244 24.252 -15.657 1.00 76.06 940 HIS A N 1
ATOM 7284 C CA . HIS A 1 940 ? 9.014 25.210 -16.740 1.00 76.06 940 HIS A CA 1
ATOM 7285 C C . HIS A 1 940 ? 10.064 26.336 -16.715 1.00 76.06 940 HIS A C 1
ATOM 7287 O O . HIS A 1 940 ? 10.374 26.891 -15.665 1.00 76.06 940 HIS A O 1
ATOM 7293 N N . GLY A 1 941 ? 10.555 26.754 -17.887 1.00 76.69 941 GLY A N 1
ATOM 7294 C CA . GLY A 1 941 ? 11.444 27.924 -18.015 1.00 76.69 941 GLY A CA 1
ATOM 7295 C C . GLY A 1 941 ? 10.746 29.286 -17.854 1.00 76.69 941 GLY A C 1
ATOM 7296 O O . GLY A 1 941 ? 11.393 30.326 -17.978 1.00 76.69 941 GLY A O 1
ATOM 7297 N N . ALA A 1 942 ? 9.431 29.289 -17.624 1.00 82.62 942 ALA A N 1
ATOM 7298 C CA . ALA A 1 942 ? 8.602 30.480 -17.480 1.00 82.62 942 ALA A CA 1
ATOM 7299 C C . ALA A 1 942 ? 8.462 30.922 -16.016 1.00 82.62 942 ALA A C 1
ATOM 7301 O O . ALA A 1 942 ? 8.473 30.104 -15.101 1.00 82.62 942 ALA A O 1
ATOM 7302 N N . ASP A 1 943 ? 8.254 32.221 -15.811 1.00 85.38 943 ASP A N 1
ATOM 7303 C CA . ASP A 1 943 ? 7.926 32.814 -14.514 1.00 85.38 943 ASP A CA 1
ATOM 7304 C C . ASP A 1 943 ? 6.452 33.234 -14.532 1.00 85.38 943 ASP A C 1
ATOM 7306 O O . ASP A 1 943 ? 6.102 34.320 -15.005 1.00 85.38 943 ASP A O 1
ATOM 7310 N N . PHE A 1 944 ? 5.567 32.337 -14.089 1.00 87.50 944 PHE A N 1
ATOM 7311 C CA . PHE A 1 944 ? 4.124 32.563 -14.189 1.00 87.50 944 PHE A CA 1
ATOM 7312 C C . PHE A 1 944 ? 3.638 33.738 -13.326 1.00 87.50 944 PHE A C 1
ATOM 7314 O O . PHE A 1 944 ? 2.675 34.404 -13.709 1.00 87.50 944 PHE A O 1
ATOM 7321 N N . ASP A 1 945 ? 4.336 34.069 -12.233 1.00 82.12 945 ASP A N 1
ATOM 7322 C CA . ASP A 1 945 ? 4.011 35.241 -11.414 1.00 82.12 945 ASP A CA 1
ATOM 7323 C C . ASP A 1 945 ? 4.251 36.567 -12.155 1.00 82.12 945 ASP A C 1
ATOM 7325 O O . ASP A 1 945 ? 3.549 37.552 -11.905 1.00 82.12 945 ASP A O 1
ATOM 7329 N N . LYS A 1 946 ? 5.199 36.595 -13.104 1.00 87.12 946 LYS A N 1
ATOM 7330 C CA . LYS A 1 946 ? 5.420 37.727 -14.021 1.00 87.12 946 LYS A CA 1
ATOM 7331 C C . LYS A 1 946 ? 4.490 37.729 -15.239 1.00 87.12 946 LYS A C 1
ATOM 7333 O O . LYS A 1 946 ? 4.283 38.795 -15.822 1.00 87.12 946 LYS A O 1
ATOM 7338 N N . GLU A 1 947 ? 3.948 36.580 -15.644 1.00 87.50 947 GLU A N 1
ATOM 7339 C CA . GLU A 1 947 ? 3.054 36.477 -16.810 1.00 87.50 947 GLU A CA 1
ATOM 7340 C C . GLU A 1 947 ? 1.564 36.689 -16.490 1.00 87.50 947 GLU A C 1
ATOM 7342 O O . GLU A 1 947 ? 0.784 36.960 -17.409 1.00 87.50 947 GLU A O 1
ATOM 7347 N N . GLY A 1 948 ? 1.178 36.628 -15.212 1.00 93.00 948 GLY A N 1
ATOM 7348 C CA . GLY A 1 948 ? -0.178 36.918 -14.741 1.00 93.00 948 GLY A CA 1
ATOM 7349 C C . GLY A 1 948 ? -1.151 35.763 -14.975 1.00 93.00 948 GLY A C 1
ATOM 7350 O O . GLY A 1 948 ? -0.825 34.603 -14.728 1.00 93.00 948 GLY A O 1
ATOM 7351 N N . GLU A 1 949 ? -2.362 36.070 -15.451 1.00 95.81 949 GLU A N 1
ATOM 7352 C CA . GLU A 1 949 ? -3.416 35.065 -15.631 1.00 95.81 949 GLU A CA 1
ATOM 7353 C C . GLU A 1 949 ? -3.046 34.117 -16.789 1.00 95.81 949 GLU A C 1
ATOM 7355 O O . GLU A 1 949 ? -3.070 34.501 -17.961 1.00 95.81 949 GLU A O 1
ATOM 7360 N N . GLN A 1 950 ? -2.653 32.886 -16.448 1.00 97.12 950 GLN A N 1
ATOM 7361 C CA . GLN A 1 950 ? -2.312 31.805 -17.377 1.00 97.12 950 GLN A CA 1
ATOM 7362 C C . GLN A 1 950 ? -3.040 30.523 -16.970 1.00 97.12 950 GLN A C 1
ATOM 7364 O O . GLN A 1 950 ? -3.013 30.130 -15.804 1.00 97.12 950 GLN A O 1
ATOM 7369 N N . TRP A 1 951 ? -3.655 29.873 -17.950 1.00 97.88 951 TRP A N 1
ATOM 7370 C CA . TRP A 1 951 ? -4.508 28.699 -17.829 1.00 97.88 951 TRP A CA 1
ATOM 7371 C C . TRP A 1 951 ? -3.945 27.546 -18.663 1.00 97.88 951 TRP A C 1
ATOM 7373 O O . TRP A 1 951 ? -3.565 27.750 -19.817 1.00 97.88 951 TRP A O 1
ATOM 7383 N N . ALA A 1 952 ? -3.947 26.336 -18.102 1.00 98.12 952 ALA A N 1
ATOM 7384 C CA . ALA A 1 952 ? -3.575 25.108 -18.803 1.00 98.12 952 ALA A CA 1
ATOM 7385 C C . ALA A 1 952 ? -4.753 24.111 -18.846 1.00 98.12 952 ALA A C 1
ATOM 7387 O O . ALA A 1 952 ? -5.521 24.051 -17.879 1.00 98.12 952 ALA A O 1
ATOM 7388 N N . PRO A 1 953 ? -4.926 23.350 -19.943 1.00 98.25 953 PRO A N 1
ATOM 7389 C CA . PRO A 1 953 ? -6.005 22.376 -20.085 1.00 98.25 953 PRO A CA 1
ATOM 7390 C C . PRO A 1 953 ? -5.663 21.067 -19.363 1.00 98.25 953 PRO A C 1
ATOM 7392 O O . PRO A 1 953 ? -4.530 20.602 -19.415 1.00 98.25 953 PRO A O 1
ATOM 7395 N N . VAL A 1 954 ? -6.645 20.462 -18.697 1.00 97.81 954 VAL A N 1
ATOM 7396 C CA . VAL A 1 954 ? -6.451 19.308 -17.802 1.00 97.81 954 VAL A CA 1
ATOM 7397 C C . VAL A 1 954 ? -7.211 18.086 -18.319 1.00 97.81 954 VAL A C 1
ATOM 7399 O O . VAL A 1 954 ? -8.299 18.217 -18.883 1.00 97.81 954 VAL A O 1
ATOM 7402 N N . TYR A 1 955 ? -6.647 16.897 -18.107 1.00 96.12 955 TYR A N 1
ATOM 7403 C CA . TYR A 1 955 ? -7.274 15.612 -18.430 1.00 96.12 955 TYR A CA 1
ATOM 7404 C C . TYR A 1 955 ? -8.511 15.285 -17.564 1.00 96.12 955 TYR A C 1
ATOM 7406 O O . TYR A 1 955 ? -8.716 15.844 -16.485 1.00 96.12 955 TYR A O 1
ATOM 7414 N N . GLY A 1 956 ? -9.322 14.333 -18.036 1.00 91.56 956 GLY A N 1
ATOM 7415 C CA . GLY A 1 956 ? -10.416 13.697 -17.289 1.00 91.56 956 GLY A CA 1
ATOM 7416 C C . GLY A 1 956 ? -11.786 14.375 -17.401 1.00 91.56 956 GLY A C 1
ATOM 7417 O O . GLY A 1 956 ? -12.800 13.722 -17.173 1.00 91.56 956 GLY A O 1
ATOM 7418 N N . GLN A 1 957 ? -11.847 15.651 -17.788 1.00 93.38 957 GLN A N 1
ATOM 7419 C CA . GLN A 1 957 ? -13.098 16.373 -18.047 1.00 93.38 957 GLN A CA 1
ATOM 7420 C C . GLN A 1 957 ? -12.948 17.259 -19.287 1.00 93.38 957 GLN A C 1
ATOM 7422 O O . GLN A 1 957 ? -11.910 17.895 -19.478 1.00 93.38 957 GLN A O 1
ATOM 7427 N N . ALA A 1 958 ? -13.981 17.301 -20.131 1.00 94.31 958 ALA A N 1
ATOM 7428 C CA . ALA A 1 958 ? -14.012 18.184 -21.293 1.00 94.31 958 ALA A CA 1
ATOM 7429 C C . ALA A 1 958 ? -13.973 19.652 -20.844 1.00 94.31 958 ALA A C 1
ATOM 7431 O O . ALA A 1 958 ? -14.616 20.013 -19.861 1.00 94.31 958 ALA A O 1
ATOM 7432 N N . ASN A 1 959 ? -13.224 20.493 -21.561 1.00 96.69 959 ASN A N 1
ATOM 7433 C CA . ASN A 1 959 ? -13.121 21.929 -21.289 1.00 96.69 959 ASN A CA 1
ATOM 7434 C C . ASN A 1 959 ? -12.692 22.290 -19.846 1.00 96.69 959 ASN A C 1
ATOM 7436 O O . ASN A 1 959 ? -13.023 23.360 -19.329 1.00 96.69 959 ASN A O 1
ATOM 7440 N N . HIS A 1 960 ? -11.925 21.417 -19.189 1.00 97.62 960 HIS A N 1
ATOM 7441 C CA . HIS A 1 960 ? -11.406 21.660 -17.846 1.00 97.62 960 HIS A CA 1
ATOM 7442 C C . HIS A 1 960 ? -10.045 22.370 -17.900 1.00 97.62 960 HIS A C 1
ATOM 7444 O O . HIS A 1 960 ? -9.115 21.905 -18.560 1.00 97.62 960 HIS A O 1
ATOM 7450 N N . TRP A 1 961 ? -9.927 23.501 -17.196 1.00 98.19 961 TRP A N 1
ATOM 7451 C CA . TRP A 1 961 ? -8.721 24.336 -17.158 1.00 98.19 961 TRP A CA 1
ATOM 7452 C C . TRP A 1 961 ? -8.333 24.690 -15.722 1.00 98.19 961 TRP A C 1
ATOM 7454 O O . TRP A 1 961 ? -9.193 25.084 -14.926 1.00 98.19 961 TRP A O 1
ATOM 7464 N N . VAL A 1 962 ? -7.033 24.614 -15.424 1.00 98.25 962 VAL A N 1
ATOM 7465 C CA . VAL A 1 962 ? -6.415 25.022 -14.152 1.00 98.25 962 VAL A CA 1
ATOM 7466 C C . VAL A 1 962 ? -5.587 26.292 -14.334 1.00 98.25 962 VAL A C 1
ATOM 7468 O O . VAL A 1 962 ? -4.910 26.457 -15.352 1.00 98.25 962 VAL A O 1
ATOM 7471 N N . LEU A 1 963 ? -5.651 27.206 -13.364 1.00 97.81 963 LEU A N 1
ATOM 7472 C CA . LEU A 1 963 ? -4.827 28.408 -13.357 1.00 97.81 963 LEU A CA 1
ATOM 7473 C C . LEU A 1 963 ? -3.406 28.043 -12.910 1.00 97.81 963 LEU A C 1
ATOM 7475 O O . LEU A 1 963 ? -3.202 27.615 -11.776 1.00 97.81 963 LEU A O 1
ATOM 7479 N N . ILE A 1 964 ? -2.427 28.220 -13.794 1.00 97.00 964 ILE A N 1
ATOM 7480 C CA . ILE A 1 964 ? -1.006 27.948 -13.516 1.00 97.00 964 ILE A CA 1
ATOM 7481 C C . ILE A 1 964 ? -0.217 29.215 -13.151 1.00 97.00 964 ILE A C 1
ATOM 7483 O O . ILE A 1 964 ? 0.851 29.124 -12.552 1.00 97.00 964 ILE A O 1
ATOM 7487 N N . GLY A 1 965 ? -0.749 30.389 -13.503 1.00 94.69 965 GLY A N 1
ATOM 7488 C CA . GLY A 1 965 ? -0.275 31.691 -13.031 1.00 94.69 965 GLY A CA 1
ATOM 7489 C C . GLY A 1 965 ? -1.170 32.275 -11.942 1.00 94.69 965 GLY A C 1
ATOM 7490 O O . GLY A 1 965 ? -1.873 31.544 -11.249 1.00 94.69 965 GLY A O 1
ATOM 7491 N N . ASN A 1 966 ? -1.171 33.602 -11.805 1.00 93.81 966 ASN A N 1
ATOM 7492 C CA . ASN A 1 966 ? -1.925 34.302 -10.763 1.00 93.81 966 ASN A CA 1
ATOM 7493 C C . ASN A 1 966 ? -3.038 35.196 -11.347 1.00 93.81 966 ASN A C 1
ATOM 7495 O O . ASN A 1 966 ? -2.923 35.779 -12.426 1.00 93.81 966 ASN A O 1
ATOM 7499 N N . ARG A 1 967 ? -4.168 35.302 -10.638 1.00 92.25 967 ARG A N 1
ATOM 7500 C CA . ARG A 1 967 ? -5.318 36.108 -11.069 1.00 92.25 967 ARG A CA 1
ATOM 7501 C C . ARG A 1 967 ? -5.260 37.495 -10.433 1.00 92.25 967 ARG A C 1
ATOM 7503 O O . ARG A 1 967 ? -5.698 37.713 -9.301 1.00 92.25 967 ARG A O 1
ATOM 7510 N N . GLY A 1 968 ? -4.701 38.451 -11.170 1.00 89.44 968 GLY A N 1
ATOM 7511 C CA . GLY A 1 968 ? -4.503 39.822 -10.699 1.00 89.44 968 GLY A CA 1
ATOM 7512 C C . GLY A 1 968 ? -3.267 39.937 -9.808 1.00 89.44 968 GLY A C 1
ATOM 7513 O O . GLY A 1 968 ? -2.154 39.881 -10.306 1.00 89.44 968 GLY A O 1
ATOM 7514 N N . THR A 1 969 ? -3.454 40.137 -8.501 1.00 86.25 969 THR A N 1
ATOM 7515 C CA . THR A 1 969 ? -2.350 40.204 -7.519 1.00 86.25 969 THR A CA 1
ATOM 7516 C C . THR A 1 969 ? -2.460 39.135 -6.430 1.00 86.25 969 THR A C 1
ATOM 7518 O O . THR A 1 969 ? -1.806 39.258 -5.397 1.00 86.25 969 THR A O 1
ATOM 7521 N N . ASN A 1 970 ? -3.328 38.131 -6.602 1.00 87.75 970 ASN A N 1
ATOM 7522 C CA . ASN A 1 970 ? -3.560 37.110 -5.583 1.00 87.75 970 ASN A CA 1
ATOM 7523 C C . ASN A 1 970 ? -2.936 35.760 -5.960 1.00 87.75 970 ASN A C 1
ATOM 7525 O O . ASN A 1 970 ? -3.527 34.978 -6.708 1.00 87.75 970 ASN A O 1
ATOM 7529 N N . VAL A 1 971 ? -1.781 35.463 -5.365 1.00 87.38 971 VAL A N 1
ATOM 7530 C CA . VAL A 1 971 ? -1.070 34.183 -5.517 1.00 87.38 971 VAL A CA 1
ATOM 7531 C C . VAL A 1 971 ? -1.850 32.973 -4.985 1.00 87.38 971 VAL A C 1
ATOM 7533 O O . VAL A 1 971 ? -1.581 31.858 -5.411 1.00 87.38 971 VAL A O 1
ATOM 7536 N N . SER A 1 972 ? -2.873 33.149 -4.131 1.00 89.38 972 SER A N 1
ATOM 7537 C CA . SER A 1 972 ? -3.706 32.012 -3.695 1.00 89.38 972 SER A CA 1
ATOM 7538 C C . SER A 1 972 ? -4.672 31.499 -4.771 1.00 89.38 972 SER A C 1
ATOM 7540 O O . SER A 1 972 ? -5.360 30.510 -4.550 1.00 89.38 972 SER A O 1
ATOM 7542 N N . THR A 1 973 ? -4.742 32.147 -5.939 1.00 94.56 973 THR A N 1
ATOM 7543 C CA . THR A 1 973 ? -5.566 31.669 -7.067 1.00 94.56 973 THR A CA 1
ATOM 7544 C C . THR A 1 973 ? -4.872 30.616 -7.930 1.00 94.56 973 THR A C 1
ATOM 7546 O O . THR A 1 973 ? -5.558 29.903 -8.663 1.00 94.56 973 THR A O 1
ATOM 7549 N N . THR A 1 974 ? -3.547 30.480 -7.819 1.00 96.06 974 THR A N 1
ATOM 7550 C CA . THR A 1 974 ? -2.767 29.435 -8.492 1.00 96.06 974 THR A CA 1
ATOM 7551 C C . THR A 1 974 ? -3.288 28.046 -8.109 1.00 96.06 974 THR A C 1
ATOM 7553 O O . THR A 1 974 ? -3.758 27.818 -6.992 1.00 96.06 974 THR A O 1
ATOM 7556 N N . CYS A 1 975 ? -3.242 27.109 -9.051 1.00 97.19 975 CYS A N 1
ATOM 7557 C CA . CYS A 1 975 ? -3.754 25.749 -8.919 1.00 97.19 975 CYS A CA 1
ATOM 7558 C C . CYS A 1 975 ? -5.265 25.609 -8.654 1.00 97.19 975 CYS A C 1
ATOM 7560 O O . CYS A 1 975 ? -5.726 24.515 -8.330 1.00 97.19 975 CYS A O 1
ATOM 7562 N N . GLN A 1 976 ? -6.070 26.659 -8.844 1.00 96.88 976 GLN A N 1
ATOM 7563 C CA . GLN A 1 976 ? -7.534 26.545 -8.845 1.00 96.88 976 GLN A CA 1
ATOM 7564 C C . GLN A 1 976 ? -8.083 26.387 -10.272 1.00 96.88 976 GLN A C 1
ATOM 7566 O O . GLN A 1 976 ? -7.575 26.983 -11.223 1.00 96.88 976 GLN A O 1
ATOM 7571 N N . SER A 1 977 ? -9.136 25.586 -10.436 1.00 97.19 977 SER A N 1
ATOM 7572 C CA . SER A 1 977 ? -9.842 25.426 -11.715 1.00 97.19 977 SER A CA 1
ATOM 7573 C C . SER A 1 977 ? -10.717 26.638 -12.055 1.00 97.19 977 SER A C 1
ATOM 7575 O O . SER A 1 977 ? -11.132 27.405 -11.180 1.00 97.19 977 SER A O 1
ATOM 7577 N N . HIS A 1 978 ? -11.066 26.799 -13.335 1.00 96.81 978 HIS A N 1
ATOM 7578 C CA . HIS A 1 978 ? -11.973 27.874 -13.761 1.00 96.81 978 HIS A CA 1
ATOM 7579 C C . HIS A 1 978 ? -13.363 27.742 -13.120 1.00 96.81 978 HIS A C 1
ATOM 7581 O O . HIS A 1 978 ? -13.973 28.748 -12.749 1.00 96.81 978 HIS A O 1
ATOM 7587 N N . VAL A 1 979 ? -13.823 26.503 -12.911 1.00 95.62 979 VAL A N 1
ATOM 7588 C CA . VAL A 1 979 ? -15.090 26.199 -12.234 1.00 95.62 979 VAL A CA 1
ATOM 7589 C C . VAL A 1 979 ? -15.022 26.583 -10.751 1.00 95.62 979 VAL A C 1
ATOM 7591 O O . VAL A 1 979 ? -15.949 27.221 -10.262 1.00 95.62 979 VAL A O 1
ATOM 7594 N N . GLN A 1 980 ? -13.913 26.323 -10.044 1.00 94.56 980 GLN A N 1
ATOM 7595 C CA . GLN A 1 980 ? -13.721 26.812 -8.665 1.00 94.56 980 GLN A CA 1
ATOM 7596 C C . GLN A 1 980 ? -13.686 28.352 -8.590 1.00 94.56 980 GLN A C 1
ATOM 7598 O O . GLN A 1 980 ? -14.307 28.940 -7.707 1.00 94.56 980 GLN A O 1
ATOM 7603 N N . LEU A 1 981 ? -13.012 29.022 -9.535 1.00 95.62 981 LEU A N 1
ATOM 7604 C CA . LEU A 1 981 ? -12.835 30.484 -9.530 1.00 95.62 981 LEU A CA 1
ATOM 7605 C C . LEU A 1 981 ? -14.002 31.299 -10.124 1.00 95.62 981 LEU A C 1
ATOM 7607 O O . LEU A 1 981 ? -13.956 32.534 -10.072 1.00 95.62 981 LEU A O 1
ATOM 7611 N N . THR A 1 982 ? -15.015 30.663 -10.725 1.00 95.56 982 THR A N 1
ATOM 7612 C CA . THR A 1 982 ? -16.151 31.371 -11.361 1.00 95.56 982 THR A CA 1
ATOM 7613 C C . THR A 1 982 ? -17.520 30.699 -11.223 1.00 95.56 982 THR A C 1
ATOM 7615 O O . THR A 1 982 ? -18.530 31.374 -11.412 1.00 95.56 982 THR A O 1
ATOM 7618 N N . GLY A 1 983 ? -17.577 29.409 -10.882 1.00 96.12 983 GLY A N 1
ATOM 7619 C CA . GLY A 1 983 ? -18.797 28.594 -10.856 1.00 96.12 983 GLY A CA 1
ATOM 7620 C C . GLY A 1 983 ? -19.188 27.963 -12.200 1.00 96.12 983 GLY A C 1
ATOM 7621 O O . GLY A 1 983 ? -20.104 27.145 -12.223 1.00 96.12 983 GLY A O 1
ATOM 7622 N N . GLU A 1 984 ? -18.514 28.310 -13.302 1.00 95.25 984 GLU A N 1
ATOM 7623 C CA . GLU A 1 984 ? -18.841 27.851 -14.660 1.00 95.25 984 GLU A CA 1
ATOM 7624 C C . GLU A 1 984 ? -17.572 27.474 -15.454 1.00 95.25 984 GLU A C 1
ATOM 7626 O O . GLU A 1 984 ? -16.451 27.877 -15.131 1.00 95.25 984 GLU A O 1
ATOM 7631 N N . GLU A 1 985 ? -17.734 26.689 -16.518 1.00 95.69 985 GLU A N 1
ATOM 7632 C CA . GLU A 1 985 ? -16.659 26.391 -17.469 1.00 95.69 985 GLU A CA 1
ATOM 7633 C C . GLU A 1 985 ? -16.308 27.604 -18.358 1.00 95.69 985 GLU A C 1
ATOM 7635 O O . GLU A 1 985 ? -17.170 28.434 -18.667 1.00 95.69 985 GLU A O 1
ATOM 7640 N N . PRO A 1 986 ? -15.056 27.723 -18.836 1.00 96.81 986 PRO A N 1
ATOM 7641 C CA . PRO A 1 986 ? -14.659 28.827 -19.695 1.00 96.81 986 PRO A CA 1
ATOM 7642 C C . PRO A 1 986 ? -15.180 28.641 -21.124 1.00 96.81 986 PRO A C 1
ATOM 7644 O O . PRO A 1 986 ? -14.746 27.748 -21.849 1.00 96.81 986 PRO A O 1
ATOM 7647 N N . LEU A 1 987 ? -16.030 29.558 -21.598 1.00 96.50 987 LEU A N 1
ATOM 7648 C CA . LEU A 1 987 ? -16.449 29.589 -23.010 1.00 96.50 987 LEU A CA 1
ATOM 7649 C C . LEU A 1 987 ? -15.261 29.760 -23.979 1.00 96.50 987 LEU A C 1
ATOM 7651 O O . LEU A 1 987 ? -15.303 29.256 -25.096 1.00 96.50 987 LEU A O 1
ATOM 7655 N N . TRP A 1 988 ? -14.194 30.439 -23.541 1.00 97.00 988 TRP A N 1
ATOM 7656 C CA . TRP A 1 988 ? -12.947 30.617 -24.299 1.00 97.00 988 TRP A CA 1
ATOM 7657 C C . TRP A 1 988 ? -12.062 29.361 -24.337 1.00 97.00 988 TRP A C 1
ATOM 7659 O O . TRP A 1 988 ? -11.074 29.321 -25.070 1.00 97.00 988 TRP A O 1
ATOM 7669 N N . GLY A 1 989 ? -12.381 28.329 -23.552 1.00 96.69 989 GLY A N 1
ATOM 7670 C CA . GLY A 1 989 ? -11.709 27.032 -23.618 1.00 96.69 989 GLY A CA 1
ATOM 7671 C C . GLY A 1 989 ? -12.192 26.158 -24.783 1.00 96.69 989 GLY A C 1
ATOM 7672 O O . GLY A 1 989 ? -11.499 25.224 -25.174 1.00 96.69 989 GLY A O 1
ATOM 7673 N N . LEU A 1 990 ? -13.329 26.511 -25.396 1.00 96.69 990 LEU A N 1
ATOM 7674 C CA . LEU A 1 990 ? -13.924 25.826 -26.552 1.00 96.69 990 LEU A CA 1
ATOM 7675 C C . LEU A 1 990 ? -13.495 26.422 -27.909 1.00 96.69 990 LEU A C 1
ATOM 7677 O O . LEU A 1 990 ? -13.936 25.947 -28.954 1.00 96.69 990 LEU A O 1
ATOM 7681 N N . ASP A 1 991 ? -12.675 27.480 -27.926 1.00 96.38 991 ASP A N 1
ATOM 7682 C CA . ASP A 1 991 ? -12.205 28.119 -29.160 1.00 96.38 991 ASP A CA 1
ATOM 7683 C C . ASP A 1 991 ? -10.802 28.755 -29.037 1.00 96.38 991 ASP A C 1
ATOM 7685 O O . ASP A 1 991 ? -10.097 28.603 -28.042 1.00 96.38 991 ASP A O 1
ATOM 7689 N N . TYR A 1 992 ? -10.376 29.470 -30.082 1.00 95.69 992 TYR A N 1
ATOM 7690 C CA . TYR A 1 992 ? -9.069 30.137 -30.172 1.00 95.69 992 TYR A CA 1
ATOM 7691 C C . TYR A 1 992 ? -9.054 31.559 -29.558 1.00 95.69 992 TYR A C 1
ATOM 7693 O O . TYR A 1 992 ? -8.118 32.328 -29.802 1.00 95.69 992 TYR A O 1
ATOM 7701 N N . SER A 1 993 ? -10.081 31.959 -28.796 1.00 95.25 993 SER A N 1
ATOM 7702 C CA . SER A 1 993 ? -10.066 33.224 -28.047 1.00 95.25 993 SER A CA 1
ATOM 7703 C C . SER A 1 993 ? -9.166 33.135 -26.808 1.00 95.25 993 SER A C 1
ATOM 7705 O O . SER A 1 993 ? -8.778 32.050 -26.379 1.00 95.25 993 SER A O 1
ATOM 7707 N N . ASN A 1 994 ? -8.790 34.292 -26.254 1.00 95.56 994 ASN A N 1
ATOM 7708 C CA . ASN A 1 994 ? -7.999 34.434 -25.024 1.00 95.56 994 ASN A CA 1
ATOM 7709 C C . ASN A 1 994 ? -6.663 33.659 -24.998 1.00 95.56 994 ASN A C 1
ATOM 7711 O O . ASN A 1 994 ? -6.162 33.296 -23.932 1.00 95.56 994 ASN A O 1
ATOM 7715 N N . LYS A 1 995 ? -6.063 33.384 -26.162 1.00 96.31 995 LYS A N 1
ATOM 7716 C CA . LYS A 1 995 ? -4.856 32.552 -26.277 1.00 96.31 995 LYS A CA 1
ATOM 7717 C C . LYS A 1 995 ? -3.621 33.123 -25.572 1.00 96.31 995 LYS A C 1
ATOM 7719 O O . LYS A 1 995 ? -2.734 32.381 -25.167 1.00 96.31 995 LYS A O 1
ATOM 7724 N N . GLU A 1 996 ? -3.587 34.434 -25.349 1.00 94.44 996 GLU A N 1
ATOM 7725 C CA . GLU A 1 996 ? -2.599 35.117 -24.509 1.00 94.44 996 GLU A CA 1
ATOM 7726 C C . GLU A 1 996 ? -2.634 34.687 -23.029 1.00 94.44 996 GLU A C 1
ATOM 7728 O O . GLU A 1 996 ? -1.645 34.885 -22.322 1.00 94.44 996 GLU A O 1
ATOM 7733 N N . MET A 1 997 ? -3.730 34.058 -22.587 1.00 96.25 997 MET A N 1
ATOM 7734 C CA . MET A 1 997 ? -3.889 33.413 -21.280 1.00 96.25 997 MET A CA 1
ATOM 7735 C C . MET A 1 997 ? -3.799 31.877 -21.352 1.00 96.25 997 MET A C 1
ATOM 7737 O O . MET A 1 997 ? -4.005 31.226 -20.338 1.00 96.25 997 MET A O 1
ATOM 7741 N N . LYS A 1 998 ? -3.494 31.285 -22.517 1.00 96.94 998 LYS A N 1
ATOM 7742 C CA . LYS A 1 998 ? -3.401 29.825 -22.741 1.00 96.94 998 LYS A CA 1
ATOM 7743 C C . LYS A 1 998 ? -2.044 29.400 -23.320 1.00 96.94 998 LYS A C 1
ATOM 7745 O O . LYS A 1 998 ? -1.971 28.452 -24.097 1.00 96.94 998 LYS A O 1
ATOM 7750 N N . LYS A 1 999 ? -0.956 30.113 -23.002 1.00 96.44 999 LYS A N 1
ATOM 7751 C CA . LYS A 1 999 ? 0.357 29.928 -23.662 1.00 96.44 999 LYS A CA 1
ATOM 7752 C C . LYS A 1 999 ? 1.041 28.581 -23.382 1.00 96.44 999 LYS A C 1
ATOM 7754 O O . LYS A 1 999 ? 2.034 28.276 -24.038 1.00 96.44 999 LYS A O 1
ATOM 7759 N N . TYR A 1 1000 ? 0.542 27.815 -22.413 1.00 97.12 1000 TYR A N 1
ATOM 7760 C CA . TYR A 1 1000 ? 1.185 26.626 -21.861 1.00 97.12 1000 TYR A CA 1
ATOM 7761 C C . TYR A 1 1000 ? 0.233 25.428 -21.892 1.00 97.12 1000 TYR A C 1
ATOM 7763 O O . TYR A 1 1000 ? -0.946 25.551 -21.556 1.00 97.12 1000 TYR A O 1
ATOM 7771 N N . VAL A 1 1001 ? 0.768 24.263 -22.238 1.00 97.81 1001 VAL A N 1
ATOM 7772 C CA . VAL A 1 1001 ? 0.130 22.953 -22.053 1.00 97.81 1001 VAL A CA 1
ATOM 7773 C C . VAL A 1 1001 ? 1.161 22.002 -21.453 1.00 97.81 1001 VAL A C 1
ATOM 7775 O O . VAL A 1 1001 ? 2.362 22.183 -21.654 1.00 97.81 1001 VAL A O 1
ATOM 7778 N N . MET A 1 1002 ? 0.707 21.015 -20.688 1.00 97.31 1002 MET A N 1
ATOM 7779 C CA . MET A 1 1002 ? 1.553 19.952 -20.164 1.00 97.31 1002 MET A CA 1
ATOM 7780 C C . MET A 1 1002 ? 0.963 18.631 -20.645 1.00 97.31 1002 MET A C 1
ATOM 7782 O O . MET A 1 1002 ? -0.225 18.372 -20.437 1.00 97.31 1002 MET A O 1
ATOM 7786 N N . CYS A 1 1003 ? 1.785 17.831 -21.313 1.00 97.94 1003 CYS A N 1
ATOM 7787 C CA . CYS A 1 1003 ? 1.409 16.494 -21.743 1.00 97.94 1003 CYS A CA 1
ATOM 7788 C C . CYS A 1 1003 ? 2.138 15.465 -20.885 1.00 97.94 1003 CYS A C 1
ATOM 7790 O O . CYS A 1 1003 ? 3.298 15.663 -20.522 1.00 97.94 1003 CYS A O 1
ATOM 7792 N N . CYS A 1 1004 ? 1.460 14.368 -20.578 1.00 97.25 1004 CYS A N 1
ATOM 7793 C CA . CYS A 1 1004 ? 1.966 13.286 -19.746 1.00 97.25 1004 CYS A CA 1
ATOM 7794 C C . CYS A 1 1004 ? 2.012 11.997 -20.575 1.00 97.25 1004 CYS A C 1
ATOM 7796 O O . CYS A 1 1004 ? 1.213 11.814 -21.497 1.00 97.25 1004 CYS A O 1
ATOM 7798 N N . SER A 1 1005 ? 2.939 11.091 -20.261 1.00 93.12 1005 SER A N 1
ATOM 7799 C CA . SER A 1 1005 ? 2.854 9.730 -20.796 1.00 93.12 1005 SER A CA 1
ATOM 7800 C C . SER A 1 1005 ? 1.692 9.018 -20.094 1.00 93.12 1005 SER A C 1
ATOM 7802 O O . SER A 1 1005 ? 1.714 8.955 -18.863 1.00 93.12 1005 SER A O 1
ATOM 7804 N N . PRO A 1 1006 ? 0.704 8.452 -20.812 1.00 79.94 1006 PRO A N 1
ATOM 7805 C CA . PRO A 1 1006 ? -0.238 7.532 -20.188 1.00 79.94 1006 PRO A CA 1
ATOM 7806 C C . PRO A 1 1006 ? 0.540 6.337 -19.623 1.00 79.94 1006 PRO A C 1
ATOM 7808 O O . PRO A 1 1006 ? 1.518 5.877 -20.233 1.00 79.94 1006 PRO A O 1
ATOM 7811 N N . THR A 1 1007 ? 0.130 5.878 -18.441 1.00 62.56 1007 THR A N 1
ATOM 7812 C CA . THR A 1 1007 ? 0.785 4.791 -17.699 1.00 62.56 1007 THR A CA 1
ATOM 7813 C C . THR A 1 1007 ? 0.742 3.494 -18.485 1.00 62.56 1007 THR A C 1
ATOM 7815 O O . THR A 1 1007 ? -0.363 3.107 -18.923 1.00 62.56 1007 THR A O 1
#

Radius of gyration: 43.75 Å; Cα contacts (8 Å, |Δi|>4): 1379; chains: 1; bounding box: 126×132×116 Å

pLDDT: mean 72.39, std 26.05, range [23.44, 98.25]

InterPro domains:
  IPR055918 Domain of unknown function DUF7495 [PF24325] (195-298)
  IPR055918 Domain of unknown function DUF7495 [PF24325] (371-475)
  IPR055918 Domain of unknown function DUF7495 [PF24325] (531-647)
  IPR055918 Domain of unknown function DUF7495 [PF24325] (719-830)
  IPR055918 Domain of unknown function DUF7495 [PF24325] (891-1005)